Protein 7D53 (pdb70)

Radius of gyration: 31.83 Å; Cα contacts (8 Å, |Δi|>4): 2373; chains: 4; bounding box: 65×87×91 Å

CATH classification: 3.40.50.880

Secondary structure (DSSP, 8-state):
-PPPEEEEEPEEEEETTEEEEEEEHHHHHHHHHTT--EEEEE---GGGS-HHHHHHH-SEEEE---SSB--GGGGTPPPPPTT--B-HHHHHHHHHHHHHHHHHT--EEEETHHHHHHHHHTT--EES-HHHHSSS---SPPTT--HHHHTS--EEEEEPTTSHHHHHT--SEEEE----S-EESSPPTTEEEEEE-TTS-EEEEEETT-SS-EEEESS-TTTTGGG-HHHHHHHHHHHHHHHHHHTT-/--EEEEEPEEEEETTEEEEEEEHHHHHHHHHHH--EEEEEP--GGGS-HHHHHHH-SEEEE---SS---GGGGTPPPPPTT----HHHHHHHHHHHHHHHHHT--EEEETHHHHHHHHHTT--EES-HHHHSSS---SPPSS--HHHHTS--EEEEEPTTSHHHHTT--SEEEE----S-EESSPPTTEEEEEE-TTS-EEEEEETT-SS-EEEESS-TTTTGGG-HHHHHHHHHHHHHHHHHHH-/-PPEEEEEPEEEEETTEEEEE--HHHHHHIIIII--EEEEE---GGGS-HHHHHHH-SEEEE--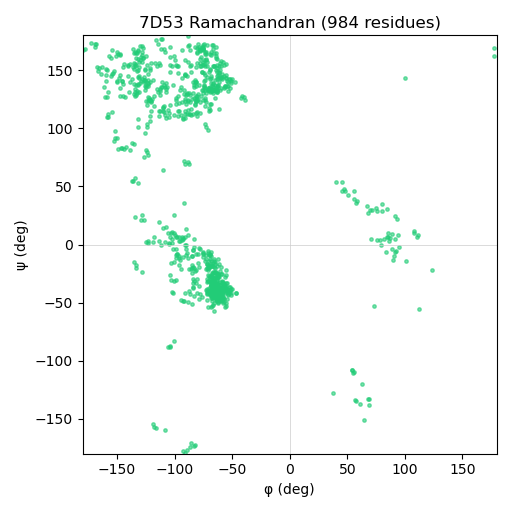-SSB--GGGGTPPPPPTT--B-HHHHHHHHHHHHHHHHHT--EEEETHHHHHHHHHTT--EES-GGGSSSS---SPPTTS-HHHHTS--EEEEEPTTSHHHHHT--SEEEE----S-EESSPPTTEEEEEE-TTS-EEEEEETT-SS-EEEESS-TTTTGGG-HHHHHHHHHHHHHHHHHHHT-/-PPPEEEEEPEEEEETTEEEEE--HHHHHHHHHTT--EEEEE---GGGS-HHHHHTT-SEEEE---SSB--GGGGTPPPPPTT--B-HHHHHHHHHHHHHHHHHT--EEEETHHHHHHHHHTT--EES-GGGSTT----SPPTT--HHHHTS--EEEEEPTTSHHHHHT--SEEEE----S-EESSPPTTEEEEEE-TTS-EEEEEETT-SS-EEEESS-TTTTGGG-HHHHHHHHHHHHHHHHHHTT-

B-factor: mean 31.84, std 11.61, range [8.38, 107.71]

Nearest PDB structures (foldseek):
  7d53-assembly1_B  TM=1.004E+00  e=4.064E-57  Pseudomonas aeruginosa PAO1
  7d50-assembly1_A  TM=9.995E-01  e=4.760E-55  Pseudomonas aeruginosa PAO1
  7d4r-assembly1_A  TM=9.970E-01  e=7.399E-51  Pseudomonas aeruginosa PAO1
  7d4r-assembly1_B  TM=9.981E-01  e=1.502E-45  Pseudomonas aeruginosa PAO1
  6vtv-assembly1_A  TM=9.640E-01  e=1.538E-32  Escherichia coli K-12

Foldseek 3Di:
DDAFEEEEEWFWDDDPPDIDTDDDPLVQVCLCQQLVHHYDYDGLQAPVDDLVVVLVVGLAYEYEDDQAADQQVLQPDDGDDPPGHHGVSSLSRQLVSLVVCLVVARAYEYEARRLVSNQSSQRFGKDQAQCPPPQDHRLAFDDPDDPVRSFDFDFKKAFDPDDDLVVLVDDRMDTFHGHDRMATDGGHPQKDQTIATPSGTRAKIAGHPGNFHGIYGNGHLSVVVNPDVSSSSVSHRSSVRSVVSVVVD/DFEEEEEWFWDDDPPDIDTDDDPLLQVCLVPQLVHHYDYDGLQAPVDPLVVVLVPGLAYEYEDDQAADQQVLQPDDGDDPPGHHGVSSLSHLLVNLVVNLVVARAYEYEARRLVSNQSSLRFGKDQAQCPPPLGHRQAFDPPDDPCRRFDFDFKKAFDPDDDLVVLPDDRMDTGHGHDRMATDGGHPQKDQGIATPSGTRAKIAGHPGPFHGIYGNGHCSVVVVVDVSSSSVSHRSSVRSVVSVVD/DAFEEEEEWFWDCDPNDIDTDDDPLVQVCLCPQLVHHYDYDGLQAPVDDLVVVLVRGLAYEYEDDQAADAQVLQPDDGDDPPHHHGVSNLSRLLVNLVVNLVVQRAYEYEARRLVSNQSSQRFGKDQAQCPPPQDHRLAFDPPDDPLRSFDFDFKKAFDPDDDLVVLPDDRMDTFHGHDRMATDGGHPQWDQGIATPSGTRAKIAGHPGNFHGIYGNGHLSVVVVVDVSSSSVSNRSSVRSVVSVVVD/DDAFEEEEEWFWDDDPPDIDTDDDPLVQVCLCPQLVHHYDYDGLQAPPDPLVVVLVRGLAYEYEDDQAADQQVLQPDDGDDPPGHHGVSRLSHLLVNLVVCQVVARAYEYEARRLVSVQSSQRFGKDQAQCPDDPDHRQAFDPPDDPVRRFPFDFKKAFDPDDDLVVLVAPRMDTFHGHDRMATDGGHPQKDQTIATPVGTRAKIAGHPGNFHGIYGNGHCSVVVVVDVSSSSVSHRSSVRSVVSVVVD

Sequence (992 aa):
SRLPLIGVTACTKQIGLHPYHIAGDKYLRAVVNGAGGLPLIIPALGESIDQAALLDSVDGLLFTGSPSNVEPRHYSGPASEPGTLHDSDRDATTLPLVRAAIDAGIPVLGICRGFQEMNVAFGGSLHQKVHEVGTFMDHREPADQPLEVQYAPRHAMHVQPGGVLAGIGLPSEFQVNSIHGQGVDRLAPGLRVEALAPDGLVEAISVEGAKAFALGVQWNPEWQVLTNPNYLAIFQAFGKACSKRAGQRLPLIGVTACTKQIGLHPYHIAGDKYLRAVVNGAGGLPLIIPALGESIDQAALLDSVDGLLFTGSPSNVEPRHYSGPASEPGTLHDSDRDATTLPLVRAAIDAGIPVLGICRGFQEMNVAFGGSLHQKVHEVGTFMDHREPADQPLEVQYAPRHAMHVQPGGVLAGIGLPSEFQVNSIHGQGVDRLAPGLRVEALAPDGLVEAISVEGAKAFALGVQWNPEWQVLTNPNYLAIFQAFGKACSKRAGQRLPLIGVTACTKQIGLHPYHIAGDKYLRAVVNGAGGLPLIIPALGESIDQAALLDSVDGLLFTGSPSNVEPRHYSGPASEPGTLHDSDRDATTLPLVRAAIDAGIPVLGICRGFQEMNVAFGGSLHQKVHEVGTFMDHREPADQPLEVQYAPRHAMHVQPGGVLAGIGLPSEFQVNSIHGQGVDRLAPGLRVEALAPDGLVEAISVEGAKAFALGVQWNPEWQVLTNPNYLAIFQAFGKACSKRAGQRSRLPLIGVTACTKQIGLHPYHIAGDKYLRAVVNGAGGLPLIIPALGESIDQAALLDSVDGLLFTGSPSNVEPRHYSGPASEPGTLHDSDRDATTLPLVRAAIDAGIPVLGICRGFQEMNVAFGGSLHQKVHEVGTFMDHREPADQPLEVQYAPRHAMHVQPGGVLAGIGLPSEFQVNSIHGQGVDRLAPGLRVEALAPDGLVEAISVEGAKAFALGVQWNPEWQVLTNPNYLAIFQAFGKACSKRAGQR

Solvent-accessible surface area: 39091 Å² total

Organism: Pseudomonas aeruginosa (strain ATCC 15692 / DSM 22644 / CIP 104116 / JCM 14847 / LMG 12228 / 1C / PRS 101 / PAO1) (NCBI:txid208964)

GO terms:
  GO:0046203 spermidine catabolic process (P, IMP)

InterPro domains:
  IPR011697 Peptidase C26 [PF07722] (5-223)
  IPR029062 Class I glutamine amidotransferase-like [G3DSA:3.40.50.880] (2-250)
  IPR029062 Class I glutamine amidotransferase-like [SSF52317] (4-246)
  IPR044668 Peptidase C26, gamma-glutamyl-gamma-aminobutyrate hydrolase PuuD-like [PTHR43235] (4-242)

Structure (mmCIF, N/CA/C/O backbone):
data_7D53
#
_entry.id   7D53
#
_cell.length_a   47.349
_cell.length_b   120.378
_cell.length_c   158.786
_cell.angle_alpha   90.000
_cell.angle_beta   90.000
_cell.angle_gamma   90.000
#
_symmetry.space_group_name_H-M   'P 21 21 21'
#
loop_
_entity.id
_entity.type
_entity.pdbx_description
1 polymer 'Probable glutamine amidotransferase'
2 non-polymer 'MAGNESIUM ION'
3 non-polymer 'GLUTAMIC ACID'
4 water water
#
loop_
_atom_site.group_PDB
_atom_site.id
_atom_site.type_symbol
_atom_site.label_atom_id
_atom_site.label_alt_id
_atom_site.label_comp_id
_atom_site.label_asym_id
_atom_site.label_entity_id
_atom_site.label_seq_id
_atom_site.pdbx_PDB_ins_code
_atom_site.Cartn_x
_atom_site.Cartn_y
_atom_site.Cartn_z
_atom_site.occupancy
_atom_site.B_iso_or_equiv
_atom_site.auth_seq_id
_atom_site.auth_comp_id
_atom_site.auth_asym_id
_atom_site.auth_atom_id
_atom_site.pdbx_PDB_model_num
ATOM 1 N N . SER A 1 2 ? 2.79499 14.92058 -18.45815 1.000 65.46812 2 SER A N 1
ATOM 2 C CA . SER A 1 2 ? 4.17910 15.09832 -18.04175 1.000 72.47601 2 SER A CA 1
ATOM 3 C C . SER A 1 2 ? 4.68997 13.86190 -17.32193 1.000 58.42419 2 SER A C 1
ATOM 4 O O . SER A 1 2 ? 3.97025 13.23266 -16.53731 1.000 50.14414 2 SER A O 1
ATOM 7 N N . ARG A 1 3 ? 5.93410 13.49131 -17.61752 1.000 48.90299 3 ARG A N 1
ATOM 8 C CA . ARG A 1 3 ? 6.56906 12.31178 -17.03961 1.000 51.00357 3 ARG A CA 1
ATOM 9 C C . ARG A 1 3 ? 7.08139 12.63307 -15.64027 1.000 46.65923 3 ARG A C 1
ATOM 10 O O . ARG A 1 3 ? 7.85319 13.58629 -15.47128 1.000 43.28181 3 ARG A O 1
ATOM 18 N N . LEU A 1 4 ? 6.64731 11.85855 -14.63969 1.000 36.19101 4 LEU A N 1
ATOM 19 C CA . LEU A 1 4 ? 7.24715 11.98905 -13.32092 1.000 32.41877 4 LEU A CA 1
ATOM 20 C C . LEU A 1 4 ? 8.72209 11.60587 -13.42985 1.000 26.53922 4 LEU A C 1
ATOM 21 O O . LEU A 1 4 ? 9.05165 10.56210 -14.01249 1.000 28.28511 4 LEU A O 1
ATOM 37 N N . PRO A 1 5 ? 9.63053 12.39421 -12.87806 1.000 20.95673 5 PRO A N 1
ATOM 38 C CA . PRO A 1 5 ? 11.04092 12.00176 -12.91715 1.000 21.85583 5 PRO A CA 1
ATOM 39 C C . PRO A 1 5 ? 11.34314 10.88445 -11.94895 1.000 18.90969 5 PRO A C 1
ATOM 40 O O . PRO A 1 5 ? 10.83794 10.87154 -10.82863 1.000 22.40746 5 PRO A O 1
ATOM 51 N N . LEU A 1 6 ? 12.18695 9.97105 -12.40261 1.000 20.05426 6 LEU A N 1
ATOM 52 C CA . LEU A 1 6 ? 12.68572 8.84648 -11.62020 1.000 20.86965 6 LEU A CA 1
ATOM 53 C C . LEU A 1 6 ? 13.92201 9.36857 -10.89750 1.000 18.73509 6 LEU A C 1
ATOM 54 O O . LEU A 1 6 ? 14.94722 9.65293 -11.52404 1.000 21.39196 6 LEU A O 1
ATOM 70 N N . ILE A 1 7 ? 13.83392 9.47446 -9.57658 1.000 18.07148 7 ILE A N 1
ATOM 71 C CA . ILE A 1 7 ? 14.91562 9.99928 -8.75798 1.000 19.37353 7 ILE A CA 1
ATOM 72 C C . ILE A 1 7 ? 15.51489 8.84907 -7.95978 1.000 17.45929 7 ILE A C 1
ATOM 73 O O . ILE A 1 7 ? 14.83262 8.21009 -7.15143 1.000 19.41658 7 ILE A O 1
ATOM 89 N N . GLY A 1 8 ? 16.80468 8.59341 -8.18291 1.000 18.48366 8 GLY A N 1
ATOM 90 C CA . GLY A 1 8 ? 17.50053 7.56308 -7.42054 1.000 18.54095 8 GLY A CA 1
ATOM 91 C C . GLY A 1 8 ? 17.93836 8.09297 -6.06573 1.000 19.42908 8 GLY A C 1
ATOM 92 O O . GLY A 1 8 ? 18.41570 9.21403 -5.94674 1.000 19.37592 8 GLY A O 1
ATOM 96 N N . VAL A 1 9 ? 17.73953 7.28813 -5.03144 1.000 17.34283 9 VAL A N 1
ATOM 97 C CA . VAL A 1 9 ? 18.00465 7.67357 -3.65198 1.000 15.66515 9 VAL A CA 1
ATOM 98 C C . VAL A 1 9 ? 19.04167 6.69854 -3.11355 1.000 18.17901 9 VAL A C 1
ATOM 99 O O . VAL A 1 9 ? 18.81668 5.48557 -3.13341 1.000 18.76550 9 VAL A O 1
ATOM 112 N N . THR A 1 10 ? 20.16869 7.20968 -2.63217 1.000 16.55986 10 THR A N 1
ATOM 113 C CA . THR A 1 10 ? 21.24249 6.32639 -2.21085 1.000 19.00335 10 THR A CA 1
ATOM 114 C C . THR A 1 10 ? 20.88598 5.49404 -0.99015 1.000 17.74416 10 THR A C 1
ATOM 115 O O . THR A 1 10 ? 20.34417 6.00234 -0.00106 1.000 20.39752 10 THR A O 1
ATOM 126 N N . ALA A 1 11 ? 21.23229 4.20208 -1.05790 1.000 19.76021 11 ALA A N 1
ATOM 127 C CA . ALA A 1 11 ? 21.11019 3.32050 0.09308 1.000 17.27864 11 ALA A CA 1
ATOM 128 C C . ALA A 1 11 ? 22.35994 3.31157 0.97360 1.000 19.33314 11 ALA A C 1
ATOM 129 O O . ALA A 1 11 ? 23.47846 3.62839 0.53315 1.000 22.32924 11 ALA A O 1
ATOM 136 N N . CYS A 1 12 ? 22.14800 2.93186 2.23204 1.000 20.53055 12 CYS A N 1
ATOM 137 C CA . CYS A 1 12 ? 23.19546 2.52196 3.16058 1.000 19.32668 12 CYS A CA 1
ATOM 138 C C . CYS A 1 12 ? 23.15244 1.00199 3.27335 1.000 21.23206 12 CYS A C 1
ATOM 139 O O . CYS A 1 12 ? 22.13599 0.38143 2.97515 1.000 20.60436 12 CYS A O 1
ATOM 147 N N . THR A 1 13 ? 24.23428 0.40088 3.75052 1.000 22.40105 13 THR A N 1
ATOM 148 C CA . THR A 1 13 ? 24.22929 -1.02659 4.04929 1.000 24.25307 13 THR A CA 1
ATOM 149 C C . THR A 1 13 ? 23.97752 -1.23639 5.53823 1.000 25.70912 13 THR A C 1
ATOM 150 O O . THR A 1 13 ? 24.25296 -0.36561 6.37490 1.000 24.40406 13 THR A O 1
ATOM 161 N N . LYS A 1 14 ? 23.41234 -2.39594 5.85980 1.000 19.87747 14 LYS A N 1
ATOM 162 C CA . LYS A 1 14 ? 23.09567 -2.76041 7.23124 1.000 19.89281 14 LYS A CA 1
ATOM 163 C C . LYS A 1 14 ? 22.99718 -4.27645 7.29661 1.000 22.49233 14 LYS A C 1
ATOM 164 O O . LYS A 1 14 ? 22.35803 -4.88719 6.44065 1.000 23.14606 14 LYS A O 1
ATOM 183 N N . GLN A 1 15 ? 23.66776 -4.86776 8.27430 1.000 25.89006 15 GLN A N 1
ATOM 184 C CA . GLN A 1 15 ? 23.53022 -6.28463 8.58635 1.000 25.31210 15 GLN A CA 1
ATOM 185 C C . GLN A 1 15 ? 22.37780 -6.43082 9.57184 1.000 30.30406 15 GLN A C 1
ATOM 186 O O . GLN A 1 15 ? 22.36364 -5.77528 10.62109 1.000 28.75878 15 GLN A O 1
ATOM 200 N N . ILE A 1 16 ? 21.39358 -7.25552 9.22153 1.000 27.91849 16 ILE A N 1
ATOM 201 C CA . ILE A 1 16 ? 20.23205 -7.49904 10.06698 1.000 27.30272 16 ILE A CA 1
ATOM 202 C C . ILE A 1 16 ? 20.18087 -9.00168 10.29400 1.000 33.19675 16 ILE A C 1
ATOM 203 O O . ILE A 1 16 ? 19.79764 -9.76005 9.40018 1.000 31.58267 16 ILE A O 1
ATOM 219 N N . GLY A 1 17 ? 20.57861 -9.44027 11.47194 1.000 36.51294 17 GLY A N 1
ATOM 220 C CA . GLY A 1 17 ? 20.65996 -10.87130 11.69310 1.000 34.34989 17 GLY A CA 1
ATOM 221 C C . GLY A 1 17 ? 21.77765 -11.44458 10.85339 1.000 28.70120 17 GLY A C 1
ATOM 222 O O . GLY A 1 17 ? 22.89989 -10.92594 10.82953 1.000 33.10345 17 GLY A O 1
ATOM 226 N N . LEU A 1 18 ? 21.50060 -12.53926 10.14819 1.000 33.63457 18 LEU A N 1
ATOM 227 C CA . LEU A 1 18 ? 22.54661 -13.13412 9.33533 1.000 33.42831 18 LEU A CA 1
ATOM 228 C C . LEU A 1 18 ? 22.56652 -12.59360 7.92294 1.000 27.56703 18 LEU A C 1
ATOM 229 O O . LEU A 1 18 ? 23.45267 -12.97883 7.15005 1.000 30.34163 18 LEU A O 1
ATOM 245 N N . HIS A 1 19 ? 21.63240 -11.66290 7.58479 1.000 28.74426 19 HIS A N 1
ATOM 246 C CA . HIS A 1 19 ? 21.49619 -11.17881 6.22048 1.000 24.13297 19 HIS A CA 1
ATOM 247 C C . HIS A 1 19 ? 21.98631 -9.74480 6.02646 1.000 22.75442 19 HIS A C 1
ATOM 248 O O . HIS A 1 19 ? 21.64468 -8.85190 6.81355 1.000 22.22264 19 HIS A O 1
ATOM 262 N N . PRO A 1 20 ? 22.72563 -9.49468 4.95722 1.000 20.71288 20 PRO A N 1
ATOM 263 C CA . PRO A 1 20 ? 23.02641 -8.10653 4.58155 1.000 23.10552 20 PRO A CA 1
ATOM 264 C C . PRO A 1 20 ? 21.88128 -7.48476 3.79999 1.000 20.89020 20 PRO A C 1
ATOM 265 O O . PRO A 1 20 ? 21.26040 -8.12581 2.94324 1.000 20.61086 20 PRO A O 1
ATOM 276 N N . TYR A 1 21 ? 21.61608 -6.21823 4.11349 1.000 19.48345 21 TYR A N 1
ATOM 277 C CA . TYR A 1 21 ? 20.53713 -5.46081 3.50649 1.000 19.28630 21 TYR A CA 1
ATOM 278 C C . TYR A 1 21 ? 21.04504 -4.11809 2.98452 1.000 20.24820 21 TYR A C 1
ATOM 279 O O . TYR A 1 21 ? 22.11540 -3.63085 3.35599 1.000 21.01230 21 TYR A O 1
ATOM 297 N N . HIS A 1 22 ? 20.26441 -3.52906 2.08332 1.000 19.04835 22 HIS A N 1
ATOM 298 C CA . HIS A 1 22 ? 20.42892 -2.16222 1.59491 1.000 17.97714 22 HIS A CA 1
ATOM 299 C C . HIS A 1 22 ? 19.20914 -1.39750 2.06677 1.000 19.73861 22 HIS A C 1
ATOM 300 O O . HIS A 1 22 ? 18.08011 -1.88873 1.94799 1.000 18.64413 22 HIS A O 1
ATOM 314 N N . ILE A 1 23 ? 19.43732 -0.23446 2.65812 1.000 17.90942 23 ILE A N 1
ATOM 315 C CA . ILE A 1 23 ? 18.37019 0.47271 3.35509 1.000 17.80309 23 ILE A CA 1
ATOM 316 C C . ILE A 1 23 ? 18.33967 1.95385 2.99699 1.000 18.77896 23 ILE A C 1
ATOM 317 O O . ILE A 1 23 ? 19.34915 2.55882 2.63257 1.000 18.56269 23 ILE A O 1
ATOM 333 N N . ALA A 1 24 ? 17.15539 2.54396 3.11171 1.000 19.42306 24 ALA A N 1
ATOM 334 C CA . ALA A 1 24 ? 17.01779 3.97146 2.88611 1.000 18.95895 24 ALA A CA 1
ATOM 335 C C . ALA A 1 24 ? 15.88423 4.53884 3.72495 1.000 19.25912 24 ALA A C 1
ATOM 336 O O . ALA A 1 24 ? 14.85225 3.88488 3.90432 1.000 18.12297 24 ALA A O 1
ATOM 343 N N . GLY A 1 25 ? 16.10034 5.73320 4.26401 1.000 17.10088 25 GLY A N 1
ATOM 344 C CA . GLY A 1 25 ? 15.14502 6.29645 5.19114 1.000 16.93314 25 GLY A CA 1
ATOM 345 C C . GLY A 1 25 ? 13.86498 6.72953 4.51487 1.000 14.96071 25 GLY A C 1
ATOM 346 O O . GLY A 1 25 ? 13.87066 7.44421 3.51346 1.000 18.67341 25 GLY A O 1
ATOM 350 N N . ASP A 1 26 ? 12.74909 6.37344 5.14903 1.000 16.92175 26 ASP A N 1
ATOM 351 C CA . ASP A 1 26 ? 11.43318 6.78228 4.68129 1.000 17.68895 26 ASP A CA 1
ATOM 352 C C . ASP A 1 26 ? 11.30339 8.29401 4.48606 1.000 17.55458 26 ASP A C 1
ATOM 353 O O . ASP A 1 26 ? 10.66754 8.73198 3.51647 1.000 19.37890 26 ASP A O 1
ATOM 362 N N . LYS A 1 27 ? 11.88223 9.10653 5.37787 1.000 17.81114 27 LYS A N 1
ATOM 363 C CA . LYS A 1 27 ? 11.64693 10.54434 5.24173 1.000 19.36499 27 LYS A CA 1
ATOM 364 C C . LYS A 1 27 ? 12.31792 11.10599 3.99665 1.000 18.96263 27 LYS A C 1
ATOM 365 O O . LYS A 1 27 ? 11.80225 12.05284 3.40786 1.000 18.80925 27 LYS A O 1
ATOM 384 N N . TYR A 1 28 ? 13.40520 10.48442 3.51261 1.000 17.33814 28 TYR A N 1
ATOM 385 C CA . TYR A 1 28 ? 13.99383 10.97355 2.26835 1.000 17.13042 28 TYR A CA 1
ATOM 386 C C . TYR A 1 28 ? 13.10988 10.62193 1.07655 1.000 18.34726 28 TYR A C 1
ATOM 387 O O . TYR A 1 28 ? 12.91772 11.43195 0.15392 1.000 17.56685 28 TYR A O 1
ATOM 405 N N . LEU A 1 29 ? 12.54612 9.42109 1.10311 1.000 18.66889 29 LEU A N 1
ATOM 406 C CA . LEU A 1 29 ? 11.72191 8.94525 0.01055 1.000 18.61172 29 LEU A CA 1
ATOM 407 C C . LEU A 1 29 ? 10.43172 9.73986 -0.08145 1.000 17.74939 29 LEU A C 1
ATOM 408 O O . LEU A 1 29 ? 10.01391 10.12174 -1.17781 1.000 18.36767 29 LEU A O 1
ATOM 424 N N . ARG A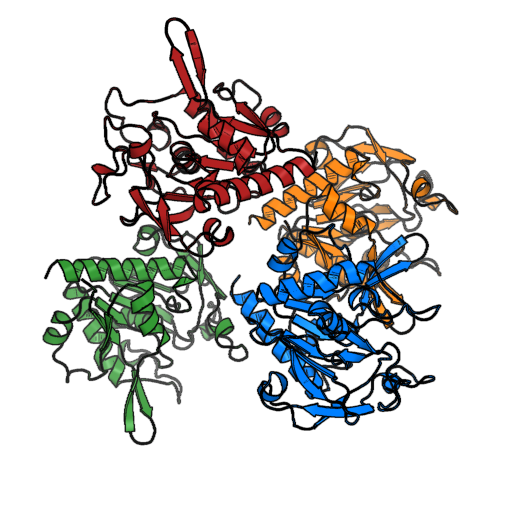 1 30 ? 9.80404 10.03329 1.06554 1.000 17.90602 30 ARG A N 1
ATOM 425 C CA . ARG A 1 30 ? 8.60524 10.84514 1.04475 1.000 18.95714 30 ARG A CA 1
ATOM 426 C C . ARG A 1 30 ? 8.91601 12.27719 0.61621 1.000 18.60685 30 ARG A C 1
ATOM 427 O O . ARG A 1 30 ? 8.08881 12.92384 -0.03817 1.000 19.85432 30 ARG A O 1
ATOM 448 N N . ALA A 1 31 ? 10.09200 12.81732 0.95848 1.000 16.86632 31 ALA A N 1
ATOM 449 C CA . ALA A 1 31 ? 10.38981 14.15830 0.46326 1.000 18.73342 31 ALA A CA 1
ATOM 450 C C . ALA A 1 31 ? 10.52624 14.17316 -1.05891 1.000 17.58704 31 ALA A C 1
ATOM 451 O O . ALA A 1 31 ? 10.18195 15.17056 -1.70662 1.000 19.73348 31 ALA A O 1
ATOM 458 N N . VAL A 1 32 ? 11.08590 13.10502 -1.65798 1.000 17.70705 32 VAL A N 1
ATOM 459 C CA . VAL A 1 32 ? 11.16335 13.03529 -3.12068 1.000 18.84695 32 VAL A CA 1
ATOM 460 C C . VAL A 1 32 ? 9.76866 13.07269 -3.73250 1.000 21.20107 32 VAL A C 1
ATOM 461 O O . VAL A 1 32 ? 9.52312 13.81736 -4.69293 1.000 19.64017 32 VAL A O 1
ATOM 474 N N . VAL A 1 33 ? 8.81795 12.33785 -3.13854 1.000 17.67019 33 VAL A N 1
ATOM 475 C CA . VAL A 1 33 ? 7.44649 12.34944 -3.63767 1.000 19.68308 33 VAL A CA 1
ATOM 476 C C . VAL A 1 33 ? 6.79239 13.70927 -3.41996 1.000 18.24390 33 VAL A C 1
ATOM 477 O O . VAL A 1 33 ? 6.24663 14.31665 -4.36318 1.000 23.89465 33 VAL A O 1
ATOM 490 N N . ASN A 1 34 ? 6.83136 14.18852 -2.18414 1.000 18.75399 34 ASN A N 1
ATOM 491 C CA . ASN A 1 34 ? 6.03225 15.32578 -1.75798 1.000 23.20374 34 ASN A CA 1
ATOM 492 C C . ASN A 1 34 ? 6.66710 16.64500 -2.17101 1.000 21.68599 34 ASN A C 1
ATOM 493 O O . ASN A 1 34 ? 5.96006 17.58044 -2.58639 1.000 24.58107 34 ASN A O 1
ATOM 504 N N . GLY A 1 35 ? 7.98890 16.74551 -2.02773 1.000 19.63157 35 GLY A N 1
ATOM 505 C CA . GLY A 1 35 ? 8.68558 17.98607 -2.31255 1.000 19.36516 35 GLY A CA 1
ATOM 506 C C . GLY A 1 35 ? 9.19292 18.12899 -3.72706 1.000 18.72291 35 GLY A C 1
ATOM 507 O O . GLY A 1 35 ? 9.09900 19.21700 -4.31220 1.000 20.11200 35 GLY A O 1
ATOM 511 N N . ALA A 1 36 ? 9.74987 17.06262 -4.30446 1.000 16.94171 36 ALA A N 1
ATOM 512 C CA . ALA A 1 36 ? 10.31080 17.11185 -5.64702 1.000 18.36708 36 ALA A CA 1
ATOM 513 C C . ALA A 1 36 ? 9.34719 16.63565 -6.74226 1.000 19.40651 36 ALA A C 1
ATOM 514 O O . ALA A 1 36 ? 9.63151 16.83424 -7.92233 1.000 20.38387 36 ALA A O 1
ATOM 521 N N . GLY A 1 37 ? 8.23217 16.01280 -6.37627 1.000 18.33540 37 GLY A N 1
ATOM 522 C CA . GLY A 1 37 ? 7.29711 15.50834 -7.36706 1.000 20.85516 37 GLY A CA 1
ATOM 523 C C . GLY A 1 37 ? 7.83768 14.37300 -8.19218 1.000 23.86242 37 GLY A C 1
ATOM 524 O O . GLY A 1 37 ? 7.48830 14.24472 -9.37865 1.000 25.16750 37 GLY A O 1
ATOM 528 N N . GLY A 1 38 ? 8.68584 13.53077 -7.60420 1.000 21.36942 38 GLY A N 1
ATOM 529 C CA . GLY A 1 38 ? 9.32795 12.46429 -8.33088 1.000 19.36806 38 GLY A CA 1
ATOM 530 C C . GLY A 1 38 ? 8.91098 11.09178 -7.82413 1.000 19.87753 38 GLY A C 1
ATOM 531 O O . GLY A 1 38 ? 8.15531 10.94482 -6.85563 1.000 19.83860 38 GLY A O 1
ATOM 535 N N . LEU A 1 39 ? 9.41469 10.08892 -8.52607 1.000 18.69238 39 LEU A N 1
ATOM 536 C CA . LEU A 1 39 ? 9.24284 8.69447 -8.16765 1.000 19.78841 39 LEU A CA 1
ATOM 537 C C . LEU A 1 39 ? 10.55264 8.21463 -7.58634 1.000 19.05123 39 LEU A C 1
ATOM 538 O O . LEU A 1 39 ? 11.54199 8.12228 -8.32706 1.000 21.47830 39 LEU A O 1
ATOM 554 N N . PRO A 1 40 ? 10.62050 7.88893 -6.29448 1.000 20.72483 40 PRO A N 1
ATOM 555 C CA . PRO A 1 40 ? 11.90819 7.50416 -5.71980 1.000 20.67275 40 PRO A CA 1
ATOM 556 C C . PRO A 1 40 ? 12.15771 6.02031 -5.88127 1.000 21.22439 40 PRO A C 1
ATOM 557 O O . PRO A 1 40 ? 11.29170 5.21414 -5.56866 1.000 22.86839 40 PRO A O 1
ATOM 568 N N . LEU A 1 41 ? 13.32694 5.66364 -6.37432 1.000 18.34567 41 LEU A N 1
ATOM 569 C CA . LEU A 1 41 ? 13.82018 4.30037 -6.35014 1.000 18.83398 41 LEU A CA 1
ATOM 570 C C . LEU A 1 41 ? 15.15844 4.31609 -5.63739 1.000 20.17021 41 LEU A C 1
ATOM 571 O O . LEU A 1 41 ? 15.96779 5.22713 -5.82773 1.000 21.46254 41 LEU A O 1
ATOM 587 N N . ILE A 1 42 ? 15.40503 3.30488 -4.84144 1.000 16.51701 42 ILE A N 1
ATOM 588 C CA . ILE A 1 42 ? 16.59175 3.23702 -4.00565 1.000 16.31053 42 ILE A CA 1
ATOM 589 C C . ILE A 1 42 ? 17.73951 2.57389 -4.76396 1.000 17.70246 42 ILE A C 1
ATOM 590 O O . ILE A 1 42 ? 17.58995 1.48853 -5.33072 1.000 19.36221 42 ILE A O 1
ATOM 606 N N . ILE A 1 43 ? 18.89898 3.22389 -4.74756 1.000 15.83754 43 ILE A N 1
ATOM 607 C CA . ILE A 1 43 ? 20.10242 2.72631 -5.40773 1.000 19.76985 43 ILE A CA 1
ATOM 608 C C . ILE A 1 43 ? 20.89776 1.88616 -4.41180 1.000 20.10349 43 ILE A C 1
ATOM 609 O O . ILE A 1 43 ? 21.43561 2.44562 -3.44346 1.000 20.23664 43 ILE A O 1
ATOM 625 N N . PRO A 1 44 ? 21.05042 0.57884 -4.64209 1.000 20.30717 44 PRO A N 1
ATOM 626 C CA . PRO A 1 44 ? 21.81859 -0.25835 -3.71362 1.000 20.65554 44 PRO A CA 1
ATOM 627 C C . PRO A 1 44 ? 23.26587 0.19020 -3.66014 1.000 22.99776 44 PRO A C 1
ATOM 628 O O . PRO A 1 44 ? 23.79391 0.74369 -4.62700 1.000 24.85488 44 PRO A O 1
ATOM 639 N N . ALA A 1 45 ? 23.90868 -0.10349 -2.52878 1.000 20.94363 45 ALA A N 1
ATOM 640 C CA . ALA A 1 45 ? 25.31678 0.25727 -2.33557 1.000 21.57926 45 ALA A CA 1
ATOM 641 C C . ALA A 1 45 ? 26.17100 -0.92658 -2.79539 1.000 24.07782 45 ALA A C 1
ATOM 642 O O . ALA A 1 45 ? 26.78367 -1.65385 -2.00079 1.000 27.30912 45 ALA A O 1
ATOM 649 N N . LEU A 1 46 ? 26.20160 -1.10751 -4.11246 1.000 24.74994 46 LEU A N 1
ATOM 650 C CA . LEU A 1 46 ? 26.87053 -2.25030 -4.71326 1.000 27.76048 46 LEU A CA 1
ATOM 651 C C . LEU A 1 46 ? 28.20451 -1.89500 -5.35246 1.000 33.30821 46 LEU A C 1
ATOM 652 O O . LEU A 1 46 ? 28.84927 -2.77063 -5.93010 1.000 31.76504 46 LEU A O 1
ATOM 668 N N . GLY A 1 47 ? 28.62632 -0.64693 -5.27552 1.000 32.77048 47 GLY A N 1
ATOM 669 C CA . GLY A 1 47 ? 29.95903 -0.29286 -5.75315 1.000 35.94788 47 GLY A CA 1
ATOM 670 C C . GLY A 1 47 ? 30.13045 -0.66254 -7.20705 1.000 37.39998 47 GLY A C 1
ATOM 671 O O . GLY A 1 47 ? 29.25242 -0.42680 -8.03987 1.000 33.98704 47 GLY A O 1
ATOM 675 N N . GLU A 1 48 ? 31.26848 -1.27668 -7.52556 1.000 41.78867 48 GLU A N 1
ATOM 676 C CA . GLU A 1 48 ? 31.59690 -1.56204 -8.91426 1.000 45.53297 48 GLU A CA 1
ATOM 677 C C . GLU A 1 48 ? 30.80540 -2.72187 -9.49627 1.000 42.16129 48 GLU A C 1
ATOM 678 O O . GLU A 1 48 ? 30.87857 -2.94906 -10.70636 1.000 46.98927 48 GLU A O 1
ATOM 690 N N . SER A 1 49 ? 30.04195 -3.45281 -8.68777 1.000 44.35746 49 SER A N 1
ATOM 691 C CA . SER A 1 49 ? 29.26858 -4.56277 -9.23510 1.000 42.58412 49 SER A CA 1
ATOM 692 C C . SER A 1 49 ? 28.24871 -4.09333 -10.26797 1.000 46.57321 49 SER A C 1
ATOM 693 O O . SER A 1 49 ? 27.76880 -4.90903 -11.06255 1.000 50.68059 49 SER A O 1
ATOM 701 N N . ILE A 1 50 ? 27.93827 -2.79049 -10.29897 1.000 47.96335 50 ILE A N 1
ATOM 702 C CA . ILE A 1 50 ? 26.97002 -2.20096 -11.22208 1.000 49.22858 50 ILE A CA 1
ATOM 703 C C . ILE A 1 50 ? 27.68987 -1.45099 -12.33529 1.000 49.57841 50 ILE A C 1
ATOM 704 O O . ILE A 1 50 ? 28.75737 -0.85757 -12.12750 1.000 51.92159 50 ILE A O 1
ATOM 720 N N . ASP A 1 51 ? 27.07793 -1.43801 -13.52186 1.000 43.84974 51 ASP A N 1
ATOM 721 C CA . ASP A 1 51 ? 27.48883 -0.52284 -14.58362 1.000 45.03608 51 ASP A CA 1
ATOM 722 C C . ASP A 1 51 ? 27.03204 0.87433 -14.17454 1.000 38.44320 51 ASP A C 1
ATOM 723 O O . ASP A 1 51 ? 25.85499 1.22002 -14.28152 1.000 32.51572 51 ASP A O 1
ATOM 732 N N . GLN A 1 52 ? 27.95997 1.67391 -13.66002 1.000 37.51913 52 GLN A N 1
ATOM 733 C CA . GLN A 1 52 ? 27.62575 3.03768 -13.26540 1.000 33.76125 52 GLN A CA 1
ATOM 734 C C . GLN A 1 52 ? 27.00644 3.82021 -14.41212 1.000 31.73775 52 GLN A C 1
ATOM 735 O O . GLN A 1 52 ? 26.09194 4.62807 -14.20110 1.000 28.63449 52 GLN A O 1
ATOM 749 N N . ALA A 1 53 ? 27.49406 3.59988 -15.63241 1.000 34.39990 53 ALA A N 1
ATOM 750 C CA . ALA A 1 53 ? 26.93565 4.28919 -16.78886 1.000 33.40825 53 ALA A CA 1
ATOM 751 C C . ALA A 1 53 ? 25.48357 3.89488 -17.02207 1.000 29.86167 53 ALA A C 1
ATOM 752 O O . ALA A 1 53 ? 24.65644 4.73796 -17.38499 1.000 31.93635 53 ALA A O 1
ATOM 759 N N . ALA A 1 54 ? 25.15233 2.62623 -16.81019 1.000 33.23505 54 ALA A N 1
ATOM 760 C CA . ALA A 1 54 ? 23.76487 2.19498 -16.96924 1.000 32.78137 54 ALA A CA 1
ATOM 761 C C . ALA A 1 54 ? 22.87243 2.79533 -15.88640 1.000 28.53298 54 ALA A C 1
ATOM 762 O O . ALA A 1 54 ? 21.72928 3.18728 -16.15412 1.000 28.97278 54 ALA A O 1
ATOM 769 N N . LEU A 1 55 ? 23.38162 2.87478 -14.65989 1.000 27.04618 55 LEU A N 1
ATOM 770 C CA . LEU A 1 55 ? 22.64673 3.53646 -13.59347 1.000 27.49243 55 LEU A CA 1
ATOM 771 C C . LEU A 1 55 ? 22.34395 4.98865 -13.94418 1.000 24.51744 55 LEU A C 1
ATOM 772 O O . LEU A 1 55 ? 21.20978 5.46358 -13.77042 1.000 24.81521 55 LEU A O 1
ATOM 788 N N . LEU A 1 56 ? 23.35647 5.72844 -14.40190 1.000 22.73680 56 LEU A N 1
ATOM 789 C CA . LEU A 1 56 ? 23.11935 7.13354 -14.70488 1.000 25.70411 56 LEU A CA 1
ATOM 790 C C . LEU A 1 56 ? 22.10641 7.28422 -15.82453 1.000 23.90841 56 LEU A C 1
ATOM 791 O O . LEU A 1 56 ? 21.22347 8.14361 -15.75508 1.000 26.04233 56 LEU A O 1
ATOM 807 N N . ASP A 1 57 ? 22.18286 6.42967 -16.84869 1.000 23.20233 57 ASP A N 1
ATOM 808 C CA . ASP A 1 57 ? 21.21809 6.52893 -17.93364 1.000 28.30942 57 ASP A CA 1
ATOM 809 C C . ASP A 1 57 ? 19.79175 6.25351 -17.47193 1.000 28.96921 57 ASP A C 1
ATOM 810 O O . ASP A 1 57 ? 18.83994 6.73211 -18.10167 1.000 35.09959 57 ASP A O 1
ATOM 819 N N . SER A 1 58 ? 19.61714 5.51357 -16.39223 1.000 24.67892 58 SER A N 1
ATOM 820 C CA . SER A 1 58 ? 18.29519 5.08441 -15.96990 1.000 27.35575 58 SER A CA 1
ATOM 821 C C . SER A 1 58 ? 17.60319 6.05475 -15.01771 1.000 27.35778 58 SER A C 1
ATOM 822 O O . SER A 1 58 ? 16.42602 5.84688 -14.72292 1.000 29.53019 58 SER A O 1
ATOM 830 N N . VAL A 1 59 ? 18.29390 7.08226 -14.50883 1.000 23.13715 59 VAL A N 1
ATOM 831 C CA . VAL A 1 59 ? 17.68435 7.98368 -13.53380 1.000 23.19238 59 VAL A CA 1
ATOM 832 C C . VAL A 1 59 ? 17.61057 9.38061 -14.13291 1.000 22.48733 59 VAL A C 1
ATOM 833 O O . VAL A 1 59 ? 18.38024 9.74365 -15.02523 1.000 23.01215 59 VAL A O 1
ATOM 846 N N . ASP A 1 60 ? 16.66410 10.18424 -13.60763 1.000 20.17302 60 ASP A N 1
ATOM 847 C CA . ASP A 1 60 ? 16.52701 11.58412 -13.97287 1.000 18.45145 60 ASP A CA 1
ATOM 848 C C . ASP A 1 60 ? 17.18522 12.52709 -12.96669 1.000 16.16217 60 ASP A C 1
ATOM 849 O O . ASP A 1 60 ? 17.28395 13.72283 -13.22757 1.000 18.72786 60 ASP A O 1
ATOM 858 N N . GLY A 1 61 ? 17.63493 11.98537 -11.84656 1.000 16.57577 61 GLY A N 1
ATOM 859 C CA . GLY A 1 61 ? 18.30809 12.72860 -10.80009 1.000 17.23022 61 GLY A CA 1
ATOM 860 C C . GLY A 1 61 ? 18.69300 11.79429 -9.66784 1.000 15.85151 61 GLY A C 1
ATOM 861 O O . GLY A 1 61 ? 18.29649 10.63114 -9.62408 1.000 17.16024 61 GLY A O 1
ATOM 865 N N . LEU A 1 62 ? 19.54887 12.30869 -8.77754 1.000 16.20784 62 LEU A N 1
ATOM 866 C CA . LEU A 1 62 ? 20.09701 11.55804 -7.66764 1.000 15.37596 62 LEU A CA 1
ATOM 867 C C . LEU A 1 62 ? 20.04042 12.35855 -6.38890 1.000 14.87799 62 LEU A C 1
ATOM 868 O O . LEU A 1 62 ? 20.48106 13.52975 -6.35526 1.000 16.40336 62 LEU A O 1
ATOM 884 N N . LEU A 1 63 ? 19.52759 11.70512 -5.33672 1.000 15.31341 63 LEU A N 1
ATOM 885 C CA . LEU A 1 63 ? 19.52014 12.24910 -3.99013 1.000 14.72435 63 LEU A CA 1
ATOM 886 C C . LEU A 1 63 ? 20.52143 11.43590 -3.17504 1.000 17.46430 63 LEU A C 1
ATOM 887 O O . LEU A 1 63 ? 20.34372 10.22514 -2.98955 1.000 16.52293 63 LEU A O 1
ATOM 903 N N . PHE A 1 64 ? 21.59726 12.07914 -2.75126 1.000 17.17382 64 PHE A N 1
ATOM 904 C CA . PHE A 1 64 ? 22.58692 11.49271 -1.83811 1.000 16.16716 64 PHE A CA 1
ATOM 905 C C . PHE A 1 64 ? 22.12830 11.84831 -0.42598 1.000 14.89801 64 PHE A C 1
ATOM 906 O O . PHE A 1 64 ? 22.18525 13.01910 -0.02880 1.000 17.91074 64 PHE A O 1
ATOM 923 N N . THR A 1 65 ? 21.64973 10.81875 0.31664 1.000 16.96555 65 THR A N 1
ATOM 924 C CA . THR A 1 65 ? 20.96289 10.99740 1.58465 1.000 18.51819 65 THR A CA 1
ATOM 925 C C . THR A 1 65 ? 21.92904 11.21881 2.73724 1.000 17.81189 65 THR A C 1
ATOM 926 O O . THR A 1 65 ? 23.13103 10.96261 2.65158 1.000 21.34401 65 THR A O 1
ATOM 937 N N . GLY A 1 66 ? 21.37738 11.68926 3.86007 1.000 18.90591 66 GLY A N 1
ATOM 938 C CA . GLY A 1 66 ? 22.10500 11.63481 5.12819 1.000 19.22120 66 GLY A CA 1
ATOM 939 C C . GLY A 1 66 ? 22.17809 10.22808 5.69354 1.000 22.71834 66 GLY A C 1
ATOM 940 O O . GLY A 1 66 ? 21.50663 9.29655 5.25156 1.000 24.53025 66 GLY A O 1
ATOM 944 N N . SER A 1 67 ? 23.06376 10.06030 6.67042 1.000 23.20356 67 SER A N 1
ATOM 945 C CA . SER A 1 67 ? 23.24657 8.77275 7.32687 1.000 23.83368 67 SER A CA 1
ATOM 946 C C . SER A 1 67 ? 23.97911 8.98222 8.63435 1.000 31.65885 67 SER A C 1
ATOM 947 O O . SER A 1 67 ? 24.75084 9.92824 8.75031 1.000 23.09369 67 SER A O 1
ATOM 955 N N . PRO A 1 68 ? 23.78324 8.11160 9.62549 1.000 26.94657 68 PRO A N 1
ATOM 956 C CA . PRO A 1 68 ? 24.64908 8.17521 10.80868 1.000 25.07254 68 PRO A CA 1
ATOM 957 C C . PRO A 1 68 ? 26.09893 7.86055 10.50687 1.000 27.65158 68 PRO A C 1
ATOM 958 O O . PRO A 1 68 ? 26.96733 8.22796 11.31167 1.000 27.35480 68 PRO A O 1
ATOM 969 N N . SER A 1 69 ? 26.40403 7.18789 9.39824 1.000 23.81748 69 SER A N 1
ATOM 970 C CA . SER A 1 69 ? 27.79130 6.83285 9.12223 1.000 24.36483 69 SER A CA 1
ATOM 971 C C . SER A 1 69 ? 28.55255 8.04712 8.59556 1.000 28.90426 69 SER A C 1
ATOM 972 O O . SER A 1 69 ? 27.96852 9.03785 8.20663 1.000 22.39624 69 SER A O 1
ATOM 980 N N . ASN A 1 70 ? 29.86957 7.93171 8.55446 1.000 24.92133 70 ASN A N 1
ATOM 981 C CA . ASN A 1 70 ? 30.78727 8.98707 8.16862 1.000 22.31037 70 ASN A CA 1
ATOM 982 C C . ASN A 1 70 ? 31.67555 8.48852 7.04707 1.000 21.49403 70 ASN A C 1
ATOM 983 O O . ASN A 1 70 ? 32.07704 7.31449 7.04331 1.000 24.60793 70 ASN A O 1
ATOM 994 N N . VAL A 1 71 ? 31.95298 9.37427 6.08239 1.000 21.42097 71 VAL A N 1
ATOM 995 C CA . VAL A 1 71 ? 32.89670 9.03464 5.02479 1.000 20.79454 71 VAL A CA 1
ATOM 996 C C . VAL A 1 71 ? 34.22833 8.64162 5.64957 1.000 24.87298 71 VAL A C 1
ATOM 997 O O . VAL A 1 71 ? 34.73529 9.32101 6.55808 1.000 26.15378 71 VAL A O 1
ATOM 1010 N N . GLU A 1 72 ? 34.83236 7.56515 5.13619 1.000 24.93470 72 GLU A N 1
ATOM 1011 C CA . GLU A 1 72 ? 36.11565 7.11369 5.68811 1.000 25.14730 72 GLU A CA 1
ATOM 1012 C C . GLU A 1 72 ? 37.17911 8.15548 5.37243 1.000 23.82578 72 GLU A C 1
ATOM 1013 O O . GLU A 1 72 ? 37.27831 8.59624 4.22577 1.000 23.52097 72 GLU A O 1
ATOM 1025 N N . PRO A 1 73 ? 37.98763 8.57179 6.34591 1.000 24.77342 73 PRO A N 1
ATOM 1026 C CA . PRO A 1 73 ? 38.88263 9.70883 6.09934 1.000 25.91628 73 PRO A CA 1
ATOM 1027 C C . PRO A 1 73 ? 39.97686 9.45355 5.08170 1.000 21.67740 73 PRO A C 1
ATOM 1028 O O . PRO A 1 73 ? 40.53879 10.42521 4.56075 1.000 22.86877 73 PRO A O 1
ATOM 1039 N N . ARG A 1 74 ? 40.27153 8.20123 4.73073 1.000 26.76681 74 ARG A N 1
ATOM 1040 C CA . ARG A 1 74 ? 41.29335 7.96525 3.72460 1.000 28.97579 74 ARG A CA 1
ATOM 1041 C C . ARG A 1 74 ? 40.93293 8.62388 2.40565 1.000 29.80899 74 ARG A C 1
ATOM 1042 O O . ARG A 1 74 ? 41.81836 8.99360 1.63050 1.000 27.10544 74 ARG A O 1
ATOM 1063 N N . HIS A 1 75 ? 39.64638 8.83068 2.15046 1.000 25.48047 75 HIS A N 1
ATOM 1064 C CA . HIS A 1 75 ? 39.25214 9.42941 0.87672 1.000 24.14548 75 HIS A CA 1
ATOM 1065 C C . HIS A 1 75 ? 39.62391 10.90349 0.76183 1.000 28.98101 75 HIS A C 1
ATOM 1066 O O . HIS A 1 75 ? 39.63697 11.42312 -0.35711 1.000 28.98484 75 HIS A O 1
ATOM 1080 N N . TYR A 1 76 ? 39.99024 11.57515 1.85644 1.000 25.51169 76 TYR A N 1
ATOM 1081 C CA . TYR A 1 76 ? 40.50602 12.94399 1.78167 1.000 24.71434 76 TYR A CA 1
ATOM 1082 C C . TYR A 1 76 ? 41.85888 13.05609 2.49124 1.000 31.41494 76 TYR A C 1
ATOM 1083 O O . TYR A 1 76 ? 42.28442 14.16650 2.86805 1.000 28.81845 76 TYR A O 1
ATOM 1101 N N . SER A 1 77 ? 42.55048 11.91890 2.66045 1.000 28.84939 77 SER A N 1
ATOM 1102 C CA . SER A 1 77 ? 43.86754 11.86120 3.30487 1.000 31.27171 77 SER A CA 1
ATOM 1103 C C . SER A 1 77 ? 43.82894 12.43668 4.71485 1.000 34.51690 77 SER A C 1
ATOM 1104 O O . SER A 1 77 ? 44.78294 13.05763 5.18100 1.000 33.28746 77 SER A O 1
ATOM 1112 N N . GLY A 1 78 ? 42.71898 12.21114 5.41181 1.000 27.96563 78 GLY A N 1
ATOM 1113 C CA . GLY A 1 78 ? 42.58056 12.63631 6.78067 1.000 32.95163 78 GLY A CA 1
ATOM 1114 C C . GLY A 1 78 ? 43.13683 11.60088 7.72928 1.000 34.60827 78 GLY A C 1
ATOM 1115 O O . GLY A 1 78 ? 43.41481 10.45468 7.35175 1.000 33.71683 78 GLY A O 1
ATOM 1119 N N . PRO A 1 79 ? 43.30666 11.99048 8.98569 1.000 38.32335 79 PRO A N 1
ATOM 1120 C CA . PRO A 1 79 ? 43.76510 11.03075 9.99446 1.000 39.45322 79 PRO A CA 1
ATOM 1121 C C . PRO A 1 79 ? 42.72162 9.95117 10.22430 1.000 41.77301 79 PRO A C 1
ATOM 1122 O O . PRO A 1 79 ? 41.52500 10.14979 9.99944 1.000 31.72438 79 PRO A O 1
ATOM 1133 N N . ALA A 1 80 ? 43.18879 8.78442 10.66187 1.000 39.16979 80 ALA A N 1
ATOM 1134 C CA . ALA A 1 80 ? 42.26615 7.70417 10.97001 1.000 39.65405 80 ALA A CA 1
ATOM 1135 C C . ALA A 1 80 ? 41.21574 8.16752 11.98053 1.000 41.46327 80 ALA A C 1
ATOM 1136 O O . ALA A 1 80 ? 41.48974 8.96268 12.88238 1.000 35.10203 80 ALA A O 1
ATOM 1143 N N . SER A 1 81 ? 39.99403 7.67920 11.81161 1.000 36.11309 81 SER A N 1
ATOM 1144 C CA . SER A 1 81 ? 38.91903 8.08806 12.69116 1.000 38.17715 81 SER A CA 1
ATOM 1145 C C . SER A 1 81 ? 39.11200 7.47047 14.07001 1.000 42.19771 81 SER A C 1
ATOM 1146 O O . SER A 1 81 ? 39.78142 6.45099 14.24431 1.000 33.81094 81 SER A O 1
ATOM 1154 N N . GLU A 1 82 ? 38.50914 8.10424 15.05865 1.000 41.74167 82 GLU A N 1
ATOM 1155 C CA . GLU A 1 82 ? 38.62917 7.59877 16.41079 1.000 48.89215 82 GLU A CA 1
ATOM 1156 C C . GLU A 1 82 ? 37.93691 6.25090 16.53764 1.000 43.72373 82 GLU A C 1
ATOM 1157 O O . GLU A 1 82 ? 37.00850 5.95136 15.79188 1.000 35.05046 82 GLU A O 1
ATOM 1169 N N . PRO A 1 83 ? 38.37855 5.41855 17.47267 1.000 53.73277 83 PRO A N 1
ATOM 1170 C CA . PRO A 1 83 ? 37.76999 4.08973 17.60909 1.000 57.25006 83 PRO A CA 1
ATOM 1171 C C . PRO A 1 83 ? 36.26490 4.18301 17.81731 1.000 55.15524 83 PRO A C 1
ATOM 1172 O O . PRO A 1 83 ? 35.77514 5.01871 18.58110 1.000 46.23926 83 PRO A O 1
ATOM 1183 N N . GLY A 1 84 ? 35.53164 3.31239 17.11482 1.000 52.25801 84 GLY A N 1
ATOM 1184 C CA . GLY A 1 84 ? 34.08839 3.25218 17.21375 1.000 54.58673 84 GLY A CA 1
ATOM 1185 C C . GLY A 1 84 ? 33.32650 4.12865 16.23796 1.000 49.31048 84 GLY A C 1
ATOM 1186 O O . GLY A 1 84 ? 32.09349 4.01487 16.15966 1.000 43.69053 84 GLY A O 1
ATOM 1190 N N . THR A 1 85 ? 34.00592 5.01511 15.51560 1.000 40.45276 85 THR A N 1
ATOM 1191 C CA . THR A 1 85 ? 33.32696 5.82651 14.51193 1.000 36.67869 85 THR A CA 1
ATOM 1192 C C . THR A 1 85 ? 32.58428 4.91987 13.53194 1.000 37.26690 85 THR A C 1
ATOM 1193 O O . THR A 1 85 ? 33.10790 3.89257 13.08737 1.000 31.84810 85 THR A O 1
ATOM 1204 N N . LEU A 1 86 ? 31.35423 5.30571 13.19830 1.000 31.66545 86 LEU A N 1
ATOM 1205 C CA . LEU A 1 86 ? 30.54684 4.54791 12.25772 1.000 30.13499 86 LEU A CA 1
ATOM 1206 C C . LEU A 1 86 ? 30.95215 4.87185 10.82935 1.000 29.69015 86 LEU A C 1
ATOM 1207 O O . LEU A 1 86 ? 30.99238 6.04011 10.44606 1.000 27.85046 86 LEU A O 1
ATOM 1223 N N . HIS A 1 87 ? 31.24384 3.82979 10.04250 1.000 27.34277 87 HIS A N 1
ATOM 1224 C CA . HIS A 1 87 ? 31.57417 3.96875 8.63752 1.000 22.39960 87 HIS A CA 1
ATOM 1225 C C . HIS A 1 87 ? 30.70593 3.02667 7.81145 1.000 25.14996 87 HIS A C 1
ATOM 1226 O O . HIS A 1 87 ? 30.07995 2.09611 8.32581 1.000 28.80578 87 HIS A O 1
ATOM 1240 N N . ASP A 1 88 ? 30.68747 3.25954 6.49015 1.000 22.03586 88 ASP A N 1
ATOM 1241 C CA . ASP A 1 88 ? 29.91625 2.41786 5.56665 1.000 23.12967 88 ASP A CA 1
ATOM 1242 C C . ASP A 1 88 ? 30.73168 2.35622 4.27882 1.000 27.07744 88 ASP A C 1
ATOM 1243 O O . ASP A 1 88 ? 30.52597 3.12091 3.33065 1.000 23.32917 88 ASP A O 1
ATOM 1252 N N . SER A 1 89 ? 31.71491 1.45136 4.25447 1.000 26.41582 89 SER A N 1
ATOM 1253 C CA . SER A 1 89 ? 32.64349 1.44694 3.12848 1.000 23.51314 89 SER A CA 1
ATOM 1254 C C . SER A 1 89 ? 31.94575 1.09560 1.81803 1.000 24.89938 89 SER A C 1
ATOM 1255 O O . SER A 1 89 ? 32.32512 1.60769 0.75584 1.000 24.40008 89 SER A O 1
ATOM 1263 N N . ASP A 1 90 ? 30.92094 0.24307 1.86568 1.000 22.10116 90 ASP A N 1
ATOM 1264 C CA . ASP A 1 90 ? 30.19558 -0.10481 0.64866 1.000 25.58455 90 ASP A CA 1
ATOM 1265 C C . ASP A 1 90 ? 29.46565 1.11202 0.08992 1.000 21.80278 90 ASP A C 1
ATOM 1266 O O . ASP A 1 90 ? 29.39724 1.28991 -1.12286 1.000 21.95245 90 ASP A O 1
ATOM 1275 N N . ARG A 1 91 ? 28.87737 1.94004 0.95651 1.000 21.15732 91 ARG A N 1
ATOM 1276 C CA . ARG A 1 91 ? 28.27656 3.17274 0.46332 1.000 19.06335 91 ARG A CA 1
ATOM 1277 C C . ARG A 1 91 ? 29.34266 4.07879 -0.13756 1.000 21.04057 91 ARG A C 1
ATOM 1278 O O . ARG A 1 91 ? 29.15967 4.57799 -1.24825 1.000 21.75161 91 ARG A O 1
ATOM 1299 N N . ASP A 1 92 ? 30.49115 4.26917 0.55888 1.000 22.83912 92 ASP A N 1
ATOM 1300 C CA . ASP A 1 92 ? 31.52519 5.15726 0.01883 1.000 24.27880 92 ASP A CA 1
ATOM 1301 C C . ASP A 1 92 ? 31.95474 4.72963 -1.38901 1.000 21.54662 92 ASP A C 1
ATOM 1302 O O . ASP A 1 92 ? 32.23209 5.57985 -2.26084 1.000 22.38627 92 ASP A O 1
ATOM 1311 N N . ALA A 1 93 ? 32.06432 3.41121 -1.61019 1.000 24.98231 93 ALA A N 1
ATOM 1312 C CA . ALA A 1 93 ? 32.51450 2.87419 -2.88529 1.000 24.51153 93 ALA A CA 1
ATOM 1313 C C . ALA A 1 93 ? 31.48766 3.06972 -3.97665 1.000 22.83929 93 ALA A C 1
ATOM 1314 O O . ALA A 1 93 ? 31.82647 2.97794 -5.16266 1.000 27.58734 93 ALA A O 1
ATOM 1321 N N . THR A 1 94 ? 30.23566 3.31020 -3.59950 1.000 21.79573 94 THR A N 1
ATOM 1322 C CA . THR A 1 94 ? 29.17073 3.63928 -4.53613 1.000 21.61019 94 THR A CA 1
ATOM 1323 C C . THR A 1 94 ? 29.08485 5.13734 -4.78867 1.000 22.49991 94 THR A C 1
ATOM 1324 O O . THR A 1 94 ? 29.04653 5.57547 -5.94808 1.000 23.94952 94 THR A O 1
ATOM 1335 N N . THR A 1 95 ? 29.06932 5.94429 -3.72470 1.000 21.81498 95 THR A N 1
ATOM 1336 C CA . THR A 1 95 ? 28.64046 7.32623 -3.90416 1.000 21.78635 95 THR A CA 1
ATOM 1337 C C . THR A 1 95 ? 29.75081 8.25023 -4.38542 1.000 21.87719 95 THR A C 1
ATOM 1338 O O . THR A 1 95 ? 29.47796 9.16393 -5.16376 1.000 21.40567 95 THR A O 1
ATOM 1349 N N . LEU A 1 96 ? 30.99428 8.06076 -3.93968 1.000 23.68944 96 LEU A N 1
ATOM 1350 C CA . LEU A 1 96 ? 32.02428 9.02267 -4.32582 1.000 22.86499 96 LEU A CA 1
ATOM 1351 C C . LEU A 1 96 ? 32.26136 9.00830 -5.82300 1.000 20.89854 96 LEU A C 1
ATOM 1352 O O . LEU A 1 96 ? 32.26399 10.09545 -6.42894 1.000 21.25282 96 LEU A O 1
ATOM 1368 N N . PRO A 1 97 ? 32.37673 7.85582 -6.49546 1.000 21.99647 97 PRO A N 1
ATOM 1369 C CA . PRO A 1 97 ? 32.53379 7.92598 -7.94966 1.000 21.96797 97 PRO A CA 1
ATOM 1370 C C . PRO A 1 97 ? 31.24725 8.36313 -8.62077 1.000 23.41722 97 PRO A C 1
ATOM 1371 O O . PRO A 1 97 ? 31.27890 9.05586 -9.65329 1.000 24.30180 97 PRO A O 1
ATOM 1382 N N . LEU A 1 98 ? 30.10370 8.00100 -8.03432 1.000 22.02173 98 LEU A N 1
ATOM 1383 C CA . LEU A 1 98 ? 28.83699 8.32439 -8.66929 1.000 22.53513 98 LEU A CA 1
ATOM 1384 C C . LEU A 1 98 ? 28.61115 9.83755 -8.71077 1.000 20.25990 98 LEU A C 1
ATOM 1385 O O . LEU A 1 98 ? 28.06750 10.37132 -9.69851 1.000 22.95286 98 LEU A O 1
ATOM 1401 N N . VAL A 1 99 ? 29.00260 10.55697 -7.65103 1.000 19.66705 99 VAL A N 1
ATOM 1402 C CA . VAL A 1 99 ? 28.82359 12.00836 -7.63674 1.000 21.37127 99 VAL A CA 1
ATOM 1403 C C . VAL A 1 99 ? 29.51245 12.62952 -8.84147 1.000 22.29492 99 VAL A C 1
ATOM 1404 O O . VAL A 1 99 ? 28.93066 13.43626 -9.57818 1.000 21.38814 99 VAL A O 1
ATOM 1417 N N . ARG A 1 100 ? 30.79898 12.32352 -9.00241 1.000 23.18265 100 ARG A N 1
ATOM 1418 C CA . ARG A 1 100 ? 31.57550 12.91509 -10.07553 1.000 24.07682 100 ARG A CA 1
ATOM 1419 C C . ARG A 1 100 ? 30.96199 12.58000 -11.42687 1.000 22.97627 100 ARG A C 1
ATOM 1420 O O . ARG A 1 100 ? 30.85879 13.43908 -12.30980 1.000 23.99941 100 ARG A O 1
ATOM 1441 N N . ALA A 1 101 ? 30.59585 11.31661 -11.61558 1.000 22.86332 101 ALA A N 1
ATOM 1442 C CA . ALA A 1 101 ? 30.11648 10.88218 -12.92336 1.000 22.58801 101 ALA A CA 1
ATOM 1443 C C . ALA A 1 101 ? 28.77171 11.51347 -13.23347 1.000 22.55751 101 ALA A C 1
ATOM 1444 O O . ALA A 1 101 ? 28.52092 11.92643 -14.36978 1.000 22.68861 101 ALA A O 1
ATOM 1451 N N . ALA A 1 102 ? 27.91498 11.63850 -12.21782 1.000 20.77754 102 ALA A N 1
ATOM 1452 C CA . ALA A 1 102 ? 26.61488 12.26159 -12.41142 1.000 20.63296 102 ALA A CA 1
ATOM 1453 C C . ALA A 1 102 ? 26.75135 13.70627 -12.85340 1.000 20.98315 102 ALA A C 1
ATOM 1454 O O . ALA A 1 102 ? 26.08094 14.13664 -13.79252 1.000 19.87674 102 ALA A O 1
ATOM 1461 N N . ILE A 1 103 ? 27.59820 14.48014 -12.17654 1.000 19.03922 103 ILE A N 1
ATOM 1462 C CA . ILE A 1 103 ? 27.73003 15.89676 -12.49476 1.000 18.06274 103 ILE A CA 1
ATOM 1463 C C . ILE A 1 103 ? 28.38169 16.04971 -13.86006 1.000 21.59583 103 ILE A C 1
ATOM 1464 O O . ILE A 1 103 ? 27.95449 16.88616 -14.65665 1.000 25.22578 103 ILE A O 1
ATOM 1480 N N . ASP A 1 104 ? 29.31440 15.15676 -14.20792 1.000 25.63355 104 ASP A N 1
ATOM 1481 C CA . ASP A 1 104 ? 29.92918 15.20990 -15.53357 1.000 25.57179 104 ASP A CA 1
ATOM 1482 C C . ASP A 1 104 ? 28.91000 14.94269 -16.63057 1.000 27.82795 104 ASP A C 1
ATOM 1483 O O . ASP A 1 104 ? 29.00717 15.49972 -17.73195 1.000 30.66827 104 ASP A O 1
ATOM 1492 N N . ALA A 1 105 ? 27.94347 14.06684 -16.36114 1.000 24.80658 105 ALA A N 1
ATOM 1493 C CA . ALA A 1 105 ? 26.96240 13.64159 -17.35110 1.000 25.41552 105 ALA A CA 1
ATOM 1494 C C . ALA A 1 105 ? 25.71899 14.51677 -17.37149 1.000 25.55205 105 ALA A C 1
ATOM 1495 O O . ALA A 1 105 ? 24.81489 14.26581 -18.17648 1.000 28.33518 105 ALA A O 1
ATOM 1502 N N . GLY A 1 106 ? 25.61297 15.48677 -16.47722 1.000 25.84687 106 GLY A N 1
ATOM 1503 C CA . GLY A 1 106 ? 24.45904 16.36681 -16.47903 1.000 24.50283 106 GLY A CA 1
ATOM 1504 C C . GLY A 1 106 ? 23.23305 15.76692 -15.82748 1.000 23.29620 106 GLY A C 1
ATOM 1505 O O . GLY A 1 106 ? 22.09639 16.12900 -16.18913 1.000 24.18660 106 GLY A O 1
ATOM 1509 N N . ILE A 1 107 ? 23.42002 14.87782 -14.86254 1.000 21.02866 107 ILE A N 1
ATOM 1510 C CA . ILE A 1 107 ? 22.31828 14.32219 -14.08729 1.000 20.29746 107 ILE A CA 1
ATOM 1511 C C . ILE A 1 107 ? 22.15839 15.17533 -12.83161 1.000 19.75152 107 ILE A C 1
ATOM 1512 O O . ILE A 1 107 ? 23.13024 15.31349 -12.06699 1.000 19.21556 107 ILE A O 1
ATOM 1528 N N . PRO A 1 108 ? 20.98612 15.75107 -12.59020 1.000 17.03735 108 PRO A N 1
ATOM 1529 C CA . PRO A 1 108 ? 20.78770 16.59279 -11.40424 1.000 14.70105 108 PRO A CA 1
ATOM 1530 C C . PRO A 1 108 ? 21.15659 15.85236 -10.12883 1.000 17.93733 108 PRO A C 1
ATOM 1531 O O . PRO A 1 108 ? 20.79307 14.69594 -9.94506 1.000 17.46713 108 PRO A O 1
ATOM 1542 N N . VAL A 1 109 ? 21.78679 16.56026 -9.19929 1.000 16.80978 109 VAL A N 1
ATOM 1543 C CA . VAL A 1 109 ? 22.24550 15.97262 -7.94328 1.000 15.12915 109 VAL A CA 1
ATOM 1544 C C . VAL A 1 109 ? 21.82447 16.87792 -6.78750 1.000 15.32775 109 VAL A C 1
ATOM 1545 O O . VAL A 1 109 ? 22.07374 18.09204 -6.81491 1.000 17.35785 109 VAL A O 1
ATOM 1558 N N . LEU A 1 110 ? 21.20357 16.28933 -5.75944 1.000 14.45674 110 LEU A N 1
ATOM 1559 C CA . LEU A 1 110 ? 20.98316 16.94612 -4.47995 1.000 14.75691 110 LEU A CA 1
ATOM 1560 C C . LEU A 1 110 ? 21.64303 16.10882 -3.39720 1.000 16.35593 110 LEU A C 1
ATOM 1561 O O . LEU A 1 110 ? 21.35562 14.90864 -3.27432 1.000 15.55208 110 LEU A O 1
ATOM 1577 N N . GLY A 1 111 ? 22.53141 16.71197 -2.61586 1.000 14.70121 111 GLY A N 1
ATOM 1578 C CA . GLY A 1 111 ? 23.15712 16.02380 -1.49124 1.000 15.38131 111 GLY A CA 1
ATOM 1579 C C . GLY A 1 111 ? 22.70969 16.63211 -0.17518 1.000 15.10675 111 GLY A C 1
ATOM 1580 O O . GLY A 1 111 ? 22.65871 17.83907 -0.04759 1.000 15.17563 111 GLY A O 1
ATOM 1584 N N . ILE A 1 112 ? 22.34201 15.77284 0.76390 1.000 14.67735 112 ILE A N 1
ATOM 1585 C CA . ILE A 1 112 ? 21.86737 16.15501 2.08894 1.000 14.59419 112 ILE A CA 1
ATOM 1586 C C . ILE A 1 112 ? 22.80478 15.56797 3.15041 1.000 13.40383 112 ILE A C 1
ATOM 1587 O O . ILE A 1 112 ? 22.97567 14.35346 3.22235 1.000 15.15577 112 ILE A O 1
ATOM 1603 N N . CYS A 1 113 ? 23.33360 16.42787 4.02162 1.000 14.10239 113 CYS A N 1
ATOM 1604 C CA . CYS A 1 113 ? 24.10614 16.08229 5.21885 1.000 14.54700 113 CYS A CA 1
ATOM 1605 C C . CYS A 1 113 ? 25.26881 15.16266 4.84627 1.000 16.85653 113 CYS A C 1
ATOM 1606 O O . CYS A 1 113 ? 26.20902 15.65728 4.22653 1.000 15.28599 113 CYS A O 1
ATOM 1614 N N . ARG A 1 114 ? 25.25064 13.87397 5.17512 1.000 15.43286 114 ARG A N 1
ATOM 1615 C CA . ARG A 1 114 ? 26.33439 12.99677 4.71716 1.000 15.33039 114 ARG A CA 1
ATOM 1616 C C . ARG A 1 114 ? 26.55731 13.10941 3.21632 1.000 16.25838 114 ARG A C 1
ATOM 1617 O O . ARG A 1 114 ? 27.70021 13.08656 2.73412 1.000 17.23697 114 ARG A O 1
ATOM 1638 N N . GLY A 1 115 ? 25.48112 13.28367 2.45287 1.000 15.93250 115 GLY A N 1
ATOM 1639 C CA . GLY A 1 115 ? 25.61690 13.35897 1.00867 1.000 15.84734 115 GLY A CA 1
ATOM 1640 C C . GLY A 1 115 ? 26.27790 14.63347 0.52159 1.000 15.31431 115 GLY A C 1
ATOM 1641 O O . GLY A 1 115 ? 27.00872 14.60987 -0.48039 1.000 16.46028 115 GLY A O 1
ATOM 1645 N N . PHE A 1 116 ? 26.08197 15.73000 1.24690 1.000 14.73787 116 PHE A N 1
ATOM 1646 C CA . PHE A 1 116 ? 26.82655 16.97370 1.01038 1.000 13.49399 116 PHE A CA 1
ATOM 1647 C C . PHE A 1 116 ? 28.30055 16.79592 1.34090 1.000 13.82660 116 PHE A C 1
ATOM 1648 O O . PHE A 1 116 ? 29.17177 17.27395 0.61236 1.000 15.78869 116 PHE A O 1
ATOM 1665 N N . GLN A 1 117 ? 28.58206 16.07346 2.41065 1.000 15.09104 117 GLN A N 1
ATOM 1666 C CA . GLN A 1 117 ? 29.96660 15.78937 2.75906 1.000 17.97380 117 GLN A CA 1
ATOM 1667 C C . GLN A 1 117 ? 30.62093 14.92416 1.68742 1.000 16.44343 117 GLN A C 1
ATOM 1668 O O . GLN A 1 117 ? 31.78919 15.13979 1.34042 1.000 19.01940 117 GLN A O 1
ATOM 1682 N N . GLU A 1 118 ? 29.87040 13.96039 1.14142 1.000 15.95079 118 GLU A N 1
ATOM 1683 C CA . GLU A 1 118 ? 30.35181 13.14359 0.03359 1.000 16.10626 118 GLU A CA 1
ATOM 1684 C C . GLU A 1 118 ? 30.69980 14.01882 -1.15148 1.000 19.58844 118 GLU A C 1
ATOM 1685 O O . GLU A 1 118 ? 31.69156 13.77615 -1.85034 1.000 17.99359 118 GLU A O 1
ATOM 1697 N N . MET A 1 119 ? 29.85547 14.99637 -1.44171 1.000 16.69876 119 MET A N 1
ATOM 1698 C CA . MET A 1 119 ? 30.12983 15.84999 -2.58773 1.000 14.66290 119 MET A CA 1
ATOM 1699 C C . MET A 1 119 ? 31.45525 16.56320 -2.39279 1.000 17.48053 119 MET A C 1
ATOM 1700 O O . MET A 1 119 ? 32.26551 16.63705 -3.31360 1.000 18.62662 119 MET A O 1
ATOM 1714 N N . ASN A 1 120 ? 31.65964 17.16901 -1.22857 1.000 16.28797 120 ASN A N 1
ATOM 1715 C CA . ASN A 1 120 ? 32.91535 17.87887 -1.01233 1.000 13.05918 120 ASN A CA 1
ATOM 1716 C C . ASN A 1 120 ? 34.10584 16.92660 -1.12570 1.000 17.49785 120 ASN A C 1
ATOM 1717 O O . ASN A 1 120 ? 35.13426 17.27302 -1.69802 1.000 17.93892 120 ASN A O 1
ATOM 1728 N N . VAL A 1 121 ? 34.02256 15.74013 -0.52159 1.000 17.60530 121 VAL A N 1
ATOM 1729 C CA . VAL A 1 121 ? 35.15120 14.80543 -0.59374 1.000 16.90310 121 VAL A CA 1
ATOM 1730 C C . VAL A 1 121 ? 35.36608 14.32927 -2.03072 1.000 17.45775 121 VAL A C 1
ATOM 1731 O O . VAL A 1 121 ? 36.51588 14.21955 -2.50269 1.000 19.51619 121 VAL A O 1
ATOM 1744 N N . ALA A 1 122 ? 34.27997 14.01499 -2.75640 1.000 16.50460 122 ALA A N 1
ATOM 1745 C CA . ALA A 1 122 ? 34.41513 13.49304 -4.12101 1.000 14.70390 122 ALA A CA 1
ATOM 1746 C C . ALA A 1 122 ? 35.16558 14.43793 -5.05378 1.000 17.23165 122 ALA A C 1
ATOM 1747 O O . ALA A 1 122 ? 35.83793 13.98502 -5.99019 1.000 21.43874 122 ALA A O 1
ATOM 1754 N N . PHE A 1 123 ? 35.03724 15.73119 -4.84527 1.000 17.31487 123 PHE A N 1
ATOM 1755 C CA . PHE A 1 123 ? 35.71437 16.71486 -5.68347 1.000 20.43295 123 PHE A CA 1
ATOM 1756 C C . PHE A 1 123 ? 37.06939 17.14755 -5.14561 1.000 19.68394 123 PHE A C 1
ATOM 1757 O O . PHE A 1 123 ? 37.69304 18.01490 -5.75680 1.000 19.52960 123 PHE A O 1
ATOM 1774 N N . GLY A 1 124 ? 37.54925 16.54640 -4.06553 1.000 19.83366 124 GLY A N 1
ATOM 1775 C CA . GLY A 1 124 ? 38.89003 16.80127 -3.58470 1.000 18.01102 124 GLY A CA 1
ATOM 1776 C C . GLY A 1 124 ? 38.99835 17.61070 -2.32630 1.000 21.99968 124 GLY A C 1
ATOM 1777 O O . GLY A 1 124 ? 40.10922 18.04038 -1.97604 1.000 22.49786 124 GLY A O 1
ATOM 1781 N N . GLY A 1 125 ? 37.88448 17.83021 -1.63207 1.000 18.73410 125 GLY A N 1
ATOM 1782 C CA . GLY A 1 125 ? 37.86950 18.57792 -0.39497 1.000 16.40721 125 GLY A CA 1
ATOM 1783 C C . GLY A 1 125 ? 38.05147 17.64552 0.79537 1.000 17.89149 125 GLY A C 1
ATOM 1784 O O . GLY A 1 125 ? 38.15749 16.43110 0.64757 1.000 20.17122 125 GLY A O 1
ATOM 1788 N N . SER A 1 126 ? 38.04079 18.23930 1.99003 1.000 17.38442 126 SER A N 1
ATOM 1789 C CA . SER A 1 126 ? 38.26875 17.50633 3.22158 1.000 18.00141 126 SER A CA 1
ATOM 1790 C C . SER A 1 126 ? 37.19984 17.85436 4.24524 1.000 18.91714 126 SER A C 1
ATOM 1791 O O . SER A 1 126 ? 36.44195 18.81632 4.09271 1.000 18.27432 126 SER A O 1
ATOM 1799 N N . LEU A 1 127 ? 37.14052 17.03917 5.30123 1.000 19.28856 127 LEU A N 1
ATOM 1800 C CA . LEU A 1 127 ? 36.18657 17.22030 6.38854 1.000 19.40652 127 LEU A CA 1
ATOM 1801 C C . LEU A 1 127 ? 36.88173 17.38135 7.73016 1.000 17.80616 127 LEU A C 1
ATOM 1802 O O . LEU A 1 127 ? 37.94525 16.80886 7.97481 1.000 18.80805 127 LEU A O 1
ATOM 1818 N N . HIS A 1 128 ? 36.21018 18.10174 8.61606 1.000 17.12100 128 HIS A N 1
ATOM 1819 C CA . HIS A 1 128 ? 36.48438 18.05434 10.03804 1.000 18.75116 128 HIS A CA 1
ATOM 1820 C C . HIS A 1 128 ? 35.73627 16.85236 10.60069 1.000 19.09932 128 HIS A C 1
ATOM 1821 O O . HIS A 1 128 ? 34.53014 16.73955 10.41586 1.000 19.85785 128 HIS A O 1
ATOM 1835 N N . GLN A 1 129 ? 36.41451 15.95829 11.29658 1.000 17.94095 129 GLN A N 1
ATOM 1836 C CA . GLN A 1 129 ? 35.68778 14.80685 11.80931 1.000 20.81662 129 GLN A CA 1
ATOM 1837 C C . GLN A 1 129 ? 34.87916 15.11824 13.06225 1.000 18.90525 129 GLN A C 1
ATOM 1838 O O . GLN A 1 129 ? 33.95231 14.35720 13.37590 1.000 19.62283 129 GLN A O 1
ATOM 1852 N N . LYS A 1 130 ? 35.20438 16.21383 13.76409 1.000 19.82431 130 LYS A N 1
ATOM 1853 C CA . LYS A 1 130 ? 34.47308 16.66175 14.97147 1.000 18.02927 130 LYS A CA 1
ATOM 1854 C C . LYS A 1 130 ? 34.41245 18.19725 14.93391 1.000 18.54541 130 LYS A C 1
ATOM 1855 O O . LYS A 1 130 ? 35.24439 18.93105 15.50400 1.000 19.04924 130 LYS A O 1
ATOM 1861 N N . VAL A 1 131 ? 33.42124 18.71843 14.19761 1.000 19.47689 131 VAL A N 1
ATOM 1862 C CA . VAL A 1 131 ? 33.23372 20.16262 14.08776 1.000 19.14369 131 VAL A CA 1
ATOM 1863 C C . VAL A 1 131 ? 33.20096 20.80923 15.45449 1.000 17.22941 131 VAL A C 1
ATOM 1864 O O . VAL A 1 131 ? 33.77748 21.87085 15.65021 1.000 19.85531 131 VAL A O 1
ATOM 1877 N N . HIS A 1 132 ? 32.49278 20.18370 16.39911 1.000 17.31632 132 HIS A N 1
ATOM 1878 C CA . HIS A 1 132 ? 32.28472 20.70813 17.73547 1.000 17.55402 132 HIS A CA 1
ATOM 1879 C C . HIS A 1 132 ? 33.55757 20.72380 18.56923 1.000 20.49308 132 HIS A C 1
ATOM 1880 O O . HIS A 1 132 ? 33.54118 21.30791 19.65964 1.000 18.70453 132 HIS A O 1
ATOM 1894 N N . GLU A 1 133 ? 34.66226 20.16934 18.07659 1.000 18.91327 133 GLU A N 1
ATOM 1895 C CA . GLU A 1 133 ? 35.93522 20.21826 18.80336 1.000 18.50621 133 GLU A CA 1
ATOM 1896 C C . GLU A 1 133 ? 37.01341 21.04559 18.11556 1.000 23.27840 133 GLU A C 1
ATOM 1897 O O . GLU A 1 133 ? 38.12067 21.18129 18.65674 1.000 22.97266 133 GLU A O 1
ATOM 1909 N N . VAL A 1 134 ? 36.71154 21.67981 16.98780 1.000 19.22376 134 VAL A N 1
ATOM 1910 C CA . VAL A 1 134 ? 37.74363 22.44247 16.29296 1.000 19.63021 134 VAL A CA 1
ATOM 1911 C C . VAL A 1 134 ? 38.14224 23.68002 17.08595 1.000 23.17865 134 VAL A C 1
ATOM 1912 O O . VAL A 1 134 ? 39.33213 24.03239 17.15844 1.000 24.23916 134 VAL A O 1
ATOM 1925 N N . GLY A 1 135 ? 37.16428 24.38848 17.63835 1.000 19.03124 135 GLY A N 1
ATOM 1926 C CA . GLY A 1 135 ? 37.40140 25.54570 18.45973 1.000 21.20384 135 GLY A CA 1
ATOM 1927 C C . GLY A 1 135 ? 36.70603 26.78512 17.97957 1.000 23.39110 135 GLY A C 1
ATOM 1928 O O . GLY A 1 135 ? 36.49741 27.70769 18.77519 1.000 27.83439 135 GLY A O 1
ATOM 1932 N N . THR A 1 136 ? 36.33931 26.84851 16.69996 1.000 20.03699 136 THR A N 1
ATOM 1933 C CA . THR A 1 136 ? 35.72697 28.04597 16.16013 1.000 22.87245 136 THR A CA 1
ATOM 1934 C C . THR A 1 136 ? 34.32147 27.78877 15.65367 1.000 19.01531 136 THR A C 1
ATOM 1935 O O . THR A 1 136 ? 33.71989 28.70350 15.07254 1.000 20.86159 136 THR A O 1
ATOM 1946 N N . PHE A 1 137 ? 33.78445 26.58814 15.86909 1.000 19.04260 137 PHE A N 1
ATOM 1947 C CA . PHE A 1 137 ? 32.42582 26.28714 15.45874 1.000 16.96899 137 PHE A CA 1
ATOM 1948 C C . PHE A 1 137 ? 31.54746 26.00016 16.66495 1.000 18.49289 137 PHE A C 1
ATOM 1949 O O . PHE A 1 137 ? 32.00521 25.48231 17.70240 1.000 18.94061 137 PHE A O 1
ATOM 1966 N N . MET A 1 138 ? 30.25621 26.25264 16.48153 1.000 18.26431 138 MET A N 1
ATOM 1967 C CA . MET A 1 138 ? 29.28561 25.76170 17.43167 1.000 18.36076 138 MET A CA 1
ATOM 1968 C C . MET A 1 138 ? 29.21942 24.23995 17.38544 1.000 17.45136 138 MET A C 1
ATOM 1969 O O . MET A 1 138 ? 29.80778 23.56077 16.53021 1.000 18.63221 138 MET A O 1
ATOM 1983 N N . ASP A 1 139 ? 28.48421 23.68366 18.34036 1.000 18.91441 139 ASP A N 1
ATOM 1984 C CA . ASP A 1 139 ? 28.16086 22.27684 18.28201 1.000 18.81312 139 ASP A CA 1
ATOM 1985 C C . ASP A 1 139 ? 26.99371 22.10683 17.31842 1.000 17.95383 139 ASP A C 1
ATOM 1986 O O . ASP A 1 139 ? 25.88691 22.59281 17.57828 1.000 20.61140 139 ASP A O 1
ATOM 1995 N N . HIS A 1 140 ? 27.26430 21.49011 16.17083 1.000 16.90614 140 HIS A N 1
ATOM 1996 C CA . HIS A 1 140 ? 26.26822 21.29700 15.13510 1.000 17.63236 140 HIS A CA 1
ATOM 1997 C C . HIS A 1 140 ? 25.48998 19.99556 15.25856 1.000 19.07785 140 HIS A C 1
ATOM 1998 O O . HIS A 1 140 ? 24.62109 19.75190 14.42360 1.000 17.28716 140 HIS A O 1
ATOM 2012 N N . ARG A 1 141 ? 25.76907 19.16020 16.27018 1.000 16.43286 141 ARG A N 1
ATOM 2013 C CA . ARG A 1 141 ? 25.03451 17.93556 16.50198 1.000 17.74421 141 ARG A CA 1
ATOM 2014 C C . ARG A 1 141 ? 23.64514 18.20403 17.05445 1.000 19.23046 141 ARG A C 1
ATOM 2015 O O . ARG A 1 141 ? 23.37149 19.22723 17.66819 1.000 22.73747 141 ARG A O 1
ATOM 2036 N N . GLU A 1 142 ? 22.78655 17.21112 16.88282 1.000 21.56128 142 GLU A N 1
ATOM 2037 C CA . GLU A 1 142 ? 21.45352 17.31808 17.45014 1.000 23.41463 142 GLU A CA 1
ATOM 2038 C C . GLU A 1 142 ? 21.53689 17.18347 18.97139 1.000 26.00861 142 GLU A C 1
ATOM 2039 O O . GLU A 1 142 ? 22.46403 16.55509 19.48861 1.000 26.25775 142 GLU A O 1
ATOM 2051 N N . PRO A 1 143 ? 20.57628 17.75680 19.70725 1.000 24.32368 143 PRO A N 1
ATOM 2052 C CA . PRO A 1 143 ? 20.62810 17.67394 21.17853 1.000 29.53613 143 PRO A CA 1
ATOM 2053 C C . PRO A 1 143 ? 20.31605 16.27386 21.67197 1.000 34.91023 143 PRO A C 1
ATOM 2054 O O . PRO A 1 143 ? 19.44005 15.58888 21.13901 1.000 28.26350 143 PRO A O 1
ATOM 2065 N N . ALA A 1 144 ? 21.01053 15.88766 22.74878 1.000 36.70095 144 ALA A N 1
ATOM 2066 C CA . ALA A 1 144 ? 21.14520 14.47639 23.10230 1.000 45.06553 144 ALA A CA 1
ATOM 2067 C C . ALA A 1 144 ? 19.82164 13.82819 23.49725 1.000 54.41139 144 ALA A C 1
ATOM 2068 O O . ALA A 1 144 ? 19.43555 12.78410 22.95187 1.000 52.79786 144 ALA A O 1
ATOM 2075 N N . ASP A 1 145 ? 19.15413 14.37445 24.50367 1.000 52.83241 145 ASP A N 1
ATOM 2076 C CA . ASP A 1 145 ? 18.05942 13.63530 25.13370 1.000 56.16250 145 ASP A CA 1
ATOM 2077 C C . ASP A 1 145 ? 16.75260 14.31201 24.76911 1.000 56.49852 145 ASP A C 1
ATOM 2078 O O . ASP A 1 145 ? 16.02473 14.86081 25.60713 1.000 54.76826 145 ASP A O 1
ATOM 2087 N N . GLN A 1 146 ? 16.47251 14.28244 23.47356 1.000 47.70869 146 GLN A N 1
ATOM 2088 C CA . GLN A 1 146 ? 15.35444 14.98683 22.87157 1.000 40.28473 146 GLN A CA 1
ATOM 2089 C C . GLN A 1 146 ? 14.74070 14.08239 21.80896 1.000 30.51981 146 GLN A C 1
ATOM 2090 O O . GLN A 1 146 ? 15.42692 13.25931 21.19302 1.000 32.52751 146 GLN A O 1
ATOM 2104 N N . PRO A 1 147 ? 13.44180 14.14292 21.66403 1.000 32.64495 147 PRO A N 1
ATOM 2105 C CA . PRO A 1 147 ? 12.76391 13.39714 20.60253 1.000 34.87958 147 PRO A CA 1
ATOM 2106 C C . PRO A 1 147 ? 12.96403 14.04894 19.23918 1.000 34.68852 147 PRO A C 1
ATOM 2107 O O . PRO A 1 147 ? 13.44890 15.16973 19.12108 1.000 38.12764 147 PRO A O 1
ATOM 2118 N N . LEU A 1 148 ? 12.60616 13.29205 18.19397 1.000 28.78764 148 LEU A N 1
ATOM 2119 C CA . LEU A 1 148 ? 12.98948 13.69256 16.83736 1.000 26.42175 148 LEU A CA 1
ATOM 2120 C C . LEU A 1 148 ? 12.46986 15.07935 16.48689 1.000 25.06200 148 LEU A C 1
ATOM 2121 O O . LEU A 1 148 ? 13.13716 15.86005 15.78189 1.000 21.08871 148 LEU A O 1
ATOM 2137 N N . GLU A 1 149 ? 11.26333 15.39709 16.94675 1.000 24.79615 149 GLU A N 1
ATOM 2138 C CA . GLU A 1 149 ? 10.65582 16.65917 16.56583 1.000 21.17841 149 GLU A CA 1
ATOM 2139 C C . GLU A 1 149 ? 11.49278 17.82961 17.07568 1.000 23.08501 149 GLU A C 1
ATOM 2140 O O . GLU A 1 149 ? 11.49083 18.90621 16.47203 1.000 26.80288 149 GLU A O 1
ATOM 2152 N N . VAL A 1 150 ? 12.21592 17.63249 18.17210 1.000 22.40507 150 VAL A N 1
ATOM 2153 C CA . VAL A 1 150 ? 13.13173 18.64985 18.68138 1.000 23.12464 150 VAL A CA 1
ATOM 2154 C C . VAL A 1 150 ? 14.49856 18.54274 18.02008 1.000 19.73128 150 VAL A C 1
ATOM 2155 O O . VAL A 1 150 ? 15.08039 19.57764 17.64143 1.000 23.47977 150 VAL A O 1
ATOM 2168 N N . GLN A 1 151 ? 14.98436 17.30694 17.86512 1.000 21.36311 151 GLN A N 1
ATOM 2169 C CA . GLN A 1 151 ? 16.31406 17.08623 17.29256 1.000 19.13164 151 GLN A CA 1
ATOM 2170 C C . GLN A 1 151 ? 16.40953 17.64397 15.87928 1.000 19.31543 151 GLN A C 1
ATOM 2171 O O . GLN A 1 151 ? 17.50068 18.03717 15.45132 1.000 20.07989 151 GLN A O 1
ATOM 2185 N N . TYR A 1 152 ? 15.32029 17.57413 15.11136 1.000 18.05580 152 TYR A N 1
ATOM 2186 C CA . TYR A 1 152 ? 15.30968 18.01116 13.71115 1.000 18.33543 152 TYR A CA 1
ATOM 2187 C C . TYR A 1 152 ? 14.63447 19.35884 13.50152 1.000 17.91253 152 TYR A C 1
ATOM 2188 O O . TYR A 1 152 ? 14.44063 19.77910 12.35325 1.000 16.59677 152 TYR A O 1
ATOM 2206 N N . ALA A 1 153 ? 14.30983 20.07750 14.57669 1.000 17.86702 153 ALA A N 1
ATOM 2207 C CA . ALA A 1 153 ? 13.79498 21.42451 14.46369 1.000 18.19249 153 ALA A CA 1
ATOM 2208 C C . ALA A 1 153 ? 14.90241 22.40233 14.07736 1.000 17.07652 153 ALA A C 1
ATOM 2209 O O . ALA A 1 153 ? 16.09172 22.09238 14.20454 1.000 17.65152 153 ALA A O 1
ATOM 2216 N N . PRO A 1 154 ? 14.54111 23.60405 13.62555 1.000 21.72380 154 PRO A N 1
ATOM 2217 C CA . PRO A 1 154 ? 15.58418 24.57809 13.29004 1.000 19.25974 154 PRO A CA 1
ATOM 2218 C C . PRO A 1 154 ? 16.35959 24.96973 14.52845 1.000 22.28192 154 PRO A C 1
ATOM 2219 O O . PRO A 1 154 ? 15.78745 25.18428 15.60207 1.000 22.61584 154 PRO A O 1
ATOM 2230 N N . ARG A 1 155 ? 17.68488 25.04167 14.36659 1.000 17.74950 155 ARG A N 1
ATOM 2231 C CA . ARG A 1 155 ? 18.55342 25.31887 15.49846 1.000 19.69189 155 ARG A CA 1
ATOM 2232 C C . ARG A 1 155 ? 19.65390 26.33320 15.24662 1.000 21.15783 155 ARG A C 1
ATOM 2233 O O . ARG A 1 155 ? 20.17430 26.87637 16.23159 1.000 21.63971 155 ARG A O 1
ATOM 2254 N N . HIS A 1 156 ? 19.96654 26.68255 13.99932 1.000 17.91053 156 HIS A N 1
ATOM 2255 C CA . HIS A 1 156 ? 20.86273 27.79666 13.79248 1.000 16.32341 156 HIS A CA 1
ATOM 2256 C C . HIS A 1 156 ? 20.54020 28.48636 12.48148 1.000 16.31509 156 HIS A C 1
ATOM 2257 O O . HIS A 1 156 ? 19.91864 27.89721 11.59439 1.000 16.46701 156 HIS A O 1
ATOM 2271 N N . ALA A 1 157 ? 21.08754 29.68852 12.32407 1.000 17.33461 157 ALA A N 1
ATOM 2272 C CA . ALA A 1 157 ? 20.86840 30.45216 11.11963 1.000 15.73063 157 ALA A CA 1
ATOM 2273 C C . ALA A 1 157 ? 21.73720 29.91921 9.98417 1.000 14.51496 157 ALA A C 1
ATOM 2274 O O . ALA A 1 157 ? 22.66937 29.15691 10.17671 1.000 16.30627 157 ALA A O 1
ATOM 2281 N N . MET A 1 158 ? 21.41827 30.37561 8.76940 1.000 18.07191 158 MET A N 1
ATOM 2282 C CA . MET A 1 158 ? 22.11216 29.98942 7.54485 1.000 15.20700 158 MET A CA 1
ATOM 2283 C C . MET A 1 158 ? 22.16430 31.22747 6.67433 1.000 16.20595 158 MET A C 1
ATOM 2284 O O . MET A 1 158 ? 21.13700 31.85528 6.40170 1.000 17.20498 158 MET A O 1
ATOM 2298 N N . HIS A 1 159 ? 23.34826 31.58599 6.22810 1.000 15.19172 159 HIS A N 1
ATOM 2299 C CA . HIS A 1 159 ? 23.56921 32.85125 5.53363 1.000 16.16672 159 HIS A CA 1
ATOM 2300 C C . HIS A 1 159 ? 23.92724 32.55329 4.07929 1.000 14.81948 159 HIS A C 1
ATOM 2301 O O . HIS A 1 159 ? 25.01334 32.03500 3.79362 1.000 14.80735 159 HIS A O 1
ATOM 2315 N N . VAL A 1 160 ? 23.04921 32.97439 3.15088 1.000 14.75959 160 VAL A N 1
ATOM 2316 C CA . VAL A 1 160 ? 23.27625 32.70386 1.72344 1.000 16.68043 160 VAL A CA 1
ATOM 2317 C C . VAL A 1 160 ? 24.34833 33.63241 1.17749 1.000 15.11590 160 VAL A C 1
ATOM 2318 O O . VAL A 1 160 ? 24.33090 34.85522 1.39229 1.000 16.57556 160 VAL A O 1
ATOM 2331 N N . GLN A 1 161 ? 25.29828 33.06183 0.44957 1.000 15.30979 161 GLN A N 1
ATOM 2332 C CA . GLN A 1 161 ? 26.33160 33.83607 -0.23761 1.000 16.74585 161 GLN A CA 1
ATOM 2333 C C . GLN A 1 161 ? 25.79327 34.19624 -1.61133 1.000 14.98904 161 GLN A C 1
ATOM 2334 O O . GLN A 1 161 ? 25.30977 33.28882 -2.32893 1.000 16.88408 161 GLN A O 1
ATOM 2348 N N . PRO A 1 162 ? 25.73900 35.48039 -1.97290 1.000 14.96595 162 PRO A N 1
ATOM 2349 C CA . PRO A 1 162 ? 25.07227 35.87466 -3.22421 1.000 15.54513 162 PRO A CA 1
ATOM 2350 C C . PRO A 1 162 ? 25.66616 35.25789 -4.48222 1.000 16.18446 162 PRO A C 1
ATOM 2351 O O . PRO A 1 162 ? 26.81065 34.80429 -4.53383 1.000 16.59429 162 PRO A O 1
ATOM 2362 N N . GLY A 1 163 ? 24.83910 35.22147 -5.51921 1.000 16.64551 163 GLY A N 1
ATOM 2363 C CA . GLY A 1 163 ? 25.33724 34.89377 -6.84410 1.000 18.14493 163 GLY A CA 1
ATOM 2364 C C . GLY A 1 163 ? 25.24500 33.45468 -7.28973 1.000 18.35821 163 GLY A C 1
ATOM 2365 O O . GLY A 1 163 ? 25.69230 33.14247 -8.42349 1.000 20.84164 163 GLY A O 1
ATOM 2369 N N . GLY A 1 164 ? 24.74768 32.56269 -6.43399 1.000 16.74333 164 GLY A N 1
ATOM 2370 C CA . GLY A 1 164 ? 24.72467 31.15716 -6.73564 1.000 17.60451 164 GLY A CA 1
ATOM 2371 C C . GLY A 1 164 ? 23.34806 30.56956 -6.85302 1.000 15.66259 164 GLY A C 1
ATOM 2372 O O . GLY A 1 164 ? 22.38274 31.31228 -7.07947 1.000 17.96041 164 GLY A O 1
ATOM 2376 N N . VAL A 1 165 ? 23.28571 29.25092 -6.67736 1.000 15.61030 165 VAL A N 1
ATOM 2377 C CA . VAL A 1 165 ? 22.03380 28.50971 -6.86122 1.000 13.98652 165 VAL A CA 1
ATOM 2378 C C . VAL A 1 165 ? 20.98626 28.97782 -5.85234 1.000 17.68362 165 VAL A C 1
ATOM 2379 O O . VAL A 1 165 ? 19.81806 29.21063 -6.20283 1.000 17.68235 165 VAL A O 1
ATOM 2392 N N . LEU A 1 166 ? 21.36106 29.04797 -4.57395 1.000 15.49435 166 LEU A N 1
ATOM 2393 C CA . LEU A 1 166 ? 20.36712 29.39066 -3.55641 1.000 16.10910 166 LEU A CA 1
ATOM 2394 C C . LEU A 1 166 ? 19.80705 30.79938 -3.75888 1.000 19.17914 166 LEU A C 1
ATOM 2395 O O . LEU A 1 166 ? 18.60547 31.03249 -3.56739 1.000 18.18466 166 LEU A O 1
ATOM 2411 N N . ALA A 1 167 ? 20.65811 31.78709 -4.06586 1.000 14.18833 167 ALA A N 1
ATOM 2412 C CA . ALA A 1 167 ? 20.14222 33.12364 -4.35908 1.000 15.38805 167 ALA A CA 1
ATOM 2413 C C . ALA A 1 167 ? 19.27849 33.09598 -5.59512 1.000 18.87157 167 ALA A C 1
ATOM 2414 O O . ALA A 1 167 ? 18.29177 33.83103 -5.68103 1.000 18.76867 167 ALA A O 1
ATOM 2421 N N . GLY A 1 168 ? 19.64313 32.26935 -6.57514 1.000 19.88721 168 GLY A N 1
ATOM 2422 C CA . GLY A 1 168 ? 18.84520 32.15095 -7.78551 1.000 19.47326 168 GLY A CA 1
ATOM 2423 C C . GLY A 1 168 ? 17.47299 31.55346 -7.56960 1.000 18.19752 168 GLY A C 1
ATOM 2424 O O . GLY A 1 168 ? 16.52904 31.88156 -8.31084 1.000 24.57394 168 GLY A O 1
ATOM 2428 N N . ILE A 1 169 ? 17.33618 30.69256 -6.56127 1.000 19.38377 169 ILE A N 1
ATOM 2429 C CA . ILE A 1 169 ? 16.04554 30.17822 -6.13417 1.000 17.18427 169 ILE A CA 1
ATOM 2430 C C . ILE A 1 169 ? 15.22701 31.23600 -5.42445 1.000 20.46821 169 ILE A C 1
ATOM 2431 O O . ILE A 1 169 ? 14.01268 31.07113 -5.28912 1.000 22.81499 169 ILE A O 1
ATOM 2447 N N . GLY A 1 170 ? 15.85389 32.32370 -4.97518 1.000 18.01400 170 GLY A N 1
ATOM 2448 C CA . GLY A 1 170 ? 15.18273 33.39962 -4.27144 1.000 15.42872 170 GLY A CA 1
ATOM 2449 C C . GLY A 1 170 ? 15.19685 33.29763 -2.77454 1.000 17.36561 170 GLY A C 1
ATOM 2450 O O . GLY A 1 170 ? 14.46055 34.04667 -2.11728 1.000 19.93585 170 GLY A O 1
ATOM 2454 N N . LEU A 1 171 ? 15.95137 32.35195 -2.21339 1.000 16.24972 171 LEU A N 1
ATOM 2455 C CA . LEU A 1 171 ? 15.96270 32.17712 -0.77047 1.000 18.53835 171 LEU A CA 1
ATOM 2456 C C . LEU A 1 171 ? 16.44597 33.45368 -0.10508 1.000 19.81723 171 LEU A C 1
ATOM 2457 O O . LEU A 1 171 ? 17.25015 34.20088 -0.67055 1.000 19.23951 171 LEU A O 1
ATOM 2473 N N . PRO A 1 172 ? 15.98698 33.72244 1.10846 1.000 16.73567 172 PRO A N 1
ATOM 2474 C CA . PRO A 1 172 ? 16.40398 34.95003 1.79772 1.000 17.71393 172 PRO A CA 1
ATOM 2475 C C . PRO A 1 172 ? 17.87604 34.91535 2.17864 1.000 16.80378 172 PRO A C 1
ATOM 2476 O O . PRO A 1 172 ? 18.53284 33.87011 2.15115 1.000 18.78602 172 PRO A O 1
ATOM 2487 N N . SER A 1 173 ? 18.40342 36.10638 2.47874 1.000 16.43728 173 SER A N 1
ATOM 2488 C CA . SER A 1 173 ? 19.82659 36.20827 2.80984 1.000 17.40498 173 SER A CA 1
ATOM 2489 C C . SER A 1 173 ? 20.17537 35.42800 4.06153 1.000 17.88207 173 SER A C 1
ATOM 2490 O O . SER A 1 173 ? 21.30932 34.96153 4.21778 1.000 18.94582 173 SER A O 1
ATOM 2498 N N . GLU A 1 174 ? 19.21967 35.28765 4.97621 1.000 16.86223 174 GLU A N 1
ATOM 2499 C CA . GLU A 1 174 ? 19.34356 34.45767 6.16871 1.000 15.56806 174 GLU A CA 1
ATOM 2500 C C . GLU A 1 174 ? 18.04536 33.69163 6.36517 1.000 18.57802 174 GLU A C 1
ATOM 2501 O O . GLU A 1 174 ? 16.95809 34.25810 6.18924 1.000 18.79878 174 GLU A O 1
ATOM 2513 N N . PHE A 1 175 ? 18.17721 32.43907 6.81997 1.000 17.29627 175 PHE A N 1
ATOM 2514 C CA . PHE A 1 175 ? 17.04720 31.59864 7.21540 1.000 15.75869 175 PHE A CA 1
ATOM 2515 C C . PHE A 1 175 ? 17.51693 30.55088 8.20765 1.000 20.96029 175 PHE A C 1
ATOM 2516 O O . PHE A 1 175 ? 18.70768 30.32168 8.36177 1.000 18.72930 175 PHE A O 1
ATOM 2533 N N . GLN A 1 176 ? 16.57905 29.97684 8.94858 1.000 16.72251 176 GLN A N 1
ATOM 2534 C CA . GLN A 1 176 ? 16.92870 29.00538 9.97634 1.000 16.81827 176 GLN A CA 1
ATOM 2535 C C . GLN A 1 176 ? 16.92782 27.59212 9.39775 1.000 15.53842 176 GLN A C 1
ATOM 2536 O O . GLN A 1 176 ? 16.10797 27.26129 8.52750 1.000 16.22534 176 GLN A O 1
ATOM 2550 N N . VAL A 1 177 ? 17.84080 26.74619 9.91617 1.000 15.98098 177 VAL A N 1
ATOM 2551 C CA . VAL A 1 177 ? 17.95689 25.35567 9.49336 1.000 15.39802 177 VAL A CA 1
ATOM 2552 C C . VAL A 1 177 ? 18.19492 24.45255 10.69655 1.000 15.40083 177 VAL A C 1
ATOM 2553 O O . VAL A 1 177 ? 18.69747 24.88260 11.73457 1.000 15.80864 177 VAL A O 1
ATOM 2566 N N . ASN A 1 178 ? 17.82665 23.18244 10.54700 1.000 15.12161 178 ASN A N 1
ATOM 2567 C CA . ASN A 1 178 ? 18.20681 22.14795 11.50256 1.000 14.32500 178 ASN A CA 1
ATOM 2568 C C . ASN A 1 178 ? 19.68250 21.78409 11.32573 1.000 14.03687 178 ASN A C 1
ATOM 2569 O O . ASN A 1 178 ? 20.38931 22.30662 10.44662 1.000 15.84264 178 ASN A O 1
ATOM 2580 N N . SER A 1 179 ? 20.17610 20.96850 12.25348 1.000 15.79291 179 SER A N 1
ATOM 2581 C CA . SER A 1 179 ? 21.60704 20.67458 12.34488 1.000 16.12686 179 SER A CA 1
ATOM 2582 C C . SER A 1 179 ? 21.76348 19.36483 13.11057 1.000 17.77599 179 SER A C 1
ATOM 2583 O O . SER A 1 179 ? 21.42350 19.29939 14.30825 1.000 17.20770 179 SER A O 1
ATOM 2590 N N . ILE A 1 180 ? 22.16208 18.33554 12.38806 1.000 16.80142 180 ILE A N 1
ATOM 2591 C CA . ILE A 1 180 ? 22.25023 16.99161 12.93878 1.000 15.32736 180 ILE A CA 1
ATOM 2592 C C . ILE A 1 180 ? 23.56026 16.39167 12.47074 1.000 18.31671 180 ILE A C 1
ATOM 2593 O O . ILE A 1 180 ? 23.56911 15.35500 11.78824 1.000 20.71086 180 ILE A O 1
ATOM 2609 N N . HIS A 1 181 ? 24.67137 17.07539 12.72396 1.000 15.63271 181 HIS A N 1
ATOM 2610 C CA . HIS A 1 181 ? 25.92178 16.59321 12.13401 1.000 14.95462 181 HIS A CA 1
ATOM 2611 C C . HIS A 1 181 ? 27.11015 16.87740 13.03541 1.000 14.58141 181 HIS A C 1
ATOM 2612 O O . HIS A 1 181 ? 27.22904 17.94855 13.62339 1.000 16.36097 181 HIS A O 1
ATOM 2626 N N . GLY A 1 182 ? 27.95693 15.85800 13.18134 1.000 16.38892 182 GLY A N 1
ATOM 2627 C CA . GLY A 1 182 ? 29.21379 16.00717 13.90207 1.000 17.92208 182 GLY A CA 1
ATOM 2628 C C . GLY A 1 182 ? 30.40189 16.33030 13.02107 1.000 19.56166 182 GLY A C 1
ATOM 2629 O O . GLY A 1 182 ? 31.40677 16.83456 13.53059 1.000 18.61542 182 GLY A O 1
ATOM 2633 N N . GLN A 1 183 ? 30.31861 16.02795 11.72397 1.000 16.73300 183 GLN A N 1
ATOM 2634 C CA . GLN A 1 183 ? 31.35230 16.37189 10.75974 1.000 17.16184 183 GLN A CA 1
ATOM 2635 C C . GLN A 1 183 ? 30.91544 17.55819 9.90098 1.000 18.20089 183 GLN A C 1
ATOM 2636 O O . GLN A 1 183 ? 29.76463 17.99406 9.92730 1.000 17.14672 183 GLN A O 1
ATOM 2650 N N . GLY A 1 184 ? 31.86192 18.08838 9.13464 1.000 16.18969 184 GLY A N 1
ATOM 2651 C CA . GLY A 1 184 ? 31.59493 19.24962 8.30767 1.000 14.11376 184 GLY A CA 1
ATOM 2652 C C . GLY A 1 184 ? 32.78957 19.52271 7.42369 1.000 17.50053 184 GLY A C 1
ATOM 2653 O O . GLY A 1 184 ? 33.82099 18.85424 7.48971 1.000 19.26914 184 GLY A O 1
ATOM 2657 N N . VAL A 1 185 ? 32.60513 20.47782 6.53609 1.000 15.79450 185 VAL A N 1
ATOM 2658 C CA . VAL A 1 185 ? 33.64704 20.79820 5.57160 1.000 17.35300 185 VAL A CA 1
ATOM 2659 C C . VAL A 1 185 ? 34.81126 21.46407 6.28749 1.000 14.48395 185 VAL A C 1
ATOM 2660 O O . VAL A 1 185 ? 34.62252 22.40815 7.04705 1.000 15.38730 185 VAL A O 1
ATOM 2673 N N . ASP A 1 186 ? 36.03167 21.02380 5.97078 1.000 16.10856 186 ASP A N 1
ATOM 2674 C CA . ASP A 1 186 ? 37.26816 21.68105 6.38338 1.000 18.09878 186 ASP A CA 1
ATOM 2675 C C . ASP A 1 186 ? 37.77149 22.49356 5.19300 1.000 18.06396 186 ASP A C 1
ATOM 2676 O O . ASP A 1 186 ? 37.47307 23.69446 5.07921 1.000 20.98965 186 ASP A O 1
ATOM 2685 N N . ARG A 1 187 ? 38.46876 21.83225 4.26924 1.000 16.94516 187 ARG A N 1
ATOM 2686 C CA . ARG A 1 187 ? 38.87377 22.48796 3.02622 1.000 16.77320 187 ARG A CA 1
ATOM 2687 C C . ARG A 1 187 ? 37.80023 22.27819 1.97195 1.000 14.83998 187 ARG A C 1
ATOM 2688 O O . ARG A 1 187 ? 37.44909 21.13621 1.69311 1.000 17.78216 187 ARG A O 1
ATOM 2709 N N . LEU A 1 188 ? 37.28866 23.37315 1.41240 1.000 14.54050 188 LEU A N 1
ATOM 2710 C CA . LEU A 1 188 ? 36.40352 23.24677 0.26867 1.000 16.82805 188 LEU A CA 1
ATOM 2711 C C . LEU A 1 188 ? 37.11583 22.56957 -0.89551 1.000 18.13057 188 LEU A C 1
ATOM 2712 O O . LEU A 1 188 ? 38.30220 22.80135 -1.14528 1.000 18.24934 188 LEU A O 1
ATOM 2728 N N . ALA A 1 189 ? 36.39008 21.74882 -1.63085 1.000 17.22293 189 ALA A N 1
ATOM 2729 C CA . ALA A 1 189 ? 36.97300 21.14255 -2.81073 1.000 16.35497 189 ALA A CA 1
ATOM 2730 C C . ALA A 1 189 ? 37.17606 22.18793 -3.89761 1.000 14.62339 189 ALA A C 1
ATOM 2731 O O . ALA A 1 189 ? 36.36785 23.12773 -4.04540 1.000 16.87270 189 ALA A O 1
ATOM 2738 N N . PRO A 1 190 ? 38.21749 22.02948 -4.73125 1.000 15.14001 190 PRO A N 1
ATOM 2739 C CA . PRO A 1 190 ? 38.30432 22.86626 -5.93103 1.000 17.51822 190 PRO A CA 1
ATOM 2740 C C . PRO A 1 190 ? 37.09521 22.68048 -6.82593 1.000 17.88014 190 PRO A C 1
ATOM 2741 O O . PRO A 1 190 ? 36.56115 21.57763 -6.96826 1.000 19.68130 190 PRO A O 1
ATOM 2752 N N . GLY A 1 191 ? 36.68804 23.77076 -7.45194 1.000 16.59818 191 GLY A N 1
ATOM 2753 C CA . GLY A 1 191 ? 35.58236 23.72206 -8.38264 1.000 19.56342 191 GLY A CA 1
ATOM 2754 C C . GLY A 1 191 ? 34.22064 23.84721 -7.75875 1.000 23.32997 191 GLY A C 1
ATOM 2755 O O . GLY A 1 191 ? 33.22637 23.69339 -8.47211 1.000 20.39035 191 GLY A O 1
ATOM 2759 N N . LEU A 1 192 ? 34.14604 24.11040 -6.46349 1.000 18.96824 192 LEU A N 1
ATOM 2760 C CA . LEU A 1 192 ? 32.88112 24.23675 -5.76665 1.000 15.37195 192 LEU A CA 1
ATOM 2761 C C . LEU A 1 192 ? 32.65852 25.67781 -5.35655 1.000 18.67811 192 LEU A C 1
ATOM 2762 O O . LEU A 1 192 ? 33.59714 26.39678 -4.98976 1.000 17.99804 192 LEU A O 1
ATOM 2778 N N . ARG A 1 193 ? 31.41131 26.11859 -5.49206 1.000 16.07975 193 ARG A N 1
ATOM 2779 C CA . ARG A 1 193 ? 30.98564 27.44113 -5.07960 1.000 17.33611 193 ARG A CA 1
ATOM 2780 C C . ARG A 1 193 ? 30.32673 27.34154 -3.71181 1.000 16.94802 193 ARG A C 1
ATOM 2781 O O . ARG A 1 193 ? 29.36956 26.58478 -3.53113 1.000 16.46565 193 ARG A O 1
ATOM 2802 N N . VAL A 1 194 ? 30.82024 28.09791 -2.75104 1.000 14.55745 194 VAL A N 1
ATOM 2803 C CA . VAL A 1 194 ? 30.12502 28.19346 -1.47497 1.000 16.77538 194 VAL A CA 1
ATOM 2804 C C . VAL A 1 194 ? 28.77900 28.86582 -1.68271 1.000 15.64398 194 VAL A C 1
ATOM 2805 O O . VAL A 1 194 ? 28.69185 29.98646 -2.20412 1.000 15.36684 194 VAL A O 1
ATOM 2818 N N . GLU A 1 195 ? 27.72296 28.20345 -1.22630 1.000 14.56519 195 GLU A N 1
ATOM 2819 C CA . GLU A 1 195 ? 26.37615 28.73896 -1.33624 1.000 13.70286 195 GLU A CA 1
ATOM 2820 C C . GLU A 1 195 ? 25.82662 29.31182 -0.03175 1.000 14.63184 195 GLU A C 1
ATOM 2821 O O . GLU A 1 195 ? 25.00513 30.22917 -0.07865 1.000 14.48500 195 GLU A O 1
ATOM 2833 N N . ALA A 1 196 ? 26.23008 28.77317 1.12351 1.000 15.02316 196 ALA A N 1
ATOM 2834 C CA . ALA A 1 196 ? 25.73819 29.30248 2.38543 1.000 13.29635 196 ALA A CA 1
ATOM 2835 C C . ALA A 1 196 ? 26.69002 28.92782 3.50664 1.000 12.54569 196 ALA A C 1
ATOM 2836 O O . ALA A 1 196 ? 27.36052 27.88264 3.44589 1.000 14.65540 196 ALA A O 1
ATOM 2843 N N . LEU A 1 197 ? 26.73502 29.79233 4.49646 1.000 13.75231 197 LEU A N 1
ATOM 2844 C CA . LEU A 1 197 ? 27.55175 29.63953 5.69348 1.000 14.04362 197 LEU A CA 1
ATOM 2845 C C . LEU A 1 197 ? 26.71122 29.67815 6.96809 1.000 12.51563 197 LEU A C 1
ATOM 2846 O O . LEU A 1 197 ? 25.82570 30.53120 7.10443 1.000 15.90748 197 LEU A O 1
ATOM 2862 N N . ALA A 1 198 ? 27.00385 28.75613 7.91066 1.000 15.61406 198 ALA A N 1
ATOM 2863 C CA . ALA A 1 198 ? 26.47045 28.90112 9.25719 1.000 16.15426 198 ALA A CA 1
ATOM 2864 C C . ALA A 1 198 ? 27.06395 30.14304 9.90897 1.000 16.41209 198 ALA A C 1
ATOM 2865 O O . ALA A 1 198 ? 28.02154 30.73338 9.39201 1.000 17.45072 198 ALA A O 1
ATOM 2872 N N . PRO A 1 199 ? 26.48198 30.62263 11.01940 1.000 16.53239 199 PRO A N 1
ATOM 2873 C CA . PRO A 1 199 ? 26.94510 31.91464 11.57342 1.000 17.49130 199 PRO A CA 1
ATOM 2874 C C . PRO A 1 199 ? 28.36907 31.85894 12.07568 1.000 17.56189 199 PRO A C 1
ATOM 2875 O O . PRO A 1 199 ? 29.01480 32.91942 12.18611 1.000 18.49598 199 PRO A O 1
ATOM 2886 N N . ASP A 1 200 ? 28.86081 30.66750 12.41388 1.000 16.79337 200 ASP A N 1
ATOM 2887 C CA . ASP A 1 200 ? 30.25059 30.45282 12.83141 1.000 17.35183 200 ASP A CA 1
ATOM 2888 C C . ASP A 1 200 ? 31.20217 30.31289 11.65674 1.000 17.55340 200 ASP A C 1
ATOM 2889 O O . ASP A 1 200 ? 32.38619 29.97854 11.83352 1.000 20.23773 200 ASP A O 1
ATOM 2898 N N . GLY A 1 201 ? 30.70989 30.48650 10.43718 1.000 16.75760 201 GLY A N 1
ATOM 2899 C CA . GLY A 1 201 ? 31.55458 30.37045 9.27303 1.000 18.88631 201 GLY A CA 1
ATOM 2900 C C . GLY A 1 201 ? 31.64938 29.01307 8.62518 1.000 17.58499 201 GLY A C 1
ATOM 2901 O O . GLY A 1 201 ? 32.26668 28.90155 7.55398 1.000 17.75555 201 GLY A O 1
ATOM 2905 N N . LEU A 1 202 ? 31.06745 27.95927 9.22051 1.000 15.98722 202 LEU A N 1
ATOM 2906 C CA . LEU A 1 202 ? 31.10661 26.64479 8.60648 1.000 15.73340 202 LEU A CA 1
ATOM 2907 C C . LEU A 1 202 ? 30.37754 26.65849 7.27126 1.000 15.28247 202 LEU A C 1
ATOM 2908 O O . LEU A 1 202 ? 29.25157 27.10652 7.18180 1.000 14.91220 202 LEU A O 1
ATOM 2924 N N . VAL A 1 203 ? 31.01130 26.12799 6.23377 1.000 13.83560 203 VAL A N 1
ATOM 2925 C CA . VAL A 1 203 ? 30.35809 25.97904 4.93133 1.000 13.33278 203 VAL A CA 1
ATOM 2926 C C . VAL A 1 203 ? 29.27736 24.90951 5.05448 1.000 13.34624 203 VAL A C 1
ATOM 2927 O O . VAL A 1 203 ? 29.56042 23.76696 5.42235 1.000 15.12190 203 VAL A O 1
ATOM 2940 N N . GLU A 1 204 ? 28.02131 25.28023 4.76352 1.000 13.54813 204 GLU A N 1
ATOM 2941 C CA . GLU A 1 204 ? 26.88447 24.36459 4.87323 1.000 13.68658 204 GLU A CA 1
ATOM 2942 C C . GLU A 1 204 ? 26.10980 24.20777 3.56861 1.000 13.50329 204 GLU A C 1
ATOM 2943 O O . GLU A 1 204 ? 25.15408 23.43221 3.53448 1.000 14.21890 204 GLU A O 1
ATOM 2955 N N . ALA A 1 205 ? 26.54992 24.84256 2.47835 1.000 13.78315 205 ALA A N 1
ATOM 2956 C CA . ALA A 1 205 ? 25.94984 24.52868 1.19257 1.000 11.47227 205 ALA A CA 1
ATOM 2957 C C . ALA A 1 205 ? 26.95060 24.86054 0.10704 1.000 13.87434 205 ALA A C 1
ATOM 2958 O O . ALA A 1 205 ? 27.69095 25.83756 0.22831 1.000 14.46480 205 ALA A O 1
ATOM 2965 N N . ILE A 1 206 ? 26.93839 24.04909 -0.94306 1.000 13.46456 206 ILE A N 1
ATOM 2966 C CA . ILE A 1 206 ? 27.84680 24.13429 -2.07505 1.000 14.37294 206 ILE A CA 1
ATOM 2967 C C . ILE A 1 206 ? 27.10069 23.84690 -3.37749 1.000 15.03848 206 ILE A C 1
ATOM 2968 O O . ILE A 1 206 ? 26.10817 23.10964 -3.41200 1.000 15.13863 206 ILE A O 1
ATOM 2984 N N . SER A 1 207 ? 27.62724 24.40157 -4.47791 1.000 14.89404 207 SER A N 1
ATOM 2985 C CA . SER A 1 207 ? 27.21027 23.99394 -5.81637 1.000 15.87111 207 SER A CA 1
ATOM 2986 C C . SER A 1 207 ? 28.46199 23.79049 -6.63990 1.000 16.41766 207 SER A C 1
ATOM 2987 O O . SER A 1 207 ? 29.56805 24.13045 -6.22033 1.000 17.15782 207 SER A O 1
ATOM 2995 N N . VAL A 1 208 ? 28.30609 23.11672 -7.77285 1.000 18.87236 208 VAL A N 1
ATOM 2996 C CA . VAL A 1 208 ? 29.45058 22.77132 -8.59984 1.000 19.84058 208 VAL A CA 1
ATOM 2997 C C . VAL A 1 208 ? 29.58522 23.77199 -9.73692 1.000 26.08835 208 VAL A C 1
ATOM 2998 O O . VAL A 1 208 ? 28.67806 23.91870 -10.56740 1.000 24.85322 208 VAL A O 1
ATOM 3011 N N . GLU A 1 209 ? 30.72936 24.44367 -9.79352 1.000 24.14279 209 GLU A N 1
ATOM 3012 C CA . GLU A 1 209 ? 30.93689 25.47238 -10.80789 1.000 27.91451 209 GLU A CA 1
ATOM 3013 C C . GLU A 1 209 ? 30.98579 24.85782 -12.19546 1.000 22.18777 209 GLU A C 1
ATOM 3014 O O . GLU A 1 209 ? 31.67992 23.87610 -12.42610 1.000 27.82644 209 GLU A O 1
ATOM 3026 N N . GLY A 1 210 ? 30.20941 25.43166 -13.12094 1.000 31.76984 210 GLY A N 1
ATOM 3027 C CA . GLY A 1 210 ? 30.22575 24.95989 -14.48362 1.000 34.81750 210 GLY A CA 1
ATOM 3028 C C . GLY A 1 210 ? 29.43807 23.70444 -14.75258 1.000 32.29840 210 GLY A C 1
ATOM 3029 O O . GLY A 1 210 ? 29.48722 23.18813 -15.88232 1.000 34.56533 210 GLY A O 1
ATOM 3033 N N . ALA A 1 211 ? 28.73610 23.16304 -13.76286 1.000 28.27725 211 ALA A N 1
ATOM 3034 C CA . ALA A 1 211 ? 27.96780 21.95633 -14.00975 1.000 22.74155 211 ALA A CA 1
ATOM 3035 C C . ALA A 1 211 ? 26.90141 22.21270 -15.05306 1.000 21.07734 211 ALA A C 1
ATOM 3036 O O . ALA A 1 211 ? 26.27247 23.27699 -15.06675 1.000 24.64644 211 ALA A O 1
ATOM 3043 N N . LYS A 1 212 ? 26.66887 21.19480 -15.88671 1.000 24.57284 212 LYS A N 1
ATOM 3044 C CA . LYS A 1 212 ? 25.63530 21.28282 -16.91851 1.000 25.73986 212 LYS A CA 1
ATOM 3045 C C . LYS A 1 212 ? 24.23912 21.33414 -16.30562 1.000 25.61970 212 LYS A C 1
ATOM 3046 O O . LYS A 1 212 ? 23.32848 21.95410 -16.86881 1.000 29.50713 212 LYS A O 1
ATOM 3065 N N . ALA A 1 213 ? 24.06082 20.70879 -15.14983 1.000 21.08433 213 ALA A N 1
ATOM 3066 C CA . ALA A 1 213 ? 22.75508 20.56072 -14.54119 1.000 20.22908 213 ALA A CA 1
ATOM 3067 C C . ALA A 1 213 ? 22.86465 20.88830 -13.06343 1.000 22.68218 213 ALA A C 1
ATOM 3068 O O . ALA A 1 213 ? 23.96064 20.97973 -12.50681 1.000 23.48040 213 ALA A O 1
ATOM 3075 N N . PHE A 1 214 ? 21.70096 21.09836 -12.45842 1.000 22.76493 214 PHE A N 1
ATOM 3076 C CA . PHE A 1 214 ? 21.56909 21.29897 -11.01616 1.000 19.69697 214 PHE A CA 1
ATOM 3077 C C . PHE A 1 214 ? 22.49635 20.38897 -10.21974 1.000 17.03801 214 PHE A C 1
ATOM 3078 O O . PHE A 1 214 ? 22.50480 19.16142 -10.38897 1.000 17.60123 214 PHE A O 1
ATOM 3095 N N . ALA A 1 215 ? 23.29053 21.01721 -9.31418 1.000 16.02610 215 ALA A N 1
ATOM 3096 C CA . ALA A 1 215 ? 24.24230 20.26064 -8.51141 1.000 15.89428 215 ALA A CA 1
ATOM 3097 C C . ALA A 1 215 ? 24.41525 21.02066 -7.21228 1.000 21.24998 215 ALA A C 1
ATOM 3098 O O . ALA A 1 215 ? 25.16454 21.99782 -7.16190 1.000 22.78725 215 ALA A O 1
ATOM 3105 N N . LEU A 1 216 ? 23.69850 20.59789 -6.18196 1.000 15.77320 216 LEU A N 1
ATOM 3106 C CA . LEU A 1 216 ? 23.63883 21.30558 -4.92401 1.000 12.87304 216 LEU A CA 1
ATOM 3107 C C . LEU A 1 216 ? 23.78210 20.32533 -3.76607 1.000 14.84979 216 LEU A C 1
ATOM 3108 O O . LEU A 1 216 ? 23.15667 19.26555 -3.76153 1.000 15.70202 216 LEU A O 1
ATOM 3124 N N . GLY A 1 217 ? 24.55468 20.72086 -2.75779 1.000 15.98058 217 GLY A N 1
ATOM 3125 C CA . GLY A 1 217 ? 24.61309 19.98389 -1.50365 1.000 15.05531 217 GLY A CA 1
ATOM 3126 C C . GLY A 1 217 ? 24.31459 20.93574 -0.36414 1.000 14.23654 217 GLY A C 1
ATOM 3127 O O . GLY A 1 217 ? 24.77315 22.07205 -0.36183 1.000 14.45635 217 GLY A O 1
ATOM 3131 N N . VAL A 1 218 ? 23.57996 20.43964 0.64087 1.000 13.61071 218 VAL A N 1
ATOM 3132 C CA . VAL A 1 218 ? 23.35351 21.19186 1.86454 1.000 13.08411 218 VAL A CA 1
ATOM 3133 C C . VAL A 1 218 ? 23.64418 20.30951 3.06691 1.000 12.68850 218 VAL A C 1
ATOM 3134 O O . VAL A 1 218 ? 23.43016 19.09788 3.02721 1.000 14.88629 218 VAL A O 1
ATOM 3147 N N . GLN A 1 219 ? 24.18283 20.92507 4.11570 1.000 13.54413 219 GLN A N 1
ATOM 3148 C CA . GLN A 1 219 ? 24.60179 20.21131 5.31981 1.000 12.32966 219 GLN A CA 1
ATOM 3149 C C . GLN A 1 219 ? 23.44208 19.98027 6.28719 1.000 16.38043 219 GLN A C 1
ATOM 3150 O O . GLN A 1 219 ? 23.54025 19.07710 7.14144 1.000 17.33585 219 GLN A O 1
ATOM 3164 N N . TRP A 1 220 ? 22.36175 20.75470 6.15092 1.000 17.23697 220 TRP A N 1
ATOM 3165 C CA . TRP A 1 220 ? 21.19825 20.55683 6.99489 1.000 15.81516 220 TRP A CA 1
ATOM 3166 C C . TRP A 1 220 ? 20.32227 19.49168 6.36700 1.000 13.03515 220 TRP A C 1
ATOM 3167 O O . TRP A 1 220 ? 20.72344 18.79504 5.43719 1.000 15.43708 220 TRP A O 1
ATOM 3188 N N . ASN A 1 221 ? 19.10966 19.30481 6.89637 1.000 13.73704 221 ASN A N 1
ATOM 3189 C CA . ASN A 1 221 ? 18.29065 18.13797 6.53419 1.000 13.01379 221 ASN A CA 1
ATOM 3190 C C . ASN A 1 221 ? 16.91921 18.58990 6.05706 1.000 16.42231 221 ASN A C 1
ATOM 3191 O O . ASN A 1 221 ? 15.94262 18.54024 6.81866 1.000 16.60100 221 ASN A O 1
ATOM 3202 N N . PRO A 1 222 ? 16.83828 19.11983 4.82737 1.000 14.42098 222 PRO A N 1
ATOM 3203 C CA . PRO A 1 222 ? 15.59955 19.71603 4.33052 1.000 14.46352 222 PRO A CA 1
ATOM 3204 C C . PRO A 1 222 ? 14.51518 18.72465 4.03842 1.000 17.66185 222 PRO A C 1
ATOM 3205 O O . PRO A 1 222 ? 13.41586 19.15891 3.71853 1.000 17.60641 222 PRO A O 1
ATOM 3216 N N . GLU A 1 223 ? 14.77371 17.43015 4.13975 1.000 15.97738 223 GLU A N 1
ATOM 3217 C CA . GLU A 1 223 ? 13.69750 16.46140 3.96667 1.000 14.77823 223 GLU A CA 1
ATOM 3218 C C . GLU A 1 223 ? 12.74878 16.48470 5.15156 1.000 17.71040 223 GLU A C 1
ATOM 3219 O O . GLU A 1 223 ? 11.60014 16.03099 5.02163 1.000 17.71703 223 GLU A O 1
ATOM 3231 N N . TRP A 1 224 ? 13.19497 17.00522 6.29563 1.000 15.39559 224 TRP A N 1
ATOM 3232 C CA . TRP A 1 224 ? 12.38969 16.95412 7.51030 1.000 14.54438 224 TRP A CA 1
ATOM 3233 C C . TRP A 1 224 ? 11.18134 17.86011 7.40105 1.000 19.43630 224 TRP A C 1
ATOM 3234 O O . TRP A 1 224 ? 11.31901 19.09461 7.35586 1.000 19.09693 224 TRP A O 1
ATOM 3255 N N . GLN A 1 225 ? 9.99372 17.24732 7.42437 1.000 18.60030 225 GLN A N 1
ATOM 3256 C CA . GLN A 1 225 ? 8.72754 18.00836 7.32507 1.000 22.41039 225 GLN A CA 1
ATOM 3257 C C . GLN A 1 225 ? 8.77082 19.02079 6.17639 1.000 18.34324 225 GLN A C 1
ATOM 3258 O O . GLN A 1 225 ? 8.32418 20.17514 6.28166 1.000 19.40692 225 GLN A O 1
ATOM 3272 N N . VAL A 1 226 ? 9.25211 18.54032 5.03137 1.000 15.98064 226 VAL A N 1
ATOM 3273 C CA . VAL A 1 226 ? 9.55855 19.43731 3.92815 1.000 18.04584 226 VAL A CA 1
ATOM 3274 C C . VAL A 1 226 ? 8.30999 20.19128 3.49328 1.000 18.50879 226 VAL A C 1
ATOM 3275 O O . VAL A 1 226 ? 8.38584 21.37732 3.12435 1.000 17.81047 226 VAL A O 1
ATOM 3288 N N . LEU A 1 227 ? 7.14645 19.52357 3.51915 1.000 18.98161 227 LEU A N 1
ATOM 3289 C CA . LEU A 1 227 ? 5.95547 20.16905 2.96680 1.000 19.56425 227 LEU A CA 1
ATOM 3290 C C . LEU A 1 227 ? 5.54490 21.42186 3.71024 1.000 22.05222 227 LEU A C 1
ATOM 3291 O O . LEU A 1 227 ? 4.89843 22.30501 3.11022 1.000 18.28385 227 LEU A O 1
ATOM 3307 N N . THR A 1 228 ? 5.89149 21.54364 4.99407 1.000 18.94912 228 THR A N 1
ATOM 3308 C CA . THR A 1 228 ? 5.45885 22.68597 5.78110 1.000 20.20554 228 THR A CA 1
ATOM 3309 C C . THR A 1 228 ? 6.60549 23.60812 6.12724 1.000 19.60526 228 THR A C 1
ATOM 3310 O O . THR A 1 228 ? 6.46574 24.46892 7.01051 1.000 19.75299 228 THR A O 1
ATOM 3321 N N . ASN A 1 229 ? 7.74757 23.44889 5.45623 1.000 18.62685 229 ASN A N 1
ATOM 3322 C CA . ASN A 1 229 ? 8.86634 24.36983 5.61064 1.000 19.02261 229 ASN A CA 1
ATOM 3323 C C . ASN A 1 229 ? 9.28770 24.90893 4.25133 1.000 16.86779 229 ASN A C 1
ATOM 3324 O O . ASN A 1 229 ? 10.08628 24.28179 3.54177 1.000 16.67391 229 ASN A O 1
ATOM 3335 N N . PRO A 1 230 ? 8.79430 26.09067 3.86634 1.000 17.02692 230 PRO A N 1
ATOM 3336 C CA . PRO A 1 230 ? 9.06832 26.58363 2.51529 1.000 16.09597 230 PRO A CA 1
ATOM 3337 C C . PRO A 1 230 ? 10.53629 26.74005 2.18106 1.000 16.45951 230 PRO A C 1
ATOM 3338 O O . PRO A 1 230 ? 10.89397 26.58737 1.00624 1.000 20.14116 230 PRO A O 1
ATOM 3349 N N . ASN A 1 231 ? 11.39820 27.05656 3.14935 1.000 16.23060 231 ASN A N 1
ATOM 3350 C CA . ASN A 1 231 ? 12.80968 27.14971 2.78510 1.000 17.13095 231 ASN A CA 1
ATOM 3351 C C . ASN A 1 231 ? 13.38145 25.79530 2.38459 1.000 18.50643 231 ASN A C 1
ATOM 3352 O O . ASN A 1 231 ? 14.28768 25.74607 1.55119 1.000 18.85751 231 ASN A O 1
ATOM 3363 N N . TYR A 1 232 ? 12.88757 24.70572 2.98099 1.000 15.68428 232 TYR A N 1
ATOM 3364 C CA . TYR A 1 232 ? 13.31033 23.35327 2.60251 1.000 15.44305 232 TYR A CA 1
ATOM 3365 C C . TYR A 1 232 ? 12.61633 22.93422 1.31334 1.000 18.49047 232 TYR A C 1
ATOM 3366 O O . TYR A 1 232 ? 13.22880 22.36936 0.39966 1.000 15.99766 232 TYR A O 1
ATOM 3384 N N . LEU A 1 233 ? 11.32161 23.23195 1.22694 1.000 17.38790 233 LEU A N 1
ATOM 3385 C CA . LEU A 1 233 ? 10.53027 22.84394 0.06377 1.000 16.30914 233 LEU A CA 1
ATOM 3386 C C . LEU A 1 233 ? 11.07223 23.46669 -1.21388 1.000 16.75282 233 LEU A C 1
ATOM 3387 O O . LEU A 1 233 ? 11.09177 22.80559 -2.26358 1.000 16.56753 233 LEU A O 1
ATOM 3403 N N . ALA A 1 234 ? 11.55471 24.71435 -1.13153 1.000 14.73940 234 ALA A N 1
ATOM 3404 C CA . ALA A 1 234 ? 12.09105 25.39231 -2.31254 1.000 14.83837 234 ALA A CA 1
ATOM 3405 C C . ALA A 1 234 ? 13.27192 24.60879 -2.89459 1.000 17.50493 234 ALA A C 1
ATOM 3406 O O . ALA A 1 234 ? 13.47998 24.56877 -4.11017 1.000 19.55633 234 ALA A O 1
ATOM 3413 N N . ILE A 1 235 ? 14.08909 24.01540 -2.03384 1.000 15.33664 235 ILE A N 1
ATOM 3414 C CA . ILE A 1 235 ? 15.22253 23.24286 -2.53374 1.000 15.55767 235 ILE A CA 1
ATOM 3415 C C . ILE A 1 235 ? 14.73129 22.00003 -3.25654 1.000 13.97280 235 ILE A C 1
ATOM 3416 O O . ILE A 1 235 ? 15.19798 21.67716 -4.34528 1.000 16.49247 235 ILE A O 1
ATOM 3432 N N . PHE A 1 236 ? 13.81135 21.24542 -2.63587 1.000 15.58929 236 PHE A N 1
ATOM 3433 C CA . PHE A 1 236 ? 13.27654 20.07937 -3.31463 1.000 16.16275 236 PHE A CA 1
ATOM 3434 C C . PHE A 1 236 ? 12.50854 20.45484 -4.58350 1.000 16.29478 236 PHE A C 1
ATOM 3435 O O . PHE A 1 236 ? 12.52930 19.68300 -5.55070 1.000 16.80933 236 PHE A O 1
ATOM 3452 N N . GLN A 1 237 ? 11.83135 21.61499 -4.60791 1.000 16.17225 237 GLN A N 1
ATOM 3453 C CA . GLN A 1 237 ? 11.11815 21.98926 -5.82532 1.000 15.85507 237 GLN A CA 1
ATOM 3454 C C . GLN A 1 237 ? 12.09103 22.29610 -6.94887 1.000 15.88096 237 GLN A C 1
ATOM 3455 O O . GLN A 1 237 ? 11.88459 21.87068 -8.09836 1.000 17.15354 237 GLN A O 1
ATOM 3469 N N . ALA A 1 238 ? 13.19123 22.96445 -6.61971 1.000 15.28605 238 ALA A N 1
ATOM 3470 C CA . ALA A 1 238 ? 14.20798 23.27517 -7.61496 1.000 18.48800 238 ALA A CA 1
ATOM 3471 C C . ALA A 1 238 ? 14.85428 22.00733 -8.14562 1.000 16.73659 238 ALA A C 1
ATOM 3472 O O . ALA A 1 238 ? 15.07576 21.85039 -9.35973 1.000 18.00834 238 ALA A O 1
ATOM 3479 N N . PHE A 1 239 ? 15.20796 21.09916 -7.23379 1.000 15.87422 239 PHE A N 1
ATOM 3480 C CA . PHE A 1 239 ? 15.71711 19.78438 -7.63039 1.000 13.67290 239 PHE A CA 1
ATOM 3481 C C . PHE A 1 239 ? 14.72808 19.05517 -8.51264 1.000 15.25501 239 PHE A C 1
ATOM 3482 O O . PHE A 1 239 ? 15.09256 18.48677 -9.54137 1.000 15.99129 239 PHE A O 1
ATOM 3499 N N . GLY A 1 240 ? 13.46080 19.04667 -8.11520 1.000 16.79247 240 GLY A N 1
ATOM 3500 C CA . GLY A 1 240 ? 12.48290 18.31675 -8.88651 1.000 18.85991 240 GLY A CA 1
ATOM 3501 C C . GLY A 1 240 ? 12.30845 18.87884 -10.28413 1.000 18.88142 240 GLY A C 1
ATOM 3502 O O . GLY A 1 240 ? 12.12054 18.11574 -11.24275 1.000 18.74027 240 GLY A O 1
ATOM 3506 N N . LYS A 1 241 ? 12.35429 20.20839 -10.41604 1.000 18.09104 241 LYS A N 1
ATOM 3507 C CA . LYS A 1 241 ? 12.26323 20.85214 -11.72611 1.000 16.89157 241 LYS A CA 1
ATOM 3508 C C . LYS A 1 241 ? 13.43153 20.43177 -12.61287 1.000 20.22754 241 LYS A C 1
ATOM 3509 O O . LYS A 1 241 ? 13.25824 20.14208 -13.79663 1.000 19.80635 241 LYS A O 1
ATOM 3528 N N . ALA A 1 242 ? 14.63552 20.36857 -12.04787 1.000 18.26839 242 ALA A N 1
ATOM 3529 C CA . ALA A 1 242 ? 15.80183 19.93313 -12.81588 1.000 17.55374 242 ALA A CA 1
ATOM 3530 C C . ALA A 1 242 ? 15.65802 18.48933 -13.28704 1.000 17.23276 242 ALA A C 1
ATOM 3531 O O . ALA A 1 242 ? 16.01326 18.13603 -14.42652 1.000 18.69963 242 ALA A O 1
ATOM 3538 N N . CYS A 1 243 ? 15.17237 17.62299 -12.40217 1.000 16.30346 243 CYS A N 1
ATOM 3539 C CA . CYS A 1 243 ? 14.94873 16.22622 -12.75840 1.000 15.09485 243 CYS A CA 1
ATOM 3540 C C . CYS A 1 243 ? 13.89250 16.10669 -13.83831 1.000 17.28447 243 CYS A C 1
ATOM 3541 O O . CYS A 1 243 ? 14.02338 15.29385 -14.75227 1.000 18.93866 243 CYS A O 1
ATOM 3549 N N . SER A 1 244 ? 12.85135 16.92030 -13.74782 1.000 18.79782 244 SER A N 1
ATOM 3550 C CA . SER A 1 244 ? 11.81437 16.85693 -14.77094 1.000 20.06674 244 SER A CA 1
ATOM 3551 C C . SER A 1 244 ? 12.35827 17.30570 -16.11563 1.000 19.60598 244 SER A C 1
ATOM 3552 O O . SER A 1 244 ? 11.98138 16.75388 -17.14306 1.000 21.54733 244 SER A O 1
ATOM 3560 N N . LYS A 1 245 ? 13.24720 18.29739 -16.14033 1.000 17.18904 245 LYS A N 1
ATOM 3561 C CA . LYS A 1 245 ? 13.85490 18.69304 -17.41145 1.000 21.15900 245 LYS A CA 1
ATOM 3562 C C . LYS A 1 245 ? 14.58555 17.51648 -18.03202 1.000 24.79178 245 LYS A C 1
ATOM 3563 O O . LYS A 1 245 ? 14.42386 17.22798 -19.22287 1.000 24.69017 245 LYS A O 1
ATOM 3582 N N . ARG A 1 246 ? 15.37648 16.78657 -17.22556 1.000 17.63598 246 ARG A N 1
ATOM 3583 C CA . ARG A 1 246 ? 16.06416 15.61344 -17.76029 1.000 22.48257 246 ARG A CA 1
ATOM 3584 C C . ARG A 1 246 ? 15.07216 14.56833 -18.25013 1.000 25.18659 246 ARG A C 1
ATOM 3585 O O . ARG A 1 246 ? 15.26462 13.97957 -19.32232 1.000 26.71770 246 ARG A O 1
ATOM 3606 N N . ALA A 1 247 ? 14.01000 14.31428 -17.48175 1.000 20.32630 247 ALA A N 1
ATOM 3607 C CA . ALA A 1 247 ? 13.02565 13.32225 -17.90059 1.000 21.87677 247 ALA A CA 1
ATOM 3608 C C . ALA A 1 247 ? 12.41408 13.69772 -19.24324 1.000 31.42484 247 ALA A C 1
ATOM 3609 O O . ALA A 1 247 ? 12.09468 12.81519 -20.05085 1.000 30.44726 247 ALA A O 1
ATOM 3616 N N . GLY A 1 248 ? 12.26921 14.98538 -19.50834 1.000 27.96338 248 GLY A N 1
ATOM 3617 C CA . GLY A 1 248 ? 11.71288 15.45363 -20.77309 1.000 29.48827 248 GLY A CA 1
ATOM 3618 C C . GLY A 1 248 ? 12.59907 15.23181 -21.97479 1.000 35.42804 248 GLY A C 1
ATOM 3619 O O . GLY A 1 248 ? 12.13029 15.38839 -23.10515 1.000 34.62560 248 GLY A O 1
ATOM 3623 N N . GLN A 1 249 ? 13.85856 14.88695 -21.77192 1.000 35.68041 249 GLN A N 1
ATOM 3624 C CA . GLN A 1 249 ? 14.71081 14.45080 -22.86522 1.000 42.68864 249 GLN A CA 1
ATOM 3625 C C . GLN A 1 249 ? 14.66526 12.94180 -23.09004 1.000 41.91955 249 GLN A C 1
ATOM 3626 O O . GLN A 1 249 ? 15.51620 12.41068 -23.80988 1.000 51.76717 249 GLN A O 1
ATOM 3632 N N . ARG A 1 250 ? 13.70080 12.24062 -22.50320 1.000 41.43489 250 ARG A N 1
ATOM 3633 C CA . ARG A 1 250 ? 13.56997 10.80274 -22.73005 1.000 43.71551 250 ARG A CA 1
ATOM 3634 C C . ARG A 1 250 ? 12.57919 10.48436 -23.84577 1.000 49.46493 250 ARG A C 1
ATOM 3635 O O . ARG A 1 250 ? 12.56597 9.35922 -24.36539 1.000 56.96226 250 ARG A O 1
ATOM 3643 N N . LEU B 1 4 ? 21.26371 -2.13945 -19.91735 1.000 37.88596 4 LEU B N 1
ATOM 3644 C CA . LEU B 1 4 ? 20.72043 -2.97818 -18.85711 1.000 34.29883 4 LEU B CA 1
ATOM 3645 C C . LEU B 1 4 ? 19.26444 -2.66726 -18.54708 1.000 30.56402 4 LEU B C 1
ATOM 3646 O O . LEU B 1 4 ? 18.89189 -1.50640 -18.38992 1.000 30.71154 4 LEU B O 1
ATOM 3662 N N . PRO B 1 5 ? 18.42572 -3.69543 -18.42924 1.000 27.84422 5 PRO B N 1
ATOM 3663 C CA . PRO B 1 5 ? 17.04918 -3.44103 -17.98934 1.000 23.16182 5 PRO B CA 1
ATOM 3664 C C . PRO B 1 5 ? 17.00188 -2.98998 -16.53775 1.000 22.80692 5 PRO B C 1
ATOM 3665 O O . PRO B 1 5 ? 17.75659 -3.48069 -15.69103 1.000 25.87157 5 PRO B O 1
ATOM 3676 N N . LEU B 1 6 ? 16.07903 -2.06678 -16.26549 1.000 23.13939 6 LEU B N 1
ATOM 3677 C CA . LEU B 1 6 ? 15.81083 -1.60266 -14.91533 1.000 23.76132 6 LEU B CA 1
ATOM 3678 C C . LEU B 1 6 ? 14.84440 -2.57766 -14.25514 1.000 22.27317 6 LEU B C 1
ATOM 3679 O O . LEU B 1 6 ? 13.68079 -2.66309 -14.64028 1.000 22.05529 6 LEU B O 1
ATOM 3695 N N . ILE B 1 7 ? 15.30319 -3.31174 -13.24742 1.000 18.85708 7 ILE B N 1
ATOM 3696 C CA . ILE B 1 7 ? 14.47069 -4.29633 -12.56978 1.000 20.42465 7 ILE B CA 1
ATOM 3697 C C . ILE B 1 7 ? 14.19866 -3.75966 -11.17952 1.000 21.00773 7 ILE B C 1
ATOM 3698 O O . ILE B 1 7 ? 15.12896 -3.56611 -10.38616 1.000 23.82414 7 ILE B O 1
ATOM 3714 N N . GLY B 1 8 ? 12.92377 -3.51787 -10.88801 1.000 18.19194 8 GLY B N 1
ATOM 3715 C CA . GLY B 1 8 ? 12.54811 -3.06025 -9.57754 1.000 19.68576 8 GLY B CA 1
ATOM 3716 C C . GLY B 1 8 ? 12.41938 -4.23995 -8.63701 1.000 21.82063 8 GLY B C 1
ATOM 3717 O O . GLY B 1 8 ? 11.88537 -5.28529 -8.99062 1.000 23.25138 8 GLY B O 1
ATOM 3721 N N . VAL B 1 9 ? 12.93819 -4.05600 -7.43178 1.000 17.00813 9 VAL B N 1
ATOM 3722 C CA . VAL B 1 9 ? 12.97605 -5.05777 -6.38603 1.000 17.84959 9 VAL B CA 1
ATOM 3723 C C . VAL B 1 9 ? 12.17583 -4.54389 -5.20825 1.000 18.76884 9 VAL B C 1
ATOM 3724 O O . VAL B 1 9 ? 12.46512 -3.46601 -4.68391 1.000 19.59930 9 VAL B O 1
ATOM 3737 N N . THR B 1 10 ? 11.22887 -5.34311 -4.72872 1.000 16.81740 10 THR B N 1
ATOM 3738 C CA . THR B 1 10 ? 10.35926 -4.86620 -3.66505 1.000 18.23965 10 THR B CA 1
ATOM 3739 C C . THR B 1 10 ? 11.09419 -4.68557 -2.34381 1.000 18.54373 10 THR B C 1
ATOM 3740 O O . THR B 1 10 ? 11.79114 -5.59236 -1.89186 1.000 19.82414 10 THR B O 1
ATOM 3751 N N . ALA B 1 11 ? 10.85862 -3.54990 -1.67664 1.000 19.96128 11 ALA B N 1
ATOM 3752 C CA . ALA B 1 11 ? 11.33206 -3.34674 -0.31722 1.000 20.53963 11 ALA B CA 1
ATOM 3753 C C . ALA B 1 11 ? 10.36735 -3.88589 0.73505 1.000 21.80272 11 ALA B C 1
ATOM 3754 O O . ALA B 1 11 ? 9.14991 -3.96310 0.52309 1.000 21.25588 11 ALA B O 1
ATOM 3761 N N . CYS B 1 12 ? 10.93997 -4.23240 1.89295 1.000 21.09217 12 CYS B N 1
ATOM 3762 C CA . CYS B 1 12 ? 10.23543 -4.41700 3.15864 1.000 22.18428 12 CYS B CA 1
ATOM 3763 C C . CYS B 1 12 ? 10.41528 -3.13851 3.98843 1.000 20.14041 12 CYS B C 1
ATOM 3764 O O . CYS B 1 12 ? 11.31378 -2.33176 3.73206 1.000 21.41840 12 CYS B O 1
ATOM 3772 N N . THR B 1 13 ? 9.52770 -2.91841 4.95880 1.000 21.93715 13 THR B N 1
ATOM 3773 C CA . THR B 1 13 ? 9.73986 -1.82023 5.88956 1.000 22.06900 13 THR B CA 1
ATOM 3774 C C . THR B 1 13 ? 10.34708 -2.33757 7.18888 1.000 21.63079 13 THR B C 1
ATOM 3775 O O . THR B 1 13 ? 10.17119 -3.49729 7.57537 1.000 23.39420 13 THR B O 1
ATOM 3786 N N . LYS B 1 14 ? 11.06026 -1.45538 7.87899 1.000 19.89284 14 LYS B N 1
ATOM 3787 C CA . LYS B 1 14 ? 11.63396 -1.82234 9.15842 1.000 19.97925 14 LYS B CA 1
ATOM 3788 C C . LYS B 1 14 ? 11.98788 -0.55750 9.92551 1.000 25.43704 14 LYS B C 1
ATOM 3789 O O . LYS B 1 14 ? 12.54626 0.39370 9.35957 1.000 22.79135 14 LYS B O 1
ATOM 3808 N N . GLN B 1 15 ? 11.64980 -0.55507 11.21241 1.000 24.06763 15 GLN B N 1
ATOM 3809 C CA . GLN B 1 15 ? 12.11274 0.48924 12.13066 1.000 24.99612 15 GLN B CA 1
ATOM 3810 C C . GLN B 1 15 ? 13.51982 0.14277 12.58720 1.000 29.87662 15 GLN B C 1
ATOM 3811 O O . GLN B 1 15 ? 13.74520 -0.93115 13.15758 1.000 30.94291 15 GLN B O 1
ATOM 3825 N N . ILE B 1 16 ? 14.48143 1.02584 12.31444 1.000 26.12706 16 ILE B N 1
ATOM 3826 C CA . ILE B 1 16 ? 15.86092 0.79138 12.69543 1.000 32.76979 16 ILE B CA 1
ATOM 3827 C C . ILE B 1 16 ? 16.26455 1.95336 13.58415 1.000 38.44453 16 ILE B C 1
ATOM 3828 O O . ILE B 1 16 ? 16.43869 3.08855 13.11637 1.000 34.20173 16 ILE B O 1
ATOM 3844 N N . GLY B 1 17 ? 16.37392 1.67625 14.87353 1.000 43.03753 17 GLY B N 1
ATOM 3845 C CA . GLY B 1 17 ? 16.61548 2.74049 15.82487 1.000 39.73047 17 GLY B CA 1
ATOM 3846 C C . GLY B 1 17 ? 15.47373 3.73215 15.84218 1.000 38.56333 17 GLY B C 1
ATOM 3847 O O . GLY B 1 17 ? 14.30861 3.40641 16.11541 1.000 40.98875 17 GLY B O 1
ATOM 3851 N N . LEU B 1 18 ? 15.80584 4.98307 15.53308 1.000 41.44719 18 LEU B N 1
ATOM 3852 C CA . LEU B 1 18 ? 14.86349 6.07565 15.68915 1.000 38.06336 18 LEU B CA 1
ATOM 3853 C C . LEU B 1 18 ? 13.93600 6.22945 14.49081 1.000 29.77202 18 LEU B C 1
ATOM 3854 O O . LEU B 1 18 ? 12.87342 6.85145 14.61223 1.000 29.38570 18 LEU B O 1
ATOM 3870 N N . HIS B 1 19 ? 14.29784 5.64022 13.35615 1.000 29.82812 19 HIS B N 1
ATOM 3871 C CA . HIS B 1 19 ? 13.73639 6.03056 12.07919 1.000 26.53957 19 HIS B CA 1
ATOM 3872 C C . HIS B 1 19 ? 13.13286 4.85873 11.32841 1.000 23.42140 19 HIS B C 1
ATOM 3873 O O . HIS B 1 19 ? 13.57974 3.72282 11.47078 1.000 25.03244 19 HIS B O 1
ATOM 3887 N N . PRO B 1 20 ? 12.11916 5.11615 10.51782 1.000 21.73489 20 PRO B N 1
ATOM 3888 C CA . PRO B 1 20 ? 11.61502 4.08172 9.61231 1.000 20.57902 20 PRO B CA 1
ATOM 3889 C C . PRO B 1 20 ? 12.43837 4.03647 8.33296 1.000 21.52432 20 PRO B C 1
ATOM 3890 O O . PRO B 1 20 ? 12.76789 5.08336 7.75474 1.000 20.94833 20 PRO B O 1
ATOM 3901 N N . TYR B 1 21 ? 12.69019 2.79706 7.86892 1.000 20.68603 21 TYR B N 1
ATOM 3902 C CA . TYR B 1 21 ? 13.44853 2.51424 6.66642 1.000 18.47224 21 TYR B CA 1
ATOM 3903 C C . TYR B 1 21 ? 12.68302 1.59541 5.72078 1.000 21.57459 21 TYR B C 1
ATOM 3904 O O . TYR B 1 21 ? 11.75150 0.87672 6.10907 1.000 20.54321 21 TYR B O 1
ATOM 3922 N N . HIS B 1 22 ? 13.11888 1.62725 4.47281 1.000 16.82106 22 HIS B N 1
ATOM 3923 C CA . HIS B 1 22 ? 12.73519 0.67893 3.43783 1.000 17.46761 22 HIS B CA 1
ATOM 3924 C C . HIS B 1 22 ? 13.97380 -0.12187 3.09999 1.000 19.86393 22 HIS B C 1
ATOM 3925 O O . HIS B 1 22 ? 15.03260 0.47487 2.87286 1.000 20.12291 22 HIS B O 1
ATOM 3939 N N . ILE B 1 23 ? 13.85369 -1.46637 3.11584 1.000 19.15838 23 ILE B N 1
ATOM 3940 C CA . ILE B 1 23 ? 15.02991 -2.33513 3.05262 1.000 17.10507 23 ILE B CA 1
ATOM 3941 C C . ILE B 1 23 ? 14.85524 -3.41949 2.00687 1.000 20.84466 23 ILE B C 1
ATOM 3942 O O . ILE B 1 23 ? 13.73859 -3.83323 1.68956 1.000 18.37150 23 ILE B O 1
ATOM 3958 N N . ALA B 1 24 ? 15.97457 -3.89040 1.46733 1.000 18.42795 24 ALA B N 1
ATOM 3959 C CA . ALA B 1 24 ? 15.95294 -5.05421 0.59239 1.000 20.16431 24 ALA B CA 1
ATOM 3960 C C . ALA B 1 24 ? 17.23159 -5.86364 0.74735 1.000 18.45546 24 ALA B C 1
ATOM 3961 O O . ALA B 1 24 ? 18.32426 -5.31251 0.92428 1.000 19.46074 24 ALA B O 1
ATOM 3968 N N . GLY B 1 25 ? 17.09227 -7.18529 0.61348 1.000 18.67549 25 GLY B N 1
ATOM 3969 C CA . GLY B 1 25 ? 18.21708 -8.08113 0.83260 1.000 21.74865 25 GLY B CA 1
ATOM 3970 C C . GLY B 1 25 ? 19.23896 -8.02509 -0.28589 1.000 18.90232 25 GLY B C 1
ATOM 3971 O O . GLY B 1 25 ? 18.91075 -8.16398 -1.47687 1.000 18.05280 25 GLY B O 1
ATOM 3975 N N . ASP B 1 26 ? 20.50062 -7.86714 0.10638 1.000 17.69821 26 ASP B N 1
ATOM 3976 C CA . ASP B 1 26 ? 21.63002 -7.92753 -0.80849 1.000 18.75053 26 ASP B CA 1
ATOM 3977 C C . ASP B 1 26 ? 21.56665 -9.11512 -1.76053 1.000 18.23252 26 ASP B C 1
ATOM 3978 O O . ASP B 1 26 ? 21.84331 -8.96311 -2.94464 1.000 18.51819 26 ASP B O 1
ATOM 3987 N N . LYS B 1 27 ? 21.17519 -10.30966 -1.28279 1.000 17.48607 27 LYS B N 1
ATOM 3988 C CA . LYS B 1 27 ? 21.29100 -11.45855 -2.18059 1.000 19.04917 27 LYS B CA 1
ATOM 3989 C C . LYS B 1 27 ? 20.31017 -11.37556 -3.33490 1.000 19.17696 27 LYS B C 1
ATOM 3990 O O . LYS B 1 27 ? 20.60177 -11.86000 -4.43210 1.000 20.02082 27 LYS B O 1
ATOM 4009 N N . TYR B 1 28 ? 19.16123 -10.73448 -3.12969 1.000 17.90417 28 TYR B N 1
ATOM 4010 C CA . TYR B 1 28 ? 18.22782 -10.56643 -4.24284 1.000 17.50877 28 TYR B CA 1
ATOM 4011 C C . TYR B 1 28 ? 18.80089 -9.61879 -5.27910 1.000 18.56350 28 TYR B C 1
ATOM 4012 O O . TYR B 1 28 ? 18.67543 -9.85222 -6.48919 1.000 18.90517 28 TYR B O 1
ATOM 4030 N N . LEU B 1 29 ? 19.44215 -8.53807 -4.81320 1.000 17.80876 29 LEU B N 1
ATOM 4031 C CA . LEU B 1 29 ? 20.01250 -7.54660 -5.71816 1.000 16.41044 29 LEU B CA 1
ATOM 4032 C C . LEU B 1 29 ? 21.17474 -8.14000 -6.50559 1.000 20.66378 29 LEU B C 1
ATOM 4033 O O . LEU B 1 29 ? 21.29677 -7.91832 -7.71239 1.000 21.61632 29 LEU B O 1
ATOM 4049 N N . ARG B 1 30 ? 22.01813 -8.93415 -5.84941 1.000 19.75702 30 ARG B N 1
ATOM 4050 C CA . ARG B 1 30 ? 23.13455 -9.54524 -6.54599 1.000 20.54563 30 ARG B CA 1
ATOM 4051 C C . ARG B 1 30 ? 22.65215 -10.58308 -7.53705 1.000 20.95792 30 ARG B C 1
ATOM 4052 O O . ARG B 1 30 ? 23.23514 -10.72916 -8.60179 1.000 22.91202 30 ARG B O 1
ATOM 4073 N N . ALA B 1 31 ? 21.55094 -11.27166 -7.24845 1.000 20.80792 31 ALA B N 1
ATOM 4074 C CA . ALA B 1 31 ? 21.02413 -12.20001 -8.24493 1.000 19.01164 31 ALA B CA 1
ATOM 4075 C C . ALA B 1 31 ? 20.47664 -11.47546 -9.47294 1.000 21.35862 31 ALA B C 1
ATOM 4076 O O . ALA B 1 31 ? 20.55314 -11.99894 -10.58039 1.000 19.90536 31 ALA B O 1
ATOM 4083 N N . VAL B 1 32 ? 19.86396 -10.30657 -9.29410 1.000 18.01210 32 VAL B N 1
ATOM 4084 C CA . VAL B 1 32 ? 19.42542 -9.53106 -10.44577 1.000 20.41846 32 VAL B CA 1
ATOM 4085 C C . VAL B 1 32 ? 20.63288 -9.18565 -11.29123 1.000 22.20906 32 VAL B C 1
ATOM 4086 O O . VAL B 1 32 ? 20.59373 -9.30020 -12.51657 1.000 20.93362 32 VAL B O 1
ATOM 4099 N N . VAL B 1 33 ? 21.73978 -8.79558 -10.64591 1.000 20.25781 33 VAL B N 1
ATOM 4100 C CA . VAL B 1 33 ? 22.93413 -8.43474 -11.41508 1.000 21.90091 33 VAL B CA 1
ATOM 4101 C C . VAL B 1 33 ? 23.53158 -9.66236 -12.08833 1.000 24.69639 33 VAL B C 1
ATOM 4102 O O . VAL B 1 33 ? 23.76637 -9.67314 -13.30358 1.000 27.24039 33 VAL B O 1
ATOM 4115 N N . ASN B 1 34 ? 23.80170 -10.70482 -11.30295 1.000 22.09270 34 ASN B N 1
ATOM 4116 C CA . ASN B 1 34 ? 24.58648 -11.83420 -11.78801 1.000 23.04210 34 ASN B CA 1
ATOM 4117 C C . ASN B 1 34 ? 23.76207 -12.80845 -12.60339 1.000 25.35158 34 ASN B C 1
ATOM 4118 O O . ASN B 1 34 ? 24.31392 -13.48958 -13.47102 1.000 27.19260 34 ASN B O 1
ATOM 4129 N N . GLY B 1 35 ? 22.46743 -12.92548 -12.31196 1.000 21.68151 35 GLY B N 1
ATOM 4130 C CA . GLY B 1 35 ? 21.62945 -13.89217 -12.96356 1.000 24.41249 35 GLY B CA 1
ATOM 4131 C C . GLY B 1 35 ? 20.73463 -13.32720 -14.03626 1.000 22.20884 35 GLY B C 1
ATOM 4132 O O . GLY B 1 35 ? 20.55908 -13.96863 -15.06834 1.000 25.42679 35 GLY B O 1
ATOM 4136 N N . ALA B 1 36 ? 20.13201 -12.16655 -13.82072 1.000 20.96569 36 ALA B N 1
ATOM 4137 C CA . ALA B 1 36 ? 19.23287 -11.59787 -14.80492 1.000 19.28486 36 ALA B CA 1
ATOM 4138 C C . ALA B 1 36 ? 19.89854 -10.55047 -15.68561 1.000 22.03322 36 ALA B C 1
ATOM 4139 O O . ALA B 1 36 ? 19.26776 -10.08391 -16.64102 1.000 27.49210 36 ALA B O 1
ATOM 4146 N N . GLY B 1 37 ? 21.12820 -10.14444 -15.37606 1.000 21.62808 37 GLY B N 1
ATOM 4147 C CA . GLY B 1 37 ? 21.78387 -9.16228 -16.21239 1.000 26.46614 37 GLY B CA 1
ATOM 4148 C C . GLY B 1 37 ? 21.14805 -7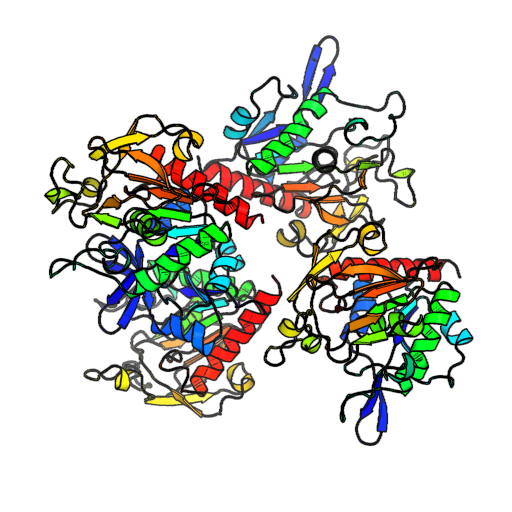.79724 -16.14158 1.000 26.80181 37 GLY B C 1
ATOM 4149 O O . GLY B 1 37 ? 21.22803 -7.02234 -17.10411 1.000 29.07502 37 GLY B O 1
ATOM 4153 N N . GLY B 1 38 ? 20.50986 -7.47651 -15.02140 1.000 23.81564 38 GLY B N 1
ATOM 4154 C CA . GLY B 1 38 ? 19.78348 -6.24095 -14.89200 1.000 26.51895 38 GLY B CA 1
ATOM 4155 C C . GLY B 1 38 ? 20.42033 -5.26239 -13.92318 1.000 22.99256 38 GLY B C 1
ATOM 4156 O O . GLY B 1 38 ? 21.43824 -5.51549 -13.27862 1.000 25.04654 38 GLY B O 1
ATOM 4160 N N . LEU B 1 39 ? 19.78340 -4.10970 -13.85733 1.000 24.04287 39 LEU B N 1
ATOM 4161 C CA . LEU B 1 39 ? 20.12701 -3.07394 -12.89680 1.000 22.80170 39 LEU B CA 1
ATOM 4162 C C . LEU B 1 39 ? 19.06524 -3.08331 -11.81564 1.000 21.16420 39 LEU B C 1
ATOM 4163 O O . LEU B 1 39 ? 17.92181 -2.69082 -12.08607 1.000 20.72618 39 LEU B O 1
ATOM 4179 N N . PRO B 1 40 ? 19.38300 -3.51401 -10.58857 1.000 21.34935 40 PRO B N 1
ATOM 4180 C CA . PRO B 1 40 ? 18.35987 -3.58470 -9.53957 1.000 19.45080 40 PRO B CA 1
ATOM 4181 C C . PRO B 1 40 ? 18.22670 -2.23126 -8.85913 1.000 22.85391 40 PRO B C 1
ATOM 4182 O O . PRO B 1 40 ? 19.21073 -1.64891 -8.39227 1.000 25.32974 40 PRO B O 1
ATOM 4193 N N . LEU B 1 41 ? 17.01482 -1.70926 -8.83591 1.000 19.65861 41 LEU B N 1
ATOM 4194 C CA . LEU B 1 41 ? 16.66040 -0.54637 -8.02983 1.000 18.35319 41 LEU B CA 1
ATOM 4195 C C . LEU B 1 41 ? 15.50519 -0.95435 -7.11879 1.000 19.75630 41 LEU B C 1
ATOM 4196 O O . LEU B 1 41 ? 14.60480 -1.69865 -7.53555 1.000 22.22029 41 LEU B O 1
ATOM 4212 N N . ILE B 1 42 ? 15.54258 -0.51046 -5.86529 1.000 17.78032 42 ILE B N 1
ATOM 4213 C CA . ILE B 1 42 ? 14.60558 -0.97237 -4.84787 1.000 17.79700 42 ILE B CA 1
ATOM 4214 C C . ILE B 1 42 ? 13.37631 -0.08235 -4.85374 1.000 18.38659 42 ILE B C 1
ATOM 4215 O O . ILE B 1 42 ? 13.48615 1.15410 -4.80018 1.000 18.17220 42 ILE B O 1
ATOM 4231 N N . ILE B 1 43 ? 12.20967 -0.72073 -4.90769 1.000 16.98088 43 ILE B N 1
ATOM 4232 C CA . ILE B 1 43 ? 10.92521 -0.03737 -4.90858 1.000 20.02749 43 ILE B CA 1
ATOM 4233 C C . ILE B 1 43 ? 10.48536 0.15261 -3.45732 1.000 21.34147 43 ILE B C 1
ATOM 4234 O O . ILE B 1 43 ? 10.22498 -0.85464 -2.76943 1.000 19.85726 43 ILE B O 1
ATOM 4250 N N . PRO B 1 44 ? 10.36245 1.37363 -2.97735 1.000 21.15576 44 PRO B N 1
ATOM 4251 C CA . PRO B 1 44 ? 9.94028 1.56591 -1.58815 1.000 23.19869 44 PRO B CA 1
ATOM 4252 C C . PRO B 1 44 ? 8.51780 1.07639 -1.38349 1.000 24.44564 44 PRO B C 1
ATOM 4253 O O . PRO B 1 44 ? 7.71963 1.02726 -2.31716 1.000 26.41088 44 PRO B O 1
ATOM 4264 N N . ALA B 1 45 ? 8.22174 0.69771 -0.14192 1.000 21.91770 45 ALA B N 1
ATOM 4265 C CA . ALA B 1 45 ? 6.87529 0.25366 0.22683 1.000 23.13757 45 ALA B CA 1
ATOM 4266 C C . ALA B 1 45 ? 6.01473 1.44344 0.65146 1.000 23.49092 45 ALA B C 1
ATOM 4267 O O . ALA B 1 45 ? 5.66028 1.62361 1.82200 1.000 26.67405 45 ALA B O 1
ATOM 4274 N N . LEU B 1 46 ? 5.66383 2.25596 -0.33600 1.000 24.13603 46 LEU B N 1
ATOM 4275 C CA . LEU B 1 46 ? 4.90968 3.48490 -0.09261 1.000 25.25444 46 LEU B CA 1
ATOM 4276 C C . LEU B 1 46 ? 3.43624 3.35239 -0.44598 1.000 38.38602 46 LEU B C 1
ATOM 4277 O O . LEU B 1 46 ? 2.69115 4.33554 -0.32648 1.000 30.59340 46 LEU B O 1
ATOM 4293 N N . GLY B 1 47 ? 3.00457 2.17907 -0.90088 1.000 31.05382 47 GLY B N 1
ATOM 4294 C CA . GLY B 1 47 ? 1.58312 1.97846 -1.17005 1.000 32.54589 47 GLY B CA 1
ATOM 4295 C C . GLY B 1 47 ? 1.04827 2.99612 -2.15208 1.000 35.57438 47 GLY B C 1
ATOM 4296 O O . GLY B 1 47 ? 1.65742 3.27211 -3.18766 1.000 34.46607 47 GLY B O 1
ATOM 4300 N N . GLU B 1 48 ? -0.10540 3.57518 -1.82153 1.000 39.92957 48 GLU B N 1
ATOM 4301 C CA . GLU B 1 48 ? -0.78586 4.48717 -2.73712 1.000 49.97661 48 GLU B CA 1
ATOM 4302 C C . GLU B 1 48 ? -0.16774 5.87918 -2.76417 1.000 44.15536 48 GLU B C 1
ATOM 4303 O O . GLU B 1 48 ? -0.62653 6.72483 -3.53616 1.000 43.89763 48 GLU B O 1
ATOM 4315 N N . SER B 1 49 ? 0.84025 6.14261 -1.93495 1.000 39.63652 49 SER B N 1
ATOM 4316 C CA . SER B 1 49 ? 1.50118 7.44283 -1.95783 1.000 42.94378 49 SER B CA 1
ATOM 4317 C C . SER B 1 49 ? 2.17554 7.70679 -3.30391 1.000 46.04804 49 SER B C 1
ATOM 4318 O O . SER B 1 49 ? 2.36386 8.86888 -3.69876 1.000 46.01241 49 SER B O 1
ATOM 4326 N N . ILE B 1 50 ? 2.54334 6.64294 -4.01979 1.000 45.73329 50 ILE B N 1
ATOM 4327 C CA . ILE B 1 50 ? 3.20536 6.70390 -5.32121 1.000 44.37819 50 ILE B CA 1
ATOM 4328 C C . ILE B 1 50 ? 2.16137 6.54622 -6.41615 1.000 43.23905 50 ILE B C 1
ATOM 4329 O O . ILE B 1 50 ? 1.15833 5.84256 -6.24704 1.000 42.62477 50 ILE B O 1
ATOM 4345 N N . ASP B 1 51 ? 2.38350 7.19914 -7.55453 1.000 43.20456 51 ASP B N 1
ATOM 4346 C CA . ASP B 1 51 ? 1.57070 6.89478 -8.72998 1.000 40.66799 51 ASP B CA 1
ATOM 4347 C C . ASP B 1 51 ? 2.02959 5.53965 -9.26973 1.000 34.73973 51 ASP B C 1
ATOM 4348 O O . ASP B 1 51 ? 3.08900 5.41324 -9.89603 1.000 33.31645 51 ASP B O 1
ATOM 4357 N N . GLN B 1 52 ? 1.23224 4.51001 -9.01024 1.000 36.06931 52 GLN B N 1
ATOM 4358 C CA . GLN B 1 52 ? 1.58242 3.16250 -9.43846 1.000 36.58717 52 GLN B CA 1
ATOM 4359 C C . GLN B 1 52 ? 1.79998 3.08047 -10.94194 1.000 34.66727 52 GLN B C 1
ATOM 4360 O O . GLN B 1 52 ? 2.71257 2.38909 -11.41008 1.000 31.81549 52 GLN B O 1
ATOM 4374 N N . ALA B 1 53 ? 0.96554 3.76534 -11.72261 1.000 35.91598 53 ALA B N 1
ATOM 4375 C CA . ALA B 1 53 ? 1.09035 3.66507 -13.17253 1.000 36.19408 53 ALA B CA 1
ATOM 4376 C C . ALA B 1 53 ? 2.41801 4.23202 -13.64788 1.000 32.03077 53 ALA B C 1
ATOM 4377 O O . ALA B 1 53 ? 3.04784 3.68567 -14.56616 1.000 36.59923 53 ALA B O 1
ATOM 4384 N N . ALA B 1 54 ? 2.85574 5.32572 -13.03102 1.000 31.16326 54 ALA B N 1
ATOM 4385 C CA . ALA B 1 54 ? 4.14639 5.90977 -13.36753 1.000 33.46557 54 ALA B CA 1
ATOM 4386 C C . ALA B 1 54 ? 5.28355 4.98355 -12.95908 1.000 31.43360 54 ALA B C 1
ATOM 4387 O O . ALA B 1 54 ? 6.28085 4.84702 -13.67692 1.000 31.83915 54 ALA B O 1
ATOM 4394 N N . LEU B 1 55 ? 5.15285 4.34139 -11.80693 1.000 27.88196 55 LEU B N 1
ATOM 4395 C CA . LEU B 1 55 ? 6.16265 3.38322 -11.37242 1.000 32.32271 55 LEU B CA 1
ATOM 4396 C C . LEU B 1 55 ? 6.30527 2.25047 -12.38272 1.000 29.07493 55 LEU B C 1
ATOM 4397 O O . LEU B 1 55 ? 7.41532 1.89293 -12.79155 1.000 29.71839 55 LEU B O 1
ATOM 4413 N N . LEU B 1 56 ? 5.17912 1.71935 -12.85084 1.000 31.04221 56 LEU B N 1
ATOM 4414 C CA . LEU B 1 56 ? 5.23172 0.62640 -13.80796 1.000 29.99134 56 LEU B CA 1
ATOM 4415 C C . LEU B 1 56 ? 5.85984 1.07293 -15.11014 1.000 28.51444 56 LEU B C 1
ATOM 4416 O O . LEU B 1 56 ? 6.63651 0.33239 -15.72304 1.000 28.67472 56 LEU B O 1
ATOM 4432 N N . ASP B 1 57 ? 5.52175 2.28265 -15.56558 1.000 31.45039 57 ASP B N 1
ATOM 4433 C CA . ASP B 1 57 ? 6.09070 2.76181 -16.81433 1.000 32.00466 57 ASP B CA 1
ATOM 4434 C C . ASP B 1 57 ? 7.59939 2.89776 -16.72137 1.000 32.91830 57 ASP B C 1
ATOM 4435 O O . ASP B 1 57 ? 8.28725 2.80096 -17.74228 1.000 37.16230 57 ASP B O 1
ATOM 4444 N N . SER B 1 58 ? 8.12440 3.08774 -15.51985 1.000 27.48212 58 SER B N 1
ATOM 4445 C CA . SER B 1 58 ? 9.53915 3.35190 -15.34351 1.000 33.39211 58 SER B CA 1
ATOM 4446 C C . SER B 1 58 ? 10.39808 2.10429 -15.19711 1.000 30.36950 58 SER B C 1
ATOM 4447 O O . SER B 1 58 ? 11.62864 2.23096 -15.24954 1.000 31.54927 58 SER B O 1
ATOM 4455 N N . VAL B 1 59 ? 9.81243 0.92336 -15.00850 1.000 25.25995 59 VAL B N 1
ATOM 4456 C CA . VAL B 1 59 ? 10.62193 -0.27881 -14.81909 1.000 22.84528 59 VAL B CA 1
ATOM 4457 C C . VAL B 1 59 ? 10.44075 -1.23436 -15.99687 1.000 25.31967 59 VAL B C 1
ATOM 4458 O O . VAL B 1 59 ? 9.41677 -1.24068 -16.69358 1.000 26.10255 59 VAL B O 1
ATOM 4471 N N . ASP B 1 60 ? 11.45735 -2.08077 -16.18978 1.000 21.82026 60 ASP B N 1
ATOM 4472 C CA . ASP B 1 60 ? 11.45510 -3.11217 -17.21475 1.000 21.63182 60 ASP B CA 1
ATOM 4473 C C . ASP B 1 60 ? 11.07869 -4.47350 -16.66405 1.000 22.95775 60 ASP B C 1
ATOM 4474 O O . ASP B 1 60 ? 10.81479 -5.37104 -17.44773 1.000 22.09424 60 ASP B O 1
ATOM 4483 N N . GLY B 1 61 ? 10.98442 -4.61131 -15.34712 1.000 22.28651 61 GLY B N 1
ATOM 4484 C CA . GLY B 1 61 ? 10.52999 -5.83850 -14.71985 1.000 19.67496 61 GLY B CA 1
ATOM 4485 C C . GLY B 1 61 ? 10.48417 -5.63937 -13.22157 1.000 20.30768 61 GLY B C 1
ATOM 4486 O O . GLY B 1 61 ? 10.98283 -4.63585 -12.69231 1.000 20.49664 61 GLY B O 1
ATOM 4490 N N . LEU B 1 62 ? 9.85801 -6.60539 -12.53587 1.000 18.28323 62 LEU B N 1
ATOM 4491 C CA . LEU B 1 62 ? 9.65946 -6.52014 -11.09569 1.000 16.75884 62 LEU B CA 1
ATOM 4492 C C . LEU B 1 62 ? 10.03421 -7.84796 -10.47017 1.000 19.44559 62 LEU B C 1
ATOM 4493 O O . LEU B 1 62 ? 9.51903 -8.89507 -10.88337 1.000 19.70741 62 LEU B O 1
ATOM 4509 N N . LEU B 1 63 ? 10.88348 -7.79181 -9.44643 1.000 17.81763 63 LEU B N 1
ATOM 4510 C CA . LEU B 1 63 ? 11.16928 -8.92773 -8.57405 1.000 17.90284 63 LEU B CA 1
ATOM 4511 C C . LEU B 1 63 ? 10.48160 -8.71674 -7.23834 1.000 20.67215 63 LEU B C 1
ATOM 4512 O O . LEU B 1 63 ? 10.81215 -7.77243 -6.51725 1.000 18.24537 63 LEU B O 1
ATOM 4528 N N . PHE B 1 64 ? 9.52367 -9.58846 -6.91185 1.000 17.53528 64 PHE B N 1
ATOM 4529 C CA . PHE B 1 64 ? 8.85733 -9.59828 -5.61101 1.000 19.34566 64 PHE B CA 1
ATOM 4530 C C . PHE B 1 64 ? 9.62226 -10.56346 -4.71694 1.000 20.04665 64 PHE B C 1
ATOM 4531 O O . PHE B 1 64 ? 9.57560 -11.77864 -4.92953 1.000 19.19582 64 PHE B O 1
ATOM 4548 N N . THR B 1 65 ? 10.35725 -10.02005 -3.75189 1.000 19.84479 65 THR B N 1
ATOM 4549 C CA . THR B 1 65 ? 11.31977 -10.78029 -2.97400 1.000 18.15534 65 THR B CA 1
ATOM 4550 C C . THR B 1 65 ? 10.65204 -11.62180 -1.88827 1.000 18.78847 65 THR B C 1
ATOM 4551 O O . THR B 1 65 ? 9.47879 -11.46788 -1.56284 1.000 21.16896 65 THR B O 1
ATOM 4562 N N . GLY B 1 66 ? 11.45487 -12.50241 -1.28459 1.000 19.10732 66 GLY B N 1
ATOM 4563 C CA . GLY B 1 66 ? 11.05307 -13.12550 -0.04947 1.000 18.67478 66 GLY B CA 1
ATOM 4564 C C . GLY B 1 66 ? 11.20786 -12.15772 1.11755 1.000 21.04365 66 GLY B C 1
ATOM 4565 O O . GLY B 1 66 ? 11.79771 -11.07551 1.00946 1.000 24.69975 66 GLY B O 1
ATOM 4569 N N . SER B 1 67 ? 10.67524 -12.57569 2.24397 1.000 21.09867 67 SER B N 1
ATOM 4570 C CA . SER B 1 67 ? 10.75929 -11.83576 3.48787 1.000 23.91647 67 SER B CA 1
ATOM 4571 C C . SER B 1 67 ? 10.37201 -12.72703 4.65776 1.000 25.39026 67 SER B C 1
ATOM 4572 O O . SER B 1 67 ? 9.58525 -13.67725 4.50157 1.000 22.65146 67 SER B O 1
ATOM 4580 N N . PRO B 1 68 ? 10.89607 -12.46146 5.85197 1.000 21.79034 68 PRO B N 1
ATOM 4581 C CA . PRO B 1 68 ? 10.39373 -13.18448 7.02701 1.000 24.13372 68 PRO B CA 1
ATOM 4582 C C . PRO B 1 68 ? 8.95192 -12.86040 7.34370 1.000 25.60756 68 PRO B C 1
ATOM 4583 O O . PRO B 1 68 ? 8.28204 -13.66853 8.00438 1.000 26.49756 68 PRO B O 1
ATOM 4594 N N . SER B 1 69 ? 8.42131 -11.74948 6.84545 1.000 23.73246 69 SER B N 1
ATOM 4595 C CA . SER B 1 69 ? 7.04656 -11.39949 7.16548 1.000 24.44083 69 SER B CA 1
ATOM 4596 C C . SER B 1 69 ? 6.06831 -12.20662 6.31028 1.000 27.64575 69 SER B C 1
ATOM 4597 O O . SER B 1 69 ? 6.44113 -12.85599 5.32575 1.000 22.12380 69 SER B O 1
ATOM 4605 N N . ASN B 1 70 ? 4.78617 -12.14314 6.70112 1.000 22.32357 70 ASN B N 1
ATOM 4606 C CA . ASN B 1 70 ? 3.71752 -12.95255 6.12329 1.000 23.76131 70 ASN B CA 1
ATOM 4607 C C . ASN B 1 70 ? 2.58109 -12.05748 5.67580 1.000 23.15186 70 ASN B C 1
ATOM 4608 O O . ASN B 1 70 ? 2.22979 -11.10707 6.38198 1.000 23.93966 70 ASN B O 1
ATOM 4619 N N . VAL B 1 71 ? 2.00112 -12.37796 4.51526 1.000 22.77366 71 VAL B N 1
ATOM 4620 C CA . VAL B 1 71 ? 0.86514 -11.61931 4.00652 1.000 25.84925 71 VAL B CA 1
ATOM 4621 C C . VAL B 1 71 ? -0.21861 -11.66525 5.05970 1.000 24.29879 71 VAL B C 1
ATOM 4622 O O . VAL B 1 71 ? -0.47461 -12.72339 5.65329 1.000 24.42148 71 VAL B O 1
ATOM 4635 N N . GLU B 1 72 ? -0.84094 -10.50392 5.33370 1.000 24.14393 72 GLU B N 1
ATOM 4636 C CA . GLU B 1 72 ? -1.89003 -10.48864 6.34641 1.000 28.35647 72 GLU B CA 1
ATOM 4637 C C . GLU B 1 72 ? -3.08562 -11.29640 5.84493 1.000 23.59916 72 GLU B C 1
ATOM 4638 O O . GLU B 1 72 ? -3.48618 -11.14960 4.68711 1.000 26.66287 72 GLU B O 1
ATOM 4650 N N . PRO B 1 73 ? -3.68148 -12.13428 6.69807 1.000 23.91062 73 PRO B N 1
ATOM 4651 C CA . PRO B 1 73 ? -4.68917 -13.09022 6.19612 1.000 26.85643 73 PRO B CA 1
ATOM 4652 C C . PRO B 1 73 ? -5.97731 -12.42664 5.76205 1.000 30.60656 73 PRO B C 1
ATOM 4653 O O . PRO B 1 73 ? -6.72208 -13.03043 4.98084 1.000 27.90171 73 PRO B O 1
ATOM 4664 N N . ARG B 1 74 ? -6.25899 -11.20146 6.22681 1.000 27.74731 74 ARG B N 1
ATOM 4665 C CA . ARG B 1 74 ? -7.46117 -10.50661 5.76421 1.000 29.86771 74 ARG B CA 1
ATOM 4666 C C . ARG B 1 74 ? -7.52046 -10.39117 4.24473 1.000 30.87250 74 ARG B C 1
ATOM 4667 O O . ARG B 1 74 ? -8.61475 -10.34835 3.66996 1.000 31.84366 74 ARG B O 1
ATOM 4688 N N . HIS B 1 75 ? -6.36923 -10.40618 3.55612 1.000 28.80272 75 HIS B N 1
ATOM 4689 C CA . HIS B 1 75 ? -6.39297 -10.24802 2.11453 1.000 29.02117 75 HIS B CA 1
ATOM 4690 C C . HIS B 1 75 ? -6.90624 -11.46796 1.36491 1.000 30.78407 75 HIS B C 1
ATOM 4691 O O . HIS B 1 75 ? -7.14887 -11.34756 0.16190 1.000 33.07863 75 HIS B O 1
ATOM 4705 N N . TYR B 1 76 ? -7.03904 -12.63058 2.02691 1.000 26.18878 76 TYR B N 1
ATOM 4706 C CA . TYR B 1 76 ? -7.62839 -13.81827 1.42149 1.000 30.95163 76 TYR B CA 1
ATOM 4707 C C . TYR B 1 76 ? -8.71287 -14.38836 2.32546 1.000 33.62725 76 TYR B C 1
ATOM 4708 O O . TYR B 1 76 ? -9.05519 -15.57470 2.20923 1.000 37.94334 76 TYR B O 1
ATOM 4726 N N . SER B 1 77 ? -9.25145 -13.56100 3.23156 1.000 34.57469 77 SER B N 1
ATOM 4727 C CA . SER B 1 77 ? -10.34269 -13.96295 4.12254 1.000 34.16774 77 SER B CA 1
ATOM 4728 C C . SER B 1 77 ? -9.95567 -15.16700 4.96599 1.000 36.72820 77 SER B C 1
ATOM 4729 O O . SER B 1 77 ? -10.77350 -16.04836 5.23979 1.000 39.47130 77 SER B O 1
ATOM 4737 N N . GLY B 1 78 ? -8.69700 -15.20112 5.39598 1.000 31.24498 78 GLY B N 1
ATOM 4738 C CA . GLY B 1 78 ? -8.20672 -16.27622 6.20904 1.000 32.17674 78 GLY B CA 1
ATOM 4739 C C . GLY B 1 78 ? -8.43386 -16.03297 7.67869 1.000 36.12899 78 GLY B C 1
ATOM 4740 O O . GLY B 1 78 ? -8.83937 -14.94428 8.09819 1.000 35.98358 78 GLY B O 1
ATOM 4744 N N . PRO B 1 79 ? -8.16219 -17.04875 8.49605 1.000 32.09532 79 PRO B N 1
ATOM 4745 C CA . PRO B 1 79 ? -8.26753 -16.86891 9.94754 1.000 37.12179 79 PRO B CA 1
ATOM 4746 C C . PRO B 1 79 ? -7.17677 -15.94831 10.47426 1.000 40.41617 79 PRO B C 1
ATOM 4747 O O . PRO B 1 79 ? -6.07899 -15.85941 9.91778 1.000 33.23449 79 PRO B O 1
ATOM 4758 N N . ALA B 1 80 ? -7.49915 -15.24162 11.55921 1.000 39.13595 80 ALA B N 1
ATOM 4759 C CA . ALA B 1 80 ? -6.53135 -14.34837 12.18452 1.000 39.50704 80 ALA B CA 1
ATOM 4760 C C . ALA B 1 80 ? -5.22447 -15.08702 12.45226 1.000 40.83240 80 ALA B C 1
ATOM 4761 O O . ALA B 1 80 ? -5.21823 -16.27193 12.80164 1.000 40.91499 80 ALA B O 1
ATOM 4768 N N . SER B 1 81 ? -4.10497 -14.38820 12.27262 1.000 36.23036 81 SER B N 1
ATOM 4769 C CA . SER B 1 81 ? -2.81102 -15.02690 12.47284 1.000 35.64050 81 SER B CA 1
ATOM 4770 C C . SER B 1 81 ? -2.54571 -15.22112 13.96402 1.000 34.87913 81 SER B C 1
ATOM 4771 O O . SER B 1 81 ? -3.07500 -14.50492 14.81240 1.000 36.87836 81 SER B O 1
ATOM 4779 N N . GLU B 1 82 ? -1.73556 -16.22239 14.27960 1.000 35.57259 82 GLU B N 1
ATOM 4780 C CA . GLU B 1 82 ? -1.38074 -16.47658 15.66380 1.000 41.83540 82 GLU B CA 1
ATOM 4781 C C . GLU B 1 82 ? -0.61937 -15.28093 16.23414 1.000 43.74936 82 GLU B C 1
ATOM 4782 O O . GLU B 1 82 ? 0.13071 -14.61255 15.51551 1.000 41.22912 82 GLU B O 1
ATOM 4794 N N . PRO B 1 83 ? -0.80065 -14.97867 17.52093 1.000 48.10997 83 PRO B N 1
ATOM 4795 C CA . PRO B 1 83 ? -0.01427 -13.89346 18.12556 1.000 48.88900 83 PRO B CA 1
ATOM 4796 C C . PRO B 1 83 ? 1.47825 -14.14623 17.95767 1.000 44.96126 83 PRO B C 1
ATOM 4797 O O . PRO B 1 83 ? 1.96889 -15.26407 18.14436 1.000 42.78671 83 PRO B O 1
ATOM 4808 N N . GLY B 1 84 ? 2.19426 -13.09333 17.58392 1.000 44.82530 84 GLY B N 1
ATOM 4809 C CA . GLY B 1 84 ? 3.60576 -13.17092 17.31008 1.000 40.38292 84 GLY B CA 1
ATOM 4810 C C . GLY B 1 84 ? 3.95720 -13.22391 15.83937 1.000 37.99420 84 GLY B C 1
ATOM 4811 O O . GLY B 1 84 ? 5.11812 -12.99580 15.49106 1.000 36.01932 84 GLY B O 1
ATOM 4815 N N . THR B 1 85 ? 2.97934 -13.48729 14.97509 1.000 40.91463 85 THR B N 1
ATOM 4816 C CA . THR B 1 85 ? 3.23758 -13.59123 13.54133 1.000 35.31313 85 THR B CA 1
ATOM 4817 C C . THR B 1 85 ? 3.73736 -12.26460 12.99084 1.000 31.02176 85 THR B C 1
ATOM 4818 O O . THR B 1 85 ? 3.14026 -11.20935 13.23740 1.000 30.17022 85 THR B O 1
ATOM 4829 N N . LEU B 1 86 ? 4.83363 -12.32823 12.23374 1.000 27.90977 86 LEU B N 1
ATOM 4830 C CA . LEU B 1 86 ? 5.41008 -11.15315 11.59669 1.000 28.34451 86 LEU B CA 1
ATOM 4831 C C . LEU B 1 86 ? 4.56777 -10.74584 10.40260 1.000 28.04875 86 LEU B C 1
ATOM 4832 O O . LEU B 1 86 ? 4.27889 -11.57510 9.53323 1.000 23.95054 86 LEU B O 1
ATOM 4848 N N . HIS B 1 87 ? 4.22178 -9.45978 10.33320 1.000 27.16657 87 HIS B N 1
ATOM 4849 C CA . HIS B 1 87 ? 3.52794 -8.91161 9.19016 1.000 25.19709 87 HIS B CA 1
ATOM 4850 C C . HIS B 1 87 ? 4.24735 -7.63510 8.76211 1.000 25.62923 87 HIS B C 1
ATOM 4851 O O . HIS B 1 87 ? 5.07419 -7.08454 9.50706 1.000 25.67798 87 HIS B O 1
ATOM 4865 N N . ASP B 1 88 ? 3.88939 -7.14829 7.56404 1.000 23.19367 88 ASP B N 1
ATOM 4866 C CA . ASP B 1 88 ? 4.43922 -5.93108 6.99357 1.000 22.65033 88 ASP B CA 1
ATOM 4867 C C . ASP B 1 88 ? 3.31260 -5.28597 6.17928 1.000 22.54769 88 ASP B C 1
ATOM 4868 O O . ASP B 1 88 ? 3.17896 -5.46368 4.95920 1.000 23.03341 88 ASP B O 1
ATOM 4877 N N . SER B 1 89 ? 2.44582 -4.54179 6.89023 1.000 25.53749 89 SER B N 1
ATOM 4878 C CA . SER B 1 89 ? 1.25048 -4.01679 6.24634 1.000 26.64402 89 SER B CA 1
ATOM 4879 C C . SER B 1 89 ? 1.61712 -3.07485 5.11367 1.000 25.87421 89 SER B C 1
ATOM 4880 O O . SER B 1 89 ? 0.94782 -3.05657 4.08054 1.000 23.83381 89 SER B O 1
ATOM 4888 N N . ASP B 1 90 ? 2.67444 -2.27206 5.29035 1.000 27.43720 90 ASP B N 1
ATOM 4889 C CA . ASP B 1 90 ? 3.05943 -1.33304 4.23911 1.000 26.28595 90 ASP B CA 1
ATOM 4890 C C . ASP B 1 90 ? 3.50581 -2.06242 2.97908 1.000 21.79842 90 ASP B C 1
ATOM 4891 O O . ASP B 1 90 ? 3.21190 -1.62119 1.85987 1.000 22.38275 90 ASP B O 1
ATOM 4900 N N . ARG B 1 91 ? 4.23225 -3.17966 3.13241 1.000 21.70737 91 ARG B N 1
ATOM 4901 C CA . ARG B 1 91 ? 4.58309 -3.97497 1.96348 1.000 20.87322 91 ARG B CA 1
ATOM 4902 C C . ARG B 1 91 ? 3.32895 -4.53734 1.29556 1.000 23.96588 91 ARG B C 1
ATOM 4903 O O . ARG B 1 91 ? 3.17966 -4.42865 0.07612 1.000 22.87582 91 ARG B O 1
ATOM 4924 N N . ASP B 1 92 ? 2.41773 -5.15468 2.08457 1.000 21.16226 92 ASP B N 1
ATOM 4925 C CA . ASP B 1 92 ? 1.18616 -5.68871 1.49043 1.000 24.23446 92 ASP B CA 1
ATOM 4926 C C . ASP B 1 92 ? 0.46889 -4.61022 0.67952 1.000 26.35622 92 ASP B C 1
ATOM 4927 O O . ASP B 1 92 ? -0.08960 -4.87431 -0.39640 1.000 26.25733 92 ASP B O 1
ATOM 4936 N N . ALA B 1 93 ? 0.41873 -3.39273 1.21702 1.000 25.07500 93 ALA B N 1
ATOM 4937 C CA . ALA B 1 93 ? -0.29963 -2.31369 0.55045 1.000 23.90900 93 ALA B CA 1
ATOM 4938 C C . ALA B 1 93 ? 0.35096 -1.89851 -0.74355 1.000 26.98593 93 ALA B C 1
ATOM 4939 O O . ALA B 1 93 ? -0.32351 -1.33875 -1.60687 1.000 27.69537 93 ALA B O 1
ATOM 4946 N N . THR B 1 94 ? 1.64305 -2.14032 -0.87928 1.000 24.79748 94 THR B N 1
ATOM 4947 C CA . THR B 1 94 ? 2.36344 -1.90018 -2.10633 1.000 21.39074 94 THR B CA 1
ATOM 4948 C C . THR B 1 94 ? 2.26454 -3.06626 -3.08016 1.000 27.90690 94 THR B C 1
ATOM 4949 O O . THR B 1 94 ? 1.91996 -2.86189 -4.24391 1.000 24.41501 94 THR B O 1
ATOM 4960 N N . THR B 1 95 ? 2.56433 -4.28328 -2.62881 1.000 22.90831 95 THR B N 1
ATOM 4961 C CA . THR B 1 95 ? 2.79844 -5.35910 -3.58048 1.000 21.63130 95 THR B CA 1
ATOM 4962 C C . THR B 1 95 ? 1.51939 -5.95877 -4.15435 1.000 21.90473 95 THR B C 1
ATOM 4963 O O . THR B 1 95 ? 1.52129 -6.40196 -5.30575 1.000 22.47961 95 THR B O 1
ATOM 4974 N N . LEU B 1 96 ? 0.44628 -6.06933 -3.37274 1.000 25.23727 96 LEU B N 1
ATOM 4975 C CA . LEU B 1 96 ? -0.70086 -6.81215 -3.89606 1.000 25.29144 96 LEU B CA 1
ATOM 4976 C C . LEU B 1 96 ? -1.32660 -6.06616 -5.06241 1.000 29.05403 96 LEU B C 1
ATOM 4977 O O . LEU B 1 96 ? -1.59309 -6.68515 -6.10860 1.000 25.17914 96 LEU B O 1
ATOM 4993 N N . PRO B 1 97 ? -1.55994 -4.75874 -4.98210 1.000 28.45637 97 PRO B N 1
ATOM 4994 C CA . PRO B 1 97 ? -2.03207 -4.06117 -6.18882 1.000 28.79225 97 PRO B CA 1
ATOM 4995 C C . PRO B 1 97 ? -1.00873 -4.00443 -7.30494 1.000 28.34266 97 PRO B C 1
ATOM 4996 O O . PRO B 1 97 ? -1.38909 -4.01920 -8.48270 1.000 27.38257 97 PRO B O 1
ATOM 5007 N N . LEU B 1 98 ? 0.27692 -3.94976 -6.97325 1.000 25.32582 98 LEU B N 1
ATOM 5008 C CA . LEU B 1 98 ? 1.29669 -3.83938 -8.00026 1.000 23.27989 98 LEU B CA 1
ATOM 5009 C C . LEU B 1 98 ? 1.37383 -5.07984 -8.86996 1.000 22.59890 98 LEU B C 1
ATOM 5010 O O . LEU B 1 98 ? 1.60896 -4.96451 -10.07938 1.000 24.72944 98 LEU B O 1
ATOM 5026 N N . VAL B 1 99 ? 1.23447 -6.26857 -8.26548 1.000 25.57917 99 VAL B N 1
ATOM 5027 C CA . VAL B 1 99 ? 1.26328 -7.52610 -9.00712 1.000 25.42358 99 VAL B CA 1
ATOM 5028 C C . VAL B 1 99 ? 0.22291 -7.51478 -10.10562 1.000 24.98139 99 VAL B C 1
ATOM 5029 O O . VAL B 1 99 ? 0.52203 -7.79959 -11.26135 1.000 22.53852 99 VAL B O 1
ATOM 5042 N N . ARG B 1 100 ? -1.02626 -7.21358 -9.73986 1.000 26.59993 100 ARG B N 1
ATOM 5043 C CA . ARG B 1 100 ? -2.11941 -7.25313 -10.69903 1.000 29.78038 100 ARG B CA 1
ATOM 5044 C C . ARG B 1 100 ? -1.90367 -6.23572 -11.80341 1.000 26.56942 100 ARG B C 1
ATOM 5045 O O . ARG B 1 100 ? -2.13250 -6.52700 -12.98069 1.000 28.86068 100 ARG B O 1
ATOM 5066 N N . ALA B 1 101 ? -1.44760 -5.03685 -11.43700 1.000 27.81634 101 ALA B N 1
ATOM 5067 C CA . ALA B 1 101 ? -1.25412 -3.98736 -12.43175 1.000 30.04654 101 ALA B CA 1
ATOM 5068 C C . ALA B 1 101 ? -0.08075 -4.29609 -13.34882 1.000 27.02424 101 ALA B C 1
ATOM 5069 O O . ALA B 1 101 ? -0.13256 -4.00662 -14.55047 1.000 29.25031 101 ALA B O 1
ATOM 5076 N N . ALA B 1 102 ? 0.99620 -4.87615 -12.80139 1.000 22.78730 102 ALA B N 1
ATOM 5077 C CA . ALA B 1 102 ? 2.13525 -5.21268 -13.63691 1.000 25.73703 102 ALA B CA 1
ATOM 5078 C C . ALA B 1 102 ? 1.74970 -6.25751 -14.66188 1.000 25.66958 102 ALA B C 1
ATOM 5079 O O . ALA B 1 102 ? 2.14201 -6.18070 -15.82893 1.000 27.25866 102 ALA B O 1
ATOM 5086 N N . ILE B 1 103 ? 1.03959 -7.28811 -14.23337 1.000 25.95566 103 ILE B N 1
ATOM 5087 C CA . ILE B 1 103 ? 0.70514 -8.34293 -15.17668 1.000 26.29440 103 ILE B CA 1
ATOM 5088 C C . ILE B 1 103 ? -0.22779 -7.80053 -16.25737 1.000 29.49206 103 ILE B C 1
ATOM 5089 O O . ILE B 1 103 ? -0.07251 -8.12070 -17.43833 1.000 32.50050 103 ILE B O 1
ATOM 5105 N N . ASP B 1 104 ? -1.14710 -6.90871 -15.89205 1.000 31.68503 104 ASP B N 1
ATOM 5106 C CA . ASP B 1 104 ? -2.05109 -6.37284 -16.90859 1.000 37.94913 104 ASP B CA 1
ATOM 5107 C C . ASP B 1 104 ? -1.31082 -5.47829 -17.89689 1.000 36.95675 104 ASP B C 1
ATOM 5108 O O . ASP B 1 104 ? -1.66809 -5.42394 -19.08747 1.000 37.81979 104 ASP B O 1
ATOM 5117 N N . ALA B 1 105 ? -0.31967 -4.73111 -17.41437 1.000 29.21071 105 ALA B N 1
ATOM 5118 C CA . ALA B 1 105 ? 0.44910 -3.84449 -18.27793 1.000 33.91487 105 ALA B CA 1
ATOM 5119 C C . ALA B 1 105 ? 1.57962 -4.54173 -19.02769 1.000 34.56104 105 ALA B C 1
ATOM 5120 O O . ALA B 1 105 ? 2.27745 -3.88633 -19.81273 1.000 33.14011 105 ALA B O 1
ATOM 5127 N N . GLY B 1 106 ? 1.79272 -5.83758 -18.80870 1.000 32.28703 106 GLY B N 1
ATOM 5128 C CA . GLY B 1 106 ? 2.85415 -6.54852 -19.49272 1.000 26.04649 106 GLY B CA 1
ATOM 5129 C C . GLY B 1 106 ? 4.26096 -6.29234 -18.99197 1.000 29.59211 106 GLY B C 1
ATOM 5130 O O . GLY B 1 106 ? 5.22208 -6.38899 -19.77477 1.000 27.62019 106 GLY B O 1
ATOM 5134 N N . ILE B 1 107 ? 4.42266 -5.97207 -17.71288 1.000 27.82315 107 ILE B N 1
ATOM 5135 C CA . ILE B 1 107 ? 5.73823 -5.83774 -17.09961 1.000 23.63649 107 ILE B CA 1
ATOM 5136 C C . ILE B 1 107 ? 6.12758 -7.21779 -16.55449 1.000 20.56811 107 ILE B C 1
ATOM 5137 O O . ILE B 1 107 ? 5.33135 -7.81384 -15.79201 1.000 22.82540 107 ILE B O 1
ATOM 5153 N N . PRO B 1 108 ? 7.24894 -7.80031 -17.00151 1.000 20.65320 108 PRO B N 1
ATOM 5154 C CA . PRO B 1 108 ? 7.68117 -9.10203 -16.46336 1.000 22.15828 108 PRO B CA 1
ATOM 5155 C C . PRO B 1 108 ? 7.72510 -9.10794 -14.94152 1.000 21.94569 108 PRO B C 1
ATOM 5156 O O . PRO B 1 108 ? 8.18918 -8.14957 -14.32030 1.000 21.36811 108 PRO B O 1
ATOM 5167 N N . VAL B 1 109 ? 7.30149 -10.24005 -14.35324 1.000 19.33700 109 VAL B N 1
ATOM 5168 C CA . VAL B 1 109 ? 7.24050 -10.41553 -12.91260 1.000 20.47893 109 VAL B CA 1
ATOM 5169 C C . VAL B 1 109 ? 7.87093 -11.75135 -12.54831 1.000 20.03653 109 VAL B C 1
ATOM 5170 O O . VAL B 1 109 ? 7.57585 -12.76934 -13.18250 1.000 17.76324 109 VAL B O 1
ATOM 5183 N N . LEU B 1 110 ? 8.75277 -11.73640 -11.54933 1.000 17.49369 110 LEU B N 1
ATOM 5184 C CA . LEU B 1 110 ? 9.28818 -12.93141 -10.90126 1.000 17.38004 110 LEU B CA 1
ATOM 5185 C C . LEU B 1 110 ? 8.99840 -12.78690 -9.41774 1.000 18.85275 110 LEU B C 1
ATOM 5186 O O . LEU B 1 110 ? 9.44505 -11.81332 -8.81218 1.000 19.17109 110 LEU B O 1
ATOM 5202 N N . GLY B 1 111 ? 8.24423 -13.71889 -8.83976 1.000 15.18624 111 GLY B N 1
ATOM 5203 C CA . GLY B 1 111 ? 7.97631 -13.74975 -7.41712 1.000 16.25782 111 GLY B CA 1
ATOM 5204 C C . GLY B 1 111 ? 8.74712 -14.89027 -6.76597 1.000 15.83367 111 GLY B C 1
ATOM 5205 O O . GLY B 1 111 ? 8.73719 -16.02544 -7.25713 1.000 16.59372 111 GLY B O 1
ATOM 5209 N N . ILE B 1 112 ? 9.38273 -14.57019 -5.63704 1.000 15.13105 112 ILE B N 1
ATOM 5210 C CA . ILE B 1 112 ? 10.17141 -15.50908 -4.84397 1.000 15.19903 112 ILE B CA 1
ATOM 5211 C C . ILE B 1 112 ? 9.60760 -15.62047 -3.43829 1.000 16.23005 112 ILE B C 1
ATOM 5212 O O . ILE B 1 112 ? 9.49701 -14.60467 -2.72223 1.000 16.08718 112 ILE B O 1
ATOM 5228 N N . CYS B 1 113 ? 9.25822 -16.85882 -3.03781 1.000 16.35693 113 CYS B N 1
ATOM 5229 C CA . CYS B 1 113 ? 8.83481 -17.19757 -1.68368 1.000 17.77763 113 CYS B CA 1
ATOM 5230 C C . CYS B 1 113 ? 7.68022 -16.32064 -1.21865 1.000 16.81237 113 CYS B C 1
ATOM 5231 O O . CYS B 1 113 ? 6.57145 -16.50137 -1.71987 1.000 17.92002 113 CYS B O 1
ATOM 5239 N N . ARG B 1 114 ? 7.88288 -15.38409 -0.29989 1.000 17.46344 114 ARG B N 1
ATOM 5240 C CA . ARG B 1 114 ? 6.78553 -14.45489 0.01084 1.000 20.59644 114 ARG B CA 1
ATOM 5241 C C . ARG B 1 114 ? 6.17968 -13.80856 -1.24322 1.000 18.83746 114 ARG B C 1
ATOM 5242 O O . ARG B 1 114 ? 4.96565 -13.56863 -1.30830 1.000 19.54271 114 ARG B O 1
ATOM 5263 N N . GLY B 1 115 ? 7.00871 -13.47246 -2.23020 1.000 17.37020 115 GLY B N 1
ATOM 5264 C CA . GLY B 1 115 ? 6.50249 -12.84003 -3.44611 1.000 16.70945 115 GLY B CA 1
ATOM 5265 C C . GLY B 1 115 ? 5.63966 -13.77386 -4.28046 1.000 20.90254 115 GLY B C 1
ATOM 5266 O O . GLY B 1 115 ? 4.70998 -13.33524 -4.94877 1.000 20.35417 115 GLY B O 1
ATOM 5270 N N . PHE B 1 116 ? 5.95098 -15.06386 -4.27305 1.000 17.41695 116 PHE B N 1
ATOM 5271 C CA . PHE B 1 116 ? 5.08512 -16.07344 -4.88854 1.000 17.27393 116 PHE B CA 1
ATOM 5272 C C . PHE B 1 116 ? 3.75909 -16.17359 -4.14793 1.000 18.07400 116 PHE B C 1
ATOM 5273 O O . PHE B 1 116 ? 2.69558 -16.28550 -4.77017 1.000 18.72446 116 PHE B O 1
ATOM 5290 N N . GLN B 1 117 ? 3.80557 -16.14661 -2.82562 1.000 18.02424 117 GLN B N 1
ATOM 5291 C CA . GLN B 1 117 ? 2.58925 -16.14450 -2.02247 1.000 18.72497 117 GLN B CA 1
ATOM 5292 C C . GLN B 1 117 ? 1.74974 -14.91038 -2.30907 1.000 20.44101 117 GLN B C 1
ATOM 5293 O O . GLN B 1 117 ? 0.51203 -14.99570 -2.38742 1.000 22.30008 117 GLN B O 1
ATOM 5307 N N . GLU B 1 118 ? 2.41436 -13.75445 -2.46780 1.000 18.13602 118 GLU B N 1
ATOM 5308 C CA . GLU B 1 118 ? 1.73871 -12.50384 -2.85667 1.000 17.56861 118 GLU B CA 1
ATOM 5309 C C . GLU B 1 118 ? 1.00044 -12.64692 -4.18289 1.000 21.00164 118 GLU B C 1
ATOM 5310 O O . GLU B 1 118 ? -0.14142 -12.17461 -4.31578 1.000 22.82450 118 GLU B O 1
ATOM 5322 N N . MET B 1 119 ? 1.65924 -13.25565 -5.19141 1.000 20.29485 119 MET B N 1
ATOM 5323 C CA . MET B 1 119 ? 1.02039 -13.48569 -6.48312 1.000 19.60593 119 MET B CA 1
ATOM 5324 C C . MET B 1 119 ? -0.24070 -14.31965 -6.30929 1.000 23.03246 119 MET B C 1
ATOM 5325 O O . MET B 1 119 ? -1.30359 -13.97513 -6.85460 1.000 23.35382 119 MET B O 1
ATOM 5339 N N . ASN B 1 120 ? -0.16061 -15.41607 -5.54118 1.000 20.53407 120 ASN B N 1
ATOM 5340 C CA . ASN B 1 120 ? -1.37345 -16.22504 -5.36527 1.000 21.80633 120 ASN B CA 1
ATOM 5341 C C . ASN B 1 120 ? -2.48292 -15.41294 -4.68709 1.000 22.64518 120 ASN B C 1
ATOM 5342 O O . ASN B 1 120 ? -3.64825 -15.47380 -5.09833 1.000 24.91594 120 ASN B O 1
ATOM 5353 N N . VAL B 1 121 ? -2.15775 -14.66920 -3.62382 1.000 18.74690 121 VAL B N 1
ATOM 5354 C CA . VAL B 1 121 ? -3.19135 -13.92201 -2.90943 1.000 20.18300 121 VAL B CA 1
ATOM 5355 C C . VAL B 1 121 ? -3.73975 -12.80306 -3.79452 1.000 22.23750 121 VAL B C 1
ATOM 5356 O O . VAL B 1 121 ? -4.95257 -12.53861 -3.80930 1.000 24.64023 121 VAL B O 1
ATOM 5369 N N . ALA B 1 122 ? -2.86644 -12.12047 -4.53427 1.000 22.82191 122 ALA B N 1
ATOM 5370 C CA . ALA B 1 122 ? -3.31030 -10.96770 -5.32301 1.000 25.78007 122 ALA B CA 1
ATOM 5371 C C . ALA B 1 122 ? -4.33015 -11.36389 -6.38302 1.000 26.10108 122 ALA B C 1
ATOM 5372 O O . ALA B 1 122 ? -5.19040 -10.55694 -6.74416 1.000 29.66565 122 ALA B O 1
ATOM 5379 N N . PHE B 1 123 ? -4.29345 -12.60424 -6.85522 1.000 24.88727 123 PHE B N 1
ATOM 5380 C CA . PHE B 1 123 ? -5.21669 -13.04249 -7.88369 1.000 27.29198 123 PHE B CA 1
ATOM 5381 C C . PHE B 1 123 ? -6.38761 -13.82608 -7.31504 1.000 27.24067 123 PHE B C 1
ATOM 5382 O O . PHE B 1 123 ? -7.18548 -14.36349 -8.09136 1.000 31.58567 123 PHE B O 1
ATOM 5399 N N . GLY B 1 124 ? -6.52576 -13.87250 -5.99473 1.000 25.04743 124 GLY B N 1
ATOM 5400 C CA . GLY B 1 124 ? -7.69502 -14.44301 -5.35906 1.000 27.53835 124 GLY B CA 1
ATOM 5401 C C . GLY B 1 124 ? -7.51612 -15.78162 -4.67485 1.000 33.85321 124 GLY B C 1
ATOM 5402 O O . GLY B 1 124 ? -8.51895 -16.40697 -4.30274 1.000 28.25088 124 GLY B O 1
ATOM 5406 N N . GLY B 1 125 ? -6.28543 -16.25113 -4.51366 1.000 24.34770 125 GLY B N 1
ATOM 5407 C CA . GLY B 1 125 ? -6.02245 -17.47813 -3.79783 1.000 24.03881 125 GLY B CA 1
ATOM 5408 C C . GLY B 1 125 ? -5.81329 -17.24485 -2.31769 1.000 23.41309 125 GLY B C 1
ATOM 5409 O O . GLY B 1 125 ? -5.90623 -16.12829 -1.80342 1.000 24.43873 125 GLY B O 1
ATOM 5413 N N . SER B 1 126 ? -5.50616 -18.33286 -1.62373 1.000 20.98336 126 SER B N 1
ATOM 5414 C CA . SER B 1 126 ? -5.37221 -18.32172 -0.18224 1.000 24.54261 126 SER B CA 1
ATOM 5415 C C . SER B 1 126 ? -4.11512 -19.08557 0.21190 1.000 19.63371 126 SER B C 1
ATOM 5416 O O . SER B 1 126 ? -3.50696 -19.78534 -0.61028 1.000 20.70956 126 SER B O 1
ATOM 5424 N N . LEU B 1 127 ? -3.71500 -18.89831 1.47092 1.000 18.92324 127 LEU B N 1
ATOM 5425 C CA . LEU B 1 127 ? -2.53775 -19.56433 2.01049 1.000 22.50673 127 LEU B CA 1
ATOM 5426 C C . LEU B 1 127 ? -2.83778 -20.42845 3.21900 1.000 23.90364 127 LEU B C 1
ATOM 5427 O O . LEU B 1 127 ? -3.74682 -20.12262 4.00074 1.000 23.16632 127 LEU B O 1
ATOM 5443 N N . HIS B 1 128 ? -2.03015 -21.49578 3.37506 1.000 22.25980 128 HIS B N 1
ATOM 5444 C CA . HIS B 1 128 ? -1.88191 -22.17764 4.65383 1.000 20.42342 128 HIS B CA 1
ATOM 5445 C C . HIS B 1 128 ? -0.89151 -21.38642 5.49483 1.000 21.61512 128 HIS B C 1
ATOM 5446 O O . HIS B 1 128 ? 0.23593 -21.14417 5.05122 1.000 21.46645 128 HIS B O 1
ATOM 5460 N N . GLN B 1 129 ? -1.27640 -20.99826 6.70725 1.000 21.14700 129 GLN B N 1
ATOM 5461 C CA . GLN B 1 129 ? -0.35043 -20.17550 7.48504 1.000 21.82167 129 GLN B CA 1
ATOM 5462 C C . GLN B 1 129 ? 0.72937 -20.98010 8.19791 1.000 21.38188 129 GLN B C 1
ATOM 5463 O O . GLN B 1 129 ? 1.79248 -20.39955 8.52374 1.000 23.87570 129 GLN B O 1
ATOM 5477 N N . LYS B 1 130 ? 0.49823 -22.28779 8.42951 1.000 22.07163 130 LYS B N 1
ATOM 5478 C CA . LYS B 1 130 ? 1.52287 -23.17383 8.97937 1.000 18.88378 130 LYS B CA 1
ATOM 5479 C C . LYS B 1 130 ? 1.49679 -24.50529 8.21633 1.000 19.54290 130 LYS B C 1
ATOM 5480 O O . LYS B 1 130 ? 0.82052 -25.44017 8.65946 1.000 21.16972 130 LYS B O 1
ATOM 5499 N N . VAL B 1 131 ? 2.24049 -24.57929 7.10375 1.000 19.67953 131 VAL B N 1
ATOM 5500 C CA . VAL B 1 131 ? 2.20843 -25.78976 6.27599 1.000 21.55255 131 VAL B CA 1
ATOM 5501 C C . VAL B 1 131 ? 2.60315 -26.99063 7.11326 1.000 20.23201 131 VAL B C 1
ATOM 5502 O O . VAL B 1 131 ? 2.05395 -28.09021 6.96407 1.000 20.93341 131 VAL B O 1
ATOM 5515 N N . HIS B 1 132 ? 3.57558 -26.79901 8.00255 1.000 19.45890 132 HIS B N 1
ATOM 5516 C CA . HIS B 1 132 ? 4.09340 -27.89057 8.81532 1.000 19.85209 132 HIS B CA 1
ATOM 5517 C C . HIS B 1 132 ? 3.10235 -28.40750 9.85490 1.000 20.11929 132 HIS B C 1
ATOM 5518 O O . HIS B 1 132 ? 3.39722 -29.44526 10.45030 1.000 22.52272 132 HIS B O 1
ATOM 5532 N N . GLU B 1 133 ? 1.95945 -27.74898 10.06718 1.000 20.32371 133 GLU B N 1
ATOM 5533 C CA . GLU B 1 133 ? 0.95498 -28.23870 10.99387 1.000 20.52655 133 GLU B CA 1
ATOM 5534 C C . GLU B 1 133 ? -0.30508 -28.69047 10.28310 1.000 23.60066 133 GLU B C 1
ATOM 5535 O O . GLU B 1 133 ? -1.24384 -29.14334 10.94727 1.000 21.78476 133 GLU B O 1
ATOM 5547 N N . VAL B 1 134 ? -0.34643 -28.58012 8.95996 1.000 18.76823 134 VAL B N 1
ATOM 5548 C CA . VAL B 1 134 ? -1.53770 -28.98852 8.20854 1.000 19.43354 134 VAL B CA 1
ATOM 5549 C C . VAL B 1 134 ? -1.76345 -30.49391 8.31173 1.000 19.68942 134 VAL B C 1
ATOM 5550 O O . VAL B 1 134 ? -2.90947 -30.95118 8.40820 1.000 21.36215 134 VAL B O 1
ATOM 5563 N N . GLY B 1 135 ? -0.69227 -31.28000 8.27889 1.000 17.31567 135 GLY B N 1
ATOM 5564 C CA . GLY B 1 135 ? -0.75619 -32.73308 8.11849 1.000 18.36782 135 GLY B CA 1
ATOM 5565 C C . GLY B 1 135 ? -0.46525 -33.13478 6.68716 1.000 16.47731 135 GLY B C 1
ATOM 5566 O O . GLY B 1 135 ? -0.81966 -32.41715 5.75089 1.000 18.15428 135 GLY B O 1
ATOM 5570 N N . THR B 1 136 ? 0.22449 -34.26605 6.51017 1.000 18.92888 136 THR B N 1
ATOM 5571 C CA . THR B 1 136 ? 0.60249 -34.83609 5.21823 1.000 18.99755 136 THR B CA 1
ATOM 5572 C C . THR B 1 136 ? 1.72920 -34.05412 4.54956 1.000 20.93639 136 THR B C 1
ATOM 5573 O O . THR B 1 136 ? 2.73079 -34.65593 4.12721 1.000 19.90651 136 THR B O 1
ATOM 5584 N N . PHE B 1 137 ? 1.56091 -32.73702 4.39799 1.000 19.48617 137 PHE B N 1
ATOM 5585 C CA . PHE B 1 137 ? 2.63955 -31.90885 3.87188 1.000 19.33224 137 PHE B CA 1
ATOM 5586 C C . PHE B 1 137 ? 3.88400 -32.01343 4.75082 1.000 18.53041 137 PHE B C 1
ATOM 5587 O O . PHE B 1 137 ? 3.80125 -32.17838 5.97207 1.000 21.60418 137 PHE B O 1
ATOM 5604 N N . MET B 1 138 ? 5.03626 -31.93187 4.10887 1.000 19.74493 138 MET B N 1
ATOM 5605 C CA . MET B 1 138 ? 6.29682 -31.89641 4.83230 1.000 23.13172 138 MET B CA 1
ATOM 5606 C C . MET B 1 138 ? 6.39316 -30.60598 5.63623 1.000 20.01051 138 MET B C 1
ATOM 5607 O O . MET B 1 138 ? 5.59818 -29.67420 5.46928 1.000 18.51435 138 MET B O 1
ATOM 5621 N N . ASP B 1 139 ? 7.38501 -30.57221 6.52941 1.000 20.37075 139 ASP B N 1
ATOM 5622 C CA . ASP B 1 139 ? 7.86699 -29.32912 7.10936 1.000 19.37092 139 ASP B CA 1
ATOM 5623 C C . ASP B 1 139 ? 8.77026 -28.64553 6.08529 1.000 18.11820 139 ASP B C 1
ATOM 5624 O O . ASP B 1 139 ? 9.84320 -29.14849 5.72915 1.000 23.00545 139 ASP B O 1
ATOM 5633 N N . HIS B 1 140 ? 8.32462 -27.49908 5.58564 1.000 16.58996 140 HIS B N 1
ATOM 5634 C CA . HIS B 1 140 ? 9.04384 -26.78435 4.54708 1.000 17.65562 140 HIS B CA 1
ATOM 5635 C C . HIS B 1 140 ? 9.94259 -25.67872 5.06051 1.000 16.86587 140 HIS B C 1
ATOM 5636 O O . HIS B 1 140 ? 10.54203 -24.95378 4.24051 1.000 17.99891 140 HIS B O 1
ATOM 5650 N N . ARG B 1 141 ? 10.02539 -25.52291 6.36679 1.000 18.53084 141 ARG B N 1
ATOM 5651 C CA . ARG B 1 141 ? 10.83286 -24.49155 6.98972 1.000 19.09476 141 ARG B CA 1
ATOM 5652 C C . ARG B 1 141 ? 12.30708 -24.87084 6.91996 1.000 20.15295 141 ARG B C 1
ATOM 5653 O O . ARG B 1 141 ? 12.66443 -26.05372 6.83339 1.000 22.62217 141 ARG B O 1
ATOM 5674 N N . GLU B 1 142 ? 13.15503 -23.84250 6.96079 1.000 22.66453 142 GLU B N 1
ATOM 5675 C CA . GLU B 1 142 ? 14.58751 -24.04075 7.01005 1.000 22.04317 142 GLU B CA 1
ATOM 5676 C C . GLU B 1 142 ? 14.98818 -24.51080 8.40268 1.000 24.31524 142 GLU B C 1
ATOM 5677 O O . GLU B 1 142 ? 14.30692 -24.21923 9.39021 1.000 25.11423 142 GLU B O 1
ATOM 5689 N N . PRO B 1 143 ? 16.11473 -25.20771 8.49740 1.000 26.46266 143 PRO B N 1
ATOM 5690 C CA . PRO B 1 143 ? 16.59761 -25.65767 9.81465 1.000 29.54857 143 PRO B CA 1
ATOM 5691 C C . PRO B 1 143 ? 17.04569 -24.48234 10.67241 1.000 29.55363 143 PRO B C 1
ATOM 5692 O O . PRO B 1 143 ? 17.69023 -23.55059 10.20183 1.000 27.79128 143 PRO B O 1
ATOM 5703 N N . ALA B 1 144 ? 16.70924 -24.54009 11.94781 1.000 34.80511 144 ALA B N 1
ATOM 5704 C CA . ALA B 1 144 ? 17.06934 -23.47645 12.87124 1.000 36.51656 144 ALA B CA 1
ATOM 5705 C C . ALA B 1 144 ? 18.53229 -23.58630 13.28064 1.000 35.16417 144 ALA B C 1
ATOM 5706 O O . ALA B 1 144 ? 19.13534 -24.66607 13.24119 1.000 33.28446 144 ALA B O 1
ATOM 5713 N N . ASP B 1 145 ? 19.10631 -22.43929 13.64919 1.000 40.36703 145 ASP B N 1
ATOM 5714 C CA . ASP B 1 145 ? 20.46593 -22.35438 14.20091 1.000 39.76584 145 ASP B CA 1
ATOM 5715 C C . ASP B 1 145 ? 21.50013 -22.97436 13.26436 1.000 38.19974 145 ASP B C 1
ATOM 5716 O O . ASP B 1 145 ? 22.36994 -23.75201 13.66423 1.000 33.98531 145 ASP B O 1
ATOM 5725 N N . GLN B 1 146 ? 21.39891 -22.62739 11.99724 1.000 28.94949 146 GLN B N 1
ATOM 5726 C CA . GLN B 1 146 ? 22.36083 -23.03565 10.99868 1.000 31.85182 146 GLN B CA 1
ATOM 5727 C C . GLN B 1 146 ? 22.75124 -21.80328 10.20492 1.000 26.24462 146 GLN B C 1
ATOM 5728 O O . GLN B 1 146 ? 21.96718 -20.84423 10.11467 1.000 24.64074 146 GLN B O 1
ATOM 5742 N N . PRO B 1 147 ? 23.97758 -21.77342 9.68521 1.000 24.01175 147 PRO B N 1
ATOM 5743 C CA . PRO B 1 147 ? 24.37956 -20.68263 8.79530 1.000 22.91835 147 PRO B CA 1
ATOM 5744 C C . PRO B 1 147 ? 23.54970 -20.71948 7.52736 1.000 23.63397 147 PRO B C 1
ATOM 5745 O O . PRO B 1 147 ? 22.85669 -21.71509 7.21126 1.000 20.88248 147 PRO B O 1
ATOM 5756 N N . LEU B 1 148 ? 23.63070 -19.59191 6.81895 1.000 23.64428 148 LEU B N 1
ATOM 5757 C CA . LEU B 1 148 ? 22.85503 -19.41141 5.59379 1.000 21.17945 148 LEU B CA 1
ATOM 5758 C C . LEU B 1 148 ? 23.12143 -20.52362 4.58344 1.000 21.06830 148 LEU B C 1
ATOM 5759 O O . LEU B 1 148 ? 22.20093 -20.98296 3.89581 1.000 19.81440 148 LEU B O 1
ATOM 5775 N N . GLU B 1 149 ? 24.38695 -20.93731 4.44027 1.000 22.48349 149 GLU B N 1
ATOM 5776 C CA . GLU B 1 149 ? 24.71921 -21.96717 3.46383 1.000 25.66206 149 GLU B CA 1
ATOM 5777 C C . GLU B 1 149 ? 23.92743 -23.24830 3.69621 1.000 21.78258 149 GLU B C 1
ATOM 5778 O O . GLU B 1 149 ? 23.60644 -23.95319 2.73515 1.000 25.45405 149 GLU B O 1
ATOM 5790 N N . VAL B 1 150 ? 23.66242 -23.60042 4.95300 1.000 19.41610 150 VAL B N 1
ATOM 5791 C CA . VAL B 1 150 ? 22.87039 -24.77153 5.27266 1.000 22.53109 150 VAL B CA 1
ATOM 5792 C C . VAL B 1 150 ? 21.38051 -24.48978 5.09824 1.000 22.27250 150 VAL B C 1
ATOM 5793 O O . VAL B 1 150 ? 20.63339 -25.31034 4.53532 1.000 20.06251 150 VAL B O 1
ATOM 5806 N N . GLN B 1 151 ? 20.92312 -23.36035 5.61935 1.000 21.47286 151 GLN B N 1
ATOM 5807 C CA . GLN B 1 151 ? 19.51562 -22.99362 5.51353 1.000 20.07591 151 GLN B CA 1
ATOM 5808 C C . GLN B 1 151 ? 19.04761 -22.95758 4.07153 1.000 19.07261 151 GLN B C 1
ATOM 5809 O O . GLN B 1 151 ? 17.89259 -23.30450 3.79841 1.000 20.22912 151 GLN B O 1
ATOM 5823 N N . TYR B 1 152 ? 19.90061 -22.50108 3.14835 1.000 18.58558 152 TYR B N 1
ATOM 5824 C CA . TYR B 1 152 ? 19.53271 -22.27923 1.74504 1.000 16.54968 152 TYR B CA 1
ATOM 5825 C C . TYR B 1 152 ? 20.03343 -23.41061 0.81673 1.000 14.73065 152 TYR B C 1
ATOM 5826 O O . TYR B 1 152 ? 19.89425 -23.30577 -0.40005 1.000 17.94753 152 TYR B O 1
ATOM 5844 N N . ALA B 1 153 ? 20.51002 -24.51632 1.38799 1.000 17.37063 153 ALA B N 1
ATOM 5845 C CA . ALA B 1 153 ? 20.93662 -25.65093 0.57227 1.000 16.65129 153 ALA B CA 1
ATOM 5846 C C . ALA B 1 153 ? 19.71944 -26.38378 0.00794 1.000 17.82124 153 ALA B C 1
ATOM 5847 O O . ALA B 1 153 ? 18.60803 -26.26701 0.53660 1.000 17.52273 153 ALA B O 1
ATOM 5854 N N . PRO B 1 154 ? 19.90242 -27.14357 -1.06406 1.000 18.71410 154 PRO B N 1
ATOM 5855 C CA . PRO B 1 154 ? 18.78075 -27.93628 -1.59557 1.000 17.62234 154 PRO B CA 1
ATOM 5856 C C . PRO B 1 154 ? 18.28101 -28.92729 -0.56176 1.000 19.42929 154 PRO B C 1
ATOM 5857 O O . PRO B 1 154 ? 19.06248 -29.65247 0.05971 1.000 21.11637 154 PRO B O 1
ATOM 5868 N N . ARG B 1 155 ? 16.95433 -28.97576 -0.38247 1.000 16.59421 155 ARG B N 1
ATOM 5869 C CA . ARG B 1 155 ? 16.39124 -29.83808 0.65068 1.000 20.74101 155 ARG B CA 1
ATOM 5870 C C . ARG B 1 155 ? 15.20678 -30.70459 0.24183 1.000 19.41067 155 ARG B C 1
ATOM 5871 O O . ARG B 1 155 ? 14.94849 -31.70868 0.94205 1.000 20.46460 155 ARG B O 1
ATOM 5892 N N . HIS B 1 156 ? 14.49101 -30.38140 -0.82639 1.000 18.76600 156 HIS B N 1
ATOM 5893 C CA . HIS B 1 156 ? 13.47027 -31.30961 -1.30280 1.000 18.01539 156 HIS B CA 1
ATOM 5894 C C . HIS B 1 156 ? 13.33378 -31.22311 -2.81508 1.000 16.03323 156 HIS B C 1
ATOM 5895 O O . HIS B 1 156 ? 13.77972 -30.28255 -3.47572 1.000 18.63731 156 HIS B O 1
ATOM 5909 N N . ALA B 1 157 ? 12.70959 -32.24630 -3.36954 1.000 18.30434 157 ALA B N 1
ATOM 5910 C CA . ALA B 1 157 ? 12.55349 -32.32614 -4.78999 1.000 16.72919 157 ALA B CA 1
ATOM 5911 C C . ALA B 1 157 ? 11.47559 -31.37132 -5.29403 1.000 15.50657 157 ALA B C 1
ATOM 5912 O O . ALA B 1 157 ? 10.66945 -30.81848 -4.54154 1.000 18.69781 157 ALA B O 1
ATOM 5919 N N . MET B 1 158 ? 11.44640 -31.20292 -6.60493 1.000 17.08201 158 MET B N 1
ATOM 5920 C CA . MET B 1 158 ? 10.49737 -30.29527 -7.23884 1.000 18.34974 158 MET B CA 1
ATOM 5921 C C . MET B 1 158 ? 10.15599 -30.87743 -8.58770 1.000 22.07491 158 MET B C 1
ATOM 5922 O O . MET B 1 158 ? 11.05878 -31.19697 -9.36315 1.000 21.38195 158 MET B O 1
ATOM 5936 N N . HIS B 1 159 ? 8.87122 -31.01805 -8.85259 1.000 18.99881 159 HIS B N 1
ATOM 5937 C CA . HIS B 1 159 ? 8.39197 -31.75093 -10.02520 1.000 21.71482 159 HIS B CA 1
ATOM 5938 C C . HIS B 1 159 ? 7.70849 -30.81686 -11.00789 1.000 18.56361 159 HIS B C 1
ATOM 5939 O O . HIS B 1 159 ? 6.61438 -30.29821 -10.73282 1.000 20.49398 159 HIS B O 1
ATOM 5953 N N . VAL B 1 160 ? 8.35595 -30.61555 -12.15486 1.000 19.17851 160 VAL B N 1
ATOM 5954 C CA . VAL B 1 160 ? 7.88426 -29.65857 -13.14624 1.000 20.36180 160 VAL B CA 1
ATOM 5955 C C . VAL B 1 160 ? 6.65559 -30.23820 -13.82470 1.000 23.05464 160 VAL B C 1
ATOM 5956 O O . VAL B 1 160 ? 6.64940 -31.42302 -14.20953 1.000 24.41113 160 VAL B O 1
ATOM 5969 N N . GLN B 1 161 ? 5.62071 -29.41015 -13.97921 1.000 22.99135 161 GLN B N 1
ATOM 5970 C CA . GLN B 1 161 ? 4.41106 -29.81167 -14.70812 1.000 24.98137 161 GLN B CA 1
ATOM 5971 C C . GLN B 1 161 ? 4.58134 -29.41839 -16.16924 1.000 24.78341 161 GLN B C 1
ATOM 5972 O O . GLN B 1 161 ? 4.89212 -28.25017 -16.44847 1.000 24.58978 161 GLN B O 1
ATOM 5986 N N . PRO B 1 162 ? 4.43128 -30.35059 -17.12469 1.000 28.42565 162 PRO B N 1
ATOM 5987 C CA . PRO B 1 162 ? 4.72476 -30.02560 -18.52181 1.000 28.61539 162 PRO B CA 1
ATOM 5988 C C . PRO B 1 162 ? 3.85284 -28.90617 -19.07149 1.000 22.80949 162 PRO B C 1
ATOM 5989 O O . PRO B 1 162 ? 2.73810 -28.63790 -18.60833 1.000 26.69985 162 PRO B O 1
ATOM 6000 N N . GLY B 1 163 ? 4.38737 -28.25023 -20.10145 1.000 28.86107 163 GLY B N 1
ATOM 6001 C CA . GLY B 1 163 ? 3.59561 -27.35700 -20.91526 1.000 30.08317 163 GLY B CA 1
ATOM 6002 C C . GLY B 1 163 ? 3.57346 -25.91950 -20.47685 1.000 33.48948 163 GLY B C 1
ATOM 6003 O O . GLY B 1 163 ? 2.85158 -25.11036 -21.08185 1.000 32.01530 163 GLY B O 1
ATOM 6007 N N . GLY B 1 164 ? 4.34167 -25.56128 -19.45464 1.000 30.09713 164 GLY B N 1
ATOM 6008 C CA . GLY B 1 164 ? 4.32922 -24.19282 -18.99024 1.000 26.53525 164 GLY B CA 1
ATOM 6009 C C . GLY B 1 164 ? 5.66771 -23.50579 -19.11558 1.000 26.76017 164 GLY B C 1
ATOM 6010 O O . GLY B 1 164 ? 6.53653 -23.93865 -19.88847 1.000 28.93130 164 GLY B O 1
ATOM 6014 N N . VAL B 1 165 ? 5.84947 -22.45657 -18.29874 1.000 25.68219 165 VAL B N 1
ATOM 6015 C CA . VAL B 1 165 ? 7.05090 -21.63015 -18.38912 1.000 28.32643 165 VAL B CA 1
ATOM 6016 C C . VAL B 1 165 ? 8.29456 -22.44430 -18.04814 1.000 25.76159 165 VAL B C 1
ATOM 6017 O O . VAL B 1 165 ? 9.34003 -22.33938 -18.71213 1.000 24.91155 165 VAL B O 1
ATOM 6030 N N . LEU B 1 166 ? 8.23229 -23.22275 -16.96546 1.000 24.13028 166 LEU B N 1
ATOM 6031 C CA . LEU B 1 166 ? 9.43780 -23.91386 -16.51490 1.000 23.14055 166 LEU B CA 1
ATOM 6032 C C . LEU B 1 166 ? 9.87674 -24.98029 -17.51037 1.000 26.95293 166 LEU B C 1
ATOM 6033 O O . LEU B 1 166 ? 11.07745 -25.16732 -17.75933 1.000 24.69946 166 LEU B O 1
ATOM 6049 N N . ALA B 1 167 ? 8.92084 -25.72006 -18.05268 1.000 27.52866 167 ALA B N 1
ATOM 6050 C CA . ALA B 1 167 ? 9.24206 -26.66526 -19.10918 1.000 30.31519 167 ALA B CA 1
ATOM 6051 C C . ALA B 1 167 ? 9.79014 -25.93492 -20.32643 1.000 28.25568 167 ALA B C 1
ATOM 6052 O O . ALA B 1 167 ? 10.76666 -26.37770 -20.94373 1.000 31.27712 167 ALA B O 1
ATOM 6059 N N . GLY B 1 168 ? 9.21280 -24.78437 -20.64110 1.000 29.93537 168 GLY B N 1
ATOM 6060 C CA . GLY B 1 168 ? 9.65323 -24.03868 -21.80632 1.000 31.09354 168 GLY B CA 1
ATOM 6061 C C . GLY B 1 168 ? 11.07024 -23.50871 -21.70287 1.000 36.78709 168 GLY B C 1
ATOM 6062 O O . GLY B 1 168 ? 11.74721 -23.32885 -22.72035 1.000 35.13541 168 GLY B O 1
ATOM 6066 N N . ILE B 1 169 ? 11.53492 -23.19906 -20.48708 1.000 31.38060 169 ILE B N 1
ATOM 6067 C CA . ILE B 1 169 ? 12.92234 -22.75711 -20.35521 1.000 31.26320 169 ILE B CA 1
ATOM 6068 C C . ILE B 1 169 ? 13.87485 -23.93242 -20.26301 1.000 27.80619 169 ILE B C 1
ATOM 6069 O O . ILE B 1 169 ? 15.09618 -23.73150 -20.25410 1.000 36.73273 169 ILE B O 1
ATOM 6085 N N . GLY B 1 170 ? 13.35535 -25.15733 -20.22169 1.000 31.87817 170 GLY B N 1
ATOM 6086 C CA . GLY B 1 170 ? 14.19429 -26.33342 -20.30891 1.000 33.34751 170 GLY B CA 1
ATOM 6087 C C . GLY B 1 170 ? 14.67835 -26.88381 -18.99073 1.000 31.23696 170 GLY B C 1
ATOM 6088 O O . GLY B 1 170 ? 15.71616 -27.54962 -18.95577 1.000 31.57142 170 GLY B O 1
ATOM 6092 N N . LEU B 1 171 ? 13.97516 -26.62046 -17.89968 1.000 28.13790 171 LEU B N 1
ATOM 6093 C CA . LEU B 1 171 ? 14.35654 -27.21270 -16.63484 1.000 25.14623 171 LEU B CA 1
ATOM 6094 C C . LEU B 1 171 ? 14.10303 -28.72032 -16.65930 1.000 31.53023 171 LEU B C 1
ATOM 6095 O O . LEU B 1 171 ? 13.19554 -29.19364 -17.35337 1.000 29.62044 171 LEU B O 1
ATOM 6111 N N . PRO B 1 172 ? 14.88447 -29.49622 -15.90446 1.000 26.71261 172 PRO B N 1
ATOM 6112 C CA . PRO B 1 172 ? 14.63568 -30.94025 -15.85073 1.000 31.11799 172 PRO B CA 1
ATOM 6113 C C . PRO B 1 172 ? 13.27096 -31.22251 -15.25415 1.000 28.77667 172 PRO B C 1
ATOM 6114 O O . PRO B 1 172 ? 12.69172 -30.39964 -14.53479 1.000 27.75572 172 PRO B O 1
ATOM 6125 N N . SER B 1 173 ? 12.77069 -32.42689 -15.54605 1.000 26.58383 173 SER B N 1
ATOM 6126 C CA . SER B 1 173 ? 11.47718 -32.85207 -15.01938 1.000 28.50704 173 SER B CA 1
ATOM 6127 C C . SER B 1 173 ? 11.44556 -32.83585 -13.49546 1.000 22.93558 173 SER B C 1
ATOM 6128 O O . SER B 1 173 ? 10.40726 -32.52093 -12.89791 1.000 25.95950 173 SER B O 1
ATOM 6136 N N . GLU B 1 174 ? 12.54395 -33.20611 -12.85796 1.000 26.27662 174 GLU B N 1
ATOM 6137 C CA . GLU B 1 174 ? 12.67284 -33.12993 -11.41435 1.000 25.17676 174 GLU B CA 1
ATOM 6138 C C . GLU B 1 174 ? 14.01664 -32.48609 -11.10611 1.000 23.88289 174 GLU B C 1
ATOM 6139 O O . GLU B 1 174 ? 15.01742 -32.79571 -11.74690 1.000 26.32516 174 GLU B O 1
ATOM 6151 N N . PHE B 1 175 ? 14.03554 -31.57182 -10.13704 1.000 20.36914 175 PHE B N 1
ATOM 6152 C CA . PHE B 1 175 ? 15.28602 -31.00245 -9.63789 1.000 18.79047 175 PHE B CA 1
ATOM 6153 C C . PHE B 1 175 ? 15.06121 -30.65951 -8.17251 1.000 19.84091 175 PHE B C 1
ATOM 6154 O O . PHE B 1 175 ? 13.92871 -30.63051 -7.70156 1.000 21.65486 175 PHE B O 1
ATOM 6171 N N . GLN B 1 176 ? 16.15729 -30.44726 -7.44601 1.000 19.52159 176 GLN B N 1
ATOM 6172 C CA . GLN B 1 176 ? 16.09184 -30.18368 -6.01839 1.000 19.68822 176 GLN B CA 1
ATOM 6173 C C . GLN B 1 176 ? 16.05766 -28.68200 -5.76772 1.000 18.05383 176 GLN B C 1
ATOM 6174 O O . GLN B 1 176 ? 16.70662 -27.90868 -6.47657 1.000 18.85524 176 GLN B O 1
ATOM 6188 N N . VAL B 1 177 ? 15.29740 -28.27911 -4.75550 1.000 16.35812 177 VAL B N 1
ATOM 6189 C CA . VAL B 1 177 ? 15.19723 -26.87365 -4.38545 1.000 15.32015 177 VAL B CA 1
ATOM 6190 C C . VAL B 1 177 ? 15.40413 -26.70432 -2.88042 1.000 16.56232 177 VAL B C 1
ATOM 6191 O O . VAL B 1 177 ? 15.18313 -27.62550 -2.08510 1.000 18.07185 177 VAL B O 1
ATOM 6204 N N . ASN B 1 178 ? 15.80912 -25.48573 -2.50012 1.000 16.46878 178 ASN B N 1
ATOM 6205 C CA . ASN B 1 178 ? 15.82643 -25.10869 -1.10123 1.000 15.61580 178 ASN B CA 1
ATOM 6206 C C . ASN B 1 178 ? 14.40177 -24.84017 -0.61426 1.000 16.93383 178 ASN B C 1
ATOM 6207 O O . ASN B 1 178 ? 13.43334 -24.88316 -1.37794 1.000 16.54587 178 ASN B O 1
ATOM 6218 N N . SER B 1 179 ? 14.25234 -24.68124 0.69503 1.000 17.05319 179 SER B N 1
ATOM 6219 C CA . SER B 1 179 ? 12.90496 -24.52131 1.24043 1.000 16.93434 179 SER B CA 1
ATOM 6220 C C . SER B 1 179 ? 13.07551 -23.75453 2.54139 1.000 16.74575 179 SER B C 1
ATOM 6221 O O . SER B 1 179 ? 13.63517 -24.29291 3.51895 1.000 17.12004 179 SER B O 1
ATOM 6228 N N . ILE B 1 180 ? 12.55171 -22.53430 2.56102 1.000 16.18951 180 ILE B N 1
ATOM 6229 C CA . ILE B 1 180 ? 12.67603 -21.60242 3.67768 1.000 15.98713 180 ILE B CA 1
ATOM 6230 C C . ILE B 1 180 ? 11.31769 -20.94959 3.89724 1.000 19.30047 180 ILE B C 1
ATOM 6231 O O . ILE B 1 180 ? 11.19415 -19.72208 3.81814 1.000 20.55887 180 ILE B O 1
ATOM 6247 N N . HIS B 1 181 ? 10.27319 -21.75660 4.08534 1.000 16.84285 181 HIS B N 1
ATOM 6248 C CA . HIS B 1 181 ? 8.95113 -21.17927 4.21366 1.000 16.66496 181 HIS B CA 1
ATOM 6249 C C . HIS B 1 181 ? 8.05610 -21.94696 5.17435 1.000 19.67307 181 HIS B C 1
ATOM 6250 O O . HIS B 1 181 ? 8.04554 -23.17525 5.18839 1.000 17.67274 181 HIS B O 1
ATOM 6264 N N . GLY B 1 182 ? 7.27125 -21.18731 5.94769 1.000 17.53273 182 GLY B N 1
ATOM 6265 C CA . GLY B 1 182 ? 6.31695 -21.76281 6.86545 1.000 17.09247 182 GLY B CA 1
ATOM 6266 C C . GLY B 1 182 ? 4.90205 -21.67509 6.33043 1.000 19.59142 182 GLY B C 1
ATOM 6267 O O . GLY B 1 182 ? 4.01810 -22.40886 6.79928 1.000 20.63708 182 GLY B O 1
ATOM 6271 N N . GLN B 1 183 ? 4.68162 -20.84002 5.33160 1.000 18.61588 183 GLN B N 1
ATOM 6272 C CA . GLN B 1 183 ? 3.37120 -20.72234 4.68103 1.000 18.14600 183 GLN B CA 1
ATOM 6273 C C . GLN B 1 183 ? 3.46784 -21.31597 3.27917 1.000 18.66445 183 GLN B C 1
ATOM 6274 O O . GLN B 1 183 ? 4.55662 -21.62575 2.76717 1.000 17.77597 183 GLN B O 1
ATOM 6288 N N . GLY B 1 184 ? 2.30996 -21.49803 2.65291 1.000 18.16879 184 GLY B N 1
ATOM 6289 C CA . GLY B 1 184 ? 2.24231 -22.07794 1.32162 1.000 16.40727 184 GLY B CA 1
ATOM 6290 C C . GLY B 1 184 ? 0.84046 -21.92237 0.77520 1.000 18.36352 184 GLY B C 1
ATOM 6291 O O . GLY B 1 184 ? -0.09177 -21.51330 1.47921 1.000 21.00926 184 GLY B O 1
ATOM 6295 N N . VAL B 1 185 ? 0.70927 -22.28149 -0.49427 1.000 20.28007 185 VAL B N 1
ATOM 6296 C CA . VAL B 1 185 ? -0.56140 -22.11427 -1.19380 1.000 21.66341 185 VAL B CA 1
ATOM 6297 C C . VAL B 1 185 ? -1.58442 -23.11118 -0.66111 1.000 22.32024 185 VAL B C 1
ATOM 6298 O O . VAL B 1 185 ? -1.29546 -24.30846 -0.49403 1.000 22.07915 185 VAL B O 1
ATOM 6311 N N . ASP B 1 186 ? -2.79176 -22.60685 -0.38125 1.000 21.56234 186 ASP B N 1
ATOM 6312 C CA . ASP B 1 186 ? -3.92229 -23.43851 -0.02700 1.000 21.95537 186 ASP B CA 1
ATOM 6313 C C . ASP B 1 186 ? -4.80913 -23.43888 -1.25245 1.000 23.70093 186 ASP B C 1
ATOM 6314 O O . ASP B 1 186 ? -4.63596 -24.29998 -2.14705 1.000 23.61886 186 ASP B O 1
ATOM 6323 N N . ARG B 1 187 ? -5.73444 -22.48944 -1.39540 1.000 19.10992 187 ARG B N 1
ATOM 6324 C CA . ARG B 1 187 ? -6.50788 -22.39380 -2.62542 1.000 24.21740 187 ARG B CA 1
ATOM 6325 C C . ARG B 1 187 ? -5.70239 -21.66145 -3.69094 1.000 23.51929 187 ARG B C 1
ATOM 6326 O O . ARG B 1 187 ? -5.26958 -20.52371 -3.48636 1.000 24.66359 187 ARG B O 1
ATOM 6334 N N . LEU B 1 188 ? -5.51174 -22.30993 -4.82609 1.000 23.34217 188 LEU B N 1
ATOM 6335 C CA . LEU B 1 188 ? -4.88899 -21.68147 -5.97059 1.000 26.28318 188 LEU B CA 1
ATOM 6336 C C . LEU B 1 188 ? -5.82190 -20.65290 -6.57850 1.000 30.42884 188 LEU B C 1
ATOM 6337 O O . LEU B 1 188 ? -6.99993 -20.93158 -6.83260 1.000 28.36102 188 LEU B O 1
ATOM 6353 N N . ALA B 1 189 ? -5.27429 -19.48761 -6.85621 1.000 24.58783 189 ALA B N 1
ATOM 6354 C C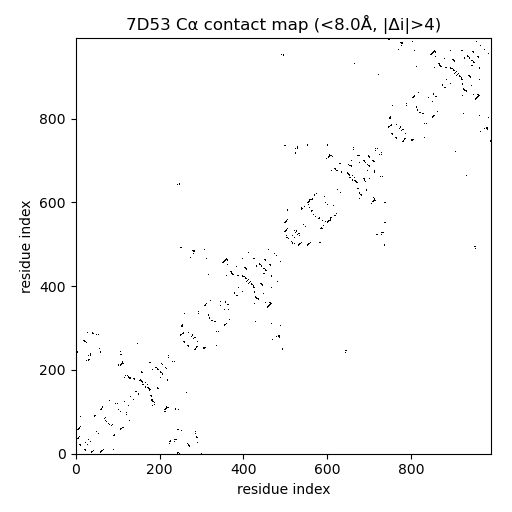A . ALA B 1 189 ? -6.05960 -18.41684 -7.46447 1.000 25.13592 189 ALA B CA 1
ATOM 6355 C C . ALA B 1 189 ? -6.55625 -18.83288 -8.85133 1.000 28.22426 189 ALA B C 1
ATOM 6356 O O . ALA B 1 189 ? -5.82801 -19.48910 -9.61699 1.000 28.05336 189 ALA B O 1
ATOM 6363 N N . PRO B 1 190 ? -7.77640 -18.45159 -9.22678 1.000 28.05567 190 PRO B N 1
ATOM 6364 C CA . PRO B 1 190 ? -8.18970 -18.65264 -10.61973 1.000 34.23387 190 PRO B CA 1
ATOM 6365 C C . PRO B 1 190 ? -7.23811 -17.95759 -11.58058 1.000 30.40504 190 PRO B C 1
ATOM 6366 O O . PRO B 1 190 ? -6.67871 -16.89515 -11.28561 1.000 33.00928 190 PRO B O 1
ATOM 6377 N N . GLY B 1 191 ? -7.03697 -18.58234 -12.73614 1.000 30.93823 191 GLY B N 1
ATOM 6378 C CA . GLY B 1 191 ? -6.20725 -18.01302 -13.77295 1.000 33.86889 191 GLY B CA 1
ATOM 6379 C C . GLY B 1 191 ? -4.73319 -18.28685 -13.62510 1.000 30.12015 191 GLY B C 1
ATOM 6380 O O . GLY B 1 191 ? -3.93881 -17.75679 -14.40176 1.000 30.79028 191 GLY B O 1
ATOM 6384 N N . LEU B 1 192 ? -4.34280 -19.10907 -12.66085 1.000 30.40930 192 LEU B N 1
ATOM 6385 C CA . LEU B 1 192 ? -2.95344 -19.48222 -12.46090 1.000 27.50933 192 LEU B CA 1
ATOM 6386 C C . LEU B 1 192 ? -2.71908 -20.91391 -12.91394 1.000 27.40971 192 LEU B C 1
ATOM 6387 O O . LEU B 1 192 ? -3.51817 -21.80972 -12.62577 1.000 30.53631 192 LEU B O 1
ATOM 6403 N N . ARG B 1 193 ? -1.61942 -21.10966 -13.62759 1.000 23.56718 193 ARG B N 1
ATOM 6404 C CA . ARG B 1 193 ? -1.19084 -22.42088 -14.08178 1.000 23.26906 193 ARG B CA 1
ATOM 6405 C C . ARG B 1 193 ? -0.20625 -22.98988 -13.06509 1.000 25.30515 193 ARG B C 1
ATOM 6406 O O . ARG B 1 193 ? 0.69806 -22.27639 -12.61296 1.000 22.64352 193 ARG B O 1
ATOM 6427 N N . VAL B 1 194 ? -0.36511 -24.26027 -12.72346 1.000 24.56885 194 VAL B N 1
ATOM 6428 C CA . VAL B 1 194 ? 0.58794 -24.90653 -11.82515 1.000 19.64405 194 VAL B CA 1
ATOM 6429 C C . VAL B 1 194 ? 1.82733 -25.25004 -12.62139 1.000 22.88367 194 VAL B C 1
ATOM 6430 O O . VAL B 1 194 ? 1.76800 -25.96675 -13.62743 1.000 24.02475 194 VAL B O 1
ATOM 6443 N N . GLU B 1 195 ? 2.96271 -24.74584 -12.16869 1.000 20.85275 195 GLU B N 1
ATOM 6444 C CA . GLU B 1 195 ? 4.22294 -24.96139 -12.84106 1.000 18.51977 195 GLU B CA 1
ATOM 6445 C C . GLU B 1 195 ? 5.05117 -26.04384 -12.19011 1.000 19.79667 195 GLU B C 1
ATOM 6446 O O . GLU B 1 195 ? 5.81513 -26.71570 -12.87932 1.000 20.35975 195 GLU B O 1
ATOM 6458 N N . ALA B 1 196 ? 4.94357 -26.21188 -10.87543 1.000 19.76477 196 ALA B N 1
ATOM 6459 C CA . ALA B 1 196 ? 5.71021 -27.27273 -10.23229 1.000 19.07670 196 ALA B CA 1
ATOM 6460 C C . ALA B 1 196 ? 5.08553 -27.61438 -8.89292 1.000 17.42469 196 ALA B C 1
ATOM 6461 O O . ALA B 1 196 ? 4.47014 -26.75946 -8.22290 1.000 18.55841 196 ALA B O 1
ATOM 6468 N N . LEU B 1 197 ? 5.27474 -28.87629 -8.50333 1.000 18.96265 197 LEU B N 1
ATOM 6469 C CA . LEU B 1 197 ? 4.76405 -29.43251 -7.26824 1.000 20.30412 197 LEU B CA 1
ATOM 6470 C C . LEU B 1 197 ? 5.88553 -30.06502 -6.45601 1.000 20.01150 197 LEU B C 1
ATOM 6471 O O . LEU B 1 197 ? 6.72975 -30.76708 -7.00352 1.000 19.82027 197 LEU B O 1
ATOM 6487 N N . ALA B 1 198 ? 5.88594 -29.82084 -5.14038 1.000 16.45131 198 ALA B N 1
ATOM 6488 C CA . ALA B 1 198 ? 6.73375 -30.52589 -4.22701 1.000 19.11389 198 ALA B CA 1
ATOM 6489 C C . ALA B 1 198 ? 6.26493 -31.97803 -4.13429 1.000 21.29019 198 ALA B C 1
ATOM 6490 O O . ALA B 1 198 ? 5.16007 -32.31233 -4.55935 1.000 21.65369 198 ALA B O 1
ATOM 6497 N N . PRO B 1 199 ? 7.08468 -32.86891 -3.57677 1.000 19.49212 199 PRO B N 1
ATOM 6498 C CA . PRO B 1 199 ? 6.69757 -34.29801 -3.54685 1.000 23.17599 199 PRO B CA 1
ATOM 6499 C C . PRO B 1 199 ? 5.53761 -34.60187 -2.63976 1.000 21.76532 199 PRO B C 1
ATOM 6500 O O . PRO B 1 199 ? 4.98045 -35.69881 -2.74735 1.000 23.65077 199 PRO B O 1
ATOM 6511 N N . ASP B 1 200 ? 5.14502 -33.68655 -1.75492 1.000 19.09377 200 ASP B N 1
ATOM 6512 C CA . ASP B 1 200 ? 3.97569 -33.85196 -0.90794 1.000 17.99258 200 ASP B CA 1
ATOM 6513 C C . ASP B 1 200 ? 2.73799 -33.24040 -1.54432 1.000 19.78591 200 ASP B C 1
ATOM 6514 O O . ASP B 1 200 ? 1.68784 -33.17396 -0.89238 1.000 19.64677 200 ASP B O 1
ATOM 6523 N N . GLY B 1 201 ? 2.84773 -32.76877 -2.77951 1.000 17.70697 201 GLY B N 1
ATOM 6524 C CA . GLY B 1 201 ? 1.74107 -32.13934 -3.48704 1.000 19.67099 201 GLY B CA 1
ATOM 6525 C C . GLY B 1 201 ? 1.60032 -30.64650 -3.28803 1.000 20.59868 201 GLY B C 1
ATOM 6526 O O . GLY B 1 201 ? 0.71444 -30.02867 -3.90587 1.000 21.94646 201 GLY B O 1
ATOM 6530 N N . LEU B 1 202 ? 2.41767 -30.03480 -2.44263 1.000 19.13192 202 LEU B N 1
ATOM 6531 C CA . LEU B 1 202 ? 2.32368 -28.58940 -2.27584 1.000 19.17371 202 LEU B CA 1
ATOM 6532 C C . LEU B 1 202 ? 2.65644 -27.86465 -3.58156 1.000 18.49434 202 LEU B C 1
ATOM 6533 O O . LEU B 1 202 ? 3.64947 -28.16827 -4.25228 1.000 17.29487 202 LEU B O 1
ATOM 6549 N N . VAL B 1 203 ? 1.82324 -26.90242 -3.95266 1.000 16.93373 203 VAL B N 1
ATOM 6550 C CA . VAL B 1 203 ? 2.10364 -26.09546 -5.13720 1.000 19.43442 203 VAL B CA 1
ATOM 6551 C C . VAL B 1 203 ? 3.25230 -25.14847 -4.81281 1.000 16.73691 203 VAL B C 1
ATOM 6552 O O . VAL B 1 203 ? 3.14396 -24.34159 -3.88689 1.000 20.93067 203 VAL B O 1
ATOM 6565 N N . GLU B 1 204 ? 4.33146 -25.22692 -5.59475 1.000 17.09306 204 GLU B N 1
ATOM 6566 C CA . GLU B 1 204 ? 5.51820 -24.38989 -5.35955 1.000 17.78094 204 GLU B CA 1
ATOM 6567 C C . GLU B 1 204 ? 5.93423 -23.56678 -6.57058 1.000 18.68465 204 GLU B C 1
ATOM 6568 O O . GLU B 1 204 ? 6.89084 -22.79731 -6.47701 1.000 16.77969 204 GLU B O 1
ATOM 6580 N N . ALA B 1 205 ? 5.21413 -23.62877 -7.68531 1.000 15.63479 205 ALA B N 1
ATOM 6581 C CA . ALA B 1 205 ? 5.44245 -22.62548 -8.71616 1.000 17.86043 205 ALA B CA 1
ATOM 6582 C C . ALA B 1 205 ? 4.16632 -22.45123 -9.51061 1.000 19.22985 205 ALA B C 1
ATOM 6583 O O . ALA B 1 205 ? 3.41081 -23.40737 -9.71070 1.000 20.01653 205 ALA B O 1
ATOM 6590 N N . ILE B 1 206 ? 3.98336 -21.23551 -10.00514 1.000 19.90158 206 ILE B N 1
ATOM 6591 C CA . ILE B 1 206 ? 2.78617 -20.84794 -10.74017 1.000 20.69505 206 ILE B CA 1
ATOM 6592 C C . ILE B 1 206 ? 3.17488 -19.87772 -11.84139 1.000 22.43110 206 ILE B C 1
ATOM 6593 O O . ILE B 1 206 ? 4.14774 -19.12406 -11.73060 1.000 20.88516 206 ILE B O 1
ATOM 6609 N N . SER B 1 207 ? 2.33840 -19.82636 -12.88648 1.000 18.79186 207 SER B N 1
ATOM 6610 C CA . SER B 1 207 ? 2.45334 -18.77694 -13.90220 1.000 19.41157 207 SER B CA 1
ATOM 6611 C C . SER B 1 207 ? 1.05519 -18.23841 -14.14815 1.000 23.53906 207 SER B C 1
ATOM 6612 O O . SER B 1 207 ? 0.06047 -18.88751 -13.82866 1.000 25.71320 207 SER B O 1
ATOM 6620 N N . VAL B 1 208 ? 0.98049 -17.04178 -14.71613 1.000 25.30385 208 VAL B N 1
ATOM 6621 C CA . VAL B 1 208 ? -0.28919 -16.35257 -14.89642 1.000 23.08247 208 VAL B CA 1
ATOM 6622 C C . VAL B 1 208 ? -0.75037 -16.63500 -16.32340 1.000 30.67603 208 VAL B C 1
ATOM 6623 O O . VAL B 1 208 ? -0.09749 -16.23789 -17.28995 1.000 30.65680 208 VAL B O 1
ATOM 6636 N N . GLU B 1 209 ? -1.87157 -17.34083 -16.46110 1.000 30.24785 209 GLU B N 1
ATOM 6637 C CA . GLU B 1 209 ? -2.31827 -17.76131 -17.78208 1.000 31.73221 209 GLU B CA 1
ATOM 6638 C C . GLU B 1 209 ? -2.72279 -16.56124 -18.61841 1.000 31.78591 209 GLU B C 1
ATOM 6639 O O . GLU B 1 209 ? -3.38335 -15.64548 -18.12756 1.000 31.46249 209 GLU B O 1
ATOM 6651 N N . GLY B 1 210 ? -2.33645 -16.58847 -19.88832 1.000 36.87272 210 GLY B N 1
ATOM 6652 C CA . GLY B 1 210 ? -2.65700 -15.52697 -20.80928 1.000 39.25389 210 GLY B CA 1
ATOM 6653 C C . GLY B 1 210 ? -1.91840 -14.23485 -20.56901 1.000 39.01067 210 GLY B C 1
ATOM 6654 O O . GLY B 1 210 ? -2.19833 -13.24244 -21.25426 1.000 39.81763 210 GLY B O 1
ATOM 6658 N N . ALA B 1 211 ? -0.98383 -14.20242 -19.61834 1.000 32.74656 211 ALA B N 1
ATOM 6659 C CA . ALA B 1 211 ? -0.21859 -12.98911 -19.38375 1.000 33.04917 211 ALA B CA 1
ATOM 6660 C C . ALA B 1 211 ? 0.52997 -12.58803 -20.64615 1.000 25.80450 211 ALA B C 1
ATOM 6661 O O . ALA B 1 211 ? 1.08693 -13.43191 -21.35626 1.000 27.95308 211 ALA B O 1
ATOM 6668 N N . LYS B 1 212 ? 0.59571 -11.27773 -20.87798 1.000 27.19680 212 LYS B N 1
ATOM 6669 C CA . LYS B 1 212 ? 1.29175 -10.74680 -22.04471 1.000 30.48109 212 LYS B CA 1
ATOM 6670 C C . LYS B 1 212 ? 2.79793 -10.91818 -21.93011 1.000 31.71344 212 LYS B C 1
ATOM 6671 O O . LYS B 1 212 ? 3.50182 -10.95448 -22.94488 1.000 36.14912 212 LYS B O 1
ATOM 6690 N N . ALA B 1 213 ? 3.32298 -10.96162 -20.70811 1.000 30.07307 213 ALA B N 1
ATOM 6691 C CA . ALA B 1 213 ? 4.75772 -11.06504 -20.48625 1.000 28.34533 213 ALA B CA 1
ATOM 6692 C C . ALA B 1 213 ? 5.02239 -12.08672 -19.38672 1.000 22.77231 213 ALA B C 1
ATOM 6693 O O . ALA B 1 213 ? 4.10288 -12.53811 -18.70242 1.000 24.81500 213 ALA B O 1
ATOM 6700 N N . PHE B 1 214 ? 6.29443 -12.45424 -19.26842 1.000 24.23713 214 PHE B N 1
ATOM 6701 C CA . PHE B 1 214 ? 6.78774 -13.37311 -18.24938 1.000 23.28729 214 PHE B CA 1
ATOM 6702 C C . PHE B 1 214 ? 6.12816 -13.07790 -16.91474 1.000 21.72742 214 PHE B C 1
ATOM 6703 O O . PHE B 1 214 ? 6.12129 -11.93750 -16.45787 1.000 21.61798 214 PHE B O 1
ATOM 6720 N N . ALA B 1 215 ? 5.56604 -14.11822 -16.29382 1.000 22.49305 215 ALA B N 1
ATOM 6721 C CA . ALA B 1 215 ? 4.83400 -13.93971 -15.04005 1.000 22.14751 215 ALA B CA 1
ATOM 6722 C C . ALA B 1 215 ? 4.91336 -15.25379 -14.26361 1.000 25.47644 215 ALA B C 1
ATOM 6723 O O . ALA B 1 215 ? 4.01889 -16.10729 -14.35917 1.000 24.38998 215 ALA B O 1
ATOM 6730 N N . LEU B 1 216 ? 5.96831 -15.37074 -13.45413 1.000 20.34020 216 LEU B N 1
ATOM 6731 C CA . LEU B 1 216 ? 6.29963 -16.60907 -12.77364 1.000 17.91329 216 LEU B CA 1
ATOM 6732 C C . LEU B 1 216 ? 6.52254 -16.36929 -11.29133 1.000 16.76030 216 LEU B C 1
ATOM 6733 O O . LEU B 1 216 ? 7.15870 -15.38200 -10.90839 1.000 19.46996 216 LEU B O 1
ATOM 6749 N N . GLY B 1 217 ? 6.02999 -17.27921 -10.46053 1.000 19.34911 217 GLY B N 1
ATOM 6750 C CA . GLY B 1 217 ? 6.34353 -17.25806 -9.04040 1.000 19.51045 217 GLY B CA 1
ATOM 6751 C C . GLY B 1 217 ? 6.81362 -18.62905 -8.62183 1.000 18.68544 217 GLY B C 1
ATOM 6752 O O . GLY B 1 217 ? 6.30820 -19.64895 -9.10791 1.000 16.44792 217 GLY B O 1
ATOM 6756 N N . VAL B 1 218 ? 7.81494 -18.64724 -7.75906 1.000 15.33365 218 VAL B N 1
ATOM 6757 C CA . VAL B 1 218 ? 8.34326 -19.88776 -7.18931 1.000 14.81919 218 VAL B CA 1
ATOM 6758 C C . VAL B 1 218 ? 8.45541 -19.75536 -5.66797 1.000 17.95592 218 VAL B C 1
ATOM 6759 O O . VAL B 1 218 ? 8.81375 -18.68231 -5.14632 1.000 16.90932 218 VAL B O 1
ATOM 6772 N N . GLN B 1 219 ? 8.17417 -20.86824 -4.95536 1.000 14.97815 219 GLN B N 1
ATOM 6773 C CA . GLN B 1 219 ? 8.10798 -20.90886 -3.48874 1.000 15.83169 219 GLN B CA 1
ATOM 6774 C C . GLN B 1 219 ? 9.49520 -21.05622 -2.87253 1.000 15.08246 219 GLN B C 1
ATOM 6775 O O . GLN B 1 219 ? 9.68646 -20.65667 -1.71645 1.000 16.59564 219 GLN B O 1
ATOM 6789 N N . TRP B 1 220 ? 10.45236 -21.57598 -3.64586 1.000 15.22433 220 TRP B N 1
ATOM 6790 C CA . TRP B 1 220 ? 11.83479 -21.70564 -3.19057 1.000 16.40203 220 TRP B CA 1
ATOM 6791 C C . TRP B 1 220 ? 12.54882 -20.36726 -3.39155 1.000 17.33959 220 TRP B C 1
ATOM 6792 O O . TRP B 1 220 ? 11.93655 -19.35921 -3.73290 1.000 16.67398 220 TRP B O 1
ATOM 6813 N N . ASN B 1 221 ? 13.86830 -20.34491 -3.16685 1.000 16.16991 221 ASN B N 1
ATOM 6814 C CA . ASN B 1 221 ? 14.67142 -19.13604 -3.13602 1.000 16.19082 221 ASN B CA 1
ATOM 6815 C C . ASN B 1 221 ? 15.81329 -19.28181 -4.13144 1.000 16.85455 221 ASN B C 1
ATOM 6816 O O . ASN B 1 221 ? 16.95812 -19.56018 -3.74273 1.000 16.52741 221 ASN B O 1
ATOM 6827 N N . PRO B 1 222 ? 15.55225 -19.04660 -5.41329 1.000 15.98849 222 PRO B N 1
ATOM 6828 C CA . PRO B 1 222 ? 16.56855 -19.24676 -6.44412 1.000 17.33917 222 PRO B CA 1
ATOM 6829 C C . PRO B 1 222 ? 17.56856 -18.11791 -6.52489 1.000 18.14498 222 PRO B C 1
ATOM 6830 O O . PRO B 1 222 ? 18.53388 -18.23287 -7.27690 1.000 19.84040 222 PRO B O 1
ATOM 6841 N N . GLU B 1 223 ? 17.41090 -17.06194 -5.72237 1.000 15.93213 223 GLU B N 1
ATOM 6842 C CA . GLU B 1 223 ? 18.43673 -16.03139 -5.71858 1.000 17.86067 223 GLU B CA 1
ATOM 6843 C C . GLU B 1 223 ? 19.68995 -16.51265 -5.00572 1.000 20.62930 223 GLU B C 1
ATOM 6844 O O . GLU B 1 223 ? 20.75902 -15.89741 -5.15547 1.000 19.05201 223 GLU B O 1
ATOM 6856 N N . TRP B 1 224 ? 19.54669 -17.52404 -4.15732 1.000 17.25820 224 TRP B N 1
ATOM 6857 C CA . TRP B 1 224 ? 20.66020 -18.02286 -3.36248 1.000 16.42718 224 TRP B CA 1
ATOM 6858 C C . TRP B 1 224 ? 21.78213 -18.56158 -4.24174 1.000 17.98982 224 TRP B C 1
ATOM 6859 O O . TRP B 1 224 ? 21.63774 -19.59113 -4.91625 1.000 19.97698 224 TRP B O 1
ATOM 6880 N N . GLN B 1 225 ? 22.93285 -17.91150 -4.15346 1.000 19.88630 225 GLN B N 1
ATOM 6881 C CA . GLN B 1 225 ? 24.11078 -18.30745 -4.90445 1.000 19.79584 225 GLN B CA 1
ATOM 6882 C C . GLN B 1 225 ? 23.73457 -18.73184 -6.31345 1.000 20.16454 225 GLN B C 1
ATOM 6883 O O . GLN B 1 225 ? 24.08886 -19.82234 -6.78734 1.000 20.98411 225 GLN B O 1
ATOM 6897 N N . VAL B 1 226 ? 23.01999 -17.83069 -7.00188 1.000 19.60217 226 VAL B N 1
ATOM 6898 C CA . VAL B 1 226 ? 22.36416 -18.21513 -8.23425 1.000 19.46303 226 VAL B CA 1
ATOM 6899 C C . VAL B 1 226 ? 23.35998 -18.77886 -9.24126 1.000 20.23397 226 VAL B C 1
ATOM 6900 O O . VAL B 1 226 ? 23.03778 -19.73013 -9.95823 1.000 21.44064 226 VAL B O 1
ATOM 6913 N N . LEU B 1 227 ? 24.60260 -18.27107 -9.25141 1.000 23.05023 227 LEU B N 1
ATOM 6914 C CA . LEU B 1 227 ? 25.54932 -18.73213 -10.26066 1.000 23.23866 227 LEU B CA 1
ATOM 6915 C C . LEU B 1 227 ? 25.97401 -20.18605 -10.06541 1.000 23.23179 227 LEU B C 1
ATOM 6916 O O . LEU B 1 227 ? 26.46440 -20.79023 -11.03379 1.000 27.18307 227 LEU B O 1
ATOM 6932 N N . THR B 1 228 ? 25.74395 -20.77529 -8.88123 1.000 21.88993 228 THR B N 1
ATOM 6933 C CA . THR B 1 228 ? 26.15965 -22.14136 -8.59127 1.000 21.12957 228 THR B CA 1
ATOM 6934 C C . THR B 1 228 ? 25.03179 -23.15683 -8.76237 1.000 19.62857 228 THR B C 1
ATOM 6935 O O . THR B 1 228 ? 25.22184 -24.35102 -8.47237 1.000 21.78212 228 THR B O 1
ATOM 6946 N N . ASN B 1 229 ? 23.87629 -22.72930 -9.25971 1.000 20.49074 229 ASN B N 1
ATOM 6947 C CA . ASN B 1 229 ? 22.74393 -23.62680 -9.46590 1.000 19.07335 229 ASN B CA 1
ATOM 6948 C C . ASN B 1 229 ? 22.18502 -23.42255 -10.86490 1.000 20.38515 229 ASN B C 1
ATOM 6949 O O . ASN B 1 229 ? 21.54081 -22.38477 -11.13441 1.000 20.00643 229 ASN B O 1
ATOM 6960 N N . PRO B 1 230 ? 22.38586 -24.36020 -11.78609 1.000 20.43402 230 PRO B N 1
ATOM 6961 C CA . PRO B 1 230 ? 21.93696 -24.10778 -13.16320 1.000 23.79770 230 PRO B CA 1
ATOM 6962 C C . PRO B 1 230 ? 20.43736 -23.92175 -13.28574 1.000 21.57694 230 PRO B C 1
ATOM 6963 O O . PRO B 1 230 ? 19.95732 -23.25130 -14.20930 1.000 21.74830 230 PRO B O 1
ATOM 6974 N N . ASN B 1 231 ? 19.67354 -24.50551 -12.37620 1.000 19.59411 231 ASN B N 1
ATOM 6975 C CA . ASN B 1 231 ? 18.22368 -24.41196 -12.43799 1.000 21.61116 231 ASN B CA 1
ATOM 6976 C C . ASN B 1 231 ? 17.76766 -23.03808 -11.96098 1.000 20.47820 231 ASN B C 1
ATOM 6977 O O . ASN B 1 231 ? 16.93434 -22.36523 -12.59683 1.000 20.14465 231 ASN B O 1
ATOM 6988 N N . TYR B 1 232 ? 18.34411 -22.58654 -10.85214 1.000 20.06029 232 TYR B N 1
ATOM 6989 C CA . TYR B 1 232 ? 18.04426 -21.24034 -10.38852 1.000 19.74678 232 TYR B CA 1
ATOM 6990 C C . TYR B 1 232 ? 18.47358 -20.20698 -11.42652 1.000 19.91240 232 TYR B C 1
ATOM 6991 O O . TYR B 1 232 ? 17.76325 -19.23395 -11.70329 1.000 19.47496 232 TYR B O 1
ATOM 7009 N N . LEU B 1 233 ? 19.66721 -20.38439 -11.98073 1.000 17.30012 233 LEU B N 1
ATOM 7010 C CA . LEU B 1 233 ? 20.18866 -19.46886 -12.98120 1.000 19.14153 233 LEU B CA 1
ATOM 7011 C C . LEU B 1 233 ? 19.33017 -19.43763 -14.23308 1.000 18.22730 233 LEU B C 1
ATOM 7012 O O . LEU B 1 233 ? 19.09222 -18.35858 -14.79941 1.000 20.04298 233 LEU B O 1
ATOM 7028 N N . ALA B 1 234 ? 18.89306 -20.60933 -14.70836 1.000 19.63692 234 ALA B N 1
ATOM 7029 C CA . ALA B 1 234 ? 17.99503 -20.61440 -15.86144 1.000 23.93220 234 ALA B CA 1
ATOM 7030 C C . ALA B 1 234 ? 16.74135 -19.77569 -15.61822 1.000 20.89651 234 ALA B C 1
ATOM 7031 O O . ALA B 1 234 ? 16.28910 -19.07496 -16.52735 1.000 21.47219 234 ALA B O 1
ATOM 7038 N N . ILE B 1 235 ? 16.14639 -19.85282 -14.41456 1.000 17.95960 235 ILE B N 1
ATOM 7039 C CA . ILE B 1 235 ? 14.98144 -19.02442 -14.11425 1.000 19.54121 235 ILE B CA 1
ATOM 7040 C C . ILE B 1 235 ? 15.34891 -17.53762 -14.14863 1.000 19.53143 235 ILE B C 1
ATOM 7041 O O . ILE B 1 235 ? 14.64386 -16.73174 -14.76633 1.000 19.74009 235 ILE B O 1
ATOM 7057 N N . PHE B 1 236 ? 16.44736 -17.14161 -13.49153 1.000 19.43329 236 PHE B N 1
ATOM 7058 C CA . PHE B 1 236 ? 16.80118 -15.72184 -13.48262 1.000 19.29706 236 PHE B CA 1
ATOM 7059 C C . PHE B 1 236 ? 17.15131 -15.22539 -14.88258 1.000 19.85910 236 PHE B C 1
ATOM 7060 O O . PHE B 1 236 ? 16.81730 -14.09657 -15.24203 1.000 20.76260 236 PHE B O 1
ATOM 7077 N N . GLN B 1 237 ? 17.82716 -16.05605 -15.68371 1.000 18.47477 237 GLN B N 1
ATOM 7078 C CA . GLN B 1 237 ? 18.17296 -15.63562 -17.04147 1.000 22.59190 237 GLN B CA 1
ATOM 7079 C C . GLN B 1 237 ? 16.92754 -15.45434 -17.90537 1.000 20.34811 237 GLN B C 1
ATOM 7080 O O . GLN B 1 237 ? 16.84028 -14.48282 -18.65671 1.000 21.58886 237 GLN B O 1
ATOM 7094 N N . ALA B 1 238 ? 15.94227 -16.34070 -17.79191 1.000 21.46333 238 ALA B N 1
ATOM 7095 C CA . ALA B 1 238 ? 14.70441 -16.17523 -18.55074 1.000 24.67979 238 ALA B CA 1
ATOM 7096 C C . ALA B 1 238 ? 13.96777 -14.90005 -18.13750 1.000 23.16223 238 ALA B C 1
ATOM 7097 O O . ALA B 1 238 ? 13.44404 -14.15843 -18.98939 1.000 23.41027 238 ALA B O 1
ATOM 7104 N N . PHE B 1 239 ? 13.91880 -14.62420 -16.82948 1.000 21.25280 239 PHE B N 1
ATOM 7105 C CA . PHE B 1 239 ? 13.34704 -13.35918 -16.35202 1.000 20.70461 239 PHE B CA 1
ATOM 7106 C C . PHE B 1 239 ? 14.10654 -12.17685 -16.92978 1.000 20.75416 239 PHE B C 1
ATOM 7107 O O . PHE B 1 239 ? 13.49040 -11.22925 -17.41995 1.000 22.87068 239 PHE B O 1
ATOM 7124 N N . GLY B 1 240 ? 15.44079 -12.24212 -16.92642 1.000 22.03580 240 GLY B N 1
ATOM 7125 C CA . GLY B 1 240 ? 16.23717 -11.15741 -17.47465 1.000 23.29755 240 GLY B CA 1
ATOM 7126 C C . GLY B 1 240 ? 15.98975 -10.91097 -18.94913 1.000 25.11642 240 GLY B C 1
ATOM 7127 O O . GLY B 1 240 ? 15.94994 -9.76173 -19.39745 1.000 25.04218 240 GLY B O 1
ATOM 7131 N N . LYS B 1 241 ? 15.81974 -11.98324 -19.72250 1.000 22.84768 241 LYS B N 1
ATOM 7132 C CA . LYS B 1 241 ? 15.53265 -11.82712 -21.14703 1.000 27.62784 241 LYS B CA 1
ATOM 7133 C C . LYS B 1 241 ? 14.20497 -11.12502 -21.37671 1.000 23.82241 241 LYS B C 1
ATOM 7134 O O . LYS B 1 241 ? 14.09496 -10.27574 -22.27065 1.000 25.25073 241 LYS B O 1
ATOM 7153 N N . ALA B 1 242 ? 13.16756 -11.51282 -20.62258 1.000 22.55576 242 ALA B N 1
ATOM 7154 C CA . ALA B 1 242 ? 11.89165 -10.80659 -20.66859 1.000 22.47663 242 ALA B CA 1
ATOM 7155 C C . ALA B 1 242 ? 12.04723 -9.32768 -20.31810 1.000 24.89263 242 ALA B C 1
ATOM 7156 O O . ALA B 1 242 ? 11.45470 -8.45120 -20.96722 1.000 23.14741 242 ALA B O 1
ATOM 7163 N N . CYS B 1 243 ? 12.80804 -9.02301 -19.26748 1.000 21.66962 243 CYS B N 1
ATOM 7164 C CA . CYS B 1 243 ? 13.03544 -7.62305 -18.92408 1.000 20.94774 243 CYS B CA 1
ATOM 7165 C C . CYS B 1 243 ? 13.78222 -6.89745 -20.04078 1.000 22.68045 243 CYS B C 1
ATOM 7166 O O . CYS B 1 243 ? 13.49277 -5.73444 -20.33754 1.000 25.15142 243 CYS B O 1
ATOM 7174 N N . SER B 1 244 ? 14.76402 -7.56696 -20.66646 1.000 24.90263 244 SER B N 1
ATOM 7175 C CA . SER B 1 244 ? 15.48649 -6.93642 -21.77433 1.000 24.36527 244 SER B CA 1
ATOM 7176 C C . SER B 1 244 ? 14.56513 -6.67988 -22.95329 1.000 28.49563 244 SER B C 1
ATOM 7177 O O . SER B 1 244 ? 14.72370 -5.67821 -23.66696 1.000 28.02623 244 SER B O 1
ATOM 7185 N N . LYS B 1 245 ? 13.64331 -7.60472 -23.21549 1.000 25.92517 245 LYS B N 1
ATOM 7186 C CA . LYS B 1 245 ? 12.65721 -7.36899 -24.25657 1.000 29.54377 245 LYS B CA 1
ATOM 7187 C C . LYS B 1 245 ? 11.90967 -6.06718 -23.98859 1.000 31.88807 245 LYS B C 1
ATOM 7188 O O . LYS B 1 245 ? 11.79903 -5.20662 -24.87106 1.000 29.88515 245 LYS B O 1
ATOM 7207 N N . ARG B 1 246 ? 11.39244 -5.89828 -22.76645 1.000 26.21970 246 ARG B N 1
ATOM 7208 C CA . ARG B 1 246 ? 10.69114 -4.65615 -22.44084 1.000 25.76030 246 ARG B CA 1
ATOM 7209 C C . ARG B 1 246 ? 11.61120 -3.44125 -22.56982 1.000 28.95382 246 ARG B C 1
ATOM 7210 O O . ARG B 1 246 ? 11.22963 -2.42435 -23.16540 1.000 33.95900 246 ARG B O 1
ATOM 7231 N N . ALA B 1 247 ? 12.83269 -3.52624 -22.03672 1.000 26.57619 247 ALA B N 1
ATOM 7232 C CA . ALA B 1 247 ? 13.75005 -2.38901 -22.10698 1.000 28.48500 247 ALA B CA 1
ATOM 7233 C C . ALA B 1 247 ? 14.05030 -2.01004 -23.55072 1.000 36.08159 247 ALA B C 1
ATOM 7234 O O . ALA B 1 247 ? 14.16503 -0.82501 -23.88069 1.000 33.42166 247 ALA B O 1
ATOM 7241 N N . GLY B 1 248 ? 14.20707 -3.00141 -24.42291 1.000 34.88877 248 GLY B N 1
ATOM 7242 C CA . GLY B 1 248 ? 14.37702 -2.70928 -25.83516 1.000 40.77439 248 GLY B CA 1
ATOM 7243 C C . GLY B 1 248 ? 13.16657 -2.04172 -26.42609 1.000 44.03203 248 GLY B C 1
ATOM 7244 O O . GLY B 1 248 ? 13.28316 -1.36945 -27.46574 1.000 46.59557 248 GLY B O 1
ATOM 7248 N N . GLN B 1 249 ? 12.02794 -2.15743 -25.73360 1.000 45.53624 249 GLN B N 1
ATOM 7249 C CA . GLN B 1 249 ? 10.69172 -1.66216 -26.11572 1.000 53.33242 249 GLN B CA 1
ATOM 7250 C C . GLN B 1 249 ? 10.17352 -2.39463 -27.32818 1.000 55.50876 249 GLN B C 1
ATOM 7251 O O . GLN B 1 249 ? 9.74716 -3.54341 -27.22124 1.000 57.00787 249 GLN B O 1
ATOM 7257 N N . ARG C 1 3 ? 24.02353 27.79496 -52.45262 1.000 59.45406 3 ARG C N 1
ATOM 7258 C CA . ARG C 1 3 ? 23.23594 28.92188 -51.95788 1.000 54.82092 3 ARG C CA 1
ATOM 7259 C C . ARG C 1 3 ? 22.54390 28.56745 -50.64583 1.000 52.93861 3 ARG C C 1
ATOM 7260 O O . ARG C 1 3 ? 22.25908 27.39767 -50.37543 1.000 59.87674 3 ARG C O 1
ATOM 7268 N N . LEU C 1 4 ? 22.29346 29.57207 -49.81918 1.000 46.13042 4 LEU C N 1
ATOM 7269 C CA . LEU C 1 4 ? 21.41679 29.41236 -48.66580 1.000 39.85540 4 LEU C CA 1
ATOM 7270 C C . LEU C 1 4 ? 20.02737 29.90301 -49.03132 1.000 35.18800 4 LEU C C 1
ATOM 7271 O O . LEU C 1 4 ? 19.90056 31.04283 -49.50041 1.000 38.37922 4 LEU C O 1
ATOM 7287 N N . PRO C 1 5 ? 18.95945 29.13258 -48.82904 1.000 28.23223 5 PRO C N 1
ATOM 7288 C CA . PRO C 1 5 ? 17.62775 29.66344 -49.15775 1.000 26.37171 5 PRO C CA 1
ATOM 7289 C C . PRO C 1 5 ? 17.24127 30.77612 -48.19066 1.000 29.57627 5 PRO C C 1
ATOM 7290 O O . PRO C 1 5 ? 17.55479 30.72464 -46.99684 1.000 29.98994 5 PRO C O 1
ATOM 7301 N N . LEU C 1 6 ? 16.57710 31.79627 -48.73212 1.000 26.90704 6 LEU C N 1
ATOM 7302 C CA . LEU C 1 6 ? 15.98885 32.88137 -47.95457 1.000 26.75869 6 LEU C CA 1
ATOM 7303 C C . LEU C 1 6 ? 14.60137 32.43718 -47.50829 1.000 27.27738 6 LEU C C 1
ATOM 7304 O O . LEU C 1 6 ? 13.72407 32.19402 -48.35069 1.000 25.99818 6 LEU C O 1
ATOM 7320 N N . ILE C 1 7 ? 14.38736 32.32251 -46.18840 1.000 23.03358 7 ILE C N 1
ATOM 7321 C CA . ILE C 1 7 ? 13.14940 31.75144 -45.67189 1.000 22.77227 7 ILE C CA 1
ATOM 7322 C C . ILE C 1 7 ? 12.44655 32.82626 -44.85969 1.000 22.83484 7 ILE C C 1
ATOM 7323 O O . ILE C 1 7 ? 13.00810 33.32991 -43.88274 1.000 24.28843 7 ILE C O 1
ATOM 7339 N N . GLY C 1 8 ? 11.23833 33.19655 -45.28783 1.000 21.77543 8 GLY C N 1
ATOM 7340 C CA . GLY C 1 8 ? 10.46708 34.17936 -44.56752 1.000 20.41874 8 GLY C CA 1
ATOM 7341 C C . GLY C 1 8 ? 9.75892 33.54944 -43.39358 1.000 18.99080 8 GLY C C 1
ATOM 7342 O O . GLY C 1 8 ? 9.25117 32.43429 -43.48016 1.000 23.33190 8 GLY C O 1
ATOM 7346 N N . VAL C 1 9 ? 9.74220 34.28268 -42.27056 1.000 20.93985 9 VAL C N 1
ATOM 7347 C CA . VAL C 1 9 ? 9.18978 33.80435 -41.00366 1.000 19.90786 9 VAL C CA 1
ATOM 7348 C C . VAL C 1 9 ? 8.15276 34.82037 -40.55182 1.000 18.80076 9 VAL C C 1
ATOM 7349 O O . VAL C 1 9 ? 8.49036 35.98945 -40.34662 1.000 19.95157 9 VAL C O 1
ATOM 7362 N N . THR C 1 10 ? 6.92222 34.36501 -40.33429 1.000 17.51055 10 THR C N 1
ATOM 7363 C CA . THR C 1 10 ? 5.81489 35.26209 -40.02997 1.000 20.41668 10 THR C CA 1
ATOM 7364 C C . THR C 1 10 ? 5.98913 35.92467 -38.66887 1.000 20.82877 10 THR C C 1
ATOM 7365 O O . THR C 1 10 ? 6.27317 35.24732 -37.66772 1.000 22.24226 10 THR C O 1
ATOM 7376 N N . ALA C 1 11 ? 5.79916 37.23860 -38.63162 1.000 20.59864 11 ALA C N 1
ATOM 7377 C CA . ALA C 1 11 ? 5.73591 37.97618 -37.38414 1.000 20.85135 11 ALA C CA 1
ATOM 7378 C C . ALA C 1 11 ? 4.33122 37.97322 -36.79373 1.000 20.37524 11 ALA C C 1
ATOM 7379 O O . ALA C 1 11 ? 3.31928 37.81867 -37.49813 1.000 21.83746 11 ALA C O 1
ATOM 7386 N N . CYS C 1 12 ? 4.28900 38.13647 -35.47855 1.000 21.75004 12 CYS C N 1
ATOM 7387 C CA . CYS C 1 12 ? 3.10373 38.52864 -34.72342 1.000 23.07739 12 CYS C CA 1
ATOM 7388 C C . CYS C 1 12 ? 3.19063 40.00985 -34.39325 1.000 23.07300 12 CYS C C 1
ATOM 7389 O O . CYS C 1 12 ? 4.27064 40.59101 -34.38911 1.000 21.58199 12 CYS C O 1
ATOM 7397 N N . THR C 1 13 ? 2.05979 40.60498 -34.03289 1.000 21.45411 13 THR C N 1
ATOM 7398 C CA . THR C 1 13 ? 2.09693 41.97153 -33.53832 1.000 21.30473 13 THR C CA 1
ATOM 7399 C C . THR C 1 13 ? 1.97305 41.94684 -32.02230 1.000 20.94665 13 THR C C 1
ATOM 7400 O O . THR C 1 13 ? 1.37286 41.04117 -31.43422 1.000 24.86735 13 THR C O 1
ATOM 7411 N N . LYS C 1 14 ? 2.52493 42.98034 -31.38634 1.000 23.00589 14 LYS C N 1
ATOM 7412 C CA . LYS C 1 14 ? 2.47132 43.07747 -29.93656 1.000 27.20828 14 LYS C CA 1
ATOM 7413 C C . LYS C 1 14 ? 2.70558 44.53250 -29.55993 1.000 26.79415 14 LYS C C 1
ATOM 7414 O O . LYS C 1 14 ? 3.53549 45.19580 -30.19373 1.000 25.62565 14 LYS C O 1
ATOM 7420 N N . GLN C 1 15 ? 1.97766 45.02672 -28.54709 1.000 30.81224 15 GLN C N 1
ATOM 7421 C CA . GLN C 1 15 ? 2.30106 46.33160 -27.97165 1.000 36.83348 15 GLN C CA 1
ATOM 7422 C C . GLN C 1 15 ? 3.47241 46.15174 -27.01043 1.000 34.15786 15 GLN C C 1
ATOM 7423 O O . GLN C 1 15 ? 3.42463 45.28867 -26.12501 1.000 33.22581 15 GLN C O 1
ATOM 7437 N N . ILE C 1 16 ? 4.54095 46.91819 -27.21220 1.000 28.87156 16 ILE C N 1
ATOM 7438 C CA . ILE C 1 16 ? 5.69644 46.93743 -26.31681 1.000 28.46162 16 ILE C CA 1
ATOM 7439 C C . ILE C 1 16 ? 5.84353 48.37965 -25.84417 1.000 40.59398 16 ILE C C 1
ATOM 7440 O O . ILE C 1 16 ? 6.16541 49.27911 -26.63623 1.000 33.87513 16 ILE C O 1
ATOM 7456 N N . GLY C 1 17 ? 5.56851 48.61146 -24.56183 1.000 46.39317 17 GLY C N 1
ATOM 7457 C CA . GLY C 1 17 ? 5.40425 49.98255 -24.11096 1.000 44.09684 17 GLY C CA 1
ATOM 7458 C C . GLY C 1 17 ? 4.13439 50.56507 -24.70150 1.000 43.48856 17 GLY C C 1
ATOM 7459 O O . GLY C 1 17 ? 3.08647 49.91274 -24.76244 1.000 46.22477 17 GLY C O 1
ATOM 7463 N N . LEU C 1 18 ? 4.21349 51.80733 -25.15224 1.000 42.81996 18 LEU C N 1
ATOM 7464 C CA . LEU C 1 18 ? 3.08671 52.40777 -25.84501 1.000 40.67175 18 LEU C CA 1
ATOM 7465 C C . LEU C 1 18 ? 3.15783 52.17579 -27.34641 1.000 40.13683 18 LEU C C 1
ATOM 7466 O O . LEU C 1 18 ? 2.31761 52.70315 -28.08666 1.000 35.38934 18 LEU C O 1
ATOM 7482 N N . HIS C 1 19 ? 4.13822 51.37008 -27.80841 1.000 31.01736 19 HIS C N 1
ATOM 7483 C CA . HIS C 1 19 ? 4.43117 51.27372 -29.22773 1.000 29.23700 19 HIS C CA 1
ATOM 7484 C C . HIS C 1 19 ? 4.01950 49.93873 -29.82401 1.000 27.91579 19 HIS C C 1
ATOM 7485 O O . HIS C 1 19 ? 4.28210 48.88524 -29.23235 1.000 28.07729 19 HIS C O 1
ATOM 7499 N N . PRO C 1 20 ? 3.42122 49.95266 -31.01502 1.000 24.40221 20 PRO C N 1
ATOM 7500 C CA . PRO C 1 20 ? 3.18155 48.69176 -31.73987 1.000 24.67013 20 PRO C CA 1
ATOM 7501 C C . PRO C 1 20 ? 4.46570 48.14812 -32.35497 1.000 25.32844 20 PRO C C 1
ATOM 7502 O O . PRO C 1 20 ? 5.19940 48.87983 -33.02908 1.000 22.00749 20 PRO C O 1
ATOM 7513 N N . TYR C 1 21 ? 4.69810 46.84949 -32.15604 1.000 21.96965 21 TYR C N 1
ATOM 7514 C CA . TYR C 1 21 ? 5.86286 46.13668 -32.66075 1.000 21.04131 21 TYR C CA 1
ATOM 7515 C C . TYR C 1 21 ? 5.43666 44.89575 -33.43443 1.000 22.59265 21 TYR C C 1
ATOM 7516 O O . TYR C 1 21 ? 4.31592 44.37911 -33.29772 1.000 22.33065 21 TYR C O 1
ATOM 7534 N N . HIS C 1 22 ? 6.36386 44.41759 -34.25876 1.000 21.53600 22 HIS C N 1
ATOM 7535 C CA . HIS C 1 22 ? 6.26804 43.13536 -34.94555 1.000 19.04195 22 HIS C CA 1
ATOM 7536 C C . HIS C 1 22 ? 7.35721 42.23821 -34.36684 1.000 18.79968 22 HIS C C 1
ATOM 7537 O O . HIS C 1 22 ? 8.50828 42.66459 -34.25481 1.000 21.71453 22 HIS C O 1
ATOM 7551 N N . ILE C 1 23 ? 7.00779 41.00083 -33.99858 1.000 20.11987 23 ILE C N 1
ATOM 7552 C CA . ILE C 1 23 ? 7.91204 40.13906 -33.23336 1.000 21.14073 23 ILE C CA 1
ATOM 7553 C C . ILE C 1 23 ? 7.90577 38.72464 -33.79188 1.000 18.32012 23 ILE C C 1
ATOM 7554 O O . ILE C 1 23 ? 6.91803 38.27112 -34.37104 1.000 21.20476 23 ILE C O 1
ATOM 7570 N N . ALA C 1 24 ? 9.02198 38.01506 -33.59485 1.000 19.91050 24 ALA C N 1
ATOM 7571 C CA . ALA C 1 24 ? 9.09885 36.60908 -33.94391 1.000 18.05817 24 ALA C CA 1
ATOM 7572 C C . ALA C 1 24 ? 9.99214 35.88631 -32.93942 1.000 16.30272 24 ALA C C 1
ATOM 7573 O O . ALA C 1 24 ? 10.99138 36.45114 -32.48885 1.000 20.14746 24 ALA C O 1
ATOM 7580 N N . GLY C 1 25 ? 9.60692 34.66817 -32.55119 1.000 20.17302 25 GLY C N 1
ATOM 7581 C CA . GLY C 1 25 ? 10.37231 33.94017 -31.53523 1.000 17.86705 25 GLY C CA 1
ATOM 7582 C C . GLY C 1 25 ? 11.74611 33.49955 -32.02839 1.000 18.15067 25 GLY C C 1
ATOM 7583 O O . GLY C 1 25 ? 11.87951 32.89464 -33.10023 1.000 19.00358 25 GLY C O 1
ATOM 7587 N N . ASP C 1 26 ? 12.77087 33.76572 -31.21107 1.000 18.87560 26 ASP C N 1
ATOM 7588 C CA . ASP C 1 26 ? 14.11973 33.27597 -31.46479 1.000 19.40335 26 ASP C CA 1
ATOM 7589 C C . ASP C 1 26 ? 14.16401 31.80592 -31.83832 1.000 20.32934 26 ASP C C 1
ATOM 7590 O O . ASP C 1 26 ? 14.93354 31.41941 -32.72874 1.000 19.49518 26 ASP C O 1
ATOM 7599 N N . LYS C 1 27 ? 13.37801 30.95252 -31.16400 1.000 18.83938 27 LYS C N 1
ATOM 7600 C CA . LYS C 1 27 ? 13.53099 29.52367 -31.41029 1.000 20.22197 27 LYS C CA 1
ATOM 7601 C C . LYS C 1 27 ? 13.09663 29.13238 -32.81969 1.000 19.33750 27 LYS C C 1
ATOM 7602 O O . LYS C 1 27 ? 13.67524 28.20157 -33.38726 1.000 21.10017 27 LYS C O 1
ATOM 7621 N N . TYR C 1 28 ? 12.16956 29.89164 -33.44388 1.000 19.22758 28 TYR C N 1
ATOM 7622 C CA . TYR C 1 28 ? 11.80420 29.60397 -34.82873 1.000 19.80446 28 TYR C CA 1
ATOM 7623 C C . TYR C 1 28 ? 12.92146 29.99081 -35.77046 1.000 20.11941 28 TYR C C 1
ATOM 7624 O O . TYR C 1 28 ? 13.22801 29.25125 -36.72456 1.000 20.93207 28 TYR C O 1
ATOM 7642 N N . LEU C 1 29 ? 13.51364 31.16119 -35.51321 1.000 19.84228 29 LEU C N 1
ATOM 7643 C CA . LEU C 1 29 ? 14.60216 31.68695 -36.33306 1.000 19.40124 29 LEU C CA 1
ATOM 7644 C C . LEU C 1 29 ? 15.81775 30.76098 -36.28671 1.000 22.20866 29 LEU C C 1
ATOM 7645 O O . LEU C 1 29 ? 16.40479 30.43636 -37.32486 1.000 21.54146 29 LEU C O 1
ATOM 7661 N N . ARG C 1 30 ? 16.20991 30.31808 -35.08614 1.000 21.64297 30 ARG C N 1
ATOM 7662 C CA . ARG C 1 30 ? 17.34670 29.40952 -34.97930 1.000 21.90297 30 ARG C CA 1
ATOM 7663 C C . ARG C 1 30 ? 17.03805 28.05657 -35.61068 1.000 21.26833 30 ARG C C 1
ATOM 7664 O O . ARG C 1 30 ? 17.93009 27.43301 -36.19136 1.000 23.58377 30 ARG C O 1
ATOM 7685 N N . ALA C 1 31 ? 15.79502 27.59447 -35.55386 1.000 20.76953 31 ALA C N 1
ATOM 7686 C CA . ALA C 1 31 ? 15.46367 26.34512 -36.23225 1.000 22.23992 31 ALA C CA 1
ATOM 7687 C C . ALA C 1 31 ? 15.60020 26.47302 -37.73909 1.000 21.69996 31 ALA C C 1
ATOM 7688 O O . ALA C 1 31 ? 16.00614 25.50770 -38.40563 1.000 22.73397 31 ALA C O 1
ATOM 7695 N N . VAL C 1 32 ? 15.24083 27.63973 -38.29757 1.000 21.45071 32 VAL C N 1
ATOM 7696 C CA . VAL C 1 32 ? 15.43458 27.85340 -39.73122 1.000 22.26878 32 VAL C CA 1
ATOM 7697 C C . VAL C 1 32 ? 16.90963 27.73174 -40.08063 1.000 22.37480 32 VAL C C 1
ATOM 7698 O O . VAL C 1 32 ? 17.27890 27.05923 -41.05258 1.000 24.68911 32 VAL C O 1
ATOM 7711 N N . VAL C 1 33 ? 17.77906 28.35550 -39.28193 1.000 21.65445 33 VAL C N 1
ATOM 7712 C CA . VAL C 1 33 ? 19.21393 28.27333 -39.53557 1.000 21.79285 33 VAL C CA 1
ATOM 7713 C C . VAL C 1 33 ? 19.70900 26.85170 -39.31862 1.000 26.23791 33 VAL C C 1
ATOM 7714 O O . VAL C 1 33 ? 20.37090 26.26370 -40.18527 1.000 26.52913 33 VAL C O 1
ATOM 7727 N N . ASN C 1 34 ? 19.39493 26.27489 -38.16142 1.000 24.32544 34 ASN C N 1
ATOM 7728 C CA . ASN C 1 34 ? 20.05352 25.03877 -37.76015 1.000 29.15694 34 ASN C CA 1
ATOM 7729 C C . ASN C 1 34 ? 19.43658 23.81425 -38.41172 1.000 30.10822 34 ASN C C 1
ATOM 7730 O O . ASN C 1 34 ? 20.14212 22.83217 -38.69565 1.000 30.31075 34 ASN C O 1
ATOM 7741 N N . GLY C 1 35 ? 18.13355 23.84867 -38.64614 1.000 25.91258 35 GLY C N 1
ATOM 7742 C CA . GLY C 1 35 ? 17.39080 22.69796 -39.07182 1.000 25.51655 35 GLY C CA 1
ATOM 7743 C C . GLY C 1 35 ? 17.12210 22.72992 -40.55170 1.000 25.85066 35 GLY C C 1
ATOM 7744 O O . GLY C 1 35 ? 17.25354 21.71391 -41.23503 1.000 28.93405 35 GLY C O 1
ATOM 7748 N N . ALA C 1 36 ? 16.76256 23.89742 -41.07779 1.000 21.71413 36 ALA C N 1
ATOM 7749 C CA . ALA C 1 36 ? 16.48605 23.99456 -42.50628 1.000 24.80797 36 ALA C CA 1
ATOM 7750 C C . ALA C 1 36 ? 17.67155 24.47244 -43.31948 1.000 23.63637 36 ALA C C 1
ATOM 7751 O O . ALA C 1 36 ? 17.63556 24.35532 -44.55322 1.000 30.32647 36 ALA C O 1
ATOM 7758 N N . GLY C 1 37 ? 18.71005 25.00501 -42.67753 1.000 24.60441 37 GLY C N 1
ATOM 7759 C CA . GLY C 1 37 ? 19.87670 25.46384 -43.39414 1.000 25.45809 37 GLY C CA 1
ATOM 7760 C C . GLY C 1 37 ? 19.62842 26.71926 -44.17645 1.000 28.78615 37 GLY C C 1
ATOM 7761 O O . GLY C 1 37 ? 20.25360 26.93427 -45.22271 1.000 31.01456 37 GLY C O 1
ATOM 7765 N N . GLY C 1 38 ? 18.71360 27.56132 -43.69659 1.000 23.32325 38 GLY C N 1
ATOM 7766 C CA . GLY C 1 38 ? 18.29138 28.73736 -44.40923 1.000 26.46112 38 GLY C CA 1
ATOM 7767 C C . GLY C 1 38 ? 18.72740 30.02721 -43.73753 1.000 26.82133 38 GLY C C 1
ATOM 7768 O O . GLY C 1 38 ? 19.31097 30.07950 -42.66766 1.000 26.42238 38 GLY C O 1
ATOM 7772 N N . LEU C 1 39 ? 18.41011 31.11126 -44.41735 1.000 25.11019 39 LEU C N 1
ATOM 7773 C CA . LEU C 1 39 ? 18.62994 32.45319 -43.90501 1.000 27.35930 39 LEU C CA 1
ATOM 7774 C C . LEU C 1 39 ? 17.27880 33.03877 -43.53853 1.000 26.21079 39 LEU C C 1
ATOM 7775 O O . LEU C 1 39 ? 16.49133 33.36229 -44.43613 1.000 28.48037 39 LEU C O 1
ATOM 7791 N N . PRO C 1 40 ? 16.94999 33.20854 -42.24871 1.000 26.10659 40 PRO C N 1
ATOM 7792 C CA . PRO C 1 40 ? 15.60975 33.70021 -41.88670 1.000 26.54999 40 PRO C CA 1
ATOM 7793 C C . PRO C 1 40 ? 15.51969 35.22087 -41.95660 1.000 28.27490 40 PRO C C 1
ATOM 7794 O O . PRO C 1 40 ? 16.40303 35.94409 -41.48044 1.000 25.83197 40 PRO C O 1
ATOM 7805 N N . LEU C 1 41 ? 14.43071 35.70290 -42.54988 1.000 24.73349 41 LEU C N 1
ATOM 7806 C CA . LEU C 1 41 ? 14.01298 37.09697 -42.48253 1.000 22.52332 41 LEU C CA 1
ATOM 7807 C C . LEU C 1 41 ? 12.56979 37.10709 -41.99428 1.000 21.36578 41 LEU C C 1
ATOM 7808 O O . LEU C 1 41 ? 11.76691 36.27203 -42.40342 1.000 24.05812 41 LEU C O 1
ATOM 7824 N N . ILE C 1 42 ? 12.23222 38.05508 -41.16023 1.000 21.77001 42 ILE C N 1
ATOM 7825 C CA . ILE C 1 42 ? 10.91635 38.10991 -40.53718 1.000 19.87205 42 ILE C CA 1
ATOM 7826 C C . ILE C 1 42 ? 9.99208 38.96248 -41.39785 1.000 20.90216 42 ILE C C 1
ATOM 7827 O O . ILE C 1 42 ? 10.34882 40.08159 -41.79676 1.000 21.50853 42 ILE C O 1
ATOM 7843 N N . ILE C 1 43 ? 8.82331 38.40376 -41.69571 1.000 20.50983 43 ILE C N 1
ATOM 7844 C CA . ILE C 1 43 ? 7.80988 39.06654 -42.51529 1.000 22.19439 43 ILE C CA 1
ATOM 7845 C C . ILE C 1 43 ? 6.88517 39.84158 -41.58324 1.000 23.28001 43 ILE C C 1
ATOM 7846 O O . ILE C 1 43 ? 6.11113 39.21485 -40.83143 1.000 22.09367 43 ILE C O 1
ATOM 7862 N N . PRO C 1 44 ? 6.89760 41.17817 -41.61534 1.000 21.27291 44 PRO C N 1
ATOM 7863 C CA . PRO C 1 44 ? 5.95877 41.95147 -40.79847 1.000 22.11727 44 PRO C CA 1
ATOM 7864 C C . PRO C 1 44 ? 4.51599 41.58892 -41.09061 1.000 26.22631 44 PRO C C 1
ATOM 7865 O O . PRO C 1 44 ? 4.17031 41.15253 -42.19080 1.000 26.52364 44 PRO C O 1
ATOM 7876 N N . ALA C 1 45 ? 3.66697 41.80573 -40.08673 1.000 24.62269 45 ALA C N 1
ATOM 7877 C CA . ALA C 1 45 ? 2.22924 41.55079 -40.20671 1.000 25.23659 45 ALA C CA 1
ATOM 7878 C C . ALA C 1 45 ? 1.55704 42.83957 -40.67727 1.000 27.14611 45 ALA C C 1
ATOM 7879 O O . ALA C 1 45 ? 0.82716 43.51333 -39.95634 1.000 26.90498 45 ALA C O 1
ATOM 7886 N N . LEU C 1 46 ? 1.84283 43.18202 -41.92757 1.000 29.40184 46 LEU C N 1
ATOM 7887 C CA . LEU C 1 46 ? 1.36775 44.43582 -42.49194 1.000 29.91536 46 LEU C CA 1
ATOM 7888 C C . LEU C 1 46 ? 0.17914 44.26481 -43.41843 1.000 39.47990 46 LEU C C 1
ATOM 7889 O O . LEU C 1 46 ? -0.25866 45.24479 -44.03298 1.000 35.04274 46 LEU C O 1
ATOM 7905 N N . GLY C 1 47 ? -0.35235 43.05616 -43.53652 1.000 33.09867 47 GLY C N 1
ATOM 7906 C CA . GLY C 1 47 ? -1.57264 42.87043 -44.30308 1.000 40.06703 47 GLY C CA 1
ATOM 7907 C C . GLY C 1 47 ? -1.39690 43.25974 -45.75338 1.000 43.75761 47 GLY C C 1
ATOM 7908 O O . GLY C 1 47 ? -0.37769 42.95478 -46.39057 1.000 44.17847 47 GLY C O 1
ATOM 7912 N N . GLU C 1 48 ? -2.40426 43.96174 -46.28706 1.000 51.80642 48 GLU C N 1
ATOM 7913 C CA . GLU C 1 48 ? -2.36153 44.37036 -47.68691 1.000 58.12642 48 GLU C CA 1
ATOM 7914 C C . GLU C 1 48 ? -1.36141 45.48728 -47.96554 1.000 55.00457 48 GLU C C 1
ATOM 7915 O O . GLU C 1 48 ? -1.08795 45.76682 -49.13904 1.000 53.94442 48 GLU C O 1
ATOM 7927 N N . SER C 1 49 ? -0.78150 46.10335 -46.92825 1.000 47.72686 49 SER C N 1
ATOM 7928 C CA . SER C 1 49 ? 0.23259 47.13279 -47.14137 1.000 53.05790 49 SER C CA 1
ATOM 7929 C C . SER C 1 49 ? 1.38697 46.59602 -47.97086 1.000 60.27178 49 SER C C 1
ATOM 7930 O O . SER C 1 49 ? 1.98415 47.32963 -48.76794 1.000 65.49737 49 SER C O 1
ATOM 7938 N N . ILE C 1 50 ? 1.71253 45.32320 -47.78653 1.000 59.70523 50 ILE C N 1
ATOM 7939 C CA . ILE C 1 50 ? 2.78221 44.65564 -48.51163 1.000 57.92628 50 ILE C CA 1
ATOM 7940 C C . ILE C 1 50 ? 2.26408 44.23306 -49.87976 1.000 57.76457 50 ILE C C 1
ATOM 7941 O O . ILE C 1 50 ? 1.12489 43.76784 -50.00854 1.000 52.36204 50 ILE C O 1
ATOM 7957 N N . ASP C 1 51 ? 3.09250 44.37733 -50.91365 1.000 54.06199 51 ASP C N 1
ATOM 7958 C CA . ASP C 1 51 ? 2.77182 43.74749 -52.18774 1.000 53.26372 51 ASP C CA 1
ATOM 7959 C C . ASP C 1 51 ? 3.18101 42.27373 -52.09970 1.000 47.98982 51 ASP C C 1
ATOM 7960 O O . ASP C 1 51 ? 4.36636 41.93975 -51.99158 1.000 40.32068 51 ASP C O 1
ATOM 7969 N N . GLN C 1 52 ? 2.18953 41.39281 -52.13936 1.000 42.86421 52 GLN C N 1
ATOM 7970 C CA . GLN C 1 52 ? 2.42217 39.96430 -51.98874 1.000 45.71544 52 GLN C CA 1
ATOM 7971 C C . GLN C 1 52 ? 3.29733 39.41389 -53.10077 1.000 38.96127 52 GLN C C 1
ATOM 7972 O O . GLN C 1 52 ? 4.12966 38.53576 -52.86248 1.000 34.84860 52 GLN C O 1
ATOM 7986 N N . ALA C 1 53 ? 3.12930 39.91291 -54.32307 1.000 42.77240 53 ALA C N 1
ATOM 7987 C CA . ALA C 1 53 ? 3.87973 39.35452 -55.44365 1.000 43.20565 53 ALA C CA 1
ATOM 7988 C C . ALA C 1 53 ? 5.37321 39.61097 -55.28357 1.000 39.34392 53 ALA C C 1
ATOM 7989 O O . ALA C 1 53 ? 6.19699 38.73349 -55.57920 1.000 39.49627 53 ALA C O 1
ATOM 7996 N N . ALA C 1 54 ? 5.73116 40.80756 -54.81125 1.000 38.16118 54 ALA C N 1
ATOM 7997 C CA . ALA C 1 54 ? 7.12506 41.11267 -54.52104 1.000 36.84993 54 ALA C CA 1
ATOM 7998 C C . ALA C 1 54 ? 7.62707 40.28791 -53.34278 1.000 33.83335 54 ALA C C 1
ATOM 7999 O O . ALA C 1 54 ? 8.77653 39.83157 -53.34166 1.000 30.57698 54 ALA C O 1
ATOM 8006 N N . LEU C 1 55 ? 6.78804 40.10139 -52.32496 1.000 31.62368 55 LEU C N 1
ATOM 8007 C CA . LEU C 1 55 ? 7.20770 39.26583 -51.20414 1.000 34.61417 55 LEU C CA 1
ATOM 8008 C C . LEU C 1 55 ? 7.46061 37.83642 -51.66403 1.000 29.71332 55 LEU C C 1
ATOM 8009 O O . LEU C 1 55 ? 8.50175 37.24088 -51.37272 1.000 33.68599 55 LEU C O 1
ATOM 8025 N N . LEU C 1 56 ? 6.50168 37.26095 -52.37619 1.000 29.92666 56 LEU C N 1
ATOM 8026 C CA . LEU C 1 56 ? 6.63723 35.87465 -52.79476 1.000 31.93757 56 LEU C CA 1
ATOM 8027 C C . LEU C 1 56 ? 7.85127 35.70104 -53.69504 1.000 33.60721 56 LEU C C 1
ATOM 8028 O O . LEU C 1 56 ? 8.56576 34.70570 -53.59777 1.000 34.46584 56 LEU C O 1
ATOM 8044 N N . ASP C 1 57 ? 8.13967 36.68645 -54.53776 1.000 28.47552 57 ASP C N 1
ATOM 8045 C CA . ASP C 1 57 ? 9.28238 36.56604 -55.43459 1.000 38.13995 57 ASP C CA 1
ATOM 8046 C C . ASP C 1 57 ? 10.60493 36.58881 -54.68026 1.000 35.51793 57 ASP C C 1
ATOM 8047 O O . ASP C 1 57 ? 11.59694 36.02512 -55.15518 1.000 39.64330 57 ASP C O 1
ATOM 8056 N N . SER C 1 58 ? 10.63973 37.20376 -53.50517 1.000 31.15743 58 SER C N 1
ATOM 8057 C CA . SER C 1 58 ? 11.89899 37.37918 -52.80220 1.000 31.39834 58 SER C CA 1
ATOM 8058 C C . SER C 1 58 ? 12.27919 36.18470 -51.93284 1.000 33.43350 58 SER C C 1
ATOM 8059 O O . SER C 1 58 ? 13.46381 36.01743 -51.62314 1.000 32.06202 58 SER C O 1
ATOM 8067 N N . VAL C 1 59 ? 11.33354 35.34895 -51.54753 1.000 29.93148 59 VAL C N 1
ATOM 8068 C CA . VAL C 1 59 ? 11.63034 34.27740 -50.60336 1.000 26.22724 59 VAL C CA 1
ATOM 8069 C C . VAL C 1 59 ? 11.72822 32.94564 -51.32247 1.000 28.23948 59 VAL C C 1
ATOM 8070 O O . VAL C 1 59 ? 11.11250 32.72157 -52.37307 1.000 28.81193 59 VAL C O 1
ATOM 8083 N N . ASP C 1 60 ? 12.49188 32.02497 -50.72117 1.000 25.16393 60 ASP C N 1
ATOM 8084 C CA . ASP C 1 60 ? 12.56619 30.65045 -51.18664 1.000 25.63508 60 ASP C CA 1
ATOM 8085 C C . ASP C 1 60 ? 11.67435 29.70787 -50.38911 1.000 23.30548 60 ASP C C 1
ATOM 8086 O O . ASP C 1 60 ? 11.56468 28.54348 -50.74603 1.000 26.69793 60 ASP C O 1
ATOM 8095 N N . GLY C 1 61 ? 11.01520 30.20474 -49.34518 1.000 24.04763 61 GLY C N 1
ATOM 8096 C CA . GLY C 1 61 ? 10.06190 29.41789 -48.58427 1.000 23.02773 61 GLY C CA 1
ATOM 8097 C C . GLY C 1 61 ? 9.55046 30.25515 -47.44181 1.000 21.17604 61 GLY C C 1
ATOM 8098 O O . GLY C 1 61 ? 10.02858 31.36422 -47.19098 1.000 20.41744 61 GLY C O 1
ATOM 8102 N N . LEU C 1 62 ? 8.50314 29.73822 -46.80730 1.000 19.67567 62 LEU C N 1
ATOM 8103 C CA . LEU C 1 62 ? 7.81326 30.45700 -45.73468 1.000 18.99010 62 LEU C CA 1
ATOM 8104 C C . LEU C 1 62 ? 7.54362 29.53482 -44.55402 1.000 19.32825 62 LEU C C 1
ATOM 8105 O O . LEU C 1 62 ? 7.03602 28.42947 -44.73116 1.000 20.31601 62 LEU C O 1
ATOM 8121 N N . LEU C 1 63 ? 7.84444 30.04114 -43.35430 1.000 20.05436 63 LEU C N 1
ATOM 8122 C CA . LEU C 1 63 ? 7.54150 29.40895 -42.07743 1.000 18.36854 63 LEU C CA 1
ATOM 8123 C C . LEU C 1 63 ? 6.44395 30.23284 -41.38378 1.000 18.88584 63 LEU C C 1
ATOM 8124 O O . LEU C 1 63 ? 6.67328 31.38176 -40.98128 1.000 19.91974 63 LEU C O 1
ATOM 8140 N N . PHE C 1 64 ? 5.26945 29.62268 -41.21622 1.000 17.99314 64 PHE C N 1
ATOM 8141 C CA . PHE C 1 64 ? 4.15604 30.19799 -40.46420 1.000 20.34148 64 PHE C CA 1
ATOM 8142 C C . PHE C 1 64 ? 4.29822 29.67505 -39.04182 1.000 20.05257 64 PHE C C 1
ATOM 8143 O O . PHE C 1 64 ? 4.08854 28.47819 -38.79386 1.000 20.25771 64 PHE C O 1
ATOM 8160 N N . THR C 1 65 ? 4.67577 30.57681 -38.12644 1.000 17.90838 65 THR C N 1
ATOM 8161 C CA . THR C 1 65 ? 5.08214 30.21846 -36.77574 1.000 19.74176 65 THR C CA 1
ATOM 8162 C C . THR C 1 65 ? 3.88298 29.97632 -35.87186 1.000 22.02240 65 THR C C 1
ATOM 8163 O O . THR C 1 65 ? 2.74372 30.29629 -36.19487 1.000 21.62589 65 THR C O 1
ATOM 8174 N N . GLY C 1 66 ? 4.14982 29.43367 -34.68526 1.000 20.49440 66 GLY C N 1
ATOM 8175 C CA . GLY C 1 66 ? 3.13054 29.45192 -33.66025 1.000 21.69859 66 GLY C CA 1
ATOM 8176 C C . GLY C 1 66 ? 3.04915 30.79731 -32.95540 1.000 20.88281 66 GLY C C 1
ATOM 8177 O O . GLY C 1 66 ? 3.86198 31.70749 -33.16119 1.000 21.64159 66 GLY C O 1
ATOM 8181 N N . SER C 1 67 ? 2.02779 30.91864 -32.11400 1.000 22.80378 67 SER C N 1
ATOM 8182 C CA . SER C 1 67 ? 1.82858 32.14076 -31.36145 1.000 25.94609 67 SER C CA 1
ATOM 8183 C C . SER C 1 67 ? 0.80945 31.92454 -30.25711 1.000 27.04787 67 SER C C 1
ATOM 8184 O O . SER C 1 67 ? -0.06597 31.06740 -30.36382 1.000 24.72123 67 SER C O 1
ATOM 8192 N N . PRO C 1 68 ? 0.88350 32.67874 -29.16564 1.000 25.47744 68 PRO C N 1
ATOM 8193 C CA . PRO C 1 68 ? -0.18650 32.59062 -28.16385 1.000 23.95054 68 PRO C CA 1
ATOM 8194 C C . PRO C 1 68 ? -1.53574 33.05803 -28.66877 1.000 27.25890 68 PRO C C 1
ATOM 8195 O O . PRO C 1 68 ? -2.56330 32.64978 -28.11079 1.000 26.09408 68 PRO C O 1
ATOM 8206 N N . SER C 1 69 ? -1.57587 33.90495 -29.69227 1.000 22.84513 69 SER C N 1
ATOM 8207 C CA . SER C 1 69 ? -2.85908 34.39506 -30.14946 1.000 24.44656 69 SER C CA 1
ATOM 8208 C C . SER C 1 69 ? -3.58869 33.32079 -30.94902 1.000 25.55078 69 SER C C 1
ATOM 8209 O O . SER C 1 69 ? -3.00794 32.34527 -31.40872 1.000 24.10418 69 SER C O 1
ATOM 8217 N N . ASN C 1 70 ? -4.86447 33.58444 -31.19451 1.000 26.26165 70 ASN C N 1
ATOM 8218 C CA . ASN C 1 70 ? -5.78759 32.66026 -31.83090 1.000 24.47215 70 ASN C CA 1
ATOM 8219 C C . ASN C 1 70 ? -6.41932 33.30297 -33.04677 1.000 25.10812 70 ASN C C 1
ATOM 8220 O O . ASN C 1 70 ? -6.77441 34.48208 -33.01187 1.000 26.47526 70 ASN C O 1
ATOM 8231 N N . VAL C 1 71 ? -6.51430 32.53700 -34.13961 1.000 23.91181 71 VAL C N 1
ATOM 8232 C CA . VAL C 1 71 ? -7.18894 33.05377 -35.32652 1.000 26.62867 71 VAL C CA 1
ATOM 8233 C C . VAL C 1 71 ? -8.58455 33.53829 -34.93427 1.000 23.66449 71 VAL C C 1
ATOM 8234 O O . VAL C 1 71 ? -9.31814 32.84917 -34.21759 1.000 27.48775 71 VAL C O 1
ATOM 8247 N N . GLU C 1 72 ? -8.98709 34.69429 -35.44006 1.000 26.25381 72 GLU C N 1
ATOM 8248 C CA . GLU C 1 72 ? -10.32903 35.20067 -35.09666 1.000 27.08758 72 GLU C CA 1
ATOM 8249 C C . GLU C 1 72 ? -11.37552 34.27492 -35.71025 1.000 27.63319 72 GLU C C 1
ATOM 8250 O O . GLU C 1 72 ? -11.26295 33.91726 -36.88342 1.000 25.85739 72 GLU C O 1
ATOM 8262 N N . PRO C 1 73 ? -12.39730 33.85706 -34.96366 1.000 27.15488 73 PRO C N 1
ATOM 8263 C CA . PRO C 1 73 ? -13.34283 32.87860 -35.52822 1.000 29.45803 73 PRO C CA 1
ATOM 8264 C C . PRO C 1 73 ? -14.15739 33.41694 -36.69512 1.000 29.36107 73 PRO C C 1
ATOM 8265 O O . PRO C 1 73 ? -14.75200 32.60770 -37.42739 1.000 28.62394 73 PRO C O 1
ATOM 8276 N N . ARG C 1 74 ? -14.15860 34.74018 -36.94049 1.000 27.32766 74 ARG C N 1
ATOM 8277 C CA . ARG C 1 74 ? -14.87211 35.27526 -38.10148 1.000 28.71514 74 ARG C CA 1
ATOM 8278 C C . ARG C 1 74 ? -14.39991 34.62244 -39.39078 1.000 33.57943 74 ARG C C 1
ATOM 8279 O O . ARG C 1 74 ? -15.18229 34.46674 -40.32824 1.000 32.05323 74 ARG C O 1
ATOM 8300 N N . HIS C 1 75 ? -13.14782 34.16717 -39.44167 1.000 28.28566 75 HIS C N 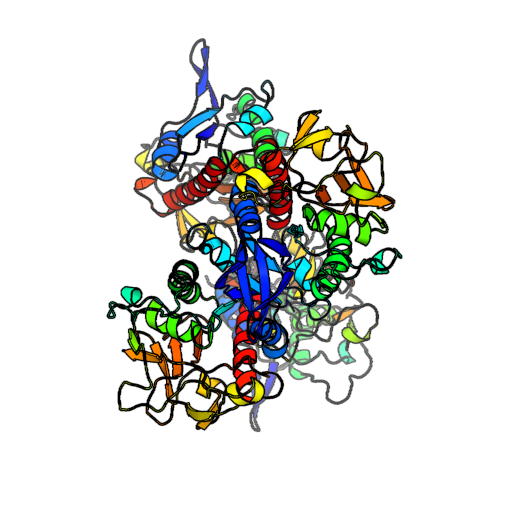1
ATOM 8301 C CA . HIS C 1 75 ? -12.62205 33.57299 -40.66467 1.000 28.50560 75 HIS C CA 1
ATOM 8302 C C . HIS C 1 75 ? -13.12451 32.15957 -40.93717 1.000 29.22649 75 HIS C C 1
ATOM 8303 O O . HIS C 1 75 ? -12.88119 31.63911 -42.03327 1.000 33.93400 75 HIS C O 1
ATOM 8317 N N . TYR C 1 76 ? -13.84944 31.53957 -40.01992 1.000 28.12426 76 TYR C N 1
ATOM 8318 C CA . TYR C 1 76 ? -14.52381 30.27845 -40.31174 1.000 28.08020 76 TYR C CA 1
ATOM 8319 C C . TYR C 1 76 ? -15.96112 30.30880 -39.80190 1.000 33.20419 76 TYR C C 1
ATOM 8320 O O . TYR C 1 76 ? -16.54355 29.24888 -39.54406 1.000 32.54857 76 TYR C O 1
ATOM 8338 N N . SER C 1 77 ? -16.53484 31.51498 -39.65132 1.000 32.54891 77 SER C N 1
ATOM 8339 C CA . SER C 1 77 ? -17.91582 31.67403 -39.18020 1.000 30.63057 77 SER C CA 1
ATOM 8340 C C . SER C 1 77 ? -18.15722 30.88517 -37.89671 1.000 38.95493 77 SER C C 1
ATOM 8341 O O . SER C 1 77 ? -19.19165 30.23729 -37.71710 1.000 37.12761 77 SER C O 1
ATOM 8349 N N . GLY C 1 78 ? -17.19522 30.95111 -36.97988 1.000 31.50691 78 GLY C N 1
ATOM 8350 C CA . GLY C 1 78 ? -17.31721 30.27590 -35.71480 1.000 34.23014 78 GLY C CA 1
ATOM 8351 C C . GLY C 1 78 ? -17.99703 31.16147 -34.69706 1.000 34.71478 78 GLY C C 1
ATOM 8352 O O . GLY C 1 78 ? -18.21522 32.34638 -34.93854 1.000 33.29151 78 GLY C O 1
ATOM 8356 N N . PRO C 1 79 ? -18.34868 30.59362 -33.54483 1.000 39.86229 79 PRO C N 1
ATOM 8357 C CA . PRO C 1 79 ? -18.89187 31.41743 -32.45916 1.000 38.18903 79 PRO C CA 1
ATOM 8358 C C . PRO C 1 79 ? -17.85422 32.41646 -31.97755 1.000 35.86457 79 PRO C C 1
ATOM 8359 O O . PRO C 1 79 ? -16.64565 32.17659 -32.05576 1.000 36.76117 79 PRO C O 1
ATOM 8370 N N . ALA C 1 80 ? -18.33749 33.54443 -31.46696 1.000 38.06585 80 ALA C N 1
ATOM 8371 C CA . ALA C 1 80 ? -17.43493 34.52517 -30.88095 1.000 38.54815 80 ALA C CA 1
ATOM 8372 C C . ALA C 1 80 ? -16.58085 33.88138 -29.79093 1.000 41.25171 80 ALA C C 1
ATOM 8373 O O . ALA C 1 80 ? -17.01808 32.97675 -29.07368 1.000 35.36804 80 ALA C O 1
ATOM 8380 N N . SER C 1 81 ? -15.34030 34.35416 -29.67794 1.000 38.12594 81 SER C N 1
ATOM 8381 C CA . SER C 1 81 ? -14.42377 33.86446 -28.65754 1.000 38.96465 81 SER C CA 1
ATOM 8382 C C . SER C 1 81 ? -14.78718 34.43577 -27.29111 1.000 40.64659 81 SER C C 1
ATOM 8383 O O . SER C 1 81 ? -15.42978 35.47746 -27.18291 1.000 35.82392 81 SER C O 1
ATOM 8391 N N . GLU C 1 82 ? -14.36151 33.74148 -26.23976 1.000 39.08003 82 GLU C N 1
ATOM 8392 C CA . GLU C 1 82 ? -14.62756 34.22353 -24.88842 1.000 48.89877 82 GLU C CA 1
ATOM 8393 C C . GLU C 1 82 ? -13.91852 35.56032 -24.65949 1.000 45.13955 82 GLU C C 1
ATOM 8394 O O . GLU C 1 82 ? -12.85302 35.81226 -25.22752 1.000 36.26694 82 GLU C O 1
ATOM 8406 N N . PRO C 1 83 ? -14.48238 36.43887 -23.83227 1.000 51.10522 83 PRO C N 1
ATOM 8407 C CA . PRO C 1 83 ? -13.80463 37.71103 -23.54913 1.000 47.20754 83 PRO C CA 1
ATOM 8408 C C . PRO C 1 83 ? -12.37436 37.47091 -23.08771 1.000 43.98064 83 PRO C C 1
ATOM 8409 O O . PRO C 1 83 ? -12.08076 36.50810 -22.37738 1.000 45.35328 83 PRO C O 1
ATOM 8420 N N . GLY C 1 84 ? -11.47813 38.34802 -23.50948 1.000 39.50722 84 GLY C N 1
ATOM 8421 C CA . GLY C 1 84 ? -10.09283 38.21999 -23.15133 1.000 40.81382 84 GLY C CA 1
ATOM 8422 C C . GLY C 1 84 ? -9.31303 37.20882 -23.95578 1.000 43.40780 84 GLY C C 1
ATOM 8423 O O . GLY C 1 84 ? -8.11719 37.03436 -23.70141 1.000 40.17150 84 GLY C O 1
ATOM 8427 N N . THR C 1 85 ? -9.94650 36.51749 -24.89810 1.000 36.99700 85 THR C N 1
ATOM 8428 C CA . THR C 1 85 ? -9.19228 35.63575 -25.77741 1.000 36.22874 85 THR C CA 1
ATOM 8429 C C . THR C 1 85 ? -8.20770 36.47233 -26.57403 1.000 32.82638 85 THR C C 1
ATOM 8430 O O . THR C 1 85 ? -8.55457 37.53764 -27.08582 1.000 32.71176 85 THR C O 1
ATOM 8441 N N . LEU C 1 86 ? -6.97332 35.98365 -26.69059 1.000 30.46127 86 LEU C N 1
ATOM 8442 C CA . LEU C 1 86 ? -5.93716 36.74337 -27.38147 1.000 32.28136 86 LEU C CA 1
ATOM 8443 C C . LEU C 1 86 ? -6.07219 36.53776 -28.88522 1.000 28.66030 86 LEU C C 1
ATOM 8444 O O . LEU C 1 86 ? -6.12196 35.39944 -29.35815 1.000 27.21829 86 LEU C O 1
ATOM 8460 N N . HIS C 1 87 ? -6.12709 37.64201 -29.62933 1.000 26.57917 87 HIS C N 1
ATOM 8461 C CA . HIS C 1 87 ? -6.19718 37.62619 -31.08181 1.000 26.31997 87 HIS C CA 1
ATOM 8462 C C . HIS C 1 87 ? -5.10192 38.51222 -31.63694 1.000 28.59448 87 HIS C C 1
ATOM 8463 O O . HIS C 1 87 ? -4.47862 39.29202 -30.90645 1.000 27.72499 87 HIS C O 1
ATOM 8477 N N . ASP C 1 88 ? -4.90459 38.41537 -32.96171 1.000 22.60277 88 ASP C N 1
ATOM 8478 C CA . ASP C 1 88 ? -3.93710 39.24471 -33.66545 1.000 22.83084 88 ASP C CA 1
ATOM 8479 C C . ASP C 1 88 ? -4.47145 39.47189 -35.07775 1.000 23.17216 88 ASP C C 1
ATOM 8480 O O . ASP C 1 88 ? -4.10042 38.78900 -36.03713 1.000 24.69874 88 ASP C O 1
ATOM 8489 N N . SER C 1 89 ? -5.37190 40.45721 -35.20791 1.000 26.06244 89 SER C N 1
ATOM 8490 C CA . SER C 1 89 ? -6.03485 40.67380 -36.49349 1.000 30.18866 89 SER C CA 1
ATOM 8491 C C . SER C 1 89 ? -5.04561 41.06647 -37.58305 1.000 25.14190 89 SER C C 1
ATOM 8492 O O . SER C 1 89 ? -5.20705 40.67112 -38.74716 1.000 27.94174 89 SER C O 1
ATOM 8500 N N . ASP C 1 90 ? -4.02362 41.85021 -37.23609 1.000 23.42322 90 ASP C N 1
ATOM 8501 C CA . ASP C 1 90 ? -2.99800 42.18748 -38.20928 1.000 24.22456 90 ASP C CA 1
ATOM 8502 C C . ASP C 1 90 ? -2.28730 40.94187 -38.74173 1.000 23.87183 90 ASP C C 1
ATOM 8503 O O . ASP C 1 90 ? -1.98443 40.86045 -39.93441 1.000 23.43939 90 ASP C O 1
ATOM 8512 N N . ARG C 1 91 ? -1.96237 39.97900 -37.87494 1.000 21.90994 91 ARG C N 1
ATOM 8513 C CA . ARG C 1 91 ? -1.34756 38.76456 -38.40896 1.000 18.86684 91 ARG C CA 1
ATOM 8514 C C . ARG C 1 91 ? -2.32454 37.98244 -39.28235 1.000 23.43025 91 ARG C C 1
ATOM 8515 O O . ARG C 1 91 ? -1.95384 37.50219 -40.36424 1.000 23.61715 91 ARG C O 1
ATOM 8536 N N . ASP C 1 92 ? -3.57138 37.83939 -38.83553 1.000 23.28983 92 ASP C N 1
ATOM 8537 C CA . ASP C 1 92 ? -4.55800 37.13154 -39.63920 1.000 24.59259 92 ASP C CA 1
ATOM 8538 C C . ASP C 1 92 ? -4.63246 37.73346 -41.04025 1.000 22.26863 92 ASP C C 1
ATOM 8539 O O . ASP C 1 92 ? -4.72687 37.00544 -42.04373 1.000 26.47666 92 ASP C O 1
ATOM 8548 N N . ALA C 1 93 ? -4.63077 39.06489 -41.11230 1.000 26.06810 93 ALA C N 1
ATOM 8549 C CA . ALA C 1 93 ? -4.78127 39.76830 -42.37999 1.000 25.41536 93 ALA C CA 1
ATOM 8550 C C . ALA C 1 93 ? -3.59162 39.54951 -43.28251 1.000 30.52143 93 ALA C C 1
ATOM 8551 O O . ALA C 1 93 ? -3.69828 39.75860 -44.49754 1.000 28.20418 93 ALA C O 1
ATOM 8558 N N . THR C 1 94 ? -2.46347 39.11794 -42.71484 1.000 26.78774 94 THR C N 1
ATOM 8559 C CA . THR C 1 94 ? -1.25490 38.84812 -43.47805 1.000 25.28368 94 THR C CA 1
ATOM 8560 C C . THR C 1 94 ? -1.18514 37.39077 -43.90250 1.000 24.55123 94 THR C C 1
ATOM 8561 O O . THR C 1 94 ? -0.93698 37.08277 -45.07304 1.000 26.75040 94 THR C O 1
ATOM 8572 N N . THR C 1 95 ? -1.41528 36.48848 -42.96020 1.000 22.64693 95 THR C N 1
ATOM 8573 C CA . THR C 1 95 ? -1.05306 35.10097 -43.18979 1.000 23.03133 95 THR C CA 1
ATOM 8574 C C . THR C 1 95 ? -2.11495 34.32958 -43.96022 1.000 23.82109 95 THR C C 1
ATOM 8575 O O . THR C 1 95 ? -1.77040 33.43899 -44.74841 1.000 21.98391 95 THR C O 1
ATOM 8586 N N . LEU C 1 96 ? -3.40896 34.58047 -43.71767 1.000 25.08454 96 LEU C N 1
ATOM 8587 C CA . LEU C 1 96 ? -4.40513 33.75032 -44.39642 1.000 24.28054 96 LEU C CA 1
ATOM 8588 C C . LEU C 1 96 ? -4.32957 33.91616 -45.91742 1.000 24.78011 96 LEU C C 1
ATOM 8589 O O . LEU C 1 96 ? -4.32176 32.89146 -46.62684 1.000 25.98782 96 LEU C O 1
ATOM 8605 N N . PRO C 1 97 ? -4.22422 35.13243 -46.48223 1.000 27.19821 97 PRO C N 1
ATOM 8606 C CA . PRO C 1 97 ? -4.03615 35.22833 -47.94425 1.000 29.73708 97 PRO C CA 1
ATOM 8607 C C . PRO C 1 97 ? -2.65222 34.79037 -48.41165 1.000 31.06501 97 PRO C C 1
ATOM 8608 O O . PRO C 1 97 ? -2.50656 34.27152 -49.53488 1.000 27.71459 97 PRO C O 1
ATOM 8619 N N . LEU C 1 98 ? -1.63073 34.95741 -47.57263 1.000 26.15174 98 LEU C N 1
ATOM 8620 C CA . LEU C 1 98 ? -0.28404 34.56336 -47.96205 1.000 25.15995 98 LEU C CA 1
ATOM 8621 C C . LEU C 1 98 ? -0.18375 33.05394 -48.13910 1.000 24.39782 98 LEU C C 1
ATOM 8622 O O . LEU C 1 98 ? 0.50061 32.56852 -49.04358 1.000 26.44473 98 LEU C O 1
ATOM 8638 N N . VAL C 1 99 ? -0.83411 32.29254 -47.27127 1.000 24.55739 99 VAL C N 1
ATOM 8639 C CA . VAL C 1 99 ? -0.77893 30.83729 -47.38115 1.000 24.86615 99 VAL C CA 1
ATOM 8640 C C . VAL C 1 99 ? -1.28835 30.40117 -48.74197 1.000 28.70427 99 VAL C C 1
ATOM 8641 O O . VAL C 1 99 ? -0.64852 29.60080 -49.44102 1.000 25.75080 99 VAL C O 1
ATOM 8654 N N . ARG C 1 100 ? -2.46088 30.90937 -49.12738 1.000 30.48352 100 ARG C N 1
ATOM 8655 C CA . ARG C 1 100 ? -3.05292 30.52580 -50.40459 1.000 31.78880 100 ARG C CA 1
ATOM 8656 C C . ARG C 1 100 ? -2.14162 30.90992 -51.55850 1.000 25.47453 100 ARG C C 1
ATOM 8657 O O . ARG C 1 100 ? -1.94256 30.12344 -52.49775 1.000 28.84757 100 ARG C O 1
ATOM 8678 N N . ALA C 1 101 ? -1.59548 32.12315 -51.50454 1.000 23.78812 101 ALA C N 1
ATOM 8679 C CA . ALA C 1 101 ? -0.77958 32.64216 -52.59340 1.000 25.12183 101 ALA C CA 1
ATOM 8680 C C . ALA C 1 101 ? 0.52254 31.87284 -52.70622 1.000 28.55837 101 ALA C C 1
ATOM 8681 O O . ALA C 1 101 ? 0.99595 31.58784 -53.81103 1.000 27.68142 101 ALA C O 1
ATOM 8688 N N . ALA C 1 102 ? 1.12829 31.54015 -51.56955 1.000 25.01418 102 ALA C N 1
ATOM 8689 C CA . ALA C 1 102 ? 2.39610 30.82910 -51.60556 1.000 27.99445 102 ALA C CA 1
ATOM 8690 C C . ALA C 1 102 ? 2.21809 29.44819 -52.21108 1.000 26.15557 102 ALA C C 1
ATOM 8691 O O . ALA C 1 102 ? 3.05076 28.99094 -52.99131 1.000 27.26554 102 ALA C O 1
ATOM 8698 N N . ILE C 1 103 ? 1.15365 28.74805 -51.83291 1.000 26.08690 103 ILE C N 1
ATOM 8699 C CA . ILE C 1 103 ? 0.97892 27.40660 -52.36093 1.000 30.34423 103 ILE C CA 1
ATOM 8700 C C . ILE C 1 103 ? 0.66248 27.46338 -53.85305 1.000 32.61118 103 ILE C C 1
ATOM 8701 O O . ILE C 1 103 ? 1.16893 26.64972 -54.63506 1.000 34.05573 103 ILE C O 1
ATOM 8717 N N . ASP C 1 104 ? -0.12861 28.44783 -54.28381 1.000 28.84495 104 ASP C N 1
ATOM 8718 C CA . ASP C 1 104 ? -0.38685 28.58757 -55.71766 1.000 29.91104 104 ASP C CA 1
ATOM 8719 C C . ASP C 1 104 ? 0.89830 28.87812 -56.49093 1.000 33.42776 104 ASP C C 1
ATOM 8720 O O . ASP C 1 104 ? 1.04552 28.44885 -57.64382 1.000 36.59790 104 ASP C O 1
ATOM 8729 N N . ALA C 1 105 ? 1.83319 29.61184 -55.88549 1.000 29.68907 105 ALA C N 1
ATOM 8730 C CA . ALA C 1 105 ? 3.07219 29.99750 -56.54649 1.000 27.09186 105 ALA C CA 1
ATOM 8731 C C . ALA C 1 105 ? 4.15959 28.92718 -56.48797 1.000 29.16501 105 ALA C C 1
ATOM 8732 O O . ALA C 1 105 ? 5.23832 29.13186 -57.06472 1.000 33.57770 105 ALA C O 1
ATOM 8739 N N . GLY C 1 106 ? 3.94170 27.82457 -55.78255 1.000 31.14675 106 GLY C N 1
ATOM 8740 C CA . GLY C 1 106 ? 4.97876 26.81959 -55.63490 1.000 31.01062 106 GLY C CA 1
ATOM 8741 C C . GLY C 1 106 ? 6.08292 27.21162 -54.67474 1.000 31.28872 106 GLY C C 1
ATOM 8742 O O . GLY C 1 106 ? 7.23642 26.80776 -54.85652 1.000 28.28804 106 GLY C O 1
ATOM 8746 N N . ILE C 1 107 ? 5.76307 27.99319 -53.65344 1.000 25.38117 107 ILE C N 1
ATOM 8747 C CA . ILE C 1 107 ? 6.71601 28.40939 -52.64112 1.000 23.74220 107 ILE C CA 1
ATOM 8748 C C . ILE C 1 107 ? 6.56564 27.44219 -51.46864 1.000 26.69544 107 ILE C C 1
ATOM 8749 O O . ILE C 1 107 ? 5.45011 27.32174 -50.93858 1.000 24.11156 107 ILE C O 1
ATOM 8765 N N . PRO C 1 108 ? 7.62462 26.74561 -51.07131 1.000 23.91362 108 PRO C N 1
ATOM 8766 C CA . PRO C 1 108 ? 7.48119 25.80225 -49.95579 1.000 23.79477 108 PRO C CA 1
ATOM 8767 C C . PRO C 1 108 ? 6.91894 26.49821 -48.72087 1.000 21.71013 108 PRO C C 1
ATOM 8768 O O . PRO C 1 108 ? 7.32472 27.62017 -48.37616 1.000 22.73037 108 PRO C O 1
ATOM 8779 N N . VAL C 1 109 ? 6.07825 25.76812 -47.98752 1.000 20.24141 109 VAL C N 1
ATOM 8780 C CA . VAL C 1 109 ? 5.40601 26.29479 -46.79780 1.000 20.56012 109 VAL C CA 1
ATOM 8781 C C . VAL C 1 109 ? 5.48068 25.25313 -45.68675 1.000 21.32112 109 VAL C C 1
ATOM 8782 O O . VAL C 1 109 ? 5.09185 24.09703 -45.88276 1.000 19.91903 109 VAL C O 1
ATOM 8795 N N . LEU C 1 110 ? 5.92458 25.68164 -44.50158 1.000 18.45394 110 LEU C N 1
ATOM 8796 C CA . LEU C 1 110 ? 5.82641 24.89515 -43.27569 1.000 20.37126 110 LEU C CA 1
ATOM 8797 C C . LEU C 1 110 ? 5.03337 25.72234 -42.27856 1.000 15.98114 110 LEU C C 1
ATOM 8798 O O . LEU C 1 110 ? 5.39748 26.86678 -41.98670 1.000 20.69910 110 LEU C O 1
ATOM 8814 N N . GLY C 1 111 ? 3.95473 25.16282 -41.76867 1.000 17.44502 111 GLY C N 1
ATOM 8815 C CA . GLY C 1 111 ? 3.16581 25.79177 -40.72103 1.000 19.78167 111 GLY C CA 1
ATOM 8816 C C . GLY C 1 111 ? 3.28808 25.03179 -39.41235 1.000 19.25363 111 GLY C C 1
ATOM 8817 O O . GLY C 1 111 ? 3.19756 23.80334 -39.39565 1.000 19.52081 111 GLY C O 1
ATOM 8821 N N . ILE C 1 112 ? 3.47488 25.78119 -38.32370 1.000 16.27902 112 ILE C N 1
ATOM 8822 C CA . ILE C 1 112 ? 3.68616 25.22340 -36.98905 1.000 19.98429 112 ILE C CA 1
ATOM 8823 C C . ILE C 1 112 ? 2.62103 25.79779 -36.06519 1.000 18.47095 112 ILE C C 1
ATOM 8824 O O . ILE C 1 112 ? 2.54539 27.01776 -35.89417 1.000 18.83042 112 ILE C O 1
ATOM 8840 N N . CYS C 1 113 ? 1.85082 24.91370 -35.42240 1.000 18.27620 113 CYS C N 1
ATOM 8841 C CA . CYS C 1 113 ? 0.89830 25.23318 -34.36102 1.000 18.37530 113 CYS C CA 1
ATOM 8842 C C . CYS C 1 113 ? -0.08172 26.28027 -34.88335 1.000 18.70655 113 CYS C C 1
ATOM 8843 O O . CYS C 1 113 ? -0.89973 25.93957 -35.73826 1.000 19.25002 113 CYS C O 1
ATOM 8851 N N . ARG C 1 114 ? -0.03826 27.53800 -34.42602 1.000 20.51520 114 ARG C N 1
ATOM 8852 C CA . ARG C 1 114 ? -0.96277 28.52445 -34.99835 1.000 20.10882 114 ARG C CA 1
ATOM 8853 C C . ARG C 1 114 ? -0.87883 28.57335 -36.53445 1.000 23.74349 114 ARG C C 1
ATOM 8854 O O . ARG C 1 114 ? -1.88334 28.80937 -37.22366 1.000 19.52288 114 ARG C O 1
ATOM 8875 N N . GLY C 1 115 ? 0.31612 28.40585 -37.09014 1.000 19.80763 115 GLY C N 1
ATOM 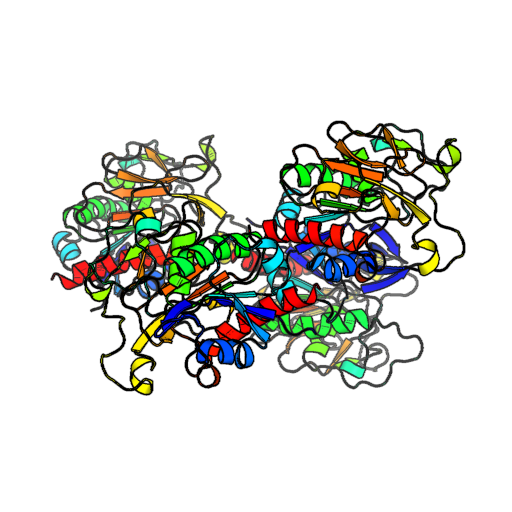8876 C CA . GLY C 1 115 ? 0.45111 28.44694 -38.53706 1.000 21.29125 115 GLY C CA 1
ATOM 8877 C C . GLY C 1 115 ? -0.19554 27.26369 -39.22540 1.000 21.54838 115 GLY C C 1
ATOM 8878 O O . GLY C 1 115 ? -0.64644 27.37215 -40.37495 1.000 20.83941 115 GLY C O 1
ATOM 8882 N N . PHE C 1 116 ? -0.20280 26.10122 -38.56548 1.000 19.92242 116 PHE C N 1
ATOM 8883 C CA . PHE C 1 116 ? -0.96345 24.94844 -39.06202 1.000 19.28187 116 PHE C CA 1
ATOM 8884 C C . PHE C 1 116 ? -2.46009 25.22597 -39.00674 1.000 21.07448 116 PHE C C 1
ATOM 8885 O O . PHE C 1 116 ? -3.20310 24.90823 -39.94779 1.000 20.56380 116 PHE C O 1
ATOM 8902 N N . GLN C 1 117 ? -2.91499 25.84827 -37.92830 1.000 19.51289 117 GLN C N 1
ATOM 8903 C CA . GLN C 1 117 ? -4.31416 26.25892 -37.85652 1.000 21.91791 117 GLN C CA 1
ATOM 8904 C C . GLN C 1 117 ? -4.65501 27.29017 -38.93514 1.000 22.48943 117 GLN C C 1
ATOM 8905 O O . GLN C 1 117 ? -5.75604 27.25671 -39.50534 1.000 24.61204 117 GLN C O 1
ATOM 8919 N N . GLU C 1 118 ? -3.73947 28.22459 -39.20674 1.000 20.66347 118 GLU C N 1
ATOM 8920 C CA . GLU C 1 118 ? -3.94203 29.15510 -40.31016 1.000 21.95982 118 GLU C CA 1
ATOM 8921 C C . GLU C 1 118 ? -4.09925 28.41367 -41.63595 1.000 22.09864 118 GLU C C 1
ATOM 8922 O O . GLU C 1 118 ? -4.88712 28.83003 -42.49730 1.000 22.87465 118 GLU C O 1
ATOM 8934 N N . MET C 1 119 ? -3.29480 27.37155 -41.85405 1.000 21.44837 119 MET C N 1
ATOM 8935 C CA . MET C 1 119 ? -3.40288 26.61732 -43.10173 1.000 20.81860 119 MET C CA 1
ATOM 8936 C C . MET C 1 119 ? -4.79834 26.03912 -43.25027 1.000 23.99205 119 MET C C 1
ATOM 8937 O O . MET C 1 119 ? -5.43972 26.20051 -44.30306 1.000 24.95222 119 MET C O 1
ATOM 8951 N N . ASN C 1 120 ? -5.31266 25.41100 -42.18558 1.000 21.91257 120 ASN C N 1
ATOM 8952 C CA . ASN C 1 120 ? -6.64772 24.82941 -42.25526 1.000 21.18671 120 ASN C CA 1
ATOM 8953 C C . ASN C 1 120 ? -7.69202 25.90352 -42.52624 1.000 24.74886 120 ASN C C 1
ATOM 8954 O O . ASN C 1 120 ? -8.59299 25.71312 -43.34944 1.000 26.00417 120 ASN C O 1
ATOM 8965 N N . VAL C 1 121 ? -7.62026 27.02651 -41.80016 1.000 23.56720 121 VAL C N 1
ATOM 8966 C CA . VAL C 1 121 ? -8.64063 28.05962 -41.97263 1.000 22.49763 121 VAL C CA 1
ATOM 8967 C C . VAL C 1 121 ? -8.52516 28.68195 -43.35600 1.000 24.45465 121 VAL C C 1
ATOM 8968 O O . VAL C 1 121 ? -9.53680 28.95468 -44.02088 1.000 26.47903 121 VAL C O 1
ATOM 8981 N N . ALA C 1 122 ? -7.29988 28.90308 -43.82649 1.000 22.94480 122 ALA C N 1
ATOM 8982 C CA . ALA C 1 122 ? -7.11156 29.60881 -45.08934 1.000 20.09178 122 ALA C CA 1
ATOM 8983 C C . ALA C 1 122 ? -7.74288 28.85571 -46.25397 1.000 28.23650 122 ALA C C 1
ATOM 8984 O O . ALA C 1 122 ? -8.09436 29.46882 -47.26977 1.000 26.13469 122 ALA C O 1
ATOM 8991 N N . PHE C 1 123 ? -7.83755 27.53780 -46.15274 1.000 26.70191 123 PHE C N 1
ATOM 8992 C CA . PHE C 1 123 ? -8.36890 26.70345 -47.22837 1.000 26.57769 123 PHE C CA 1
ATOM 8993 C C . PHE C 1 123 ? -9.81817 26.32232 -47.00071 1.000 27.54810 123 PHE C C 1
ATOM 8994 O O . PHE C 1 123 ? -10.37081 25.52068 -47.76341 1.000 27.71334 123 PHE C O 1
ATOM 9011 N N . GLY C 1 124 ? -10.44567 26.87875 -45.97752 1.000 27.86046 124 GLY C N 1
ATOM 9012 C CA . GLY C 1 124 ? -11.86623 26.72299 -45.76318 1.000 29.96092 124 GLY C CA 1
ATOM 9013 C C . GLY C 1 124 ? -12.29013 25.89859 -44.57566 1.000 27.50077 124 GLY C C 1
ATOM 9014 O O . GLY C 1 124 ? -13.48498 25.62635 -44.43083 1.000 31.82640 124 GLY C O 1
ATOM 9018 N N . GLY C 1 125 ? -11.37352 25.49498 -43.70898 1.000 25.01764 125 GLY C N 1
ATOM 9019 C CA . GLY C 1 125 ? -11.73064 24.67334 -42.57039 1.000 23.51551 125 GLY C CA 1
ATOM 9020 C C . GLY C 1 125 ? -12.02416 25.53151 -41.34968 1.000 25.93321 125 GLY C C 1
ATOM 9021 O O . GLY C 1 125 ? -11.95479 26.75754 -41.39492 1.000 26.21110 125 GLY C O 1
ATOM 9025 N N . SER C 1 126 ? -12.30845 24.86124 -40.23123 1.000 25.16458 126 SER C N 1
ATOM 9026 C CA . SER C 1 126 ? -12.65984 25.55109 -38.99643 1.000 23.40553 126 SER C CA 1
ATOM 9027 C C . SER C 1 126 ? -11.83453 25.02577 -37.82603 1.000 26.33792 126 SER C C 1
ATOM 9028 O O . SER C 1 126 ? -11.13330 24.01941 -37.92222 1.000 25.45755 126 SER C O 1
ATOM 9036 N N . LEU C 1 127 ? -11.94147 25.72066 -36.68994 1.000 29.61038 127 LEU C N 1
ATOM 9037 C CA . LEU C 1 127 ? -11.21362 25.33853 -35.49270 1.000 28.54481 127 LEU C CA 1
ATOM 9038 C C . LEU C 1 127 ? -12.13906 25.16213 -34.29807 1.000 28.03563 127 LEU C C 1
ATOM 9039 O O . LEU C 1 127 ? -13.18862 25.79714 -34.21063 1.000 28.23686 127 LEU C O 1
ATOM 9055 N N . HIS C 1 128 ? -11.72473 24.27691 -33.38200 1.000 28.65617 128 HIS C N 1
ATOM 9056 C CA . HIS C 1 128 ? -12.26953 24.21892 -32.02822 1.000 28.62590 128 HIS C CA 1
ATOM 9057 C C . HIS C 1 128 ? -11.51312 25.25561 -31.19916 1.000 30.30142 128 HIS C C 1
ATOM 9058 O O . HIS C 1 128 ? -10.27923 25.25042 -31.18893 1.000 28.36125 128 HIS C O 1
ATOM 9072 N N . GLN C 1 129 ? -12.22404 26.11295 -30.47387 1.000 31.39921 129 GLN C N 1
ATOM 9073 C CA . GLN C 1 129 ? -11.54261 27.15128 -29.70228 1.000 28.43974 129 GLN C CA 1
ATOM 9074 C C . GLN C 1 129 ? -11.06815 26.69328 -28.33203 1.000 33.12597 129 GLN C C 1
ATOM 9075 O O . GLN C 1 129 ? -10.11916 27.27981 -27.79896 1.000 33.14646 129 GLN C O 1
ATOM 9089 N N . LYS C 1 130 ? -11.67633 25.67123 -27.74243 1.000 28.72557 130 LYS C N 1
ATOM 9090 C CA . LYS C 1 130 ? -11.12567 25.05888 -26.52895 1.000 32.29746 130 LYS C CA 1
ATOM 9091 C C . LYS C 1 130 ? -11.21136 23.54261 -26.70565 1.000 31.38808 130 LYS C C 1
ATOM 9092 O O . LYS C 1 130 ? -12.18632 22.91617 -26.29189 1.000 32.31463 130 LYS C O 1
ATOM 9098 N N . VAL C 1 131 ? -10.17862 22.96553 -27.33577 1.000 28.27883 131 VAL C N 1
ATOM 9099 C CA . VAL C 1 131 ? -10.13964 21.53040 -27.60991 1.000 27.08034 131 VAL C CA 1
ATOM 9100 C C . VAL C 1 131 ? -10.35277 20.72331 -26.33926 1.000 30.69735 131 VAL C C 1
ATOM 9101 O O . VAL C 1 131 ? -11.05080 19.70420 -26.34660 1.000 32.18585 131 VAL C O 1
ATOM 9114 N N . HIS C 1 132 ? -9.70887 21.13739 -25.24390 1.000 29.19188 132 HIS C N 1
ATOM 9115 C CA . HIS C 1 132 ? -9.76026 20.43305 -23.97496 1.000 35.66036 132 HIS C CA 1
ATOM 9116 C C . HIS C 1 132 ? -11.16330 20.37090 -23.38935 1.000 34.69180 132 HIS C C 1
ATOM 9117 O O . HIS C 1 132 ? -11.38171 19.57737 -22.46718 1.000 37.41159 132 HIS C O 1
ATOM 9131 N N . GLU C 1 133 ? -12.11318 21.14512 -23.90914 1.000 36.60599 133 GLU C N 1
ATOM 9132 C CA . GLU C 1 133 ? -13.48353 21.13270 -23.41899 1.000 35.38531 133 GLU C CA 1
ATOM 9133 C C . GLU C 1 133 ? -14.46081 20.47145 -24.38296 1.000 38.52745 133 GLU C C 1
ATOM 9134 O O . GLU C 1 133 ? -15.66277 20.43743 -24.09777 1.000 42.27538 133 GLU C O 1
ATOM 9146 N N . VAL C 1 134 ? -13.99396 19.94687 -25.51884 1.000 36.11162 134 VAL C N 1
ATOM 9147 C CA . VAL C 1 134 ? -14.92991 19.44701 -26.52792 1.000 40.63581 134 VAL C CA 1
ATOM 9148 C C . VAL C 1 134 ? -15.43779 18.05032 -26.21960 1.000 43.96878 134 VAL C C 1
ATOM 9149 O O . VAL C 1 134 ? -16.37066 17.58742 -26.88023 1.000 52.54746 134 VAL C O 1
ATOM 9162 N N . GLY C 1 135 ? -14.88926 17.38278 -25.21444 1.000 52.39811 135 GLY C N 1
ATOM 9163 C CA . GLY C 1 135 ? -15.51033 16.17124 -24.71183 1.000 52.52698 135 GLY C CA 1
ATOM 9164 C C . GLY C 1 135 ? -14.71599 14.91630 -24.97524 1.000 48.27219 135 GLY C C 1
ATOM 9165 O O . GLY C 1 135 ? -14.37973 14.17611 -24.04687 1.000 56.01826 135 GLY C O 1
ATOM 9169 N N . THR C 1 136 ? -14.39399 14.67439 -26.24059 1.000 44.95339 136 THR C N 1
ATOM 9170 C CA . THR C 1 136 ? -13.59203 13.51437 -26.59132 1.000 52.90905 136 THR C CA 1
ATOM 9171 C C . THR C 1 136 ? -12.09234 13.76114 -26.42958 1.000 48.48039 136 THR C C 1
ATOM 9172 O O . THR C 1 136 ? -11.34328 12.83306 -26.09311 1.000 42.10751 136 THR C O 1
ATOM 9183 N N . PHE C 1 137 ? -11.63624 14.98818 -26.64164 1.000 37.67832 137 PHE C N 1
ATOM 9184 C CA . PHE C 1 137 ? -10.21696 15.22799 -26.82586 1.000 30.07625 137 PHE C CA 1
ATOM 9185 C C . PHE C 1 137 ? -9.46736 15.30111 -25.50223 1.000 34.35572 137 PHE C C 1
ATOM 9186 O O . PHE C 1 137 ? -10.02762 15.64303 -24.45807 1.000 31.73278 137 PHE C O 1
ATOM 9203 N N . MET C 1 138 ? -8.18286 14.95819 -25.56603 1.000 28.97584 138 MET C N 1
ATOM 9204 C CA . MET C 1 138 ? -7.26798 15.21951 -24.47450 1.000 32.24366 138 MET C CA 1
ATOM 9205 C C . MET C 1 138 ? -7.12198 16.72616 -24.26221 1.000 28.57915 138 MET C C 1
ATOM 9206 O O . MET C 1 138 ? -7.55869 17.54283 -25.06713 1.000 30.59781 138 MET C O 1
ATOM 9220 N N . ASP C 1 139 ? -6.47397 17.08899 -23.15941 1.000 30.76222 139 ASP C N 1
ATOM 9221 C CA . ASP C 1 139 ? -6.02749 18.46335 -22.93998 1.000 27.20684 139 ASP C CA 1
ATOM 9222 C C . ASP C 1 139 ? -4.67000 18.62069 -23.61148 1.000 25.98107 139 ASP C C 1
ATOM 9223 O O . ASP C 1 139 ? -3.67997 18.02236 -23.18184 1.000 28.76218 139 ASP C O 1
ATOM 9232 N N . HIS C 1 140 ? -4.62600 19.41011 -24.68023 1.000 24.54456 140 HIS C N 1
ATOM 9233 C CA . HIS C 1 140 ? -3.44222 19.55258 -25.50704 1.000 23.10204 140 HIS C CA 1
ATOM 9234 C C . HIS C 1 140 ? -2.58211 20.73566 -25.09178 1.000 24.54051 140 HIS C C 1
ATOM 9235 O O . HIS C 1 140 ? -1.56740 21.01967 -25.73629 1.000 23.21035 140 HIS C O 1
ATOM 9249 N N . ARG C 1 141 ? -2.95594 21.41356 -24.01761 1.000 25.16911 141 ARG C N 1
ATOM 9250 C CA . ARG C 1 141 ? -2.21357 22.57434 -23.56027 1.000 25.78322 141 ARG C CA 1
ATOM 9251 C C . ARG C 1 141 ? -0.98937 22.14348 -22.77630 1.000 25.67650 141 ARG C C 1
ATOM 9252 O O . ARG C 1 141 ? -0.93938 21.05638 -22.20809 1.000 26.28732 141 ARG C O 1
ATOM 9273 N N . GLU C 1 142 ? -0.00219 23.02828 -22.72920 1.000 24.03545 142 GLU C N 1
ATOM 9274 C CA . GLU C 1 142 ? 1.19161 22.76114 -21.96274 1.000 25.07624 142 GLU C CA 1
ATOM 9275 C C . GLU C 1 142 ? 0.91163 22.99790 -20.48395 1.000 27.24823 142 GLU C C 1
ATOM 9276 O O . GLU C 1 142 ? 0.02534 23.78232 -20.12652 1.000 27.18074 142 GLU C O 1
ATOM 9288 N N . PRO C 1 143 ? 1.68859 22.36334 -19.60599 1.000 26.12356 143 PRO C N 1
ATOM 9289 C CA . PRO C 1 143 ? 1.49957 22.54915 -18.15632 1.000 30.59024 143 PRO C CA 1
ATOM 9290 C C . PRO C 1 143 ? 2.17312 23.83237 -17.69006 1.000 26.69352 143 PRO C C 1
ATOM 9291 O O . PRO C 1 143 ? 3.37939 23.99648 -17.86262 1.000 27.41769 143 PRO C O 1
ATOM 9302 N N . ALA C 1 144 ? 1.39934 24.73035 -17.06883 1.000 26.82482 144 ALA C N 1
ATOM 9303 C CA . ALA C 1 144 ? 1.95944 26.00946 -16.65579 1.000 28.21540 144 ALA C CA 1
ATOM 9304 C C . ALA C 1 144 ? 2.95562 25.86718 -15.52080 1.000 24.90305 144 ALA C C 1
ATOM 9305 O O . ALA C 1 144 ? 3.83108 26.72725 -15.36958 1.000 23.52824 144 ALA C O 1
ATOM 9312 N N . ASP C 1 145 ? 2.80947 24.84194 -14.68622 1.000 22.91041 145 ASP C N 1
ATOM 9313 C CA . ASP C 1 145 ? 3.63540 24.70252 -13.48809 1.000 24.35457 145 ASP C CA 1
ATOM 9314 C C . ASP C 1 145 ? 4.89364 23.88208 -13.72563 1.000 28.51712 145 ASP C C 1
ATOM 9315 O O . ASP C 1 145 ? 5.35539 23.14274 -12.84056 1.000 30.62932 145 ASP C O 1
ATOM 9324 N N . GLN C 1 146 ? 5.47602 24.01005 -14.91565 1.000 25.46621 146 GLN C N 1
ATOM 9325 C CA . GLN C 1 146 ? 6.70565 23.34591 -15.31446 1.000 24.72218 146 GLN C CA 1
ATOM 9326 C C . GLN C 1 146 ? 7.59931 24.35349 -16.02330 1.000 24.27057 146 GLN C C 1
ATOM 9327 O O . GLN C 1 146 ? 7.10347 25.30546 -16.64988 1.000 22.98989 146 GLN C O 1
ATOM 9341 N N . PRO C 1 147 ? 8.91796 24.17098 -15.94211 1.000 24.23515 147 PRO C N 1
ATOM 9342 C CA . PRO C 1 147 ? 9.83511 25.03094 -16.70892 1.000 24.29266 147 PRO C CA 1
ATOM 9343 C C . PRO C 1 147 ? 9.65038 24.84712 -18.20851 1.000 19.99123 147 PRO C C 1
ATOM 9344 O O . PRO C 1 147 ? 9.07771 23.85497 -18.67652 1.000 22.08028 147 PRO C O 1
ATOM 9355 N N . LEU C 1 148 ? 10.15607 25.83839 -18.95535 1.000 23.36321 148 LEU C N 1
ATOM 9356 C CA . LEU C 1 148 ? 9.95402 25.86992 -20.40155 1.000 25.36691 148 LEU C CA 1
ATOM 9357 C C . LEU C 1 148 ? 10.36218 24.55688 -21.06092 1.000 22.92771 148 LEU C C 1
ATOM 9358 O O . LEU C 1 148 ? 9.68516 24.07367 -21.98366 1.000 23.33417 148 LEU C O 1
ATOM 9374 N N . GLU C 1 149 ? 11.45984 23.95557 -20.59472 1.000 25.30218 149 GLU C N 1
ATOM 9375 C CA . GLU C 1 149 ? 12.01024 22.76670 -21.22713 1.000 22.83188 149 GLU C CA 1
ATOM 9376 C C . GLU C 1 149 ? 11.13647 21.53321 -20.99153 1.000 25.43177 149 GLU C C 1
ATOM 9377 O O . GLU C 1 149 ? 11.26055 20.54016 -21.72042 1.000 29.57176 149 GLU C O 1
ATOM 9389 N N . VAL C 1 150 ? 10.28556 21.55426 -19.97624 1.000 22.32351 150 VAL C N 1
ATOM 9390 C CA . VAL C 1 150 ? 9.31332 20.50790 -19.76900 1.000 22.15608 150 VAL C CA 1
ATOM 9391 C C . VAL C 1 150 ? 8.03935 20.80830 -20.54674 1.000 22.56431 150 VAL C C 1
ATOM 9392 O O . VAL C 1 150 ? 7.42535 19.90666 -21.13843 1.000 22.66899 150 VAL C O 1
ATOM 9405 N N . GLN C 1 151 ? 7.65188 22.08405 -20.55583 1.000 22.45463 151 GLN C N 1
ATOM 9406 C CA . GLN C 1 151 ? 6.47129 22.49978 -21.29778 1.000 23.03221 151 GLN C CA 1
ATOM 9407 C C . GLN C 1 151 ? 6.55168 22.09505 -22.75161 1.000 20.71841 151 GLN C C 1
ATOM 9408 O O . GLN C 1 151 ? 5.52237 21.78344 -23.35008 1.000 23.10799 151 GLN C O 1
ATOM 9422 N N . TYR C 1 152 ? 7.74947 22.08187 -23.32309 1.000 18.93348 152 TYR C N 1
ATOM 9423 C CA . TYR C 1 152 ? 7.93741 21.79558 -24.74540 1.000 20.59810 152 TYR C CA 1
ATOM 9424 C C . TYR C 1 152 ? 8.50839 20.40209 -24.98956 1.000 23.82350 152 TYR C C 1
ATOM 9425 O O . TYR C 1 152 ? 8.87943 20.08686 -26.13151 1.000 21.17194 152 TYR C O 1
ATOM 9443 N N . ALA C 1 153 ? 8.57837 19.56113 -23.95291 1.000 22.06651 153 ALA C N 1
ATOM 9444 C CA . ALA C 1 153 ? 8.96249 18.17391 -24.10920 1.000 23.33051 153 ALA C CA 1
ATOM 9445 C C . ALA C 1 153 ? 7.81291 17.34589 -24.67242 1.000 21.89504 153 ALA C C 1
ATOM 9446 O O . ALA C 1 153 ? 6.63300 17.72298 -24.58342 1.000 22.48850 153 ALA C O 1
ATOM 9453 N N . PRO C 1 154 ? 8.12307 16.17292 -25.22355 1.000 23.80493 154 PRO C N 1
ATOM 9454 C CA . PRO C 1 154 ? 7.05574 15.35833 -25.81777 1.000 23.68353 154 PRO C CA 1
ATOM 9455 C C . PRO C 1 154 ? 6.04921 14.92119 -24.77098 1.000 29.96051 154 PRO C C 1
ATOM 9456 O O . PRO C 1 154 ? 6.41635 14.53466 -23.66137 1.000 30.45718 154 PRO C O 1
ATOM 9467 N N . ARG C 1 155 ? 4.76645 15.01824 -25.11793 1.000 26.59897 155 ARG C N 1
ATOM 9468 C CA . ARG C 1 155 ? 3.69959 14.74284 -24.16173 1.000 29.12505 155 ARG C CA 1
ATOM 9469 C C . ARG C 1 155 ? 2.57204 13.84819 -24.67274 1.000 32.02778 155 ARG C C 1
ATOM 9470 O O . ARG C 1 155 ? 1.81634 13.30773 -23.84357 1.000 30.40648 155 ARG C O 1
ATOM 9491 N N . HIS C 1 156 ? 2.41334 13.66963 -25.98385 1.000 26.49794 156 HIS C N 1
ATOM 9492 C CA . HIS C 1 156 ? 1.44359 12.68052 -26.43066 1.000 25.93060 156 HIS C CA 1
ATOM 9493 C C . HIS C 1 156 ? 1.92029 12.04211 -27.71913 1.000 25.32081 156 HIS C C 1
ATOM 9494 O O . HIS C 1 156 ? 2.83439 12.52611 -28.37684 1.000 25.64129 156 HIS C O 1
ATOM 9508 N N . ALA C 1 157 ? 1.30036 10.91213 -28.04435 1.000 28.80000 157 ALA C N 1
ATOM 9509 C CA . ALA C 1 157 ? 1.64518 10.15177 -29.22335 1.000 28.72221 157 ALA C CA 1
ATOM 9510 C C . ALA C 1 157 ? 1.15180 10.86321 -30.47960 1.000 25.34304 157 ALA C C 1
ATOM 9511 O O . ALA C 1 157 ? 0.27994 11.73520 -30.43973 1.000 26.43990 157 ALA C O 1
ATOM 9518 N N . MET C 1 158 ? 1.69307 10.44082 -31.61291 1.000 25.17867 158 MET C N 1
ATOM 9519 C CA . MET C 1 158 ? 1.28827 10.98556 -32.90790 1.000 27.98984 158 MET C CA 1
ATOM 9520 C C . MET C 1 158 ? 1.35296 9.85347 -33.91768 1.000 27.95929 158 MET C C 1
ATOM 9521 O O . MET C 1 158 ? 2.39387 9.20531 -34.04663 1.000 27.69193 158 MET C O 1
ATOM 9535 N N . HIS C 1 159 ? 0.26379 9.65233 -34.63561 1.000 27.04774 159 HIS C N 1
ATOM 9536 C CA . HIS C 1 159 ? 0.10512 8.53013 -35.55609 1.000 25.95642 159 HIS C CA 1
ATOM 9537 C C . HIS C 1 159 ? 0.16226 9.05399 -36.98259 1.000 23.70226 159 HIS C C 1
ATOM 9538 O O . HIS C 1 159 ? -0.76416 9.74972 -37.42703 1.000 26.06227 159 HIS C O 1
ATOM 9552 N N . VAL C 1 160 ? 1.23157 8.69405 -37.69249 1.000 27.62164 160 VAL C N 1
ATOM 9553 C CA . VAL C 1 160 ? 1.39400 9.08466 -39.08910 1.000 27.27294 160 VAL C CA 1
ATOM 9554 C C . VAL C 1 160 ? 0.38763 8.33406 -39.94693 1.000 30.22851 160 VAL C C 1
ATOM 9555 O O . VAL C 1 160 ? 0.22570 7.11489 -39.81507 1.000 31.30785 160 VAL C O 1
ATOM 9568 N N . GLN C 1 161 ? -0.30242 9.06070 -40.82682 1.000 25.97948 161 GLN C N 1
ATOM 9569 C CA . GLN C 1 161 ? -1.18760 8.44282 -41.81279 1.000 27.01756 161 GLN C CA 1
ATOM 9570 C C . GLN C 1 161 ? -0.38896 8.07772 -43.05235 1.000 26.65251 161 GLN C C 1
ATOM 9571 O O . GLN C 1 161 ? 0.24390 8.95960 -43.65535 1.000 25.94302 161 GLN C O 1
ATOM 9585 N N . PRO C 1 162 ? -0.38223 6.80776 -43.46569 1.000 26.69314 162 PRO C N 1
ATOM 9586 C CA . PRO C 1 162 ? 0.50306 6.40241 -44.55478 1.000 30.50935 162 PRO C CA 1
ATOM 9587 C C . PRO C 1 162 ? 0.21599 7.15936 -45.84343 1.000 27.20229 162 PRO C C 1
ATOM 9588 O O . PRO C 1 162 ? -0.88387 7.66372 -46.07630 1.000 28.42615 162 PRO C O 1
ATOM 9599 N N . GLY C 1 163 ? 1.24224 7.26679 -46.65827 1.000 28.22294 163 GLY C N 1
ATOM 9600 C CA . GLY C 1 163 ? 1.10482 7.70359 -48.02798 1.000 31.11160 163 GLY C CA 1
ATOM 9601 C C . GLY C 1 163 ? 1.19710 9.17943 -48.27423 1.000 34.91572 163 GLY C C 1
ATOM 9602 O O . GLY C 1 163 ? 0.93292 9.61088 -49.40724 1.000 31.20036 163 GLY C O 1
ATOM 9606 N N . GLY C 1 164 ? 1.57704 9.96984 -47.26968 1.000 31.10315 164 GLY C N 1
ATOM 9607 C CA . GLY C 1 164 ? 1.73532 11.38137 -47.48921 1.000 28.07904 164 GLY C CA 1
ATOM 9608 C C . GLY C 1 164 ? 3.13316 11.90322 -47.25639 1.000 31.69550 164 GLY C C 1
ATOM 9609 O O . GLY C 1 164 ? 4.11085 11.15535 -47.35528 1.000 32.47312 164 GLY C O 1
ATOM 9613 N N . VAL C 1 165 ? 3.22050 13.19309 -46.92760 1.000 29.01219 165 VAL C N 1
ATOM 9614 C CA . VAL C 1 165 ? 4.50948 13.86557 -46.82752 1.000 28.45767 165 VAL C CA 1
ATOM 9615 C C . VAL C 1 165 ? 5.31964 13.28569 -45.67223 1.000 28.31307 165 VAL C C 1
ATOM 9616 O O . VAL C 1 165 ? 6.52250 13.03264 -45.80610 1.000 28.57135 165 VAL C O 1
ATOM 9629 N N . LEU C 1 166 ? 4.68133 13.08432 -44.51908 1.000 25.82383 166 LEU C N 1
ATOM 9630 C CA . LEU C 1 166 ? 5.42062 12.63310 -43.33764 1.000 25.42436 166 LEU C CA 1
ATOM 9631 C C . LEU C 1 166 ? 5.98423 11.22690 -43.52808 1.000 31.10495 166 LEU C C 1
ATOM 9632 O O . LEU C 1 166 ? 7.14920 10.95921 -43.20188 1.000 30.65883 166 LEU C O 1
ATOM 9648 N N . ALA C 1 167 ? 5.17718 10.31112 -44.06082 1.000 29.92079 167 ALA C N 1
ATOM 9649 C CA . ALA C 1 167 ? 5.69801 8.98830 -44.39974 1.000 33.47031 167 ALA C CA 1
ATOM 9650 C C . ALA C 1 167 ? 6.83868 9.08786 -45.40885 1.000 35.40833 167 ALA C C 1
ATOM 9651 O O . ALA C 1 167 ? 7.86946 8.41212 -45.27047 1.000 33.66248 167 ALA C O 1
ATOM 9658 N N . GLY C 1 168 ? 6.67798 9.94120 -46.42203 1.000 29.60272 168 GLY C N 1
ATOM 9659 C CA . GLY C 1 168 ? 7.69797 10.09164 -47.44269 1.000 35.14702 168 GLY C CA 1
ATOM 9660 C C . GLY C 1 168 ? 9.01451 10.61365 -46.91091 1.000 35.78253 168 GLY C C 1
ATOM 9661 O O . GLY C 1 168 ? 10.07330 10.30527 -47.45884 1.000 37.62575 168 GLY C O 1
ATOM 9665 N N . ILE C 1 169 ? 8.96650 11.44312 -45.86590 1.000 32.64947 169 ILE C N 1
ATOM 9666 C CA . ILE C 1 169 ? 10.17617 11.89835 -45.19814 1.000 35.37987 169 ILE C CA 1
ATOM 9667 C C . ILE C 1 169 ? 10.79675 10.80835 -44.34688 1.000 36.37586 169 ILE C C 1
ATOM 9668 O O . ILE C 1 169 ? 11.95389 10.92882 -43.93257 1.000 42.15053 169 ILE C O 1
ATOM 9684 N N . GLY C 1 170 ? 10.05523 9.74672 -44.08570 1.000 32.76941 170 GLY C N 1
ATOM 9685 C CA . GLY C 1 170 ? 10.57908 8.63709 -43.32172 1.000 42.24980 170 GLY C CA 1
ATOM 9686 C C . GLY C 1 170 ? 10.32011 8.68777 -41.83923 1.000 42.85905 170 GLY C C 1
ATOM 9687 O O . GLY C 1 170 ? 11.05278 8.04725 -41.07603 1.000 43.68695 170 GLY C O 1
ATOM 9691 N N . LEU C 1 171 ? 9.31558 9.42486 -41.39532 1.000 36.96307 171 LEU C N 1
ATOM 9692 C CA . LEU C 1 171 ? 8.98758 9.38238 -39.98387 1.000 32.85174 171 LEU C CA 1
ATOM 9693 C C . LEU C 1 171 ? 8.42084 8.01277 -39.62423 1.000 35.02299 171 LEU C C 1
ATOM 9694 O O . LEU C 1 171 ? 7.71078 7.39859 -40.43032 1.000 31.62846 171 LEU C O 1
ATOM 9710 N N . PRO C 1 172 ? 8.71049 7.51148 -38.42795 1.000 34.82627 172 PRO C N 1
ATOM 9711 C CA . PRO C 1 172 ? 8.08507 6.26211 -37.98487 1.000 37.73253 172 PRO C CA 1
ATOM 9712 C C . PRO C 1 172 ? 6.57767 6.41180 -37.84624 1.000 36.87791 172 PRO C C 1
ATOM 9713 O O . PRO C 1 172 ? 6.02909 7.51717 -37.73996 1.000 36.98480 172 PRO C O 1
ATOM 9724 N N . SER C 1 173 ? 5.90289 5.26087 -37.84407 1.000 31.23078 173 SER C N 1
ATOM 9725 C CA . SER C 1 173 ? 4.44441 5.26527 -37.86886 1.000 30.71810 173 SER C CA 1
ATOM 9726 C C . SER C 1 173 ? 3.84737 5.89475 -36.61527 1.000 33.13355 173 SER C C 1
ATOM 9727 O O . SER C 1 173 ? 2.73649 6.44258 -36.64895 1.000 30.27223 173 SER C O 1
ATOM 9735 N N . GLU C 1 174 ? 4.55360 5.82675 -35.49418 1.000 33.34394 174 GLU C N 1
ATOM 9736 C CA . GLU C 1 174 ? 4.11489 6.48112 -34.26526 1.000 31.30804 174 GLU C CA 1
ATOM 9737 C C . GLU C 1 174 ? 5.33775 7.11279 -33.62245 1.000 35.25644 174 GLU C C 1
ATOM 9738 O O . GLU C 1 174 ? 6.42217 6.52934 -33.65307 1.000 30.61177 174 GLU C O 1
ATOM 9750 N N . PHE C 1 175 ? 5.17125 8.32383 -33.08091 1.000 30.87516 175 PHE C N 1
ATOM 9751 C CA . PHE C 1 175 ? 6.24400 8.98191 -32.34338 1.000 29.16703 175 PHE C CA 1
ATOM 9752 C C . PHE C 1 175 ? 5.60809 9.99340 -31.40549 1.000 28.03964 175 PHE C C 1
ATOM 9753 O O . PHE C 1 175 ? 4.43619 10.34354 -31.54742 1.000 31.20593 175 PHE C O 1
ATOM 9770 N N . GLN C 1 176 ? 6.38322 10.42363 -30.41429 1.000 26.81403 176 GLN C N 1
ATOM 9771 C CA . GLN C 1 176 ? 5.89970 11.37086 -29.42614 1.000 25.56847 176 GLN C CA 1
ATOM 9772 C C . GLN C 1 176 ? 6.14488 12.80972 -29.88056 1.000 22.38441 176 GLN C C 1
ATOM 9773 O O . GLN C 1 176 ? 7.17427 13.11787 -30.50167 1.000 25.30639 176 GLN C O 1
ATOM 9787 N N . VAL C 1 177 ? 5.21432 13.68844 -29.53276 1.000 22.97785 177 VAL C N 1
ATOM 9788 C CA . VAL C 1 177 ? 5.32002 15.09546 -29.90231 1.000 22.90167 177 VAL C CA 1
ATOM 9789 C C . VAL C 1 177 ? 4.99907 15.95324 -28.68692 1.000 22.11650 177 VAL C C 1
ATOM 9790 O O . VAL C 1 177 ? 4.24030 15.55552 -27.80010 1.000 23.41857 177 VAL C O 1
ATOM 9803 N N . ASN C 1 178 ? 5.52539 17.17331 -28.68817 1.000 20.82816 178 ASN C N 1
ATOM 9804 C CA . ASN C 1 178 ? 5.07373 18.16215 -27.72034 1.000 18.74971 178 ASN C CA 1
ATOM 9805 C C . ASN C 1 178 ? 3.66769 18.62701 -28.08787 1.000 20.53480 178 ASN C C 1
ATOM 9806 O O . ASN C 1 178 ? 3.11634 18.31615 -29.15338 1.000 20.76828 178 ASN C O 1
ATOM 9817 N N . SER C 1 179 ? 3.08372 19.40409 -27.19291 1.000 20.06071 179 SER C N 1
ATOM 9818 C CA . SER C 1 179 ? 1.72448 19.87883 -27.37131 1.000 18.44708 179 SER C CA 1
ATOM 9819 C C . SER C 1 179 ? 1.55589 21.12738 -26.52359 1.000 25.67518 179 SER C C 1
ATOM 9820 O O . SER C 1 179 ? 1.65088 21.05332 -25.28913 1.000 23.67906 179 SER C O 1
ATOM 9827 N N . ILE C 1 180 ? 1.39196 22.27206 -27.20059 1.000 18.31929 180 ILE C N 1
ATOM 9828 C CA . ILE C 1 180 ? 1.27205 23.59024 -26.58755 1.000 20.31872 180 ILE C CA 1
ATOM 9829 C C . ILE C 1 180 ? 0.11067 24.31718 -27.24722 1.000 25.19510 180 ILE C C 1
ATOM 9830 O O . ILE C 1 180 ? 0.29627 25.40004 -27.81078 1.000 24.65005 180 ILE C O 1
ATOM 9846 N N . HIS C 1 181 ? -1.09597 23.74318 -27.21381 1.000 20.15840 181 HIS C N 1
ATOM 9847 C CA . HIS C 1 181 ? -2.17421 24.39612 -27.94300 1.000 20.56095 181 HIS C CA 1
ATOM 9848 C C . HIS C 1 181 ? -3.52813 24.15679 -27.29839 1.000 21.98263 181 HIS C C 1
ATOM 9849 O O . HIS C 1 181 ? -3.82825 23.04720 -26.84642 1.000 23.19164 181 HIS C O 1
ATOM 9863 N N . GLY C 1 182 ? -4.33853 25.22144 -27.28152 1.000 23.63046 182 GLY C N 1
ATOM 9864 C CA . GLY C 1 182 ? -5.67583 25.15980 -26.73310 1.000 24.33450 182 GLY C CA 1
ATOM 9865 C C . GLY C 1 182 ? -6.73176 25.03734 -27.80608 1.000 26.25698 182 GLY C C 1
ATOM 9866 O O . GLY C 1 182 ? -7.87860 24.68956 -27.50847 1.000 26.75688 182 GLY C O 1
ATOM 9870 N N . GLN C 1 183 ? -6.35668 25.31721 -29.05854 1.000 23.13666 183 GLN C N 1
ATOM 9871 C CA . GLN C 1 183 ? -7.24489 25.17656 -30.21075 1.000 23.55626 183 GLN C CA 1
ATOM 9872 C C . GLN C 1 183 ? -6.78413 24.02926 -31.11761 1.000 23.04449 183 GLN C C 1
ATOM 9873 O O . GLN C 1 183 ? -5.67995 23.48878 -30.99006 1.000 23.47813 183 GLN C O 1
ATOM 9887 N N . GLY C 1 184 ? -7.65688 23.65855 -32.06172 1.000 26.51671 184 GLY C N 1
ATOM 9888 C CA . GLY C 1 184 ? -7.32783 22.56061 -32.96265 1.000 24.79347 184 GLY C CA 1
ATOM 9889 C C . GLY C 1 184 ? -8.31406 22.49897 -34.10704 1.000 23.50583 184 GLY C C 1
ATOM 9890 O O . GLY C 1 184 ? -9.31222 23.22234 -34.13843 1.000 26.22213 184 GLY C O 1
ATOM 9894 N N . VAL C 1 185 ? -8.00345 21.62789 -35.06816 1.000 24.23972 185 VAL C N 1
ATOM 9895 C CA . VAL C 1 185 ? -8.85335 21.47871 -36.25116 1.000 23.35014 185 VAL C CA 1
ATOM 9896 C C . VAL C 1 185 ? -10.21186 20.91663 -35.83719 1.000 28.42670 185 VAL C C 1
ATOM 9897 O O . VAL C 1 185 ? -10.30007 19.94903 -35.07076 1.000 28.33556 185 VAL C O 1
ATOM 9910 N N . ASP C 1 186 ? -11.28461 21.52708 -36.34857 1.000 27.31359 186 ASP C N 1
ATOM 9911 C CA . ASP C 1 186 ? -12.65167 21.02493 -36.24611 1.000 30.91346 186 ASP C CA 1
ATOM 9912 C C . ASP C 1 186 ? -13.01236 20.43647 -37.60598 1.000 28.51565 186 ASP C C 1
ATOM 9913 O O . ASP C 1 186 ? -12.78893 19.24565 -37.83574 1.000 28.49567 186 ASP C O 1
ATOM 9922 N N . ARG C 1 187 ? -13.51568 21.27110 -38.52557 1.000 27.70883 187 ARG C N 1
ATOM 9923 C CA . ARG C 1 187 ? -13.73637 20.85039 -39.91069 1.000 29.16689 187 ARG C CA 1
ATOM 9924 C C . ARG C 1 187 ? -12.43741 20.93619 -40.70338 1.000 30.37039 187 ARG C C 1
ATOM 9925 O O . ARG C 1 187 ? -11.83133 22.01300 -40.81378 1.000 26.63856 187 ARG C O 1
ATOM 9933 N N . LEU C 1 188 ? -12.00952 19.80068 -41.25260 1.000 26.18019 188 LEU C N 1
ATOM 9934 C CA . LEU C 1 188 ? -10.88517 19.78955 -42.17345 1.000 27.91228 188 LEU C CA 1
ATOM 9935 C C . LEU C 1 188 ? -11.23400 20.53205 -43.45456 1.000 27.68826 188 LEU C C 1
ATOM 9936 O O . LEU C 1 188 ? -12.29739 20.31297 -44.04803 1.000 28.89392 188 LEU C O 1
ATOM 9952 N N . ALA C 1 189 ? -10.32974 21.39995 -43.89473 1.000 27.71496 189 ALA C N 1
ATOM 9953 C CA . ALA C 1 189 ? -10.56319 22.14217 -45.11954 1.000 25.98037 189 ALA C CA 1
ATOM 9954 C C . ALA C 1 189 ? -10.62892 21.17875 -46.29634 1.000 25.76465 189 ALA C C 1
ATOM 9955 O O . ALA C 1 189 ? -9.92697 20.16968 -46.31793 1.000 27.95760 189 ALA C O 1
ATOM 9962 N N . PRO C 1 190 ? -11.39651 21.50968 -47.32849 1.000 28.70412 190 PRO C N 1
ATOM 9963 C CA . PRO C 1 190 ? -11.29504 20.73542 -48.57157 1.000 32.73992 190 PRO C CA 1
ATOM 9964 C C . PRO C 1 190 ? -9.90525 20.85757 -49.18674 1.000 30.86667 190 PRO C C 1
ATOM 9965 O O . PRO C 1 190 ? -9.25986 21.90969 -49.12728 1.000 32.06921 190 PRO C O 1
ATOM 9976 N N . GLY C 1 191 ? -9.44744 19.77171 -49.79839 1.000 32.15777 191 GLY C N 1
ATOM 9977 C CA . GLY C 1 191 ? -8.19213 19.79232 -50.51113 1.000 34.33972 191 GLY C CA 1
ATOM 9978 C C . GLY C 1 191 ? -6.97310 19.55241 -49.65822 1.000 33.50698 191 GLY C C 1
ATOM 9979 O O . GLY C 1 191 ? -5.84603 19.72894 -50.14753 1.000 31.21287 191 GLY C O 1
ATOM 9983 N N . LEU C 1 192 ? -7.16240 19.14696 -48.40873 1.000 28.30159 192 LEU C N 1
ATOM 9984 C CA . LEU C 1 192 ? -6.07448 18.84770 -47.49306 1.000 27.25066 192 LEU C CA 1
ATOM 9985 C C . LEU C 1 192 ? -6.05541 17.35613 -47.19498 1.000 27.51005 192 LEU C C 1
ATOM 9986 O O . LEU C 1 192 ? -7.10618 16.75561 -46.93781 1.000 31.07101 192 LEU C O 1
ATOM 10002 N N . ARG C 1 193 ? -4.86145 16.77382 -47.21514 1.000 24.65003 193 ARG C N 1
ATOM 10003 C CA . ARG C 1 193 ? -4.64035 15.39594 -46.81322 1.000 22.88841 193 ARG C CA 1
ATOM 10004 C C . ARG C 1 193 ? -4.29253 15.36453 -45.33005 1.000 25.79667 193 ARG C C 1
ATOM 10005 O O . ARG C 1 193 ? -3.43975 16.13138 -44.87936 1.000 24.66908 193 ARG C O 1
ATOM 10026 N N . VAL C 1 194 ? -4.92397 14.46920 -44.57643 1.000 25.81572 194 VAL C N 1
ATOM 10027 C CA . VAL C 1 194 ? -4.52382 14.28506 -43.17928 1.000 25.47565 194 VAL C CA 1
ATOM 10028 C C . VAL C 1 194 ? -3.19160 13.54143 -43.14903 1.000 24.26708 194 VAL C C 1
ATOM 10029 O O . VAL C 1 194 ? -3.05666 12.45129 -43.71627 1.000 25.16974 194 VAL C O 1
ATOM 10042 N N . GLU C 1 195 ? -2.19237 14.13444 -42.48881 1.000 21.68235 195 GLU C N 1
ATOM 10043 C CA . GLU C 1 195 ? -0.85918 13.57449 -42.39092 1.000 20.57465 195 GLU C CA 1
ATOM 10044 C C . GLU C 1 195 ? -0.63179 12.83823 -41.07488 1.000 23.61095 195 GLU C C 1
ATOM 10045 O O . GLU C 1 195 ? 0.17470 11.89793 -41.02835 1.000 24.87558 195 GLU C O 1
ATOM 10057 N N . ALA C 1 196 ? -1.29472 13.27701 -39.99890 1.000 24.06189 196 ALA C N 1
ATOM 10058 C CA . ALA C 1 196 ? -1.09836 12.66429 -38.68780 1.000 25.39237 196 ALA C CA 1
ATOM 10059 C C . ALA C 1 196 ? -2.28135 12.97613 -37.78133 1.000 22.86060 196 ALA C C 1
ATOM 10060 O O . ALA C 1 196 ? -2.90119 14.04036 -37.86992 1.000 24.87976 196 ALA C O 1
ATOM 10067 N N . LEU C 1 197 ? -2.60182 12.00377 -36.92389 1.000 24.22552 197 LEU C N 1
ATOM 10068 C CA . LEU C 1 197 ? -3.69087 12.09696 -35.96989 1.000 21.87284 197 LEU C CA 1
ATOM 10069 C C . LEU C 1 197 ? -3.19439 11.84335 -34.54959 1.000 25.08698 197 LEU C C 1
ATOM 10070 O O . LEU C 1 197 ? -2.43595 10.90156 -34.31570 1.000 25.84631 197 LEU C O 1
ATOM 10086 N N . ALA C 1 198 ? -3.63015 12.67201 -33.60004 1.000 23.88779 198 ALA C N 1
ATOM 10087 C CA . ALA C 1 198 ? -3.33822 12.39067 -32.20110 1.000 25.28654 198 ALA C CA 1
ATOM 10088 C C . ALA C 1 198 ? -4.20952 11.21490 -31.74685 1.000 27.82696 198 ALA C C 1
ATOM 10089 O O . ALA C 1 198 ? -5.22263 10.89433 -32.37896 1.000 28.38458 198 ALA C O 1
ATOM 10096 N N . PRO C 1 199 ? -3.88511 10.61057 -30.59577 1.000 29.99070 199 PRO C N 1
ATOM 10097 C CA . PRO C 1 199 ? -4.61018 9.39368 -30.17241 1.000 29.62845 199 PRO C CA 1
ATOM 10098 C C . PRO C 1 199 ? -6.07430 9.61012 -29.85717 1.000 28.52326 199 PRO C C 1
ATOM 10099 O O . PRO C 1 199 ? -6.80845 8.61195 -29.75663 1.000 29.65323 199 PRO C O 1
ATOM 10110 N N . ASP C 1 200 ? -6.52903 10.85060 -29.68891 1.000 27.21234 200 ASP C N 1
ATOM 10111 C CA . ASP C 1 200 ? -7.93114 11.17062 -29.50224 1.000 26.12261 200 ASP C CA 1
ATOM 10112 C C . ASP C 1 200 ? -8.65186 11.51588 -30.79732 1.000 28.89550 200 ASP C C 1
ATOM 10113 O O . ASP C 1 200 ? -9.82013 11.91992 -30.75313 1.000 34.75384 200 ASP C O 1
ATOM 10122 N N . GLY C 1 201 ? -7.98547 11.36363 -31.94252 1.000 29.80853 201 GLY C N 1
ATOM 10123 C CA . GLY C 1 201 ? -8.56570 11.67195 -33.21960 1.000 27.76144 201 GLY C CA 1
ATOM 10124 C C . GLY C 1 201 ? -8.31392 13.07516 -33.72248 1.000 28.12314 201 GLY C C 1
ATOM 10125 O O . GLY C 1 201 ? -8.73211 13.39401 -34.84576 1.000 30.34817 201 GLY C O 1
ATOM 10129 N N . LEU C 1 202 ? -7.68805 13.94498 -32.92422 1.000 27.92260 202 LEU C N 1
ATOM 10130 C CA . LEU C 1 202 ? -7.44787 15.30806 -33.38696 1.000 24.83233 202 LEU C CA 1
ATOM 10131 C C . LEU C 1 202 ? -6.49393 15.29894 -34.56904 1.000 22.38473 202 LEU C C 1
ATOM 10132 O O . LEU C 1 202 ? -5.44302 14.65606 -34.52881 1.000 24.29296 202 LEU C O 1
ATOM 10148 N N . VAL C 1 203 ? -6.84855 16.03454 -35.61713 1.000 25.65863 203 VAL C N 1
ATOM 10149 C CA . VAL C 1 203 ? -5.95171 16.17913 -36.75800 1.000 25.36848 203 VAL C CA 1
ATOM 10150 C C . VAL C 1 203 ? -4.81049 17.09603 -36.34849 1.000 22.02091 203 VAL C C 1
ATOM 10151 O O . VAL C 1 203 ? -5.06717 18.23467 -35.96077 1.000 25.79562 203 VAL C O 1
ATOM 10164 N N . GLU C 1 204 ? -3.56772 16.59336 -36.38644 1.000 22.62422 204 GLU C N 1
ATOM 10165 C CA . GLU C 1 204 ? -2.39657 17.39749 -36.03587 1.000 19.60491 204 GLU C CA 1
ATOM 10166 C C . GLU C 1 204 ? -1.38790 17.57043 -37.15453 1.000 21.99494 204 GLU C C 1
ATOM 10167 O O . GLU C 1 204 ? -0.34474 18.19067 -36.92854 1.000 20.70423 204 GLU C O 1
ATOM 10179 N N . ALA C 1 205 ? -1.63245 17.04677 -38.36221 1.000 21.68456 205 ALA C N 1
ATOM 10180 C CA . ALA C 1 205 ? -0.78246 17.47230 -39.46409 1.000 20.39662 205 ALA C CA 1
ATOM 10181 C C . ALA C 1 205 ? -1.57087 17.30065 -40.75432 1.000 21.08039 205 ALA C C 1
ATOM 10182 O O . ALA C 1 205 ? -2.40170 16.39557 -40.85883 1.000 20.95118 205 ALA C O 1
ATOM 10189 N N . ILE C 1 206 ? -1.30241 18.20015 -41.70980 1.000 22.08698 206 ILE C N 1
ATOM 10190 C CA . ILE C 1 206 ? -1.98195 18.24291 -43.00719 1.000 23.32183 206 ILE C CA 1
ATOM 10191 C C . ILE C 1 206 ? -0.97481 18.57652 -44.09886 1.000 21.22937 206 ILE C C 1
ATOM 10192 O O . ILE C 1 206 ? 0.06525 19.18856 -43.85133 1.000 22.09016 206 ILE C O 1
ATOM 10208 N N . SER C 1 207 ? -1.28005 18.14410 -45.33313 1.000 22.04022 207 SER C N 1
ATOM 10209 C CA . SER C 1 207 ? -0.57409 18.61129 -46.51179 1.000 22.49975 207 SER C CA 1
ATOM 10210 C C . SER C 1 207 ? -1.61979 19.00962 -47.54843 1.000 23.70111 207 SER C C 1
ATOM 10211 O O . SER C 1 207 ? -2.79324 18.63527 -47.45083 1.000 26.38603 207 SER C O 1
ATOM 10219 N N . VAL C 1 208 ? -1.18902 19.83745 -48.49943 1.000 24.04368 208 VAL C N 1
ATOM 10220 C CA . VAL C 1 208 ? -2.08647 20.45335 -49.47176 1.000 26.77285 208 VAL C CA 1
ATOM 10221 C C . VAL C 1 208 ? -2.05152 19.60425 -50.73950 1.000 27.72033 208 VAL C C 1
ATOM 10222 O O . VAL C 1 208 ? -1.01367 19.48293 -51.39507 1.000 28.66640 208 VAL C O 1
ATOM 10235 N N . GLU C 1 209 ? -3.17909 18.98473 -51.06489 1.000 28.06369 209 GLU C N 1
ATOM 10236 C CA . GLU C 1 209 ? -3.23791 18.10941 -52.23370 1.000 30.55360 209 GLU C CA 1
ATOM 10237 C C . GLU C 1 209 ? -2.97354 18.89614 -53.51049 1.000 33.95097 209 GLU C C 1
ATOM 10238 O O . GLU C 1 209 ? -3.49471 19.99689 -53.69976 1.000 35.52047 209 GLU C O 1
ATOM 10250 N N . GLY C 1 210 ? -2.14352 18.32145 -54.38273 1.000 36.18179 210 GLY C N 1
ATOM 10251 C CA . GLY C 1 210 ? -1.82573 18.93206 -55.65324 1.000 35.80215 210 GLY C CA 1
ATOM 10252 C C . GLY C 1 210 ? -0.87011 20.09284 -55.59020 1.000 38.64124 210 GLY C C 1
ATOM 10253 O O . GLY C 1 210 ? -0.60626 20.71244 -56.62422 1.000 35.91661 210 GLY C O 1
ATOM 10257 N N . ALA C 1 211 ? -0.33624 20.41472 -54.42179 1.000 29.22259 211 ALA C N 1
ATOM 10258 C CA . ALA C 1 211 ? 0.61214 21.50798 -54.34035 1.000 31.06299 211 ALA C CA 1
ATOM 10259 C C . ALA C 1 211 ? 1.84965 21.20206 -55.17445 1.000 30.05611 211 ALA C C 1
ATOM 10260 O O . ALA C 1 211 ? 2.36384 20.07850 -55.18618 1.000 32.15685 211 ALA C O 1
ATOM 10267 N N . LYS C 1 212 ? 2.30769 22.21609 -55.90036 1.000 30.92031 212 LYS C N 1
ATOM 10268 C CA . LYS C 1 212 ? 3.51124 22.07744 -56.70010 1.000 33.14925 212 LYS C CA 1
ATOM 10269 C C . LYS C 1 212 ? 4.74410 21.86943 -55.83848 1.000 35.55906 212 LYS C C 1
ATOM 10270 O O . LYS C 1 212 ? 5.72425 21.26632 -56.29042 1.000 31.79705 212 LYS C O 1
ATOM 10289 N N . ALA C 1 213 ? 4.73517 22.40181 -54.61918 1.000 28.64994 213 ALA C N 1
ATOM 10290 C CA . ALA C 1 213 ? 5.90054 22.40726 -53.75663 1.000 29.23228 213 ALA C CA 1
ATOM 10291 C C . ALA C 1 213 ? 5.47133 21.93131 -52.37778 1.000 27.55053 213 ALA C C 1
ATOM 10292 O O . ALA C 1 213 ? 4.28210 21.86997 -52.06389 1.000 25.46982 213 ALA C O 1
ATOM 10299 N N . PHE C 1 214 ? 6.46092 21.57653 -51.56861 1.000 24.68527 214 PHE C N 1
ATOM 10300 C CA . PHE C 1 214 ? 6.28077 21.26058 -50.15045 1.000 23.45700 214 PHE C CA 1
ATOM 10301 C C . PHE C 1 214 ? 5.26257 22.18135 -49.48393 1.000 22.14819 214 PHE C C 1
ATOM 10302 O O . PHE C 1 214 ? 5.41748 23.40615 -49.49427 1.000 24.16317 214 PHE C O 1
ATOM 10319 N N . ALA C 1 215 ? 4.23634 21.57277 -48.87350 1.000 22.59686 215 ALA C N 1
ATOM 10320 C CA . ALA C 1 215 ? 3.14582 22.32236 -48.21488 1.000 22.28285 215 ALA C CA 1
ATOM 10321 C C . ALA C 1 215 ? 2.62726 21.46993 -47.05520 1.000 26.57308 215 ALA C C 1
ATOM 10322 O O . ALA C 1 215 ? 1.71457 20.64903 -47.22324 1.000 26.66839 215 ALA C O 1
ATOM 10329 N N . LEU C 1 216 ? 3.21150 21.69712 -45.86494 1.000 22.70352 216 LEU C N 1
ATOM 10330 C CA . LEU C 1 216 ? 2.97764 20.85790 -44.69604 1.000 19.95929 216 LEU C CA 1
ATOM 10331 C C . LEU C 1 216 ? 2.67251 21.74288 -43.49600 1.000 19.08006 216 LEU C C 1
ATOM 10332 O O . LEU C 1 216 ? 3.36198 22.73207 -43.27776 1.000 19.79008 216 LEU C O 1
ATOM 10348 N N . GLY C 1 217 ? 1.68162 21.35120 -42.70218 1.000 20.13658 217 GLY C N 1
ATOM 10349 C CA . GLY C 1 217 ? 1.46984 21.94982 -41.38657 1.000 19.11769 217 GLY C CA 1
ATOM 10350 C C . GLY C 1 217 ? 1.40953 20.88508 -40.31638 1.000 20.41598 217 GLY C C 1
ATOM 10351 O O . GLY C 1 217 ? 0.86914 19.79161 -40.53301 1.000 19.42855 217 GLY C O 1
ATOM 10355 N N . VAL C 1 218 ? 1.95112 21.21995 -39.13382 1.000 17.37067 218 VAL C N 1
ATOM 10356 C CA . VAL C 1 218 ? 1.87552 20.32991 -37.97967 1.000 17.95194 218 VAL C CA 1
ATOM 10357 C C . VAL C 1 218 ? 1.42172 21.15006 -36.77884 1.000 20.09374 218 VAL C C 1
ATOM 10358 O O . VAL C 1 218 ? 1.76098 22.32977 -36.63157 1.000 19.97034 218 VAL C O 1
ATOM 10371 N N . GLN C 1 219 ? 0.70435 20.47408 -35.87162 1.000 19.79322 219 GLN C N 1
ATOM 10372 C CA . GLN C 1 219 ? 0.11617 21.13259 -34.71932 1.000 20.31069 219 GLN C CA 1
ATOM 10373 C C . GLN C 1 219 ? 1.07111 21.20337 -33.54830 1.000 19.09361 219 GLN C C 1
ATOM 10374 O O . GLN C 1 219 ? 0.88919 22.05956 -32.67244 1.000 20.64427 219 GLN C O 1
ATOM 10388 N N . TRP C 1 220 ? 2.07042 20.34730 -33.53593 1.000 22.40246 220 TRP C N 1
ATOM 10389 C CA . TRP C 1 220 ? 3.09906 20.38723 -32.52489 1.000 20.32119 220 TRP C CA 1
ATOM 10390 C C . TRP C 1 220 ? 4.13878 21.42524 -32.91482 1.000 20.33271 220 TRP C C 1
ATOM 10391 O O . TRP C 1 220 ? 3.96557 22.19530 -33.87493 1.000 19.27200 220 TRP C O 1
ATOM 10412 N N . ASN C 1 221 ? 5.23112 21.46916 -32.14147 1.000 19.12712 221 ASN C N 1
ATOM 10413 C CA . ASN C 1 221 ? 6.23835 22.51521 -32.24728 1.000 17.17595 221 ASN C CA 1
ATOM 10414 C C . ASN C 1 221 ? 7.60668 21.90690 -32.50182 1.000 19.27987 221 ASN C C 1
ATOM 10415 O O . ASN C 1 221 ? 8.47059 21.85221 -31.59279 1.000 19.30859 221 ASN C O 1
ATOM 10426 N N . PRO C 1 222 ? 7.87853 21.53701 -33.75942 1.000 20.76305 222 PRO C N 1
ATOM 10427 C CA . PRO C 1 222 ? 9.14622 20.86258 -34.07328 1.000 19.64785 222 PRO C CA 1
ATOM 10428 C C . PRO C 1 222 ? 10.33573 21.76620 -34.09341 1.000 18.81782 222 PRO C C 1
ATOM 10429 O O . PRO C 1 222 ? 11.45120 21.25942 -34.30060 1.000 21.22565 222 PRO C O 1
ATOM 10440 N N . GLU C 1 223 ? 10.16076 23.08942 -33.95766 1.000 19.35285 223 GLU C N 1
ATOM 10441 C CA . GLU C 1 223 ? 11.31297 23.97900 -33.83271 1.000 18.44497 223 GLU C CA 1
ATOM 10442 C C . GLU C 1 223 ? 12.03197 23.79792 -32.50006 1.000 19.48736 223 GLU C C 1
ATOM 10443 O O . GLU C 1 223 ? 13.19589 24.21535 -32.38363 1.000 22.53588 223 GLU C O 1
ATOM 10455 N N . TRP C 1 224 ? 11.36197 23.18827 -31.51562 1.000 21.20941 224 TRP C N 1
ATOM 10456 C CA . TRP C 1 224 ? 11.90030 23.07715 -30.16521 1.000 18.92100 224 TRP C CA 1
ATOM 10457 C C . TRP C 1 224 ? 13.07730 22.09948 -30.15173 1.000 20.91919 224 TRP C C 1
ATOM 10458 O O . TRP C 1 224 ? 12.89828 20.89021 -30.36147 1.000 22.35542 224 TRP C O 1
ATOM 10479 N N . GLN C 1 225 ? 14.26722 22.62796 -29.85403 1.000 22.23167 225 GLN C N 1
ATOM 10480 C CA . GLN C 1 225 ? 15.49805 21.83300 -29.79137 1.000 26.35510 225 GLN C CA 1
ATOM 10481 C C . GLN C 1 225 ? 15.62577 20.92103 -31.00467 1.000 27.24023 225 GLN C C 1
ATOM 10482 O O . GLN C 1 225 ? 15.88092 19.72228 -30.89168 1.000 29.17689 225 GLN C O 1
ATOM 10496 N N . VAL C 1 226 ? 15.39902 21.51055 -32.18128 1.000 23.09895 226 VAL C N 1
ATOM 10497 C CA . VAL C 1 226 ? 15.21807 20.71615 -33.38850 1.000 21.51138 226 VAL C CA 1
ATOM 10498 C C . VAL C 1 226 ? 16.40758 19.78860 -33.62419 1.000 24.80023 226 VAL C C 1
ATOM 10499 O O . VAL C 1 226 ? 16.23692 18.67147 -34.13577 1.000 26.17048 226 VAL C O 1
ATOM 10512 N N . LEU C 1 227 ? 17.62610 20.24708 -33.31005 1.000 22.95933 227 LEU C N 1
ATOM 10513 C CA . LEU C 1 227 ? 18.80408 19.43740 -33.61938 1.000 25.61032 227 LEU C CA 1
ATOM 10514 C C . LEU C 1 227 ? 18.88055 18.15884 -32.79164 1.000 31.20684 227 LEU C C 1
ATOM 10515 O O . LEU C 1 227 ? 19.61644 17.24209 -33.17793 1.000 30.23230 227 LEU C O 1
ATOM 10531 N N . THR C 1 228 ? 18.15847 18.07867 -31.67198 1.000 26.42984 228 THR C N 1
ATOM 10532 C CA . THR C 1 228 ? 18.24869 16.95142 -30.76285 1.000 27.86295 228 THR C CA 1
ATOM 10533 C C . THR C 1 228 ? 17.17383 15.90283 -31.00258 1.000 31.70111 228 THR C C 1
ATOM 10534 O O . THR C 1 228 ? 17.25227 14.82386 -30.41551 1.000 31.09327 228 THR C O 1
ATOM 10545 N N . ASN C 1 229 ? 16.17821 16.18543 -31.83436 1.000 25.64750 229 ASN C N 1
ATOM 10546 C CA . ASN C 1 229 ? 15.03900 15.29514 -32.03412 1.000 25.95242 229 ASN C CA 1
ATOM 10547 C C . ASN C 1 229 ? 14.98640 14.90346 -33.49846 1.000 25.12318 229 ASN C C 1
ATOM 10548 O O . ASN C 1 229 ? 14.76831 15.78071 -34.35476 1.000 26.31445 229 ASN C O 1
ATOM 10559 N N . PRO C 1 230 ? 15.18997 13.63119 -33.85134 1.000 25.60090 230 PRO C N 1
ATOM 10560 C CA . PRO C 1 230 ? 15.26051 13.27714 -35.27589 1.000 25.89422 230 PRO C CA 1
ATOM 10561 C C . PRO C 1 230 ? 13.94760 13.44706 -35.99580 1.000 25.14100 230 PRO C C 1
ATOM 10562 O O . PRO C 1 230 ? 13.96349 13.70602 -37.20148 1.000 28.00209 230 PRO C O 1
ATOM 10573 N N . ASN C 1 231 ? 12.81903 13.31236 -35.30048 1.000 25.04034 231 ASN C N 1
ATOM 10574 C CA . ASN C 1 231 ? 11.52360 13.48018 -35.95779 1.000 28.16246 231 ASN C CA 1
ATOM 10575 C C . ASN C 1 231 ? 11.26735 14.94938 -36.30035 1.000 27.05019 231 ASN C C 1
ATOM 10576 O O . ASN C 1 231 ? 10.81778 15.27681 -37.41305 1.000 29.19329 231 ASN C O 1
ATOM 10587 N N . TYR C 1 232 ? 11.61093 15.85533 -35.38804 1.000 22.35578 232 TYR C N 1
ATOM 10588 C CA . TYR C 1 232 ? 11.52773 17.28525 -35.70700 1.000 22.11330 232 TYR C CA 1
ATOM 10589 C C . TYR C 1 232 ? 12.54981 17.67760 -36.76401 1.000 27.12699 232 TYR C C 1
ATOM 10590 O O . TYR C 1 232 ? 12.23925 18.45737 -37.67419 1.000 23.98348 232 TYR C O 1
ATOM 10608 N N . LEU C 1 233 ? 13.78959 17.19467 -36.62957 1.000 23.38715 233 LEU C N 1
ATOM 10609 C CA . LEU C 1 233 ? 14.83725 17.53820 -37.57757 1.000 24.41176 233 LEU C CA 1
ATOM 10610 C C . LEU C 1 233 ? 14.48125 17.09895 -38.99350 1.000 24.99895 233 LEU C C 1
ATOM 10611 O O . LEU C 1 233 ? 14.75359 17.83161 -39.96393 1.000 23.80263 233 LEU C O 1
ATOM 10627 N N . ALA C 1 234 ? 13.85804 15.92463 -39.11942 1.000 25.83981 234 ALA C N 1
ATOM 10628 C CA . ALA C 1 234 ? 13.46381 15.41836 -40.42808 1.000 27.87465 234 ALA C CA 1
ATOM 10629 C C . ALA C 1 234 ? 12.51657 16.39162 -41.10634 1.000 27.74978 234 ALA C C 1
ATOM 10630 O O . ALA C 1 234 ? 12.60802 16.61545 -42.32115 1.000 27.56890 234 ALA C O 1
ATOM 10637 N N . ILE C 1 235 ? 11.60189 16.98615 -40.33613 1.000 22.47906 235 ILE C N 1
ATOM 10638 C CA . ILE C 1 235 ? 10.66680 17.94159 -40.92868 1.000 24.11635 235 ILE C CA 1
ATOM 10639 C C . ILE C 1 235 ? 11.40401 19.19086 -41.39422 1.000 26.22073 235 ILE C C 1
ATOM 10640 O O . ILE C 1 235 ? 11.19125 19.68153 -42.50266 1.000 22.66139 235 ILE C O 1
ATOM 10656 N N . PHE C 1 236 ? 12.29317 19.71900 -40.57323 1.000 23.49148 236 PHE C N 1
ATOM 10657 C CA . PHE C 1 236 ? 12.95299 20.95786 -40.93920 1.000 21.49867 236 PHE C CA 1
ATOM 10658 C C . PHE C 1 236 ? 13.95070 20.74337 -42.06109 1.000 24.69189 236 PHE C C 1
ATOM 10659 O O . PHE C 1 236 ? 14.11846 21.63057 -42.89674 1.000 23.85250 236 PHE C O 1
ATOM 10676 N N . GLN C 1 237 ? 14.58968 19.56563 -42.11503 1.000 23.26913 237 GLN C N 1
ATOM 10677 C CA . GLN C 1 237 ? 15.48463 19.25302 -43.22571 1.000 25.72867 237 GLN C CA 1
ATOM 10678 C C . GLN C 1 237 ? 14.72059 19.12116 -44.53054 1.000 24.68747 237 GLN C C 1
ATOM 10679 O O . GLN C 1 237 ? 15.19641 19.57809 -45.58622 1.000 26.78120 237 GLN C O 1
ATOM 10693 N N . ALA C 1 238 ? 13.54615 18.49991 -44.48156 1.000 23.48546 238 ALA C N 1
ATOM 10694 C CA . ALA C 1 238 ? 12.73562 18.36094 -45.69554 1.000 26.45811 238 ALA C CA 1
ATOM 10695 C C . ALA C 1 238 ? 12.22871 19.71457 -46.19368 1.000 26.58408 238 ALA C C 1
ATOM 10696 O O . ALA C 1 238 ? 12.24081 19.99343 -47.40767 1.000 27.00474 238 ALA C O 1
ATOM 10703 N N . PHE C 1 239 ? 11.74424 20.54898 -45.27705 1.000 23.56308 239 PHE C N 1
ATOM 10704 C CA . PHE C 1 239 ? 11.41740 21.93289 -45.61134 1.000 21.30080 239 PHE C CA 1
ATOM 10705 C C . PHE C 1 239 ? 12.60423 22.63445 -46.24011 1.000 20.96946 239 PHE C C 1
ATOM 10706 O O . PHE C 1 239 ? 12.47248 23.31273 -47.26567 1.000 25.26411 239 PHE C O 1
ATOM 10723 N N . GLY C 1 240 ? 13.78177 22.49082 -45.63732 1.000 23.14913 240 GLY C N 1
ATOM 10724 C CA . GLY C 1 240 ? 14.93484 23.21920 -46.11612 1.000 23.39461 240 GLY C CA 1
ATOM 10725 C C . GLY C 1 240 ? 15.38171 22.75545 -47.48880 1.000 27.85757 240 GLY C C 1
ATOM 10726 O O . GLY C 1 240 ? 15.77630 23.56712 -48.32285 1.000 28.46521 240 GLY C O 1
ATOM 10730 N N . LYS C 1 241 ? 15.33400 21.44949 -47.73664 1.000 27.72391 241 LYS C N 1
ATOM 10731 C CA . LYS C 1 241 ? 15.68433 20.96493 -49.07375 1.000 30.01388 241 LYS C CA 1
ATOM 10732 C C . LYS C 1 241 ? 14.70717 21.50688 -50.11542 1.000 31.90617 241 LYS C C 1
ATOM 10733 O O . LYS C 1 241 ? 15.11105 21.85514 -51.23300 1.000 32.11888 241 LYS C O 1
ATOM 10752 N N . ALA C 1 242 ? 13.41138 21.54063 -49.79013 1.000 30.44490 242 ALA C N 1
ATOM 10753 C CA . ALA C 1 242 ? 12.44861 22.13021 -50.71596 1.000 28.53671 242 ALA C CA 1
ATOM 10754 C C . ALA C 1 242 ? 12.76561 23.60106 -50.97440 1.000 28.04146 242 ALA C C 1
ATOM 10755 O O . ALA C 1 242 ? 12.67706 24.08327 -52.11512 1.000 27.85017 242 ALA C O 1
ATOM 10762 N N . CYS C 1 243 ? 13.12767 24.33599 -49.92105 1.000 24.06504 243 CYS C N 1
ATOM 10763 C CA . CYS C 1 243 ? 13.50552 25.72483 -50.09205 1.000 22.62559 243 CYS C CA 1
ATOM 10764 C C . CYS C 1 243 ? 14.75745 25.83630 -50.95200 1.000 26.66592 243 CYS C C 1
ATOM 10765 O O . CYS C 1 243 ? 14.87661 26.75683 -51.76582 1.000 27.44473 243 CYS C O 1
ATOM 10773 N N . SER C 1 244 ? 15.72148 24.93203 -50.75889 1.000 28.22162 244 SER C N 1
ATOM 10774 C CA . SER C 1 244 ? 16.92507 24.97729 -51.58314 1.000 33.54718 244 SER C CA 1
ATOM 10775 C C . SER C 1 244 ? 16.60700 24.64698 -53.03457 1.000 32.26512 244 SER C C 1
ATOM 10776 O O . SER C 1 244 ? 17.23988 25.18364 -53.94445 1.000 37.44319 244 SER C O 1
ATOM 10784 N N . LYS C 1 245 ? 15.63585 23.77063 -53.26762 1.000 30.33956 245 LYS C N 1
ATOM 10785 C CA . LYS C 1 245 ? 15.20855 23.46890 -54.63400 1.000 33.51778 245 LYS C CA 1
ATOM 10786 C C . LYS C 1 245 ? 14.64935 24.70623 -55.32414 1.000 42.53612 245 LYS C C 1
ATOM 10787 O O . LYS C 1 245 ? 15.00560 25.01087 -56.47031 1.000 39.12840 245 LYS C O 1
ATOM 10793 N N . ARG C 1 246 ? 13.76118 25.43843 -54.64177 1.000 32.68726 246 ARG C N 1
ATOM 10794 C CA . ARG C 1 246 ? 13.24013 26.66308 -55.24261 1.000 36.52928 246 ARG C CA 1
ATOM 10795 C C . ARG C 1 246 ? 14.35481 27.67034 -55.47232 1.000 37.01729 246 ARG C C 1
ATOM 10796 O O . ARG C 1 246 ? 14.41900 28.30853 -56.53240 1.000 39.11370 246 ARG C O 1
ATOM 10804 N N . ALA C 1 247 ? 15.25709 27.81573 -54.49496 1.000 32.44971 247 ALA C N 1
ATOM 10805 C CA . ALA C 1 247 ? 16.37246 28.73583 -54.65121 1.000 39.85162 247 ALA C CA 1
ATOM 10806 C C . ALA C 1 247 ? 17.19195 28.38636 -55.88484 1.000 49.93197 247 ALA C C 1
ATOM 10807 O O . ALA C 1 247 ? 17.70692 29.28095 -56.56709 1.000 48.26894 247 ALA C O 1
ATOM 10814 N N . GLY C 1 248 ? 17.29756 27.09239 -56.19742 1.000 50.25803 248 GLY C N 1
ATOM 10815 C CA . GLY C 1 248 ? 18.11244 26.64552 -57.31241 1.000 48.62593 248 GLY C CA 1
ATOM 10816 C C . GLY C 1 248 ? 17.47423 26.78875 -58.67520 1.000 49.77128 248 GLY C C 1
ATOM 10817 O O . GLY C 1 248 ? 18.18426 26.72010 -59.68125 1.000 59.35157 248 GLY C O 1
ATOM 10821 N N . GLN C 1 249 ? 16.16100 26.98424 -58.74112 1.000 51.51797 249 GLN C N 1
ATOM 10822 C CA . GLN C 1 249 ? 15.46549 27.08131 -60.01474 1.000 52.61283 249 GLN C CA 1
ATOM 10823 C C . GLN C 1 249 ? 15.26008 28.52135 -60.45536 1.000 55.37398 249 GLN C C 1
ATOM 10824 O O . GLN C 1 249 ? 14.60029 28.76147 -61.47234 1.000 58.30613 249 GLN C O 1
ATOM 10830 N N . ARG C 1 250 ? 15.82527 29.47940 -59.72785 1.000 52.25745 250 ARG C N 1
ATOM 10831 C CA . ARG C 1 250 ? 15.76025 30.88317 -60.11895 1.000 58.52437 250 ARG C CA 1
ATOM 10832 C C . ARG C 1 250 ? 16.59716 31.13971 -61.37447 1.000 64.35720 250 ARG C C 1
ATOM 10833 O O . ARG C 1 250 ? 17.76199 30.74648 -61.45200 1.000 60.28384 250 ARG C O 1
ATOM 10841 N N . SER D 1 2 ? 37.55431 -11.44833 -16.73488 1.000 59.84480 2 SER D N 1
ATOM 10842 C CA . SER D 1 2 ? 36.37379 -11.50662 -17.59678 1.000 62.48011 2 SER D CA 1
ATOM 10843 C C . SER D 1 2 ? 36.65654 -12.27821 -18.88476 1.000 52.76757 2 SER D C 1
ATOM 10844 O O . SER D 1 2 ? 37.73844 -12.16637 -19.45774 1.000 60.46244 2 SER D O 1
ATOM 10847 N N . ARG D 1 3 ? 35.66906 -13.05193 -19.33264 1.000 52.54178 3 ARG D N 1
ATOM 10848 C CA . ARG D 1 3 ? 35.87275 -13.95141 -20.45837 1.000 48.89099 3 ARG D CA 1
ATOM 10849 C C . ARG D 1 3 ? 35.94734 -13.17920 -21.77281 1.000 56.31750 3 ARG D C 1
ATOM 10850 O O . ARG D 1 3 ? 35.20667 -12.21170 -21.98548 1.000 53.18311 3 ARG D O 1
ATOM 10858 N N . LEU D 1 4 ? 36.84290 -13.61664 -22.66273 1.000 46.67901 4 LEU D N 1
ATOM 10859 C CA . LEU D 1 4 ? 36.90001 -13.02916 -23.99613 1.000 45.25169 4 LEU D CA 1
ATOM 10860 C C . LEU D 1 4 ? 35.64580 -13.42277 -24.77279 1.000 38.59835 4 LEU D C 1
ATOM 10861 O O . LEU D 1 4 ? 35.24686 -14.59356 -24.74353 1.000 37.77648 4 LEU D O 1
ATOM 10877 N N . PRO D 1 5 ? 35.01314 -12.48962 -25.48741 1.000 33.50629 5 PRO D N 1
ATOM 10878 C CA . PRO D 1 5 ? 33.81049 -12.85287 -26.24705 1.000 33.80886 5 PRO D CA 1
ATOM 10879 C C . PRO D 1 5 ? 34.18427 -13.65382 -27.48796 1.000 32.05086 5 PRO D C 1
ATOM 10880 O O . PRO D 1 5 ? 35.13397 -13.32297 -28.19611 1.000 28.75338 5 PRO D O 1
ATOM 10891 N N . LEU D 1 6 ? 33.43466 -14.71263 -27.74077 1.000 27.93308 6 LEU D N 1
ATOM 10892 C CA . LEU D 1 6 ? 33.56689 -15.47745 -28.97645 1.000 30.44034 6 LEU D CA 1
ATOM 10893 C C . LEU D 1 6 ? 32.66921 -14.77995 -29.98887 1.000 25.74906 6 LEU D C 1
ATOM 10894 O O . LEU D 1 6 ? 31.44035 -14.82475 -29.85975 1.000 29.40309 6 LEU D O 1
ATOM 10910 N N . ILE D 1 7 ? 33.26749 -14.15865 -31.00895 1.000 24.96975 7 ILE D N 1
ATOM 10911 C CA . ILE D 1 7 ? 32.52537 -13.38222 -31.98709 1.000 24.75796 7 ILE D CA 1
ATOM 10912 C C . ILE D 1 7 ? 32.54402 -14.13226 -33.31986 1.000 21.34393 7 ILE D C 1
ATOM 10913 O O . ILE D 1 7 ? 33.61424 -14.36496 -33.89793 1.000 26.48796 7 ILE D O 1
ATOM 10929 N N . GLY D 1 8 ? 31.35839 -14.50900 -33.78092 1.000 23.92479 8 GLY D N 1
ATOM 10930 C CA . GLY D 1 8 ? 31.23279 -15.17423 -35.07310 1.000 23.71973 8 GLY D CA 1
ATOM 10931 C C . GLY D 1 8 ? 31.29832 -14.16593 -36.20448 1.000 23.51977 8 GLY D C 1
ATOM 10932 O O . GLY D 1 8 ? 30.69743 -13.08971 -36.15313 1.000 25.29563 8 GLY D O 1
ATOM 10936 N N . VAL D 1 9 ? 32.03582 -14.53458 -37.24670 1.000 23.09402 9 VAL D N 1
ATOM 10937 C CA . VAL D 1 9 ? 32.24691 -13.67798 -38.39882 1.000 20.03376 9 VAL D CA 1
ATOM 10938 C C . VAL D 1 9 ? 31.72749 -14.42532 -39.61942 1.000 22.79898 9 VAL D C 1
ATOM 10939 O O . VAL D 1 9 ? 32.14195 -15.56232 -39.85676 1.000 24.13918 9 VAL D O 1
ATOM 10952 N N . THR D 1 10 ? 30.81051 -13.80508 -40.36848 1.000 23.26990 10 THR D N 1
ATOM 10953 C CA . THR D 1 10 ? 30.15441 -14.49013 -41.48155 1.000 23.10022 10 THR D CA 1
ATOM 10954 C C . THR D 1 10 ? 31.11530 -14.77978 -42.62643 1.000 21.93086 10 THR D C 1
ATOM 10955 O O . THR D 1 10 ? 31.83375 -13.87849 -43.08503 1.000 24.03858 10 THR D O 1
ATOM 10966 N N . ALA D 1 11 ? 31.05182 -16.01824 -43.14018 1.000 25.73666 11 ALA D N 1
ATOM 10967 C CA . ALA D 1 11 ? 31.78670 -16.40995 -44.33813 1.000 24.17912 11 ALA D CA 1
ATOM 10968 C C . ALA D 1 11 ? 31.00616 -16.06522 -45.60747 1.000 24.44917 11 ALA D C 1
ATOM 10969 O O . ALA D 1 11 ? 29.76701 -16.07811 -45.62111 1.000 24.04708 11 ALA D O 1
ATOM 10976 N N . CYS D 1 12 ? 31.75922 -15.76388 -46.67587 1.000 23.67688 12 CYS D N 1
ATOM 10977 C CA . CYS D 1 12 ? 31.28967 -15.83842 -48.05372 1.000 22.21546 12 CYS D CA 1
ATOM 10978 C C . CYS D 1 12 ? 31.61178 -17.24378 -48.57834 1.000 22.19503 12 CYS D C 1
ATOM 10979 O O . CYS D 1 12 ? 32.50089 -17.92166 -48.06193 1.000 22.53927 12 CYS D O 1
ATOM 10987 N N . THR D 1 13 ? 30.89919 -17.67125 -49.62397 1.000 21.90987 13 THR D N 1
ATOM 10988 C CA . THR D 1 13 ? 31.34194 -18.83565 -50.38120 1.000 22.24302 13 THR D CA 1
ATOM 10989 C C . THR D 1 13 ? 32.11052 -18.37966 -51.61845 1.000 22.98207 13 THR D C 1
ATOM 10990 O O . THR D 1 13 ? 31.88145 -17.29845 -52.17612 1.000 24.13816 13 THR D O 1
ATOM 11001 N N . LYS D 1 14 ? 33.00462 -19.25055 -52.07222 1.000 21.28567 14 LYS D N 1
ATOM 11002 C CA . LYS D 1 14 ? 33.81465 -18.93374 -53.23976 1.000 24.36048 14 LYS D CA 1
ATOM 11003 C C . LYS D 1 14 ? 34.34172 -20.22642 -53.84865 1.000 22.38680 14 LYS D C 1
ATOM 11004 O O . LYS D 1 14 ? 34.92872 -21.05883 -53.15477 1.000 19.67201 14 LYS D O 1
ATOM 11023 N N . GLN D 1 15 ? 34.10267 -20.41044 -55.14003 1.000 21.98441 15 GLN D N 1
ATOM 11024 C CA . GLN D 1 15 ? 34.73910 -21.50121 -55.86376 1.000 22.81674 15 GLN D CA 1
ATOM 11025 C C . GLN D 1 15 ? 36.16737 -21.10470 -56.21600 1.000 18.06823 15 GLN D C 1
ATOM 11026 O O . GLN D 1 15 ? 36.40296 -20.02039 -56.75092 1.000 20.31880 15 GLN D O 1
ATOM 11040 N N . ILE D 1 16 ? 37.13396 -21.97235 -55.89271 1.000 18.97793 16 ILE D N 1
ATOM 11041 C CA . ILE D 1 16 ? 38.51986 -21.69844 -56.24991 1.000 20.19698 16 ILE D CA 1
ATOM 11042 C C . ILE D 1 16 ? 39.07852 -22.95594 -56.90435 1.000 23.77064 16 ILE D C 1
ATOM 11043 O O . ILE D 1 16 ? 39.40865 -23.94689 -56.22295 1.000 20.00285 16 ILE D O 1
ATOM 11059 N N . GLY D 1 17 ? 39.15338 -22.93802 -58.23801 1.000 21.13911 17 GLY D N 1
ATOM 11060 C CA . GLY D 1 17 ? 39.55959 -24.13967 -58.93792 1.000 19.75471 17 GLY D CA 1
ATOM 11061 C C . GLY D 1 17 ? 38.49475 -25.20910 -58.81691 1.000 18.92145 17 GLY D C 1
ATOM 11062 O O . GLY D 1 17 ? 37.29876 -24.94106 -59.00862 1.000 19.97707 17 GLY D O 1
ATOM 11066 N N . LEU D 1 18 ? 38.90864 -26.42532 -58.49353 1.000 21.26007 18 LEU D N 1
ATOM 11067 C CA . LEU D 1 18 ? 37.96956 -27.54125 -58.41701 1.000 20.06340 18 LEU D CA 1
ATOM 11068 C C . LEU D 1 18 ? 37.16824 -27.57824 -57.11440 1.000 20.16749 18 LEU D C 1
ATOM 11069 O O . LEU D 1 18 ? 36.22676 -28.38642 -57.00161 1.000 22.53193 18 LEU D O 1
ATOM 11085 N N . HIS D 1 19 ? 37.50849 -26.73764 -56.13924 1.000 21.02186 19 HIS D N 1
ATOM 11086 C CA . HIS D 1 19 ? 36.88841 -26.88983 -54.82763 1.000 22.25263 19 HIS D CA 1
ATOM 11087 C C . HIS D 1 19 ? 36.09444 -25.66143 -54.40310 1.000 19.84338 19 HIS D C 1
ATOM 11088 O O . HIS D 1 19 ? 36.56918 -24.52277 -54.54436 1.000 20.31250 19 HIS D O 1
ATOM 11102 N N . PRO D 1 20 ? 34.94539 -25.88126 -53.75639 1.000 19.05470 20 PRO D N 1
ATOM 11103 C CA . PRO D 1 20 ? 34.24408 -24.78901 -53.06096 1.000 18.96626 20 PRO D CA 1
ATOM 11104 C C . PRO D 1 20 ? 34.80915 -24.52152 -51.66805 1.000 19.26027 20 PRO D C 1
ATOM 11105 O O . PRO D 1 20 ? 35.15605 -25.44077 -50.91532 1.000 19.19360 20 PRO D O 1
ATOM 11116 N N . TYR D 1 21 ? 34.87014 -23.24355 -51.33239 1.000 18.71362 21 TYR D N 1
ATOM 11117 C CA . TYR D 1 21 ? 35.40964 -22.75863 -50.06214 1.000 19.04067 21 TYR D CA 1
ATOM 11118 C C . TYR D 1 21 ? 34.43182 -21.82773 -49.37233 1.000 19.92748 21 TYR D C 1
ATOM 11119 O O . TYR D 1 21 ? 33.57363 -21.20206 -49.99652 1.000 20.60722 21 TYR D O 1
ATOM 11137 N N . HIS D 1 22 ? 34.60007 -21.73380 -48.04960 1.000 18.89884 22 HIS D N 1
ATOM 11138 C CA . HIS D 1 22 ? 34.03342 -20.67406 -47.22312 1.000 17.25975 22 HIS D CA 1
ATOM 11139 C C . HIS D 1 22 ? 35.15499 -19.74417 -46.80735 1.000 20.67489 22 HIS D C 1
ATOM 11140 O O . HIS D 1 22 ? 36.20853 -20.20397 -46.36583 1.000 18.87234 22 HIS D O 1
ATOM 11154 N N . ILE D 1 23 ? 34.94494 -18.44975 -46.97908 1.000 20.10455 23 ILE D N 1
ATOM 11155 C CA . ILE D 1 23 ? 36.04449 -17.50620 -46.83349 1.000 18.17458 23 ILE D CA 1
ATOM 11156 C C . ILE D 1 23 ? 35.65187 -16.31317 -45.97426 1.000 18.85495 23 ILE D C 1
ATOM 11157 O O . ILE D 1 23 ? 34.48809 -15.90191 -45.92050 1.000 20.18965 23 ILE D O 1
AT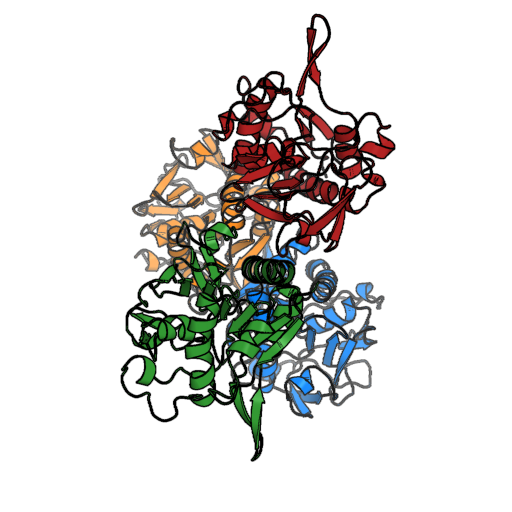OM 11173 N N . ALA D 1 24 ? 36.67002 -15.71017 -45.35517 1.000 21.65298 24 ALA D N 1
ATOM 11174 C CA . ALA D 1 24 ? 36.45777 -14.47251 -44.62311 1.000 19.31853 24 ALA D CA 1
ATOM 11175 C C . ALA D 1 24 ? 37.69380 -13.60101 -44.68353 1.000 21.66411 24 ALA D C 1
ATOM 11176 O O . ALA D 1 24 ? 38.81175 -14.10736 -44.60100 1.000 20.71507 24 ALA D O 1
ATOM 11183 N N . GLY D 1 25 ? 37.48422 -12.28684 -44.77980 1.000 22.60279 25 GLY D N 1
ATOM 11184 C CA . GLY D 1 25 ? 38.60443 -11.38728 -44.97262 1.000 19.83483 25 GLY D CA 1
ATOM 11185 C C . GLY D 1 25 ? 39.40857 -11.21738 -43.69900 1.000 21.01858 25 GLY D C 1
ATOM 11186 O O . GLY D 1 25 ? 38.85035 -10.99698 -42.62286 1.000 22.83042 25 GLY D O 1
ATOM 11190 N N . ASP D 1 26 ? 40.72690 -11.27663 -43.83240 1.000 20.76707 26 ASP D N 1
ATOM 11191 C CA . ASP D 1 26 ? 41.64344 -11.06423 -42.71478 1.000 22.86084 26 ASP D CA 1
ATOM 11192 C C . ASP D 1 26 ? 41.37732 -9.75529 -41.98234 1.000 20.50833 26 ASP D C 1
ATOM 11193 O O . ASP D 1 26 ? 41.44317 -9.71499 -40.74708 1.000 22.62289 26 ASP D O 1
ATOM 11202 N N . LYS D 1 27 ? 41.07978 -8.67490 -42.71616 1.000 22.89319 27 LYS D N 1
ATOM 11203 C CA . LYS D 1 27 ? 40.95305 -7.38533 -42.04579 1.000 20.87732 27 LYS D CA 1
ATOM 11204 C C . LYS D 1 27 ? 39.76241 -7.37756 -41.09527 1.000 24.19638 27 LYS D C 1
ATOM 11205 O O . LYS D 1 27 ? 39.82499 -6.72957 -40.04145 1.000 23.64729 27 LYS D O 1
ATOM 11224 N N . TYR D 1 28 ? 38.68859 -8.11829 -41.41268 1.000 21.14172 28 TYR D N 1
ATOM 11225 C CA . TYR D 1 28 ? 37.56323 -8.18368 -40.48231 1.000 20.76649 28 TYR D CA 1
ATOM 11226 C C . TYR D 1 28 ? 37.97801 -8.92556 -39.23183 1.000 23.97307 28 TYR D C 1
ATOM 11227 O O . TYR D 1 28 ? 37.63119 -8.52626 -38.11485 1.000 23.33471 28 TYR D O 1
ATOM 11245 N N . LEU D 1 29 ? 38.72428 -10.01299 -39.41357 1.000 22.10764 29 LEU D N 1
ATOM 11246 C CA . LEU D 1 29 ? 39.09876 -10.86478 -38.28564 1.000 22.58500 29 LEU D CA 1
ATOM 11247 C C . LEU D 1 29 ? 40.05818 -10.12480 -37.36119 1.000 27.13134 29 LEU D C 1
ATOM 11248 O O . LEU D 1 29 ? 39.91309 -10.17017 -36.13341 1.000 27.29293 29 LEU D O 1
ATOM 11264 N N . ARG D 1 30 ? 41.02853 -9.40928 -37.93879 1.000 21.16077 30 ARG D N 1
ATOM 11265 C CA . ARG D 1 30 ? 41.93997 -8.61099 -37.11953 1.000 25.61856 30 ARG D CA 1
ATOM 11266 C C . ARG D 1 30 ? 41.21427 -7.46659 -36.42800 1.000 27.90123 30 ARG D C 1
ATOM 11267 O O . ARG D 1 30 ? 41.56979 -7.11919 -35.30529 1.000 29.04057 30 ARG D O 1
ATOM 11288 N N . ALA D 1 31 ? 40.18399 -6.88470 -37.04625 1.000 24.03344 31 ALA D N 1
ATOM 11289 C CA . ALA D 1 31 ? 39.42174 -5.84152 -36.35891 1.000 22.32009 31 ALA D CA 1
ATOM 11290 C C . ALA D 1 31 ? 38.66326 -6.38765 -35.16630 1.000 28.12516 31 ALA D C 1
ATOM 11291 O O . ALA D 1 31 ? 38.50710 -5.68601 -34.16093 1.000 25.31217 31 ALA D O 1
ATOM 11298 N N . VAL D 1 32 ? 38.19417 -7.63274 -35.25308 1.000 24.37849 32 VAL D N 1
ATOM 11299 C CA . VAL D 1 32 ? 37.52351 -8.24840 -34.11688 1.000 22.00389 32 VAL D CA 1
ATOM 11300 C C . VAL D 1 32 ? 38.50094 -8.41846 -32.96735 1.000 27.10768 32 VAL D C 1
ATOM 11301 O O . VAL D 1 32 ? 38.16402 -8.16702 -31.80447 1.000 28.63460 32 VAL D O 1
ATOM 11314 N N . VAL D 1 33 ? 39.73301 -8.81828 -33.27740 1.000 24.64806 33 VAL D N 1
ATOM 11315 C CA . VAL D 1 33 ? 40.73632 -9.01703 -32.23880 1.000 26.72259 33 VAL D CA 1
ATOM 11316 C C . VAL D 1 33 ? 41.18271 -7.67961 -31.66534 1.000 30.44940 33 VAL D C 1
ATOM 11317 O O . VAL D 1 33 ? 41.14173 -7.46875 -30.44530 1.000 31.31699 33 VAL D O 1
ATOM 11330 N N . ASN D 1 34 ? 41.60868 -6.75795 -32.54205 1.000 27.13550 34 ASN D N 1
ATOM 11331 C CA . ASN D 1 34 ? 42.23690 -5.51556 -32.08186 1.000 28.44670 34 ASN D CA 1
ATOM 11332 C C . ASN D 1 34 ? 41.24061 -4.42608 -31.72143 1.000 33.71434 34 ASN D C 1
ATOM 11333 O O . ASN D 1 34 ? 41.54893 -3.56289 -30.88407 1.000 33.52204 34 ASN D O 1
ATOM 11344 N N . GLY D 1 35 ? 40.08347 -4.40943 -32.35867 1.000 29.03439 35 GLY D N 1
ATOM 11345 C CA . GLY D 1 35 ? 39.07910 -3.40513 -32.09616 1.000 30.97469 35 GLY D CA 1
ATOM 11346 C C . GLY D 1 35 ? 38.03711 -3.83083 -31.08458 1.000 33.35924 35 GLY D C 1
ATOM 11347 O O . GLY D 1 35 ? 37.72976 -3.06256 -30.16084 1.000 32.07808 35 GLY D O 1
ATOM 11351 N N . ALA D 1 36 ? 37.47994 -5.03763 -31.24072 1.000 28.28047 36 ALA D N 1
ATOM 11352 C CA . ALA D 1 36 ? 36.41515 -5.49874 -30.35744 1.000 27.27942 36 ALA D CA 1
ATOM 11353 C C . ALA D 1 36 ? 36.90887 -6.29788 -29.16055 1.000 29.29061 36 ALA D C 1
ATOM 11354 O O . ALA D 1 36 ? 36.09702 -6.60698 -28.27561 1.000 33.81087 36 ALA D O 1
ATOM 11361 N N . GLY D 1 37 ? 38.17959 -6.68940 -29.13589 1.000 26.50769 37 GLY D N 1
ATOM 11362 C CA . GLY D 1 37 ? 38.67908 -7.46381 -28.02268 1.000 30.67792 37 GLY D CA 1
ATOM 11363 C C . GLY D 1 37 ? 38.13667 -8.86869 -27.94824 1.000 33.33903 37 GLY D C 1
ATOM 11364 O O . GLY D 1 37 ? 38.05617 -9.44704 -26.85612 1.000 29.04975 37 GLY D O 1
ATOM 11368 N N . GLY D 1 38 ? 37.79491 -9.45756 -29.09203 1.000 29.47095 38 GLY D N 1
ATOM 11369 C CA . GLY D 1 38 ? 37.18459 -10.76466 -29.13139 1.000 27.83638 38 GLY D CA 1
ATOM 11370 C C . GLY D 1 38 ? 38.05227 -11.82839 -29.79457 1.000 28.22424 38 GLY D C 1
ATOM 11371 O O . GLY D 1 38 ? 39.11085 -11.57141 -30.35613 1.000 27.01912 38 GLY D O 1
ATOM 11375 N N . LEU D 1 39 ? 37.57195 -13.06322 -29.69452 1.000 25.86888 39 LEU D N 1
ATOM 11376 C CA . LEU D 1 39 ? 38.14109 -14.21018 -30.39444 1.000 27.68869 39 LEU D CA 1
ATOM 11377 C C . LEU D 1 39 ? 37.26968 -14.48253 -31.60768 1.000 24.09998 39 LEU D C 1
ATOM 11378 O O . LEU D 1 39 ? 36.10690 -14.91477 -31.44004 1.000 24.90221 39 LEU D O 1
ATOM 11394 N N . PRO D 1 40 ? 37.76718 -14.25501 -32.84628 1.000 24.65943 40 PRO D N 1
ATOM 11395 C CA . PRO D 1 40 ? 36.90433 -14.44919 -34.01533 1.000 25.67548 40 PRO D CA 1
ATOM 11396 C C . PRO D 1 40 ? 36.90770 -15.87903 -34.52404 1.000 24.21251 40 PRO D C 1
ATOM 11397 O O . PRO D 1 40 ? 37.97513 -16.46713 -34.67498 1.000 24.76562 40 PRO D O 1
ATOM 11408 N N . LEU D 1 41 ? 35.72434 -16.44527 -34.70938 1.000 24.54698 41 LEU D N 1
ATOM 11409 C CA . LEU D 1 41 ? 35.54839 -17.70955 -35.40673 1.000 21.58649 41 LEU D CA 1
ATOM 11410 C C . LEU D 1 41 ? 34.62647 -17.47081 -36.58357 1.000 22.19550 41 LEU D C 1
ATOM 11411 O O . LEU D 1 41 ? 33.63586 -16.73395 -36.47615 1.000 24.25348 41 LEU D O 1
ATOM 11427 N N . ILE D 1 42 ? 34.94518 -18.10710 -37.70060 1.000 23.63146 42 ILE D N 1
ATOM 11428 C CA . ILE D 1 42 ? 34.23874 -17.85861 -38.95207 1.000 21.02283 42 ILE D CA 1
ATOM 11429 C C . ILE D 1 42 ? 33.05578 -18.81079 -39.04777 1.000 20.24732 42 ILE D C 1
ATOM 11430 O O . ILE D 1 42 ? 33.20560 -20.03032 -38.87838 1.000 21.49730 42 ILE D O 1
ATOM 11446 N N . ILE D 1 43 ? 31.87626 -18.24937 -39.30979 1.000 22.93377 43 ILE D N 1
ATOM 11447 C CA . ILE D 1 43 ? 30.63957 -19.01327 -39.41081 1.000 22.53734 43 ILE D CA 1
ATOM 11448 C C . ILE D 1 43 ? 30.48737 -19.44454 -40.86489 1.000 19.14089 43 ILE D C 1
ATOM 11449 O O . ILE D 1 43 ? 30.29648 -18.57696 -41.73202 1.000 22.06182 43 ILE D O 1
ATOM 11465 N N . PRO D 1 44 ? 30.57626 -20.73474 -41.17761 1.000 21.91461 44 PRO D N 1
ATOM 11466 C CA . PRO D 1 44 ? 30.41790 -21.15615 -42.57364 1.000 26.44034 44 PRO D CA 1
ATOM 11467 C C . PRO D 1 44 ? 29.03855 -20.80379 -43.10211 1.000 28.92642 44 PRO D C 1
ATOM 11468 O O . PRO D 1 44 ? 28.05998 -20.71972 -42.35279 1.000 28.84642 44 PRO D O 1
ATOM 11479 N N . ALA D 1 45 ? 28.96615 -20.63439 -44.42370 1.000 23.77723 45 ALA D N 1
ATOM 11480 C CA . ALA D 1 45 ? 27.71215 -20.27727 -45.08177 1.000 22.49417 45 ALA D CA 1
ATOM 11481 C C . ALA D 1 45 ? 26.94713 -21.55912 -45.40683 1.000 25.64509 45 ALA D C 1
ATOM 11482 O O . ALA D 1 45 ? 26.78590 -21.96579 -46.56442 1.000 27.73478 45 ALA D O 1
ATOM 11489 N N . LEU D 1 46 ? 26.47273 -22.19956 -44.34334 1.000 25.80887 46 LEU D N 1
ATOM 11490 C CA . LEU D 1 46 ? 25.80205 -23.48750 -44.46083 1.000 28.96735 46 LEU D CA 1
ATOM 11491 C C . LEU D 1 46 ? 24.29247 -23.37114 -44.39737 1.000 35.53876 46 LEU D C 1
ATOM 11492 O O . LEU D 1 46 ? 23.60694 -24.39439 -44.29602 1.000 35.57367 46 LEU D O 1
ATOM 11508 N N . GLY D 1 47 ? 23.76434 -22.15620 -44.44886 1.000 33.86212 47 GLY D N 1
ATOM 11509 C CA . GLY D 1 47 ? 22.33244 -21.99135 -44.41165 1.000 36.16051 47 GLY D CA 1
ATOM 11510 C C . GLY D 1 47 ? 21.77647 -22.46085 -43.08209 1.000 40.88500 47 GLY D C 1
ATOM 11511 O O . GLY D 1 47 ? 22.42683 -22.41918 -42.03489 1.000 41.07454 47 GLY D O 1
ATOM 11515 N N . GLU D 1 48 ? 20.53524 -22.91905 -43.12102 1.000 41.41635 48 GLU D N 1
ATOM 11516 C CA . GLU D 1 48 ? 19.90321 -23.46935 -41.93576 1.000 45.87896 48 GLU D CA 1
ATOM 11517 C C . GLU D 1 48 ? 19.92005 -24.98530 -41.95904 1.000 45.19721 48 GLU D C 1
ATOM 11518 O O . GLU D 1 48 ? 19.06435 -25.62580 -41.33714 1.000 43.05346 48 GLU D O 1
ATOM 11530 N N . SER D 1 49 ? 20.89716 -25.55952 -42.67591 1.000 43.09386 49 SER D N 1
ATOM 11531 C CA . SER D 1 49 ? 21.25398 -26.96563 -42.55100 1.000 41.01941 49 SER D CA 1
ATOM 11532 C C . SER D 1 49 ? 21.94406 -27.27493 -41.22856 1.000 41.68695 49 SER D C 1
ATOM 11533 O O . SER D 1 49 ? 22.20499 -28.44995 -40.94138 1.000 44.53283 49 SER D O 1
ATOM 11541 N N . ILE D 1 50 ? 22.26374 -26.25468 -40.43500 1.000 44.90014 50 ILE D N 1
ATOM 11542 C CA . ILE D 1 50 ? 22.77791 -26.43713 -39.08650 1.000 48.88483 50 ILE D CA 1
ATOM 11543 C C . ILE D 1 50 ? 21.82375 -25.74072 -38.12699 1.000 43.96398 50 ILE D C 1
ATOM 11544 O O . ILE D 1 50 ? 21.06505 -24.84392 -38.50405 1.000 41.62151 50 ILE D O 1
ATOM 11560 N N . ASP D 1 51 ? 21.84575 -26.18889 -36.88033 1.000 42.97242 51 ASP D N 1
ATOM 11561 C CA . ASP D 1 51 ? 20.95865 -25.64576 -35.86155 1.000 44.99202 51 ASP D CA 1
ATOM 11562 C C . ASP D 1 51 ? 21.43139 -24.24356 -35.52142 1.000 41.17363 51 ASP D C 1
ATOM 11563 O O . ASP D 1 51 ? 22.38141 -24.07678 -34.75793 1.000 38.81170 51 ASP D O 1
ATOM 11572 N N . GLN D 1 52 ? 20.78978 -23.22185 -36.10406 1.000 44.20916 52 GLN D N 1
ATOM 11573 C CA . GLN D 1 52 ? 21.28035 -21.86230 -35.90223 1.000 50.47445 52 GLN D CA 1
ATOM 11574 C C . GLN D 1 52 ? 21.11881 -21.42569 -34.45193 1.000 50.01084 52 GLN D C 1
ATOM 11575 O O . GLN D 1 52 ? 21.89117 -20.58576 -33.99065 1.000 48.12045 52 GLN D O 1
ATOM 11589 N N . ALA D 1 53 ? 20.18588 -22.02403 -33.70709 1.000 49.54448 53 ALA D N 1
ATOM 11590 C CA . ALA D 1 53 ? 20.03262 -21.68143 -32.29606 1.000 54.74693 53 ALA D CA 1
ATOM 11591 C C . ALA D 1 53 ? 21.19283 -22.22553 -31.47228 1.000 52.69581 53 ALA D C 1
ATOM 11592 O O . ALA D 1 53 ? 21.77425 -21.50541 -30.65058 1.000 49.54535 53 ALA D O 1
ATOM 11599 N N . ALA D 1 54 ? 21.53236 -23.50429 -31.67125 1.000 44.11060 54 ALA D N 1
ATOM 11600 C CA . ALA D 1 54 ? 22.67766 -24.09208 -30.98711 1.000 43.49184 54 ALA D CA 1
ATOM 11601 C C . ALA D 1 54 ? 23.96796 -23.37726 -31.35039 1.000 39.35163 54 ALA D C 1
ATOM 11602 O O . ALA D 1 54 ? 24.90139 -23.32626 -30.53989 1.000 41.18015 54 ALA D O 1
ATOM 11609 N N . LEU D 1 55 ? 24.05308 -22.87382 -32.58120 1.000 37.89033 55 LEU D N 1
ATOM 11610 C CA . LEU D 1 55 ? 25.14149 -21.97708 -32.95366 1.000 42.49541 55 LEU D CA 1
ATOM 11611 C C . LEU D 1 55 ? 25.07617 -20.68700 -32.14620 1.000 39.71245 55 LEU D C 1
ATOM 11612 O O . LEU D 1 55 ? 26.08387 -20.23392 -31.59327 1.000 41.65494 55 LEU D O 1
ATOM 11628 N N . LEU D 1 56 ? 23.88759 -20.08526 -32.06378 1.000 40.75865 56 LEU D N 1
ATOM 11629 C CA . LEU D 1 56 ? 23.74334 -18.83235 -31.32652 1.000 39.94620 56 LEU D CA 1
ATOM 11630 C C . LEU D 1 56 ? 24.11028 -19.01358 -29.85735 1.000 41.59887 56 LEU D C 1
ATOM 11631 O O . LEU D 1 56 ? 24.75987 -18.14325 -29.26248 1.000 37.34406 56 LEU D O 1
ATOM 11647 N N . ASP D 1 57 ? 23.73108 -20.14805 -29.25960 1.000 40.08701 57 ASP D N 1
ATOM 11648 C CA . ASP D 1 57 ? 24.06346 -20.38786 -27.85754 1.000 43.58184 57 ASP D CA 1
ATOM 11649 C C . ASP D 1 57 ? 25.56747 -20.37311 -27.62343 1.000 42.47896 57 ASP D C 1
ATOM 11650 O O . ASP D 1 57 ? 26.00833 -20.19249 -26.48331 1.000 44.10658 57 ASP D O 1
ATOM 11659 N N . SER D 1 58 ? 26.36901 -20.55001 -28.66952 1.000 36.91721 58 SER D N 1
ATOM 11660 C CA . SER D 1 58 ? 27.80788 -20.66623 -28.49257 1.000 40.12188 58 SER D CA 1
ATOM 11661 C C . SER D 1 58 ? 28.56883 -19.37725 -28.76034 1.000 38.24922 58 SER D C 1
ATOM 11662 O O . SER D 1 58 ? 29.75441 -19.31019 -28.43622 1.000 35.51936 58 SER D O 1
ATOM 11670 N N . VAL D 1 59 ? 27.93916 -18.36001 -29.33594 1.000 32.79351 59 VAL D N 1
ATOM 11671 C CA . VAL D 1 59 ? 28.65072 -17.14872 -29.71027 1.000 35.60132 59 VAL D CA 1
ATOM 11672 C C . VAL D 1 59 ? 28.16593 -16.00325 -28.83205 1.000 30.54247 59 VAL D C 1
ATOM 11673 O O . VAL D 1 59 ? 27.03743 -16.00975 -28.33607 1.000 30.46644 59 VAL D O 1
ATOM 11686 N N . ASP D 1 60 ? 29.02811 -15.00433 -28.66526 1.000 29.04168 60 ASP D N 1
ATOM 11687 C CA . ASP D 1 60 ? 28.73248 -13.80007 -27.89020 1.000 29.39745 60 ASP D CA 1
ATOM 11688 C C . ASP D 1 60 ? 28.38461 -12.59750 -28.76210 1.000 28.44013 60 ASP D C 1
ATOM 11689 O O . ASP D 1 60 ? 28.00783 -11.54142 -28.24186 1.000 25.88812 60 ASP D O 1
ATOM 11698 N N . GLY D 1 61 ? 28.46640 -12.73678 -30.07041 1.000 24.82060 61 GLY D N 1
ATOM 11699 C CA . GLY D 1 61 ? 28.21952 -11.62558 -30.96655 1.000 24.36302 61 GLY D CA 1
ATOM 11700 C C . GLY D 1 61 ? 28.44760 -12.10234 -32.38312 1.000 24.84693 61 GLY D C 1
ATOM 11701 O O . GLY D 1 61 ? 29.05308 -13.15422 -32.60973 1.000 24.21574 61 GLY D O 1
ATOM 11705 N N . LEU D 1 62 ? 27.91868 -11.32778 -33.32858 1.000 25.21927 62 LEU D N 1
ATOM 11706 C CA . LEU D 1 62 ? 28.03378 -11.67261 -34.74251 1.000 23.01510 62 LEU D CA 1
ATOM 11707 C C . LEU D 1 62 ? 28.43592 -10.45118 -35.55299 1.000 28.54572 62 LEU D C 1
ATOM 11708 O O . LEU D 1 62 ? 27.79360 -9.39622 -35.44264 1.000 24.65844 62 LEU D O 1
ATOM 11724 N N . LEU D 1 63 ? 29.50122 -10.59691 -36.35836 1.000 22.21596 63 LEU D N 1
ATOM 11725 C CA . LEU D 1 63 ? 29.90196 -9.59873 -37.33319 1.000 21.63013 63 LEU D CA 1
ATOM 11726 C C . LEU D 1 63 ? 29.48638 -10.07109 -38.72560 1.000 24.21750 63 LEU D C 1
ATOM 11727 O O . LEU D 1 63 ? 29.89074 -11.15714 -39.17131 1.000 22.51471 63 LEU D O 1
ATOM 11743 N N . PHE D 1 64 ? 28.64600 -9.27471 -39.39011 1.000 23.78959 64 PHE D N 1
ATOM 11744 C CA . PHE D 1 64 ? 28.22778 -9.52971 -40.76469 1.000 23.84145 64 PHE D CA 1
ATOM 11745 C C . PHE D 1 64 ? 29.12578 -8.67716 -41.64822 1.000 24.31538 64 PHE D C 1
ATOM 11746 O O . PHE D 1 64 ? 29.05016 -7.44700 -41.61155 1.000 25.52650 64 PHE D O 1
ATOM 11763 N N . THR D 1 65 ? 30.01018 -9.34170 -42.40597 1.000 25.94029 65 THR D N 1
ATOM 11764 C CA . THR D 1 65 ? 31.09697 -8.66721 -43.09995 1.000 23.96114 65 THR D CA 1
ATOM 11765 C C . THR D 1 65 ? 30.62360 -8.07055 -44.42148 1.000 25.64464 65 THR D C 1
ATOM 11766 O O . THR D 1 65 ? 29.52032 -8.34213 -44.90856 1.000 27.38459 65 THR D O 1
ATOM 11777 N N . GLY D 1 66 ? 31.50389 -7.24817 -45.01761 1.000 24.76059 66 GLY D N 1
ATOM 11778 C CA . GLY D 1 66 ? 31.32449 -6.86176 -46.39715 1.000 26.85915 66 GLY D CA 1
ATOM 11779 C C . GLY D 1 66 ? 31.69625 -7.97719 -47.36834 1.000 31.92458 66 GLY D C 1
ATOM 11780 O O . GLY D 1 66 ? 32.26980 -9.02619 -47.03681 1.000 29.57680 66 GLY D O 1
ATOM 11784 N N . SER D 1 67 ? 31.34402 -7.74781 -48.61658 1.000 27.60628 67 SER D N 1
ATOM 11785 C CA . SER D 1 67 ? 31.65577 -8.69378 -49.67656 1.000 30.65301 67 SER D CA 1
ATOM 11786 C C . SER D 1 67 ? 31.44161 -8.04364 -51.03013 1.000 31.53638 67 SER D C 1
ATOM 11787 O O . SER D 1 67 ? 30.58209 -7.16645 -51.16803 1.000 30.02195 67 SER D O 1
ATOM 11795 N N . PRO D 1 68 ? 32.20359 -8.43328 -52.05205 1.000 28.85536 68 PRO D N 1
ATOM 11796 C CA . PRO D 1 68 ? 31.89946 -7.93121 -53.40569 1.000 32.55838 68 PRO D CA 1
ATOM 11797 C C . PRO D 1 68 ? 30.55471 -8.41605 -53.92754 1.000 34.41738 68 PRO D C 1
ATOM 11798 O O . PRO D 1 68 ? 30.01680 -7.81910 -54.86961 1.000 32.88780 68 PRO D O 1
ATOM 11809 N N . SER D 1 69 ? 29.97880 -9.45362 -53.33499 1.000 27.79138 69 SER D N 1
ATOM 11810 C CA . SER D 1 69 ? 28.70756 -9.95091 -53.82953 1.000 29.48795 69 SER D CA 1
ATOM 11811 C C . SER D 1 69 ? 27.55385 -9.10613 -53.30392 1.000 30.70852 69 SER D C 1
ATOM 11812 O O . SER D 1 69 ? 27.69360 -8.35301 -52.34366 1.000 29.22207 69 SER D O 1
ATOM 11820 N N . ASN D 1 70 ? 26.39581 -9.27511 -53.93152 1.000 29.65945 70 ASN D N 1
ATOM 11821 C CA . ASN D 1 70 ? 25.21246 -8.46638 -53.66679 1.000 29.37901 70 ASN D CA 1
ATOM 11822 C C . ASN D 1 70 ? 24.04228 -9.35166 -53.26901 1.000 28.63361 70 ASN D C 1
ATOM 11823 O O . ASN D 1 70 ? 23.86613 -10.44278 -53.82614 1.000 27.68569 70 ASN D O 1
ATOM 11834 N N . VAL D 1 71 ? 23.28032 -8.90678 -52.25931 1.000 28.04359 71 VAL D N 1
ATOM 11835 C CA . VAL D 1 71 ? 22.05604 -9.60916 -51.88197 1.000 27.50058 71 VAL D CA 1
ATOM 11836 C C . VAL D 1 71 ? 21.19156 -9.80492 -53.12598 1.000 33.47645 71 VAL D C 1
ATOM 11837 O O . VAL D 1 71 ? 21.02656 -8.88804 -53.93875 1.000 32.44553 71 VAL D O 1
ATOM 11850 N N . GLU D 1 72 ? 20.64814 -11.00911 -53.29778 1.000 34.79468 72 GLU D N 1
ATOM 11851 C CA . GLU D 1 72 ? 19.82447 -11.26489 -54.48666 1.000 36.29287 72 GLU D CA 1
ATOM 11852 C C . GLU D 1 72 ? 18.54261 -10.44586 -54.38540 1.000 35.56905 72 GLU D C 1
ATOM 11853 O O . GLU D 1 72 ? 17.90140 -10.44906 -53.32899 1.000 34.26508 72 GLU D O 1
ATOM 11865 N N . PRO D 1 73 ? 18.13549 -9.74425 -55.44900 1.000 38.24285 73 PRO D N 1
ATOM 11866 C CA . PRO D 1 73 ? 17.01146 -8.79555 -55.31608 1.000 37.72438 73 PRO D CA 1
ATOM 11867 C C . PRO D 1 73 ? 15.68680 -9.45794 -54.98508 1.000 44.24790 73 PRO D C 1
ATOM 11868 O O . PRO D 1 73 ? 14.74537 -8.77104 -54.55315 1.000 37.98562 73 PRO D O 1
ATOM 11879 N N . ARG D 1 74 ? 15.57875 -10.77679 -55.14746 1.000 45.93265 74 ARG D N 1
ATOM 11880 C CA . ARG D 1 74 ? 14.32196 -11.43962 -54.83778 1.000 41.90858 74 ARG D CA 1
ATOM 11881 C C . ARG D 1 74 ? 13.95430 -11.33563 -53.36646 1.000 47.54956 74 ARG D C 1
ATOM 11882 O O . ARG D 1 74 ? 12.76608 -11.42148 -53.03281 1.000 39.71179 74 ARG D O 1
ATOM 11892 N N . HIS D 1 75 ? 14.92901 -11.12711 -52.47605 1.000 41.70610 75 HIS D N 1
ATOM 11893 C CA . HIS D 1 75 ? 14.60216 -11.03497 -51.05786 1.000 46.04651 75 HIS D CA 1
ATOM 11894 C C . HIS D 1 75 ? 13.95606 -9.71416 -50.66340 1.000 42.42558 75 HIS D C 1
ATOM 11895 O O . HIS D 1 75 ? 13.51404 -9.58647 -49.51563 1.000 47.10587 75 HIS D O 1
ATOM 11909 N N . TYR D 1 76 ? 13.94009 -8.71749 -51.54982 1.000 40.81920 76 TYR D N 1
ATOM 11910 C CA . TYR D 1 76 ? 13.16951 -7.49481 -51.32937 1.000 44.31342 76 TYR D CA 1
ATOM 11911 C C . TYR D 1 76 ? 12.28516 -7.20116 -52.53907 1.000 47.70515 76 TYR D C 1
ATOM 11912 O O . TYR D 1 76 ? 11.93236 -6.04725 -52.80416 1.000 44.42445 76 TYR D O 1
ATOM 11930 N N . SER D 1 77 ? 11.92959 -8.24609 -53.29265 1.000 45.99704 77 SER D N 1
ATOM 11931 C CA . SER D 1 77 ? 10.99542 -8.12020 -54.41040 1.000 43.63695 77 SER D CA 1
ATOM 11932 C C . SER D 1 77 ? 11.46667 -7.06713 -55.41300 1.000 45.92535 77 SER D C 1
ATOM 11933 O O . SER D 1 77 ? 10.67228 -6.30691 -55.96867 1.000 45.41277 77 SER D O 1
ATOM 11941 N N . GLY D 1 78 ? 12.77151 -7.02813 -55.65797 1.000 42.20676 78 GLY D N 1
ATOM 11942 C CA . GLY D 1 78 ? 13.34107 -6.05315 -56.55373 1.000 37.24463 78 GLY D CA 1
ATOM 11943 C C . GLY D 1 78 ? 13.47462 -6.58518 -57.96324 1.000 40.92955 78 GLY D C 1
ATOM 11944 O O . GLY D 1 78 ? 13.35021 -7.78476 -58.21369 1.000 38.50937 78 GLY D O 1
ATOM 11948 N N . PRO D 1 79 ? 13.74472 -5.69557 -58.91636 1.000 43.50177 79 PRO D N 1
ATOM 11949 C CA . PRO D 1 79 ? 13.94875 -6.14564 -60.29666 1.000 43.96471 79 PRO D CA 1
ATOM 11950 C C . PRO D 1 79 ? 15.13364 -7.08895 -60.38971 1.000 46.12276 79 PRO D C 1
ATOM 11951 O O . PRO D 1 79 ? 16.11122 -6.96814 -59.64661 1.000 39.91889 79 PRO D O 1
ATOM 11962 N N . ALA D 1 80 ? 15.03418 -8.04163 -61.31318 1.000 49.20493 80 ALA D N 1
ATOM 11963 C CA . ALA D 1 80 ? 16.14681 -8.94339 -61.56801 1.000 48.32561 80 ALA D CA 1
ATOM 11964 C C . ALA D 1 80 ? 17.42347 -8.13703 -61.77741 1.000 47.91131 80 ALA D C 1
ATOM 11965 O O . ALA D 1 80 ? 17.40204 -7.04932 -62.36470 1.000 42.26627 80 ALA D O 1
ATOM 11972 N N . SER D 1 81 ? 18.53472 -8.65911 -61.26669 1.000 40.95448 81 SER D N 1
ATOM 11973 C CA . SER D 1 81 ? 19.80907 -7.97249 -61.40312 1.000 45.95948 81 SER D CA 1
ATOM 11974 C C . SER D 1 81 ? 20.35411 -8.17325 -62.81251 1.000 51.01452 81 SER D C 1
ATOM 11975 O O . SER D 1 81 ? 20.04299 -9.15517 -63.48591 1.000 44.00822 81 SER D O 1
ATOM 11983 N N . GLU D 1 82 ? 21.16480 -7.22481 -63.25448 1.000 52.00586 82 GLU D N 1
ATOM 11984 C CA . GLU D 1 82 ? 21.81332 -7.33983 -64.55065 1.000 55.49928 82 GLU D CA 1
ATOM 11985 C C . GLU D 1 82 ? 22.55298 -8.68045 -64.62620 1.000 56.93058 82 GLU D C 1
ATOM 11986 O O . GLU D 1 82 ? 23.26346 -9.03962 -63.67944 1.000 52.98157 82 GLU D O 1
ATOM 11998 N N . PRO D 1 83 ? 22.39107 -9.45019 -65.70290 1.000 52.43752 83 PRO D N 1
ATOM 11999 C CA . PRO D 1 83 ? 23.06505 -10.75502 -65.76929 1.000 54.16105 83 PRO D CA 1
ATOM 12000 C C . PRO D 1 83 ? 24.54558 -10.61234 -65.45303 1.000 57.14026 83 PRO D C 1
ATOM 12001 O O . PRO D 1 83 ? 25.20035 -9.64786 -65.86135 1.000 48.88074 83 PRO D O 1
ATOM 12012 N N . GLY D 1 84 ? 25.05981 -11.57388 -64.69221 1.000 52.85816 84 GLY D N 1
ATOM 12013 C CA . GLY D 1 84 ? 26.43919 -11.55945 -64.27621 1.000 54.71376 84 GLY D CA 1
ATOM 12014 C C . GLY D 1 84 ? 26.72322 -10.84021 -62.97360 1.000 53.53307 84 GLY D C 1
ATOM 12015 O O . GLY D 1 84 ? 27.83626 -10.98276 -62.44707 1.000 48.22238 84 GLY D O 1
ATOM 12019 N N . THR D 1 85 ? 25.77244 -10.05438 -62.45277 1.000 54.00545 85 THR D N 1
ATOM 12020 C CA . THR D 1 85 ? 25.93091 -9.43763 -61.13761 1.000 47.83855 85 THR D CA 1
ATOM 12021 C C . THR D 1 85 ? 26.40585 -10.47936 -60.13170 1.000 41.80061 85 THR D C 1
ATOM 12022 O O . THR D 1 85 ? 25.96200 -11.63067 -60.15243 1.000 40.47887 85 THR D O 1
ATOM 12033 N N . LEU D 1 86 ? 27.32151 -10.07896 -59.25378 1.000 36.52268 86 LEU D N 1
ATOM 12034 C CA . LEU D 1 86 ? 27.84828 -11.01178 -58.26737 1.000 35.63850 86 LEU D CA 1
ATOM 12035 C C . LEU D 1 86 ? 26.82150 -11.23264 -57.16948 1.000 34.07496 86 LEU D C 1
ATOM 12036 O O . LEU D 1 86 ? 26.36385 -10.27197 -56.54353 1.000 31.08365 86 LEU D O 1
ATOM 12052 N N . HIS D 1 87 ? 26.46884 -12.49638 -56.95689 1.000 33.55028 87 HIS D N 1
ATOM 12053 C CA . HIS D 1 87 ? 25.59464 -12.94589 -55.89611 1.000 33.20622 87 HIS D CA 1
ATOM 12054 C C . HIS D 1 87 ? 26.29508 -14.06805 -55.14401 1.000 31.27288 87 HIS D C 1
ATOM 12055 O O . HIS D 1 87 ? 27.25504 -14.67243 -55.62943 1.000 33.80915 87 HIS D O 1
ATOM 12069 N N . ASP D 1 88 ? 25.79045 -14.35091 -53.94889 1.000 27.64898 88 ASP D N 1
ATOM 12070 C CA . ASP D 1 88 ? 26.27609 -15.45109 -53.11550 1.000 28.47218 88 ASP D CA 1
ATOM 12071 C C . ASP D 1 88 ? 25.03681 -16.00880 -52.41384 1.000 30.57003 88 ASP D C 1
ATOM 12072 O O . ASP D 1 88 ? 24.74198 -15.65332 -51.28140 1.000 27.22441 88 ASP D O 1
ATOM 12081 N N . SER D 1 89 ? 24.30372 -16.87004 -53.13088 1.000 30.34546 89 SER D N 1
ATOM 12082 C CA . SER D 1 89 ? 23.05252 -17.42480 -52.62154 1.000 29.93213 89 SER D CA 1
ATOM 12083 C C . SER D 1 89 ? 23.25247 -18.15143 -51.29897 1.000 31.70697 89 SER D C 1
ATOM 12084 O O . SER D 1 89 ? 22.39532 -18.07633 -50.40715 1.000 30.91940 89 SER D O 1
ATOM 12092 N N . ASP D 1 90 ? 24.37438 -18.85471 -51.14432 1.000 29.90908 90 ASP D N 1
ATOM 12093 C CA . ASP D 1 90 ? 24.60294 -19.60705 -49.91508 1.000 28.87534 90 ASP D CA 1
ATOM 12094 C C . ASP D 1 90 ? 24.78665 -18.66669 -48.73080 1.000 31.82699 90 ASP D C 1
ATOM 12095 O O . ASP D 1 90 ? 24.33576 -18.96843 -47.62046 1.000 31.08963 90 ASP D O 1
ATOM 12104 N N . ARG D 1 91 ? 25.48511 -17.54124 -48.93777 1.000 28.42256 91 ARG D N 1
ATOM 12105 C CA . ARG D 1 91 ? 25.57761 -16.54723 -47.87065 1.000 29.87228 91 ARG D CA 1
ATOM 12106 C C . ARG D 1 91 ? 24.19873 -15.97464 -47.53972 1.000 29.53593 91 ARG D C 1
ATOM 12107 O O . ARG D 1 91 ? 23.82042 -15.87568 -46.36716 1.000 32.26875 91 ARG D O 1
ATOM 12128 N N . ASP D 1 92 ? 23.43475 -15.57324 -48.56047 1.000 27.06595 92 ASP D N 1
ATOM 12129 C CA . ASP D 1 92 ? 22.12137 -14.98711 -48.29243 1.000 33.69656 92 ASP D CA 1
ATOM 12130 C C . ASP D 1 92 ? 21.28648 -15.92938 -47.43344 1.000 34.34174 92 ASP D C 1
ATOM 12131 O O . ASP D 1 92 ? 20.53589 -15.49692 -46.54499 1.000 31.57617 92 ASP D O 1
ATOM 12140 N N . ALA D 1 93 ? 21.37190 -17.23232 -47.73158 1.000 28.86367 93 ALA D N 1
ATOM 12141 C CA . ALA D 1 93 ? 20.57510 -18.24152 -47.03811 1.000 30.92176 93 ALA D CA 1
ATOM 12142 C C . ALA D 1 93 ? 21.03334 -18.45459 -45.61056 1.000 32.70608 93 ALA D C 1
ATOM 12143 O O . ALA D 1 93 ? 20.28148 -19.01788 -44.80546 1.000 31.63861 93 ALA D O 1
ATOM 12150 N N . THR D 1 94 ? 22.24970 -18.02302 -45.28414 1.000 26.80215 94 THR D N 1
ATOM 12151 C CA . THR D 1 94 ? 22.77317 -18.06346 -43.92715 1.000 30.29625 94 THR D CA 1
ATOM 12152 C C . THR D 1 94 ? 22.49095 -16.76052 -43.19201 1.000 32.21080 94 THR D C 1
ATOM 12153 O O . THR D 1 94 ? 21.96051 -16.77159 -42.07913 1.000 30.27443 94 THR D O 1
ATOM 12164 N N . THR D 1 95 ? 22.78961 -15.62858 -43.81804 1.000 30.89181 95 THR D N 1
ATOM 12165 C CA . THR D 1 95 ? 22.86126 -14.39535 -43.03780 1.000 28.61450 95 THR D CA 1
ATOM 12166 C C . THR D 1 95 ? 21.50207 -13.74515 -42.82560 1.000 30.04910 95 THR D C 1
ATOM 12167 O O . THR D 1 95 ? 21.28106 -13.13137 -41.77742 1.000 30.50680 95 THR D O 1
ATOM 12178 N N . LEU D 1 96 ? 20.57754 -13.85133 -43.78296 1.000 30.52906 96 LEU D N 1
ATOM 12179 C CA . LEU D 1 96 ? 19.28990 -13.18624 -43.58606 1.000 30.06698 96 LEU D CA 1
ATOM 12180 C C . LEU D 1 96 ? 18.53388 -13.82474 -42.42892 1.000 33.39303 96 LEU D C 1
ATOM 12181 O O . LEU D 1 96 ? 18.09872 -13.09345 -41.52756 1.000 31.10354 96 LEU D O 1
ATOM 12197 N N . PRO D 1 97 ? 18.36091 -15.14977 -42.36551 1.000 30.78506 97 PRO D N 1
ATOM 12198 C CA . PRO D 1 97 ? 17.73684 -15.74006 -41.16182 1.000 33.33978 97 PRO D CA 1
ATOM 12199 C C . PRO D 1 97 ? 18.56631 -15.53351 -39.90820 1.000 36.48600 97 PRO D C 1
ATOM 12200 O O . PRO D 1 97 ? 18.01055 -15.32471 -38.82339 1.000 35.83842 97 PRO D O 1
ATOM 12211 N N . LEU D 1 98 ? 19.89500 -15.58608 -40.02558 1.000 31.51886 98 LEU D N 1
ATOM 12212 C CA . LEU D 1 98 ? 20.73467 -15.46790 -38.84181 1.000 32.84688 98 LEU D CA 1
ATOM 12213 C C . LEU D 1 98 ? 20.60572 -14.09863 -38.18898 1.000 37.05122 98 LEU D C 1
ATOM 12214 O O . LEU D 1 98 ? 20.56018 -13.99521 -36.95683 1.000 35.52949 98 LEU D O 1
ATOM 12230 N N . VAL D 1 99 ? 20.59433 -13.02449 -38.97611 1.000 30.67739 99 VAL D N 1
ATOM 12231 C CA . VAL D 1 99 ? 20.51384 -11.71752 -38.33995 1.000 33.14717 99 VAL D CA 1
ATOM 12232 C C . VAL D 1 99 ? 19.17100 -11.56632 -37.62773 1.000 33.71969 99 VAL D C 1
ATOM 12233 O O . VAL D 1 99 ? 19.09766 -11.00854 -36.52963 1.000 33.21696 99 VAL D O 1
ATOM 12246 N N . ARG D 1 100 ? 18.09054 -12.07937 -38.22311 1.000 37.08760 100 ARG D N 1
ATOM 12247 C CA . ARG D 1 100 ? 16.79464 -12.00951 -37.55349 1.000 34.93345 100 ARG D CA 1
ATOM 12248 C C . ARG D 1 100 ? 16.81451 -12.82033 -36.26359 1.000 37.82252 100 ARG D C 1
ATOM 12249 O O . ARG D 1 100 ? 16.34899 -12.35687 -35.21771 1.000 34.87502 100 ARG D O 1
ATOM 12270 N N . ALA D 1 101 ? 17.36027 -14.04183 -36.31744 1.000 39.88985 101 ALA D N 1
ATOM 12271 C CA . ALA D 1 101 ? 17.40487 -14.87375 -35.11920 1.000 37.60027 101 ALA D CA 1
ATOM 12272 C C . ALA D 1 101 ? 18.30542 -14.25576 -34.05772 1.000 36.01461 101 ALA D C 1
ATOM 12273 O O . ALA D 1 101 ? 17.96441 -14.26286 -32.86811 1.000 36.40566 101 ALA D O 1
ATOM 12280 N N . ALA D 1 102 ? 19.45025 -13.70132 -34.46569 1.000 32.33314 102 ALA D N 1
ATOM 12281 C CA . ALA D 1 102 ? 20.37034 -13.13340 -33.48346 1.000 33.34648 102 ALA D CA 1
ATOM 12282 C C . ALA D 1 102 ? 19.72797 -11.95547 -32.76207 1.000 33.62579 102 ALA D C 1
ATOM 12283 O O . ALA D 1 102 ? 19.80820 -11.83926 -31.53377 1.000 33.81883 102 ALA D O 1
ATOM 12290 N N . ILE D 1 103 ? 19.07049 -11.07159 -33.50327 1.000 32.20799 103 ILE D N 1
ATOM 12291 C CA . ILE D 1 103 ? 18.48818 -9.90739 -32.84181 1.000 37.92213 103 ILE D CA 1
ATOM 12292 C C . ILE D 1 103 ? 17.33633 -10.33754 -31.94369 1.000 37.10205 103 ILE D C 1
ATOM 12293 O O . ILE D 1 103 ? 17.14137 -9.78157 -30.85557 1.000 37.58090 103 ILE D O 1
ATOM 12309 N N . ASP D 1 104 ? 16.57797 -11.35670 -32.36198 1.000 37.93497 104 ASP D N 1
ATOM 12310 C CA . ASP D 1 104 ? 15.47752 -11.82343 -31.52261 1.000 42.38641 104 ASP D CA 1
ATOM 12311 C C . ASP D 1 104 ? 15.98711 -12.45960 -30.23566 1.000 41.32578 104 ASP D C 1
ATOM 12312 O O . ASP D 1 104 ? 15.31308 -12.38969 -29.19651 1.000 41.57932 104 ASP D O 1
ATOM 12321 N N . ALA D 1 105 ? 17.15828 -13.09380 -30.28733 1.000 35.77956 105 ALA D N 1
ATOM 12322 C CA . ALA D 1 105 ? 17.75067 -13.74122 -29.13143 1.000 34.75402 105 ALA D CA 1
ATOM 12323 C C . ALA D 1 105 ? 18.55275 -12.78434 -28.26664 1.000 33.13163 105 ALA D C 1
ATOM 12324 O O . ALA D 1 105 ? 18.94939 -13.15561 -27.15876 1.000 36.86965 105 ALA D O 1
ATOM 12331 N N . GLY D 1 106 ? 18.79866 -11.57055 -28.73730 1.000 32.86465 106 GLY D N 1
ATOM 12332 C CA . GLY D 1 106 ? 19.57515 -10.63018 -27.96256 1.000 34.86791 106 GLY D CA 1
ATOM 12333 C C . GLY D 1 106 ? 21.06414 -10.85894 -28.05792 1.000 35.93389 106 GLY D C 1
ATOM 12334 O O . GLY D 1 106 ? 21.79449 -10.64413 -27.07930 1.000 31.66569 106 GLY D O 1
ATOM 12338 N N . ILE D 1 107 ? 21.54592 -11.27985 -29.21562 1.000 29.18047 107 ILE D N 1
ATOM 12339 C CA . ILE D 1 107 ? 22.97683 -11.41899 -29.46956 1.000 31.03844 107 ILE D CA 1
ATOM 12340 C C . ILE D 1 107 ? 23.44236 -10.18214 -30.22542 1.000 26.19268 107 ILE D C 1
ATOM 12341 O O . ILE D 1 107 ? 22.84295 -9.84203 -31.26348 1.000 27.24537 107 ILE D O 1
ATOM 12357 N N . PRO D 1 108 ? 24.46856 -9.48361 -29.74192 1.000 23.80990 108 PRO D N 1
ATOM 12358 C CA . PRO D 1 108 ? 24.94988 -8.28912 -30.44350 1.000 25.52518 108 PRO D CA 1
ATOM 12359 C C . PRO D 1 108 ? 25.26404 -8.57064 -31.90236 1.000 25.42132 108 PRO D C 1
ATOM 12360 O O . PRO D 1 108 ? 25.87892 -9.59153 -32.23779 1.000 25.05522 108 PRO D O 1
ATOM 12371 N N . VAL D 1 109 ? 24.89214 -7.61494 -32.75868 1.000 26.56253 109 VAL D N 1
ATOM 12372 C CA . VAL D 1 109 ? 25.12895 -7.71010 -34.19460 1.000 25.00534 109 VAL D CA 1
ATOM 12373 C C . VAL D 1 109 ? 25.76793 -6.42196 -34.69250 1.000 28.13117 109 VAL D C 1
ATOM 12374 O O . VAL D 1 109 ? 25.29861 -5.32514 -34.36729 1.000 24.87023 109 VAL D O 1
ATOM 12387 N N . LEU D 1 110 ? 26.85243 -6.55300 -35.45989 1.000 24.96030 110 LEU D N 1
ATOM 12388 C CA . LEU D 1 110 ? 27.43358 -5.45670 -36.21505 1.000 25.34778 110 LEU D CA 1
ATOM 12389 C C . LEU D 1 110 ? 27.47641 -5.86160 -37.68358 1.000 23.58277 110 LEU D C 1
ATOM 12390 O O . LEU D 1 110 ? 27.99260 -6.93751 -38.01563 1.000 24.50544 110 LEU D O 1
ATOM 12406 N N . GLY D 1 111 ? 26.92008 -5.00550 -38.54468 1.000 23.61711 111 GLY D N 1
ATOM 12407 C CA . GLY D 1 111 ? 26.94185 -5.25096 -39.97002 1.000 25.26994 111 GLY D CA 1
ATOM 12408 C C . GLY D 1 111 ? 27.76421 -4.19664 -40.67042 1.000 25.36280 111 GLY D C 1
ATOM 12409 O O . GLY D 1 111 ? 27.61299 -3.01607 -40.35689 1.000 23.24988 111 GLY D O 1
ATOM 12413 N N . ILE D 1 112 ? 28.63979 -4.60174 -41.58152 1.000 22.75991 112 ILE D N 1
ATOM 12414 C CA . ILE D 1 112 ? 29.51821 -3.71362 -42.33360 1.000 23.25882 112 ILE D CA 1
ATOM 12415 C C . ILE D 1 112 ? 29.25975 -3.91857 -43.81885 1.000 23.62027 112 ILE D C 1
ATOM 12416 O O . ILE D 1 112 ? 29.33564 -5.04823 -44.31518 1.000 21.84075 112 ILE D O 1
ATOM 12432 N N . CYS D 1 113 ? 28.96762 -2.82131 -44.51474 1.000 23.70794 113 CYS D N 1
ATOM 12433 C CA . CYS D 1 113 ? 28.80350 -2.75928 -45.96844 1.000 22.51103 113 CYS D CA 1
ATOM 12434 C C . CYS D 1 113 ? 27.75085 -3.76506 -46.41831 1.000 21.68582 113 CYS D C 1
ATOM 12435 O O . CYS D 1 113 ? 26.55207 -3.54536 -46.17895 1.000 23.91223 113 CYS D O 1
ATOM 12443 N N . ARG D 1 114 ? 28.14388 -4.83483 -47.11110 1.000 24.40244 114 ARG D N 1
ATOM 12444 C CA . ARG D 1 114 ? 27.14272 -5.83625 -47.47518 1.000 25.27590 114 ARG D CA 1
ATOM 12445 C C . ARG D 1 114 ? 26.31165 -6.26787 -46.27236 1.000 26.61541 114 ARG D C 1
ATOM 12446 O O . ARG D 1 114 ? 25.10432 -6.50064 -46.39634 1.000 25.94834 114 ARG D O 1
ATOM 12467 N N . GLY D 1 115 ? 26.95038 -6.40151 -45.10277 1.000 24.42138 115 GLY D N 1
ATOM 12468 C CA . GLY D 1 115 ? 26.24615 -6.84098 -43.91150 1.000 25.83670 115 GLY D CA 1
ATOM 12469 C C . GLY D 1 115 ? 25.22102 -5.83343 -43.43665 1.000 27.43269 115 GLY D C 1
ATOM 12470 O O . GLY D 1 115 ? 24.20131 -6.21027 -42.85775 1.000 25.50489 115 GLY D O 1
ATOM 12474 N N . PHE D 1 116 ? 25.50896 -4.54195 -43.61651 1.000 25.40472 116 PHE D N 1
ATOM 12475 C CA . PHE D 1 116 ? 24.52543 -3.48865 -43.35780 1.000 22.46561 116 PHE D CA 1
ATOM 12476 C C . PHE D 1 116 ? 23.35278 -3.60815 -44.31276 1.000 26.39945 116 PHE D C 1
ATOM 12477 O O . PHE D 1 116 ? 22.19550 -3.50982 -43.89355 1.000 29.21460 116 PHE D O 1
ATOM 12494 N N . GLN D 1 117 ? 23.62730 -3.87506 -45.59107 1.000 25.12102 117 GLN D N 1
ATOM 12495 C CA . GLN D 1 117 ? 22.55087 -4.09062 -46.55679 1.000 26.61764 117 GLN D CA 1
ATOM 12496 C C . GLN D 1 117 ? 21.72456 -5.32779 -46.19891 1.000 30.18157 117 GLN D C 1
ATOM 12497 O O . GLN D 1 117 ? 20.49788 -5.33914 -46.37696 1.000 31.19981 117 GLN D O 1
ATOM 12511 N N . GLU D 1 118 ? 22.38175 -6.37177 -45.67985 1.000 27.35154 118 GLU D N 1
ATOM 12512 C CA . GLU D 1 118 ? 21.67771 -7.56658 -45.22667 1.000 28.12805 118 GLU D CA 1
ATOM 12513 C C . GLU D 1 118 ? 20.71746 -7.24052 -44.09249 1.000 30.78753 118 GLU D C 1
ATOM 12514 O O . GLU D 1 118 ? 19.60001 -7.76019 -44.03976 1.000 29.81701 118 GLU D O 1
ATOM 12526 N N . MET D 1 119 ? 21.14472 -6.39495 -43.16461 1.000 28.23694 119 MET D N 1
ATOM 12527 C CA . MET D 1 119 ? 20.27567 -6.00190 -42.05983 1.000 30.39000 119 MET D CA 1
ATOM 12528 C C . MET D 1 119 ? 19.01101 -5.32388 -42.57285 1.000 34.47680 119 MET D C 1
ATOM 12529 O O . MET D 1 119 ? 17.90420 -5.63004 -42.11638 1.000 33.08094 119 MET D O 1
ATOM 12543 N N . ASN D 1 120 ? 19.15369 -4.40082 -43.52713 1.000 31.85950 120 ASN D N 1
ATOM 12544 C CA . ASN D 1 120 ? 17.97618 -3.71497 -44.05527 1.000 31.92249 120 ASN D CA 1
ATOM 12545 C C . ASN D 1 120 ? 17.05440 -4.68421 -44.79054 1.000 35.57949 120 ASN D C 1
ATOM 12546 O O . ASN D 1 120 ? 15.82498 -4.59339 -44.68269 1.000 32.63614 120 ASN D O 1
ATOM 12557 N N . VAL D 1 121 ? 17.62240 -5.61812 -45.55445 1.000 29.96100 121 VAL D N 1
ATOM 12558 C CA . VAL D 1 121 ? 16.77637 -6.54033 -46.31059 1.000 34.66776 121 VAL D CA 1
ATOM 12559 C C . VAL D 1 121 ? 16.10025 -7.52711 -45.37336 1.000 34.69862 121 VAL D C 1
ATOM 12560 O O . VAL D 1 121 ? 14.92906 -7.88195 -45.55856 1.000 33.93390 121 VAL D O 1
ATOM 12573 N N . ALA D 1 122 ? 16.81945 -7.97193 -44.34320 1.000 33.25481 122 ALA D N 1
ATOM 12574 C CA . ALA D 1 122 ? 16.29634 -9.01055 -43.46605 1.000 32.81648 122 ALA D CA 1
ATOM 12575 C C . ALA D 1 122 ? 15.05340 -8.54517 -42.71670 1.000 39.02857 122 ALA D C 1
ATOM 12576 O O . ALA D 1 122 ? 14.22602 -9.37301 -42.30716 1.000 36.62856 122 ALA D O 1
ATOM 12583 N N . PHE D 1 123 ? 14.90261 -7.23802 -42.50631 1.000 35.01176 123 PHE D N 1
ATOM 12584 C CA . PHE D 1 123 ? 13.75996 -6.72458 -41.75898 1.000 34.49340 123 PHE D CA 1
ATOM 12585 C C . PHE D 1 123 ? 12.75080 -6.02084 -42.65427 1.000 34.34646 123 PHE D C 1
ATOM 12586 O O . PHE D 1 123 ? 11.86580 -5.31306 -42.15839 1.000 37.01540 123 PHE D O 1
ATOM 12603 N N . GLY D 1 124 ? 12.85096 -6.21962 -43.96413 1.000 33.01210 124 GLY D N 1
ATOM 12604 C CA . GLY D 1 124 ? 11.80598 -5.81092 -44.87746 1.000 38.27050 124 GLY D CA 1
ATOM 12605 C C . GLY D 1 124 ? 12.11842 -4.65304 -45.79283 1.000 43.29486 124 GLY D C 1
ATOM 12606 O O . GLY D 1 124 ? 11.21613 -4.20126 -46.50903 1.000 43.67323 124 GLY D O 1
ATOM 12610 N N . GLY D 1 125 ? 13.36103 -4.16612 -45.80634 1.000 40.83625 125 GLY D N 1
ATOM 12611 C CA . GLY D 1 125 ? 13.74387 -3.06929 -46.66522 1.000 37.02488 125 GLY D CA 1
ATOM 12612 C C . GLY D 1 125 ? 14.20663 -3.51702 -48.04195 1.000 40.47830 125 GLY D C 1
ATOM 12613 O O . GLY D 1 125 ? 14.26595 -4.70673 -48.36566 1.000 35.72857 125 GLY D O 1
ATOM 12617 N N . SER D 1 126 ? 14.56151 -2.51186 -48.84955 1.000 34.13620 126 SER D N 1
ATOM 12618 C CA . SER D 1 126 ? 14.92518 -2.65443 -50.25087 1.000 35.20786 126 SER D CA 1
ATOM 12619 C C . SER D 1 126 ? 16.29704 -2.03336 -50.46320 1.000 36.53360 126 SER D C 1
ATOM 12620 O O . SER D 1 126 ? 16.74412 -1.20319 -49.66848 1.000 34.95666 126 SER D O 1
ATOM 12628 N N . LEU D 1 127 ? 16.93089 -2.39105 -51.57572 1.000 32.37322 127 LEU D N 1
ATOM 12629 C CA . LEU D 1 127 ? 18.18552 -1.77457 -51.98245 1.000 34.15633 127 LEU D CA 1
ATOM 12630 C C . LEU D 1 127 ? 18.06980 -1.16726 -53.37119 1.000 37.86903 127 LEU D C 1
ATOM 12631 O O . LEU D 1 127 ? 17.33888 -1.68322 -54.22276 1.000 36.68909 127 LEU D O 1
ATOM 12647 N N . HIS D 1 128 ? 18.79879 -0.06073 -53.58215 1.000 35.72374 128 HIS D N 1
ATOM 12648 C CA . HIS D 1 128 ? 19.18307 0.36696 -54.92086 1.000 38.57236 128 HIS D CA 1
ATOM 12649 C C . HIS D 1 128 ? 20.33975 -0.50089 -55.40195 1.000 39.22200 128 HIS D C 1
ATOM 12650 O O . HIS D 1 128 ? 21.35947 -0.62468 -54.71108 1.000 34.33396 128 HIS D O 1
ATOM 12664 N N . GLN D 1 129 ? 20.20148 -1.09153 -56.58828 1.000 36.69188 129 GLN D N 1
ATOM 12665 C CA . GLN D 1 129 ? 21.25282 -1.97772 -57.06467 1.000 33.00969 129 GLN D CA 1
ATOM 12666 C C . GLN D 1 129 ? 22.38422 -1.24064 -57.75894 1.000 33.45076 129 GLN D C 1
ATOM 12667 O O . GLN D 1 129 ? 23.48278 -1.79762 -57.87312 1.000 32.92821 129 GLN D O 1
ATOM 12681 N N . LYS D 1 130 ? 22.14950 -0.01392 -58.23103 1.000 33.14632 130 LYS D N 1
ATOM 12682 C CA . LYS D 1 130 ? 23.23353 0.81866 -58.76878 1.000 36.15355 130 LYS D CA 1
ATOM 12683 C C . LYS D 1 130 ? 23.01444 2.25231 -58.26337 1.000 39.03675 130 LYS D C 1
ATOM 12684 O O . LYS D 1 130 ? 22.47649 3.11465 -58.96306 1.000 34.88059 130 LYS D O 1
ATOM 12690 N N . VAL D 1 131 ? 23.43995 2.50425 -57.01919 1.000 31.16803 131 VAL D N 1
ATOM 12691 C CA . VAL D 1 131 ? 23.19921 3.78684 -56.35876 1.000 31.97573 131 VAL D CA 1
ATOM 12692 C C . VAL D 1 131 ? 23.63744 4.93179 -57.25073 1.000 33.47421 131 VAL D C 1
ATOM 12693 O O . VAL D 1 131 ? 22.96764 5.96722 -57.32732 1.000 34.93568 131 VAL D O 1
ATOM 12706 N N . HIS D 1 132 ? 24.78645 4.77258 -57.91050 1.000 33.60400 132 HIS D N 1
ATOM 12707 C CA . HIS D 1 132 ? 25.39554 5.84175 -58.68666 1.000 35.52980 132 HIS D CA 1
ATOM 12708 C C . HIS D 1 132 ? 24.60081 6.19631 -59.93691 1.000 38.28527 132 HIS D C 1
ATOM 12709 O O . HIS D 1 132 ? 24.92061 7.20482 -60.57986 1.000 35.16317 132 HIS D O 1
ATOM 12723 N N . GLU D 1 133 ? 23.59480 5.39420 -60.29567 1.000 36.49525 133 GLU D N 1
ATOM 12724 C CA . GLU D 1 133 ? 22.71517 5.67544 -61.42080 1.000 37.30529 133 GLU D CA 1
ATOM 12725 C C . GLU D 1 133 ? 21.34334 6.16554 -60.98219 1.000 43.64943 133 GLU D C 1
ATOM 12726 O O . GLU D 1 133 ? 20.49007 6.43264 -61.83499 1.000 49.66207 133 GLU D O 1
ATOM 12738 N N . VAL D 1 134 ? 21.11157 6.28930 -59.68289 1.000 37.91856 134 VAL D N 1
ATOM 12739 C CA . VAL D 1 134 ? 19.80081 6.60336 -59.13458 1.000 38.54649 134 VAL D CA 1
ATOM 12740 C C . VAL D 1 134 ? 19.77022 8.07584 -58.77298 1.000 45.47507 134 VAL D C 1
ATOM 12741 O O . VAL D 1 134 ? 20.72290 8.59483 -58.17963 1.000 46.48648 134 VAL D O 1
ATOM 12754 N N . GLY D 1 135 ? 18.66651 8.74113 -59.10249 1.000 40.08890 135 GLY D N 1
ATOM 12755 C CA . GLY D 1 135 ? 18.43793 10.10625 -58.66724 1.000 47.13812 135 GLY D CA 1
ATOM 12756 C C . GLY D 1 135 ? 19.68540 10.96091 -58.66500 1.000 44.33957 135 GLY D C 1
ATOM 12757 O O . GLY D 1 135 ? 20.41339 11.00592 -59.66229 1.000 45.31520 135 GLY D O 1
ATOM 12761 N N . THR D 1 136 ? 19.96104 11.61603 -57.53822 1.000 38.65925 136 THR D N 1
ATOM 12762 C CA . THR D 1 136 ? 21.09389 12.52530 -57.43424 1.000 48.22662 136 THR D CA 1
ATOM 12763 C C . THR D 1 136 ? 22.16819 12.02805 -56.46682 1.000 44.77251 136 THR D C 1
ATOM 12764 O O . THR D 1 136 ? 23.00799 12.81732 -56.01876 1.000 41.90245 136 THR D O 1
ATOM 12775 N N . PHE D 1 137 ? 22.17634 10.73603 -56.15098 1.000 43.87203 137 PHE D N 1
ATOM 12776 C CA . PHE D 1 137 ? 23.22060 10.19968 -55.28929 1.000 37.35237 137 PHE D CA 1
ATOM 12777 C C . PHE D 1 137 ? 24.58632 10.37714 -55.94318 1.000 34.71205 137 PHE D C 1
ATOM 12778 O O . PHE D 1 137 ? 24.72544 10.32898 -57.17296 1.000 35.10871 137 PHE D O 1
ATOM 12795 N N . MET D 1 138 ? 25.60425 10.55759 -55.10367 1.000 35.30326 138 MET D N 1
ATOM 12796 C CA . MET D 1 138 ? 26.98333 10.49800 -55.57109 1.000 35.81294 138 MET D CA 1
ATOM 12797 C C . MET D 1 138 ? 27.33512 9.07515 -56.01198 1.000 34.18367 138 MET D C 1
ATOM 12798 O O . MET D 1 138 ? 26.57615 8.12614 -55.80236 1.000 30.50117 138 MET D O 1
ATOM 12812 N N . ASP D 1 139 ? 28.51380 8.93167 -56.62523 1.000 31.38031 139 ASP D N 1
ATOM 12813 C CA . ASP D 1 139 ? 29.09943 7.62306 -56.89912 1.000 33.13109 139 ASP D CA 1
ATOM 12814 C C . ASP D 1 139 ? 29.78532 7.15458 -55.62324 1.000 33.58010 139 ASP D C 1
ATOM 12815 O O . ASP D 1 139 ? 30.76544 7.76544 -55.17488 1.000 33.47490 139 ASP D O 1
ATOM 12824 N N . HIS D 1 140 ? 29.26273 6.08923 -55.01774 1.000 31.83970 140 HIS D N 1
ATOM 12825 C CA . HIS D 1 140 ? 29.80120 5.60976 -53.75269 1.000 31.42709 140 HIS D CA 1
ATOM 12826 C C . HIS D 1 140 ? 30.80454 4.49423 -53.92792 1.000 30.45533 140 HIS D C 1
ATOM 12827 O O . HIS D 1 140 ? 31.28775 3.95531 -52.92669 1.000 26.68504 140 HIS D O 1
ATOM 12841 N N . ARG D 1 141 ? 31.12266 4.12605 -55.16412 1.000 29.04665 141 ARG D N 1
ATOM 12842 C CA . ARG D 1 141 ? 32.05551 3.04118 -55.39487 1.000 28.07336 141 ARG D CA 1
ATOM 12843 C C . ARG D 1 141 ? 33.49589 3.50373 -55.19267 1.000 31.49906 141 ARG D C 1
ATOM 12844 O O . ARG D 1 141 ? 33.80890 4.69946 -55.23943 1.000 32.40790 141 ARG D O 1
ATOM 12865 N N . GLU D 1 142 ? 34.37326 2.52798 -54.96766 1.000 32.72559 142 GLU D N 1
ATOM 12866 C CA . GLU D 1 142 ? 35.79419 2.80877 -54.88490 1.000 38.63934 142 GLU D CA 1
ATOM 12867 C C . GLU D 1 142 ? 36.36023 3.07875 -56.27756 1.000 35.89833 142 GLU D C 1
ATOM 12868 O O . GLU D 1 142 ? 35.89813 2.48940 -57.25983 1.000 37.38526 142 GLU D O 1
ATOM 12880 N N . PRO D 1 143 ? 37.36490 3.95242 -56.38381 1.000 39.37651 143 PRO D N 1
ATOM 12881 C CA . PRO D 1 143 ? 38.00605 4.18893 -57.68901 1.000 42.16040 143 PRO D CA 1
ATOM 12882 C C . PRO D 1 143 ? 38.60593 2.90701 -58.24353 1.000 47.87532 143 PRO D C 1
ATOM 12883 O O . PRO D 1 143 ? 39.27523 2.15040 -57.53782 1.000 42.95512 143 PRO D O 1
ATOM 12894 N N . ALA D 1 144 ? 38.36643 2.67219 -59.52690 1.000 55.02912 144 ALA D N 1
ATOM 12895 C CA . ALA D 1 144 ? 38.75852 1.41279 -60.13658 1.000 65.84060 144 ALA D CA 1
ATOM 12896 C C . ALA D 1 144 ? 40.26886 1.34421 -60.33510 1.000 62.77672 144 ALA D C 1
ATOM 12897 O O . ALA D 1 144 ? 40.93343 2.35157 -60.59817 1.000 53.92182 144 ALA D O 1
ATOM 12904 N N . ASP D 1 145 ? 40.80087 0.12797 -60.19766 1.000 64.08928 145 ASP D N 1
ATOM 12905 C CA . ASP D 1 145 ? 42.20822 -0.18163 -60.46253 1.000 65.70719 145 ASP D CA 1
ATOM 12906 C C . ASP D 1 145 ? 43.14112 0.86391 -59.84604 1.000 65.87550 145 ASP D C 1
ATOM 12907 O O . ASP D 1 145 ? 43.99618 1.45915 -60.50945 1.000 62.70442 145 ASP D O 1
ATOM 12916 N N . GLN D 1 146 ? 42.96339 1.07970 -58.54550 1.000 57.72901 146 GLN D N 1
ATOM 12917 C CA . GLN D 1 146 ? 43.89266 1.81018 -57.70952 1.000 47.08308 146 GLN D CA 1
ATOM 12918 C C . GLN D 1 146 ? 44.30081 0.90589 -56.55357 1.000 42.68724 146 GLN D C 1
ATOM 12919 O O . GLN D 1 146 ? 43.55951 -0.01826 -56.19572 1.000 43.16973 146 GLN D O 1
ATOM 12933 N N . PRO D 1 147 ? 45.47317 1.12003 -55.96613 1.000 37.80111 147 PRO D N 1
ATOM 12934 C CA . PRO D 1 147 ? 45.87687 0.28544 -54.83180 1.000 40.67859 147 PRO D CA 1
ATOM 12935 C C . PRO D 1 147 ? 44.85974 0.37927 -53.70724 1.000 35.93078 147 PRO D C 1
ATOM 12936 O O . PRO D 1 147 ? 44.09870 1.34546 -53.59376 1.000 34.94960 147 PRO D O 1
ATOM 12947 N N . LEU D 1 148 ? 44.85135 -0.65539 -52.87045 1.000 34.66617 148 LEU D N 1
ATOM 12948 C CA . LEU D 1 148 ? 43.91545 -0.68420 -51.76229 1.000 33.79872 148 LEU D CA 1
ATOM 12949 C C . LEU D 1 148 ? 44.03253 0.56736 -50.90556 1.000 32.95246 148 LEU D C 1
ATOM 12950 O O . LEU D 1 148 ? 43.03760 1.00617 -50.32477 1.000 30.93243 148 LEU D O 1
ATOM 12966 N N . GLU D 1 149 ? 45.24130 1.13498 -50.78638 1.000 34.13439 149 GLU D N 1
ATOM 12967 C CA . GLU D 1 149 ? 45.42667 2.29150 -49.91133 1.000 32.23969 149 GLU D CA 1
ATOM 12968 C C . GLU D 1 149 ? 44.60999 3.48527 -50.38471 1.000 29.91678 149 GLU D C 1
ATOM 12969 O O . GLU D 1 149 ? 44.18116 4.31996 -49.57317 1.000 28.73240 149 GLU D O 1
ATOM 12981 N N . VAL D 1 150 ? 44.39239 3.59095 -51.69039 1.000 27.59492 150 VAL D N 1
ATOM 12982 C CA . VAL D 1 150 ? 43.52460 4.62158 -52.24070 1.000 28.80393 150 VAL D CA 1
ATOM 12983 C C . VAL D 1 150 ? 42.06307 4.19938 -52.16827 1.000 27.79566 150 VAL D C 1
ATOM 12984 O O . VAL D 1 150 ? 41.19847 4.99108 -51.77654 1.000 27.08139 150 VAL D O 1
ATOM 12997 N N . GLN D 1 151 ? 41.76886 2.94736 -52.52412 1.000 29.47920 151 GLN D N 1
ATOM 12998 C CA . GLN D 1 151 ? 40.38342 2.50728 -52.63168 1.000 27.71024 151 GLN D CA 1
ATOM 12999 C C . GLN D 1 151 ? 39.65459 2.58390 -51.29852 1.000 26.66337 151 GLN D C 1
ATOM 13000 O O . GLN D 1 151 ? 38.45552 2.90317 -51.26278 1.000 26.61002 151 GLN D O 1
ATOM 13014 N N . TYR D 1 152 ? 40.35962 2.31580 -50.18984 1.000 27.80867 152 TYR D N 1
ATOM 13015 C CA . TYR D 1 152 ? 39.73286 2.25306 -48.86896 1.000 24.27343 152 TYR D CA 1
ATOM 13016 C C . TYR D 1 152 ? 40.01542 3.48344 -48.00801 1.000 24.23934 152 TYR D C 1
ATOM 13017 O O . TYR D 1 152 ? 39.63853 3.51198 -46.82456 1.000 24.67685 152 TYR D O 1
ATOM 13035 N N . ALA D 1 153 ? 40.66162 4.49980 -48.56488 1.000 24.46356 153 ALA D N 1
ATOM 13036 C CA . ALA D 1 153 ? 40.80418 5.75148 -47.82675 1.000 23.70326 153 ALA D CA 1
ATOM 13037 C C . ALA D 1 153 ? 39.47699 6.51126 -47.75178 1.000 26.04925 153 ALA D C 1
ATOM 13038 O O . ALA D 1 153 ? 38.55448 6.28178 -48.52927 1.000 25.83355 153 ALA D O 1
ATOM 13045 N N . PRO D 1 154 ? 39.34288 7.42918 -46.80230 1.000 25.20170 154 PRO D N 1
ATOM 13046 C CA . PRO D 1 154 ? 38.06881 8.15016 -46.67922 1.000 26.73693 154 PRO D CA 1
ATOM 13047 C C . PRO D 1 154 ? 37.76279 8.94218 -47.94539 1.000 26.80107 154 PRO D C 1
ATOM 13048 O O . PRO D 1 154 ? 38.65605 9.53329 -48.56055 1.000 32.11806 154 PRO D O 1
ATOM 13059 N N . ARG D 1 155 ? 36.48651 8.93706 -48.34378 1.000 28.31392 155 ARG D N 1
ATOM 13060 C CA . ARG D 1 155 ? 36.08156 9.56811 -49.59806 1.000 31.84915 155 ARG D CA 1
ATOM 13061 C C . ARG D 1 155 ? 34.92315 10.54720 -49.48451 1.000 35.52906 155 ARG D C 1
ATOM 13062 O O . ARG D 1 155 ? 34.78040 11.39542 -50.37328 1.000 31.30676 155 ARG D O 1
ATOM 13083 N N . HIS D 1 156 ? 34.07169 10.44804 -48.46858 1.000 26.63736 156 HIS D N 1
ATOM 13084 C CA . HIS D 1 156 ? 32.97902 11.39165 -48.31436 1.000 27.21976 156 HIS D CA 1
ATOM 13085 C C . HIS D 1 156 ? 32.63684 11.52729 -46.83762 1.000 28.26421 156 HIS D C 1
ATOM 13086 O O . HIS D 1 156 ? 33.02780 10.70863 -45.99935 1.000 27.61458 156 HIS D O 1
ATOM 13100 N N . ALA D 1 157 ? 31.92866 12.60225 -46.52372 1.000 30.21080 157 ALA D N 1
ATOM 13101 C CA . ALA D 1 157 ? 31.57228 12.88210 -45.15209 1.000 29.09970 157 ALA D CA 1
ATOM 13102 C C . ALA D 1 157 ? 30.39921 12.00290 -44.71217 1.000 28.60160 157 ALA D C 1
ATOM 13103 O O . ALA D 1 157 ? 29.71657 11.36304 -45.51141 1.000 28.05453 157 ALA D O 1
ATOM 13110 N N . MET D 1 158 ? 30.16460 11.97803 -43.40940 1.000 31.31084 158 MET D N 1
ATOM 13111 C CA . MET D 1 158 ? 29.08277 11.19898 -42.81959 1.000 29.90466 158 MET D CA 1
ATOM 13112 C C . MET D 1 158 ? 28.45131 12.03326 -41.71467 1.000 32.71656 158 MET D C 1
ATOM 13113 O O . MET D 1 158 ? 29.17023 12.58357 -40.88322 1.000 35.32428 158 MET D O 1
ATOM 13127 N N . HIS D 1 159 ? 27.12235 12.13414 -41.70896 1.000 32.55407 159 HIS D N 1
ATOM 13128 C CA . HIS D 1 159 ? 26.40645 13.00460 -40.77872 1.000 34.48138 159 HIS D CA 1
ATOM 13129 C C . HIS D 1 159 ? 25.58559 12.15030 -39.82870 1.000 33.12663 159 HIS D C 1
ATOM 13130 O O . HIS D 1 159 ? 24.63439 11.47901 -40.24879 1.000 32.85310 159 HIS D O 1
ATOM 13144 N N . VAL D 1 160 ? 25.94878 12.20338 -38.54971 1.000 31.53441 160 VAL D N 1
ATOM 13145 C CA . VAL D 1 160 ? 25.27110 11.42250 -37.53041 1.000 31.43229 160 VAL D CA 1
ATOM 13146 C C . VAL D 1 160 ? 23.91514 12.03727 -37.23937 1.000 35.49934 160 VAL D C 1
ATOM 13147 O O . VAL D 1 160 ? 23.77254 13.26949 -37.13385 1.000 32.31498 160 VAL D O 1
ATOM 13160 N N . GLN D 1 161 ? 22.92322 11.19727 -37.11863 1.000 31.26316 161 GLN D N 1
ATOM 13161 C CA . GLN D 1 161 ? 21.59593 11.63532 -36.72771 1.000 31.74469 161 GLN D CA 1
ATOM 13162 C C . GLN D 1 161 ? 21.45341 11.57009 -35.21069 1.000 41.23974 161 GLN D C 1
ATOM 13163 O O . GLN D 1 161 ? 22.03306 10.69827 -34.55803 1.000 37.32787 161 GLN D O 1
ATOM 13177 N N . PRO D 1 162 ? 20.70279 12.48303 -34.61312 1.000 41.81334 162 PRO D N 1
ATOM 13178 C CA . PRO D 1 162 ? 20.70977 12.58233 -33.15227 1.000 37.80196 162 PRO D CA 1
ATOM 13179 C C . PRO D 1 162 ? 19.89542 11.48509 -32.49732 1.000 37.54208 162 PRO D C 1
ATOM 13180 O O . PRO D 1 162 ? 18.89412 11.00635 -33.03568 1.000 34.62182 162 PRO D O 1
ATOM 13191 N N . GLY D 1 163 ? 20.34322 11.10301 -31.30716 1.000 36.69392 163 GLY D N 1
ATOM 13192 C CA . GLY D 1 163 ? 19.53329 10.30185 -30.41553 1.000 41.31289 163 GLY D CA 1
ATOM 13193 C C . GLY D 1 163 ? 19.62045 8.80872 -30.60571 1.000 42.71942 163 GLY D C 1
ATOM 13194 O O . GLY D 1 163 ? 18.86745 8.06825 -29.95517 1.000 42.22244 163 GLY D O 1
ATOM 13198 N N . GLY D 1 164 ? 20.50457 8.33806 -31.47862 1.000 39.78815 164 GLY D N 1
ATOM 13199 C CA . GLY D 1 164 ? 20.62664 6.93838 -31.77176 1.000 39.04217 164 GLY D CA 1
ATOM 13200 C C . GLY D 1 164 ? 21.89294 6.33297 -31.20165 1.000 37.87192 164 GLY D C 1
ATOM 13201 O O . GLY D 1 164 ? 22.53034 6.88316 -30.29440 1.000 34.83043 164 GLY D O 1
ATOM 13205 N N . VAL D 1 165 ? 22.27974 5.18861 -31.76751 1.000 37.58016 165 VAL D N 1
ATOM 13206 C CA . VAL D 1 165 ? 23.42612 4.45296 -31.24804 1.000 31.26838 165 VAL D CA 1
ATOM 13207 C C . VAL D 1 165 ? 24.72820 5.19352 -31.52084 1.000 33.03565 165 VAL D C 1
ATOM 13208 O O . VAL D 1 165 ? 25.64866 5.17312 -30.69257 1.000 32.70760 165 VAL D O 1
ATOM 13221 N N . LEU D 1 166 ? 24.86327 5.80049 -32.71306 1.000 33.29959 166 LEU D N 1
ATOM 13222 C CA . LEU D 1 166 ? 26.13480 6.42980 -33.04986 1.000 32.34970 166 LEU D CA 1
ATOM 13223 C C . LEU D 1 166 ? 26.34383 7.69427 -32.22150 1.000 37.33163 166 LEU D C 1
ATOM 13224 O O . LEU D 1 166 ? 27.45090 7.95159 -31.73491 1.000 32.48460 166 LEU D O 1
ATOM 13240 N N . ALA D 1 167 ? 25.28877 8.49323 -32.04189 1.000 33.03795 167 ALA D N 1
ATOM 13241 C CA . ALA D 1 167 ? 25.37883 9.59836 -31.09391 1.000 36.29001 167 ALA D CA 1
ATOM 13242 C C . ALA D 1 167 ? 25.77902 9.08322 -29.71990 1.000 37.36826 167 ALA D C 1
ATOM 13243 O O . ALA D 1 167 ? 26.58206 9.70738 -29.01925 1.000 40.77566 167 ALA D O 1
ATOM 13250 N N . GLY D 1 168 ? 25.24646 7.92690 -29.32624 1.000 36.39999 168 GLY D N 1
ATOM 13251 C CA . GLY D 1 168 ? 25.53730 7.39803 -28.00372 1.000 37.67070 168 GLY D CA 1
ATOM 13252 C C . GLY D 1 168 ? 26.95301 6.88953 -27.83226 1.000 38.59945 168 GLY D C 1
ATOM 13253 O O . GLY D 1 168 ? 27.46606 6.84317 -26.70935 1.000 41.02522 168 GLY D O 1
ATOM 13257 N N . ILE D 1 169 ? 27.59421 6.46783 -28.92241 1.000 38.49016 169 ILE D N 1
ATOM 13258 C CA . ILE D 1 169 ? 28.98626 6.05836 -28.83423 1.000 39.02554 169 ILE D CA 1
ATOM 13259 C C . ILE D 1 169 ? 29.90152 7.25558 -28.62317 1.000 44.88592 169 ILE D C 1
ATOM 13260 O O . ILE D 1 169 ? 31.06655 7.08781 -28.24145 1.000 50.69611 169 ILE D O 1
ATOM 13276 N N . GLY D 1 170 ? 29.40791 8.46206 -28.88479 1.000 47.28191 170 GLY D N 1
ATOM 13277 C CA . GLY D 1 170 ? 30.24797 9.63922 -28.83001 1.000 51.51502 170 GLY D CA 1
ATOM 13278 C C . GLY D 1 170 ? 31.02629 9.90940 -30.09587 1.000 51.40553 170 GLY D C 1
ATOM 13279 O O . GLY D 1 170 ? 32.13568 10.44855 -30.03106 1.000 54.94855 170 GLY D O 1
ATOM 13283 N N . LEU D 1 171 ? 30.48813 9.54048 -31.24709 1.000 43.85164 171 LEU D N 1
ATOM 13284 C CA . LEU D 1 171 ? 31.13936 9.90549 -32.49104 1.000 44.54674 171 LEU D CA 1
ATOM 13285 C C . LEU D 1 171 ? 30.88427 11.37979 -32.80974 1.000 41.95978 171 LEU D C 1
ATOM 13286 O O . LEU D 1 171 ? 29.82540 11.92175 -32.47668 1.000 38.67457 171 LEU D O 1
ATOM 13302 N N . PRO D 1 172 ? 31.83357 12.05013 -33.46075 1.000 42.85366 172 PRO D N 1
ATOM 13303 C CA . PRO D 1 172 ? 31.59165 13.44555 -33.84907 1.000 38.72095 172 PRO D CA 1
ATOM 13304 C C . PRO D 1 172 ? 30.31507 13.53867 -34.66878 1.000 44.20833 172 PRO D C 1
ATOM 13305 O O . PRO D 1 172 ? 29.86786 12.57464 -35.29304 1.000 45.40689 172 PRO D O 1
ATOM 13316 N N . SER D 1 173 ? 29.70895 14.72196 -34.65721 1.000 38.28838 173 SER D N 1
ATOM 13317 C CA . SER D 1 173 ? 28.51720 14.95023 -35.46459 1.000 42.27465 173 SER D CA 1
ATOM 13318 C C . SER D 1 173 ? 28.77569 14.64053 -36.93320 1.000 40.50519 173 SER D C 1
ATOM 13319 O O . SER D 1 173 ? 27.82312 14.39296 -37.68659 1.000 37.31722 173 SER D O 1
ATOM 13327 N N . GLU D 1 174 ? 30.04310 14.66344 -37.34055 1.000 44.63995 174 GLU D N 1
ATOM 13328 C CA . GLU D 1 174 ? 30.42463 14.67101 -38.74385 1.000 39.38551 174 GLU D CA 1
ATOM 13329 C C . GLU D 1 174 ? 31.86907 14.21766 -38.81907 1.000 42.85722 174 GLU D C 1
ATOM 13330 O O . GLU D 1 174 ? 32.71518 14.75091 -38.10221 1.000 40.22136 174 GLU D O 1
ATOM 13342 N N . PHE D 1 175 ? 32.13508 13.20667 -39.64911 1.000 36.36412 175 PHE D N 1
ATOM 13343 C CA . PHE D 1 175 ? 33.48091 12.68003 -39.81088 1.000 33.26101 175 PHE D CA 1
ATOM 13344 C C . PHE D 1 175 ? 33.55818 12.05168 -41.19480 1.000 26.73896 175 PHE D C 1
ATOM 13345 O O . PHE D 1 175 ? 32.54139 11.87174 -41.86092 1.000 30.28944 175 PHE D O 1
ATOM 13362 N N . GLN D 1 176 ? 34.76892 11.74958 -41.63246 1.000 26.68259 176 GLN D N 1
ATOM 13363 C CA . GLN D 1 176 ? 34.96217 11.22136 -42.97586 1.000 31.09271 176 GLN D CA 1
ATOM 13364 C C . GLN D 1 176 ? 34.91266 9.69549 -42.93955 1.000 29.14192 176 GLN D C 1
ATOM 13365 O O . GLN D 1 176 ? 35.32792 9.06681 -41.96085 1.000 27.51575 176 GLN D O 1
ATOM 13379 N N . VAL D 1 177 ? 34.39396 9.09856 -44.01594 1.000 26.48823 177 VAL D N 1
ATOM 13380 C CA . VAL D 1 177 ? 34.36131 7.64405 -44.13694 1.000 25.42735 177 VAL D CA 1
ATOM 13381 C C . VAL D 1 177 ? 34.80263 7.21753 -45.53043 1.000 29.38672 177 VAL D C 1
ATOM 13382 O O . VAL D 1 177 ? 34.67518 7.95877 -46.50946 1.000 25.31132 177 VAL D O 1
ATOM 13395 N N . ASN D 1 178 ? 35.28704 5.97696 -45.60976 1.000 23.82456 178 ASN D N 1
ATOM 13396 C CA . ASN D 1 178 ? 35.53802 5.34924 -46.90185 1.000 20.53678 178 ASN D CA 1
ATOM 13397 C C . ASN D 1 178 ? 34.20997 4.93597 -47.51703 1.000 21.65172 178 ASN D C 1
ATOM 13398 O O . ASN D 1 178 ? 33.15632 5.04504 -46.90559 1.000 23.49544 178 ASN D O 1
ATOM 13409 N N . SER D 1 179 ? 34.25851 4.50162 -48.77160 1.000 24.22060 179 SER D N 1
ATOM 13410 C CA . SER D 1 179 ? 33.02304 4.16892 -49.48242 1.000 22.33993 179 SER D CA 1
ATOM 13411 C C . SER D 1 179 ? 33.39453 3.21963 -50.61776 1.000 23.37589 179 SER D C 1
ATOM 13412 O O . SER D 1 179 ? 34.06402 3.62737 -51.57258 1.000 25.50607 179 SER D O 1
ATOM 13419 N N . ILE D 1 180 ? 32.99535 1.95833 -50.48787 1.000 23.98665 180 ILE D N 1
ATOM 13420 C CA . ILE D 1 180 ? 33.35674 0.89595 -51.41762 1.000 24.72250 180 ILE D CA 1
ATOM 13421 C C . ILE D 1 180 ? 32.09315 0.13595 -51.79177 1.000 26.50157 180 ILE D C 1
ATOM 13422 O O . ILE D 1 180 ? 32.03282 -1.09375 -51.64367 1.000 28.14189 180 ILE D O 1
ATOM 13438 N N . HIS D 1 181 ? 31.06224 0.84474 -52.25113 1.000 26.94915 181 HIS D N 1
ATOM 13439 C CA . HIS D 1 181 ? 29.80750 0.14204 -52.48391 1.000 24.62206 181 HIS D CA 1
ATOM 13440 C C . HIS D 1 181 ? 29.05064 0.68150 -53.68196 1.000 26.00335 181 HIS D C 1
ATOM 13441 O O . HIS D 1 181 ? 28.94630 1.89500 -53.85148 1.000 26.21626 181 HIS D O 1
ATOM 13455 N N . GLY D 1 182 ? 28.49885 -0.24017 -54.48102 1.000 25.41545 182 GLY D N 1
ATOM 13456 C CA . GLY D 1 182 ? 27.65770 0.12182 -55.60789 1.000 30.52534 182 GLY D CA 1
ATOM 13457 C C . GLY D 1 182 ? 26.17118 0.08382 -55.29850 1.000 30.28759 182 GLY D C 1
ATOM 13458 O O . GLY D 1 182 ? 25.36768 0.68215 -56.02548 1.000 32.04815 182 GLY D O 1
ATOM 13462 N N . GLN D 1 183 ? 25.79851 -0.60026 -54.22025 1.000 27.80430 183 GLN D N 1
ATOM 13463 C CA . GLN D 1 183 ? 24.41907 -0.71481 -53.76121 1.000 28.83034 183 GLN D CA 1
ATOM 13464 C C . GLN D 1 183 ? 24.23161 0.09826 -52.48461 1.000 32.39980 183 GLN D C 1
ATOM 13465 O O . GLN D 1 183 ? 25.19161 0.54642 -51.85202 1.000 27.10097 183 GLN D O 1
ATOM 13479 N N . GLY D 1 184 ? 22.96695 0.31787 -52.13375 1.000 30.02675 184 GLY D N 1
ATOM 13480 C CA . GLY D 1 184 ? 22.63094 1.10846 -50.96508 1.000 30.33677 184 GLY D CA 1
ATOM 13481 C C . GLY D 1 184 ? 21.16031 0.99545 -50.63091 1.000 32.11837 184 GLY D C 1
ATOM 13482 O O . GLY D 1 184 ? 20.35352 0.45937 -51.40199 1.000 34.52336 184 GLY D O 1
ATOM 13486 N N . VAL D 1 185 ? 20.82200 1.52749 -49.45926 1.000 31.28325 185 VAL D N 1
ATOM 13487 C CA . VAL D 1 185 ? 19.44217 1.47645 -48.98354 1.000 32.65510 185 VAL D CA 1
ATOM 13488 C C . VAL D 1 185 ? 18.51603 2.26653 -49.90565 1.000 42.27137 185 VAL D C 1
ATOM 13489 O O . VAL D 1 185 ? 18.80448 3.41230 -50.27103 1.000 33.24120 185 VAL D O 1
ATOM 13502 N N . ASP D 1 186 ? 17.38662 1.65247 -50.27932 1.000 38.95682 186 ASP D N 1
ATOM 13503 C CA . ASP D 1 186 ? 16.29357 2.33879 -50.96850 1.000 36.85034 186 ASP D CA 1
ATOM 13504 C C . ASP D 1 186 ? 15.18091 2.57182 -49.95174 1.000 41.77621 186 ASP D C 1
ATOM 13505 O O . ASP D 1 186 ? 15.14602 3.60657 -49.27679 1.000 41.79882 186 ASP D O 1
ATOM 13514 N N . ARG D 1 187 ? 14.28456 1.59571 -49.81341 1.000 35.24190 187 ARG D N 1
ATOM 13515 C CA . ARG D 1 187 ? 13.26614 1.63477 -48.77072 1.000 37.42900 187 ARG D CA 1
ATOM 13516 C C . ARG D 1 187 ? 13.88173 1.15840 -47.46476 1.000 36.77297 187 ARG D C 1
ATOM 13517 O O . ARG D 1 187 ? 14.43558 0.05576 -47.39165 1.000 36.85283 187 ARG D O 1
ATOM 13538 N N . LEU D 1 188 ? 13.81087 1.99587 -46.44400 1.000 37.02309 188 LEU D N 1
ATOM 13539 C CA . LEU D 1 188 ? 14.29336 1.61343 -45.12987 1.000 33.84330 188 LEU D CA 1
ATOM 13540 C C . LEU D 1 188 ? 13.32194 0.63457 -44.49461 1.000 41.59304 188 LEU D C 1
ATOM 13541 O O . LEU D 1 188 ? 12.10985 0.86137 -44.49560 1.000 44.13405 188 LEU D O 1
ATOM 13557 N N . ALA D 1 189 ? 13.85598 -0.45025 -43.94966 1.000 39.16672 189 ALA D N 1
ATOM 13558 C CA . ALA D 1 189 ? 13.00953 -1.46313 -43.34922 1.000 37.94291 189 ALA D CA 1
ATOM 13559 C C . ALA D 1 189 ? 12.19412 -0.84003 -42.22093 1.000 41.93593 189 ALA D C 1
ATOM 13560 O O . ALA D 1 189 ? 12.69433 0.02792 -41.49967 1.000 35.29269 189 ALA D O 1
ATOM 13567 N N . PRO D 1 190 ? 10.94549 -1.25371 -42.03927 1.000 43.59810 190 PRO D N 1
ATOM 13568 C CA . PRO D 1 190 ? 10.20690 -0.81755 -40.85294 1.000 41.71209 190 PRO D CA 1
ATOM 13569 C C . PRO D 1 190 ? 10.93128 -1.29054 -39.60581 1.000 39.74188 190 PRO D C 1
ATOM 13570 O O . PRO D 1 190 ? 11.53684 -2.36639 -39.58298 1.000 42.36087 190 PRO D O 1
ATOM 13581 N N . GLY D 1 191 ? 10.88968 -0.46644 -38.57026 1.000 42.33656 191 GLY D N 1
ATOM 13582 C CA . GLY D 1 191 ? 11.55099 -0.82737 -37.33619 1.000 41.18326 191 GLY D CA 1
ATOM 13583 C C . GLY D 1 191 ? 13.03529 -0.55982 -37.29025 1.000 42.90642 191 GLY D C 1
ATOM 13584 O O . GLY D 1 191 ? 13.68607 -0.93428 -36.30792 1.000 41.91821 191 GLY D O 1
ATOM 13588 N N . LEU D 1 192 ? 13.60158 0.06693 -38.31447 1.000 41.81365 192 LEU D N 1
ATOM 13589 C CA . LEU D 1 192 ? 15.00115 0.46642 -38.30009 1.000 36.30862 192 LEU D CA 1
ATOM 13590 C C . LEU D 1 192 ? 15.10146 1.97923 -38.15025 1.000 40.72535 192 LEU D C 1
ATOM 13591 O O . LEU D 1 192 ? 14.32117 2.72991 -38.74957 1.000 43.84159 192 LEU D O 1
ATOM 13607 N N . ARG D 1 193 ? 16.05576 2.40492 -37.32806 1.000 36.69282 193 ARG D N 1
ATOM 13608 C CA . ARG D 1 193 ? 16.35593 3.80404 -37.060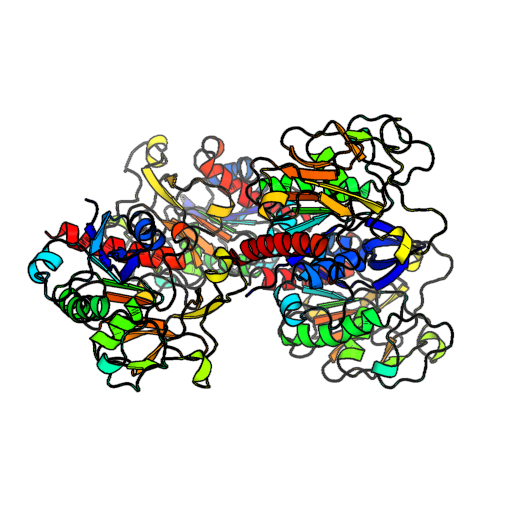73 1.000 38.56667 193 ARG D CA 1
ATOM 13609 C C . ARG D 1 193 ? 17.48041 4.24613 -37.98039 1.000 39.13466 193 ARG D C 1
ATOM 13610 O O . ARG D 1 193 ? 18.49461 3.54413 -38.09224 1.000 33.09479 193 ARG D O 1
ATOM 13631 N N . VAL D 1 194 ? 17.31309 5.40441 -38.62730 1.000 34.70250 194 VAL D N 1
ATOM 13632 C CA . VAL D 1 194 ? 18.42737 5.97650 -39.37330 1.000 34.01948 194 VAL D CA 1
ATOM 13633 C C . VAL D 1 194 ? 19.44589 6.53835 -38.39048 1.000 34.25656 194 VAL D C 1
ATOM 13634 O O . VAL D 1 194 ? 19.11430 7.35773 -37.52501 1.000 35.67305 194 VAL D O 1
ATOM 13647 N N . GLU D 1 195 ? 20.69714 6.10174 -38.52931 1.000 27.98946 195 GLU D N 1
ATOM 13648 C CA . GLU D 1 195 ? 21.78801 6.54357 -37.66870 1.000 29.79463 195 GLU D CA 1
ATOM 13649 C C . GLU D 1 195 ? 22.72618 7.55595 -38.31372 1.000 30.44074 195 GLU D C 1
ATOM 13650 O O . GLU D 1 195 ? 23.37161 8.31759 -37.58683 1.000 28.86209 195 GLU D O 1
ATOM 13662 N N . ALA D 1 196 ? 22.85419 7.56839 -39.64117 1.000 27.68196 196 ALA D N 1
ATOM 13663 C CA . ALA D 1 196 ? 23.80007 8.46247 -40.29683 1.000 28.99984 196 ALA D CA 1
ATOM 13664 C C . ALA D 1 196 ? 23.45977 8.55537 -41.77378 1.000 32.96540 196 ALA D C 1
ATOM 13665 O O . ALA D 1 196 ? 23.00839 7.58432 -42.38784 1.000 30.42984 196 ALA D O 1
ATOM 13672 N N . LEU D 1 197 ? 23.71052 9.74181 -42.33290 1.000 30.98612 197 LEU D N 1
ATOM 13673 C CA . LEU D 1 197 ? 23.36216 10.08618 -43.70100 1.000 32.78075 197 LEU D CA 1
ATOM 13674 C C . LEU D 1 197 ? 24.61111 10.57065 -44.42197 1.000 30.56251 197 LEU D C 1
ATOM 13675 O O . LEU D 1 197 ? 25.36388 11.38428 -43.88204 1.000 28.59015 197 LEU D O 1
ATOM 13691 N N . ALA D 1 198 ? 24.84023 10.06559 -45.63109 1.000 28.32333 198 ALA D N 1
ATOM 13692 C CA . ALA D 1 198 ? 25.84529 10.65127 -46.50116 1.000 32.31904 198 ALA D CA 1
ATOM 13693 C C . ALA D 1 198 ? 25.36558 12.02736 -46.96542 1.000 32.40861 198 ALA D C 1
ATOM 13694 O O . ALA D 1 198 ? 24.17849 12.34822 -46.85833 1.000 33.38349 198 ALA D O 1
ATOM 13701 N N . PRO D 1 199 ? 26.27079 12.85766 -47.48786 1.000 34.55277 199 PRO D N 1
ATOM 13702 C CA . PRO D 1 199 ? 25.86073 14.22197 -47.89471 1.000 32.50258 199 PRO D CA 1
ATOM 13703 C C . PRO D 1 199 ? 24.79608 14.25471 -48.97751 1.000 36.15115 199 PRO D C 1
ATOM 13704 O O . PRO D 1 199 ? 24.10899 15.27488 -49.12125 1.000 39.14039 199 PRO D O 1
ATOM 13715 N N . ASP D 1 200 ? 24.65237 13.19934 -49.76485 1.000 31.78722 200 ASP D N 1
ATOM 13716 C CA . ASP D 1 200 ? 23.62237 13.11681 -50.78626 1.000 31.32760 200 ASP D CA 1
ATOM 13717 C C . ASP D 1 200 ? 22.31717 12.54186 -50.25781 1.000 36.96367 200 ASP D C 1
ATOM 13718 O O . ASP D 1 200 ? 21.41405 12.25605 -51.05522 1.000 36.80068 200 ASP D O 1
ATOM 13727 N N . GLY D 1 201 ? 22.20675 12.34316 -48.94536 1.000 32.42489 201 GLY D N 1
ATOM 13728 C CA . GLY D 1 201 ? 21.01304 11.79941 -48.33360 1.000 37.41388 201 GLY D CA 1
ATOM 13729 C C . GLY D 1 201 ? 20.92738 10.28542 -48.28776 1.000 41.92248 201 GLY D C 1
ATOM 13730 O O . GLY D 1 201 ? 19.89765 9.74889 -47.83796 1.000 34.31133 201 GLY D O 1
ATOM 13734 N N . LEU D 1 202 ? 21.95420 9.57266 -48.74913 1.000 36.64672 202 LEU D N 1
ATOM 13735 C CA . LEU D 1 202 ? 21.91368 8.11581 -48.69787 1.000 35.48288 202 LEU D CA 1
ATOM 13736 C C . LEU D 1 202 ? 21.99654 7.64548 -47.24705 1.000 33.15611 202 LEU D C 1
ATOM 13737 O O . LEU D 1 202 ? 22.85951 8.08548 -46.48588 1.000 28.11878 202 LEU D O 1
ATOM 13753 N N . VAL D 1 203 ? 21.09795 6.74447 -46.86452 1.000 31.49145 203 VAL D N 1
ATOM 13754 C CA . VAL D 1 203 ? 21.18378 6.12096 -45.54588 1.000 31.57269 203 VAL D CA 1
ATOM 13755 C C . VAL D 1 203 ? 22.41587 5.22529 -45.51180 1.000 26.64246 203 VAL D C 1
ATOM 13756 O O . VAL D 1 203 ? 22.52652 4.29416 -46.31510 1.000 27.75183 203 VAL D O 1
ATOM 13769 N N . GLU D 1 204 ? 23.34058 5.50783 -44.59001 1.000 27.47852 204 GLU D N 1
ATOM 13770 C CA . GLU D 1 204 ? 24.59938 4.77127 -44.46631 1.000 24.41626 204 GLU D CA 1
ATOM 13771 C C . GLU D 1 204 ? 24.80050 4.17496 -43.06823 1.000 25.80583 204 GLU D C 1
ATOM 13772 O O . GLU D 1 204 ? 25.83440 3.53771 -42.80759 1.000 25.92225 204 GLU D O 1
ATOM 13784 N N . ALA D 1 205 ? 23.85818 4.35232 -42.15035 1.000 26.85545 205 ALA D N 1
ATOM 13785 C CA . ALA D 1 205 ? 23.90932 3.59901 -40.90492 1.000 26.92780 205 ALA D CA 1
ATOM 13786 C C . ALA D 1 205 ? 22.50456 3.46625 -40.35521 1.000 32.34858 205 ALA D C 1
ATOM 13787 O O . ALA D 1 205 ? 21.66434 4.35336 -40.52441 1.000 29.46933 205 ALA D O 1
ATOM 13794 N N . ILE D 1 206 ? 22.26325 2.34538 -39.68933 1.000 28.10490 206 ILE D N 1
ATOM 13795 C CA . ILE D 1 206 ? 20.95992 1.99443 -39.13908 1.000 27.46821 206 ILE D CA 1
ATOM 13796 C C . ILE D 1 206 ? 21.15696 1.25000 -37.82559 1.000 33.69635 206 ILE D C 1
ATOM 13797 O O . ILE D 1 206 ? 22.17868 0.59110 -37.59517 1.000 29.30354 206 ILE D O 1
ATOM 13813 N N . SER D 1 207 ? 20.15969 1.35163 -36.95502 1.000 30.93014 207 SER D N 1
ATOM 13814 C CA . SER D 1 207 ? 20.08061 0.50498 -35.76975 1.000 35.57840 207 SER D CA 1
ATOM 13815 C C . SER D 1 207 ? 18.68293 -0.08460 -35.73032 1.000 34.83576 207 SER D C 1
ATOM 13816 O O . SER D 1 207 ? 17.76379 0.41538 -36.37673 1.000 32.66233 207 SER D O 1
ATOM 13824 N N . VAL D 1 208 ? 18.53279 -1.19152 -35.01320 1.000 33.51127 208 VAL D N 1
ATOM 13825 C CA . VAL D 1 208 ? 17.27990 -1.93361 -34.99606 1.000 40.12844 208 VAL D CA 1
ATOM 13826 C C . VAL D 1 208 ? 16.48760 -1.44644 -33.78956 1.000 42.59520 208 VAL D C 1
ATOM 13827 O O . VAL D 1 208 ? 16.88265 -1.68081 -32.64487 1.000 38.08213 208 VAL D O 1
ATOM 13840 N N . GLU D 1 209 ? 15.38253 -0.74806 -34.04589 1.000 41.50215 209 GLU D N 1
ATOM 13841 C CA . GLU D 1 209 ? 14.51987 -0.31473 -32.95843 1.000 48.26038 209 GLU D CA 1
ATOM 13842 C C . GLU D 1 209 ? 13.92281 -1.54312 -32.27985 1.000 44.59645 209 GLU D C 1
ATOM 13843 O O . GLU D 1 209 ? 13.57549 -2.53494 -32.93138 1.000 42.82267 209 GLU D O 1
ATOM 13855 N N . GLY D 1 210 ? 13.81189 -1.48196 -30.96264 1.000 50.46000 210 GLY D N 1
ATOM 13856 C CA . GLY D 1 210 ? 13.25179 -2.57322 -30.20536 1.000 48.17993 210 GLY D CA 1
ATOM 13857 C C . GLY D 1 210 ? 14.21386 -3.68794 -29.87345 1.000 47.43106 210 GLY D C 1
ATOM 13858 O O . GLY D 1 210 ? 13.84504 -4.58577 -29.10857 1.000 45.61899 210 GLY D O 1
ATOM 13862 N N . ALA D 1 211 ? 15.43735 -3.65052 -30.39377 1.000 42.01057 211 ALA D N 1
ATOM 13863 C CA . ALA D 1 211 ? 16.37053 -4.74789 -30.17241 1.000 41.91124 211 ALA D CA 1
ATOM 13864 C C . ALA D 1 211 ? 16.77004 -4.84093 -28.70540 1.000 36.54876 211 ALA D C 1
ATOM 13865 O O . ALA D 1 211 ? 17.02095 -3.82685 -28.04274 1.000 38.99568 211 ALA D O 1
ATOM 13872 N N . LYS D 1 212 ? 16.83851 -6.08140 -28.20849 1.000 35.63027 212 LYS D N 1
ATOM 13873 C CA . LYS D 1 212 ? 17.31334 -6.31520 -26.84726 1.000 37.49889 212 LYS D CA 1
ATOM 13874 C C . LYS D 1 212 ? 18.76331 -5.88721 -26.67606 1.000 34.41332 212 LYS D C 1
ATOM 13875 O O . LYS D 1 212 ? 19.15813 -5.39967 -25.60707 1.000 31.69406 212 LYS D O 1
ATOM 13894 N N . ALA D 1 213 ? 19.58573 -6.11423 -27.69954 1.000 29.22153 213 ALA D N 1
ATOM 13895 C CA . ALA D 1 213 ? 21.02271 -5.92575 -27.60779 1.000 28.74798 213 ALA D CA 1
ATOM 13896 C C . ALA D 1 213 ? 21.49882 -5.04985 -28.75593 1.000 31.19001 213 ALA D C 1
ATOM 13897 O O . ALA D 1 213 ? 20.73976 -4.71515 -29.66197 1.000 32.57960 213 ALA D O 1
ATOM 13904 N N . PHE D 1 214 ? 22.76487 -4.65093 -28.67893 1.000 27.38444 214 PHE D N 1
ATOM 13905 C CA . PHE D 1 214 ? 23.44243 -3.91356 -29.73618 1.000 28.01473 214 PHE D CA 1
ATOM 13906 C C . PHE D 1 214 ? 23.11117 -4.48174 -31.10813 1.000 30.71911 214 PHE D C 1
ATOM 13907 O O . PHE D 1 214 ? 23.29824 -5.66821 -31.36142 1.000 28.23527 214 PHE D O 1
ATOM 13924 N N . ALA D 1 215 ? 22.64413 -3.61058 -31.99790 1.000 28.61725 215 ALA D N 1
ATOM 13925 C CA . ALA D 1 215 ? 22.25900 -4.03708 -33.34189 1.000 26.00292 215 ALA D CA 1
ATOM 13926 C C . ALA D 1 215 ? 22.45924 -2.84480 -34.27572 1.000 31.13507 215 ALA D C 1
ATOM 13927 O O . ALA D 1 215 ? 21.54385 -2.04278 -34.46631 1.000 32.48001 215 ALA D O 1
ATOM 13934 N N . LEU D 1 216 ? 23.65048 -2.75910 -34.86910 1.000 25.79191 216 LEU D N 1
ATOM 13935 C CA . LEU D 1 216 ? 24.07174 -1.59824 -35.64185 1.000 25.01188 216 LEU D CA 1
ATOM 13936 C C . LEU D 1 216 ? 24.64667 -2.03389 -36.98068 1.000 26.78864 216 LEU D C 1
ATOM 13937 O O . LEU D 1 216 ? 25.41716 -2.98867 -37.04682 1.000 26.87445 216 LEU D O 1
ATOM 13953 N N . GLY D 1 217 ? 24.30308 -1.31765 -38.03861 1.000 26.19967 217 GLY D N 1
ATOM 13954 C CA . GLY D 1 217 ? 24.91371 -1.54049 -39.34325 1.000 25.35737 217 GLY D CA 1
ATOM 13955 C C . GLY D 1 217 ? 25.42972 -0.23650 -39.91729 1.000 27.48891 217 GLY D C 1
ATOM 13956 O O . GLY D 1 217 ? 24.80592 0.81670 -39.75368 1.000 26.28892 217 GLY D O 1
ATOM 13960 N N . VAL D 1 218 ? 26.57942 -0.30858 -40.59697 1.000 23.63261 218 VAL D N 1
ATOM 13961 C CA . VAL D 1 218 ? 27.16394 0.84588 -41.26263 1.000 21.49546 218 VAL D CA 1
ATOM 13962 C C . VAL D 1 218 ? 27.55725 0.45340 -42.68867 1.000 23.47602 218 VAL D C 1
ATOM 13963 O O . VAL D 1 218 ? 27.98810 -0.67955 -42.95225 1.000 22.89802 218 VAL D O 1
ATOM 13976 N N . GLN D 1 219 ? 27.38333 1.40422 -43.60792 1.000 24.80990 219 GLN D N 1
ATOM 13977 C CA . GLN D 1 219 ? 27.62388 1.18795 -45.02834 1.000 22.85570 219 GLN D CA 1
ATOM 13978 C C . GLN D 1 219 ? 29.08453 1.33302 -45.40325 1.000 21.85712 219 GLN D C 1
ATOM 13979 O O . GLN D 1 219 ? 29.50300 0.77334 -46.42667 1.000 24.93384 219 GLN D O 1
ATOM 13993 N N . TRP D 1 220 ? 29.88191 2.01390 -44.58598 1.000 21.55105 220 TRP D N 1
ATOM 13994 C CA . TRP D 1 220 ? 31.30617 2.13655 -44.83670 1.000 22.30877 220 TRP D CA 1
ATOM 13995 C C . TRP D 1 220 ? 32.01966 0.92678 -44.23165 1.000 19.62979 220 TRP D C 1
ATOM 13996 O O . TRP D 1 220 ? 31.38432 -0.03720 -43.77502 1.000 22.34095 220 TRP D O 1
ATOM 14017 N N . ASN D 1 221 ? 33.35714 0.95091 -44.26683 1.000 21.60434 221 ASN D N 1
ATOM 14018 C CA . ASN D 1 221 ? 34.18254 -0.20621 -43.94081 1.000 21.16207 221 ASN D CA 1
ATOM 14019 C C . ASN D 1 221 ? 35.11897 0.17954 -42.80995 1.000 23.27871 221 ASN D C 1
ATOM 14020 O O . ASN D 1 221 ? 36.32453 0.39091 -43.02572 1.000 23.69537 221 ASN D O 1
ATOM 14031 N N . PRO D 1 222 ? 34.60257 0.24099 -41.57891 1.000 23.60186 222 PRO D N 1
ATOM 14032 C CA . PRO D 1 222 ? 35.44864 0.65000 -40.44337 1.000 26.51929 222 PRO D CA 1
ATOM 14033 C C . PRO D 1 222 ? 36.49597 -0.37028 -40.04686 1.000 30.11346 222 PRO D C 1
ATOM 14034 O O . PRO D 1 222 ? 37.33279 -0.07740 -39.19845 1.000 24.64606 222 PRO D O 1
ATOM 14045 N N . GLU D 1 223 ? 36.47357 -1.58164 -40.59500 1.000 26.55446 223 GLU D N 1
ATOM 14046 C CA . GLU D 1 223 ? 37.56668 -2.48701 -40.28738 1.000 22.44579 223 GLU D CA 1
ATOM 14047 C C . GLU D 1 223 ? 38.88303 -2.04229 -40.91030 1.000 24.40922 223 GLU D C 1
ATOM 14048 O O . GLU D 1 223 ? 39.94511 -2.50776 -40.48821 1.000 25.67517 223 GLU D O 1
ATOM 14060 N N . TRP D 1 224 ? 38.84454 -1.17062 -41.91550 1.000 23.47516 224 TRP D N 1
ATOM 14061 C CA . TRP D 1 224 ? 40.06573 -0.80413 -42.62293 1.000 23.06311 224 TRP D CA 1
ATOM 14062 C C . TRP D 1 224 ? 40.98667 0.04061 -41.74295 1.000 26.87410 224 TRP D C 1
ATOM 14063 O O . TRP D 1 224 ? 40.63514 1.17296 -41.36774 1.000 27.35750 224 TRP D O 1
ATOM 14084 N N . GLN D 1 225 ? 42.17434 -0.49051 -41.45523 1.000 29.76246 225 GLN D N 1
ATOM 14085 C CA . GLN D 1 225 ? 43.15972 0.18774 -40.60208 1.000 31.53917 225 GLN D CA 1
ATOM 14086 C C . GLN D 1 225 ? 42.47717 0.75263 -39.35608 1.000 33.49422 225 GLN D C 1
ATOM 14087 O O . GLN D 1 225 ? 42.72574 1.88317 -38.92080 1.000 30.06582 225 GLN D O 1
ATOM 14101 N N . VAL D 1 226 ? 41.64165 -0.09441 -38.73941 1.000 29.22896 226 VAL D N 1
ATOM 14102 C CA . VAL D 1 226 ? 40.76444 0.33966 -37.65636 1.000 26.03286 226 VAL D CA 1
ATOM 14103 C C . VAL D 1 226 ? 41.54374 0.99296 -36.52177 1.000 29.06332 226 VAL D C 1
ATOM 14104 O O . VAL D 1 226 ? 41.05158 1.93642 -35.88125 1.000 29.14852 226 VAL D O 1
ATOM 14117 N N . LEU D 1 227 ? 42.75054 0.50208 -36.23916 1.000 29.78653 227 LEU D N 1
ATOM 14118 C CA . LEU D 1 227 ? 43.48097 1.04865 -35.10055 1.000 31.52569 227 LEU D CA 1
ATOM 14119 C C . LEU D 1 227 ? 43.97896 2.46212 -35.36523 1.000 32.61162 227 LEU D C 1
ATOM 14120 O O . LEU D 1 227 ? 44.22083 3.20410 -34.40228 1.000 35.19488 227 LEU D O 1
ATOM 14136 N N . THR D 1 228 ? 44.12134 2.85237 -36.63851 1.000 30.10451 228 THR D N 1
ATOM 14137 C CA . THR D 1 228 ? 44.57147 4.19665 -36.99869 1.000 26.26290 228 THR D CA 1
ATOM 14138 C C . THR D 1 228 ? 43.43911 5.21261 -37.03104 1.000 31.34157 228 THR D C 1
ATOM 14139 O O . THR D 1 228 ? 43.71860 6.41640 -37.10862 1.000 32.24801 228 THR D O 1
ATOM 14150 N N . ASN D 1 229 ? 42.18711 4.77755 -36.93460 1.000 28.01630 229 ASN D N 1
ATOM 14151 C CA . ASN D 1 229 ? 41.03474 5.66966 -37.03762 1.000 26.49843 229 ASN D CA 1
ATOM 14152 C C . ASN D 1 229 ? 40.13316 5.56815 -35.82673 1.000 33.00029 229 ASN D C 1
ATOM 14153 O O . ASN D 1 229 ? 39.32269 4.63166 -35.71226 1.000 27.06890 229 ASN D O 1
ATOM 14164 N N . PRO D 1 230 ? 40.22085 6.51588 -34.90119 1.000 29.05307 230 PRO D N 1
ATOM 14165 C CA . PRO D 1 230 ? 39.37885 6.42614 -33.70711 1.000 26.41982 230 PRO D CA 1
ATOM 14166 C C . PRO D 1 230 ? 37.89834 6.38816 -33.97199 1.000 28.65093 230 PRO D C 1
ATOM 14167 O O . PRO D 1 230 ? 37.15798 5.85304 -33.14007 1.000 29.46031 230 PRO D O 1
ATOM 14178 N N . ASN D 1 231 ? 37.42462 6.92203 -35.09555 1.000 25.10769 231 ASN D N 1
ATOM 14179 C CA . ASN D 1 231 ? 35.99654 6.85014 -35.37256 1.000 29.02743 231 ASN D CA 1
ATOM 14180 C C . ASN D 1 231 ? 35.59236 5.42831 -35.74837 1.000 26.67675 231 ASN D C 1
ATOM 14181 O O . ASN D 1 231 ? 34.49726 4.97454 -35.38997 1.000 28.15585 231 ASN D O 1
ATOM 14192 N N . TYR D 1 232 ? 36.44283 4.74349 -36.51213 1.000 26.83437 232 TYR D N 1
ATOM 14193 C CA . TYR D 1 232 ? 36.19363 3.35033 -36.85648 1.000 27.81335 232 TYR D CA 1
ATOM 14194 C C . TYR D 1 232 ? 36.30943 2.47609 -35.61868 1.000 29.96922 232 TYR D C 1
ATOM 14195 O O . TYR D 1 232 ? 35.44024 1.64597 -35.33756 1.000 27.90484 232 TYR D O 1
ATOM 14213 N N . LEU D 1 233 ? 37.36083 2.69666 -34.83623 1.000 26.04149 233 LEU D N 1
ATOM 14214 C CA . LEU D 1 233 ? 37.60136 1.87410 -33.65571 1.000 29.49026 233 LEU D CA 1
ATOM 14215 C C . LEU D 1 233 ? 36.46450 1.97804 -32.65081 1.000 32.74333 233 LEU D C 1
ATOM 14216 O O . LEU D 1 233 ? 36.09817 0.98329 -32.01351 1.000 28.73074 233 LEU D O 1
ATOM 14232 N N . ALA D 1 234 ? 35.89858 3.17266 -32.48372 1.000 32.42461 234 ALA D N 1
ATOM 14233 C CA . ALA D 1 234 ? 34.81018 3.33413 -31.53380 1.000 33.07728 234 ALA D CA 1
ATOM 14234 C C . ALA D 1 234 ? 33.64131 2.41320 -31.84795 1.000 30.51510 234 ALA D C 1
ATOM 14235 O O . ALA D 1 234 ? 32.93672 1.97296 -30.93651 1.000 27.41123 234 ALA D O 1
ATOM 14242 N N . ILE D 1 235 ? 33.39361 2.11762 -33.12455 1.000 25.87473 235 ILE D N 1
ATOM 14243 C CA . ILE D 1 235 ? 32.29240 1.21611 -33.42769 1.000 28.40580 235 ILE D CA 1
ATOM 14244 C C . ILE D 1 235 ? 32.62900 -0.18664 -32.95463 1.000 26.65187 235 ILE D C 1
ATOM 14245 O O . ILE D 1 235 ? 31.79623 -0.87443 -32.35981 1.000 26.15706 235 ILE D O 1
ATOM 14261 N N . PHE D 1 236 ? 33.86790 -0.61408 -33.18748 1.000 25.32703 236 PHE D N 1
ATOM 14262 C CA . PHE D 1 236 ? 34.29517 -1.93694 -32.77012 1.000 30.52336 236 PHE D CA 1
ATOM 14263 C C . PHE D 1 236 ? 34.38218 -2.04365 -31.26286 1.000 29.22974 236 PHE D C 1
ATOM 14264 O O . PHE D 1 236 ? 34.07355 -3.10576 -30.71468 1.000 27.30928 236 PHE D O 1
ATOM 14281 N N . GLN D 1 237 ? 34.75208 -0.95460 -30.57730 1.000 27.37045 237 GLN D N 1
ATOM 14282 C CA . GLN D 1 237 ? 34.78643 -0.99170 -29.11931 1.000 26.93296 237 GLN D CA 1
ATOM 14283 C C . GLN D 1 237 ? 33.38478 -1.10580 -28.52748 1.000 26.66042 237 GLN D C 1
ATOM 14284 O O . GLN D 1 237 ? 33.17111 -1.89901 -27.60925 1.000 26.64212 237 GLN D O 1
ATOM 14298 N N . ALA D 1 238 ? 32.41413 -0.34862 -29.04911 1.000 28.59487 238 ALA D N 1
ATOM 14299 C CA . ALA D 1 238 ? 31.03700 -0.50143 -28.57705 1.000 27.40062 238 ALA D CA 1
ATOM 14300 C C . ALA D 1 238 ? 30.49030 -1.90171 -28.85614 1.000 31.51177 238 ALA D C 1
ATOM 14301 O O . ALA D 1 238 ? 29.81134 -2.50467 -28.01300 1.000 26.85076 238 ALA D O 1
ATOM 14308 N N . PHE D 1 239 ? 30.74579 -2.42767 -30.05106 1.000 28.60402 239 PHE D N 1
ATOM 14309 C CA . PHE D 1 239 ? 30.37151 -3.80185 -30.36434 1.000 26.83238 239 PHE D CA 1
ATOM 14310 C C . PHE D 1 239 ? 30.99287 -4.77924 -29.37244 1.000 24.96968 239 PHE D C 1
ATOM 14311 O O . PHE D 1 239 ? 30.29904 -5.62966 -28.80142 1.000 27.05714 239 PHE D O 1
ATOM 14328 N N . GLY D 1 240 ? 32.30108 -4.65659 -29.13784 1.000 23.94791 240 GLY D N 1
ATOM 14329 C CA . GLY D 1 240 ? 32.97242 -5.60174 -28.27114 1.000 29.28465 240 GLY D CA 1
ATOM 14330 C C . GLY D 1 240 ? 32.46354 -5.54065 -26.84462 1.000 31.34179 240 GLY D C 1
ATOM 14331 O O . GLY D 1 240 ? 32.37152 -6.56697 -26.16992 1.000 27.36238 240 GLY D O 1
ATOM 14335 N N . LYS D 1 241 ? 32.11990 -4.33905 -26.37204 1.000 30.36087 241 LYS D N 1
ATOM 14336 C CA . LYS D 1 241 ? 31.58129 -4.21436 -25.02526 1.000 29.76627 241 LYS D CA 1
ATOM 14337 C C . LYS D 1 241 ? 30.25968 -4.96181 -24.90363 1.000 28.78685 241 LYS D C 1
ATOM 14338 O O . LYS D 1 241 ? 30.01161 -5.63958 -23.89876 1.000 29.37318 241 LYS D O 1
ATOM 14357 N N . ALA D 1 242 ? 29.40159 -4.85590 -25.91851 1.000 27.21005 242 ALA D N 1
ATOM 14358 C CA . ALA D 1 242 ? 28.15221 -5.60521 -25.91886 1.000 26.61417 242 ALA D CA 1
ATOM 14359 C C . ALA D 1 242 ? 28.39519 -7.11418 -25.90923 1.000 29.13135 242 ALA D C 1
ATOM 14360 O O . ALA D 1 242 ? 27.70511 -7.86891 -25.20628 1.000 28.83317 242 ALA D O 1
ATOM 14367 N N . CYS D 1 243 ? 29.34784 -7.57520 -26.72709 1.000 25.87209 243 CYS D N 1
ATOM 14368 C CA . CYS D 1 243 ? 29.70428 -8.98692 -26.77181 1.000 30.55253 243 CYS D CA 1
ATOM 14369 C C . CYS D 1 243 ? 30.30299 -9.44801 -25.45263 1.000 29.74402 243 CYS D C 1
ATOM 14370 O O . CYS D 1 243 ? 30.00993 -10.55449 -24.98466 1.000 27.34344 243 CYS D O 1
ATOM 14378 N N . SER D 1 244 ? 31.14733 -8.61962 -24.83980 1.000 30.30284 244 SER D N 1
ATOM 14379 C CA . SER D 1 244 ? 31.74652 -9.00511 -23.56924 1.000 30.52842 244 SER D CA 1
ATOM 14380 C C . SER D 1 244 ? 30.69216 -9.13883 -22.47759 1.000 35.56040 244 SER D C 1
ATOM 14381 O O . SER D 1 244 ? 30.82972 -9.97502 -21.58884 1.000 30.90162 244 SER D O 1
ATOM 14389 N N . LYS D 1 245 ? 29.63208 -8.33641 -22.51963 1.000 34.63922 245 LYS D N 1
ATOM 14390 C CA . LYS D 1 245 ? 28.58143 -8.48679 -21.52011 1.000 36.61727 245 LYS D CA 1
ATOM 14391 C C . LYS D 1 245 ? 27.88966 -9.82750 -21.67038 1.000 39.84867 245 LYS D C 1
ATOM 14392 O O . LYS D 1 245 ? 27.65010 -10.51521 -20.66812 1.000 36.16674 245 LYS D O 1
ATOM 14411 N N . ARG D 1 246 ? 27.60583 -10.24471 -22.91342 1.000 34.12607 246 ARG D N 1
ATOM 14412 C CA . ARG D 1 246 ? 27.02423 -11.56740 -23.11545 1.000 38.25866 246 ARG D CA 1
ATOM 14413 C C . ARG D 1 246 ? 27.98075 -12.66082 -22.65337 1.000 38.90359 246 ARG D C 1
ATOM 14414 O O . ARG D 1 246 ? 27.57083 -13.62804 -22.00534 1.000 36.69551 246 ARG D O 1
ATOM 14435 N N . ALA D 1 247 ? 29.26476 -12.52680 -22.98073 1.000 32.83747 247 ALA D N 1
ATOM 14436 C CA . ALA D 1 247 ? 30.24062 -13.50912 -22.53909 1.000 41.13237 247 ALA D CA 1
ATOM 14437 C C . ALA D 1 247 ? 30.24828 -13.63518 -21.02635 1.000 45.49028 247 ALA D C 1
ATOM 14438 O O . ALA D 1 247 ? 30.48842 -14.72340 -20.49362 1.000 48.01007 247 ALA D O 1
ATOM 14445 N N . GLY D 1 248 ? 30.00997 -12.53339 -20.32110 1.000 39.65713 248 GLY D N 1
ATOM 14446 C CA . GLY D 1 248 ? 30.02689 -12.56870 -18.87159 1.000 47.22151 248 GLY D CA 1
ATOM 14447 C C . GLY D 1 248 ? 28.88532 -13.34066 -18.25567 1.000 53.09764 248 GLY D C 1
ATOM 14448 O O . GLY D 1 248 ? 28.89723 -13.56587 -17.04069 1.000 55.94351 248 GLY D O 1
ATOM 14452 N N . GLN D 1 249 ? 27.91316 -13.76010 -19.06077 1.000 48.52854 249 GLN D N 1
ATOM 14453 C CA . GLN D 1 249 ? 26.77289 -14.51641 -18.56658 1.000 54.81632 249 GLN D CA 1
ATOM 14454 C C . GLN D 1 249 ? 26.99708 -16.02430 -18.57157 1.000 53.77688 249 GLN D C 1
ATOM 14455 O O . GLN D 1 249 ? 26.16220 -16.75960 -18.03182 1.000 46.75610 249 GLN D O 1
ATOM 14461 N N . ARG D 1 250 ? 28.10024 -16.50139 -19.14040 1.000 57.01730 250 ARG D N 1
ATOM 14462 C CA . ARG D 1 250 ? 28.32173 -17.93856 -19.30746 1.000 79.00167 250 ARG D CA 1
ATOM 14463 C C . ARG D 1 250 ? 28.87795 -18.61795 -18.05362 1.000 82.33525 250 ARG D C 1
ATOM 14464 O O . ARG D 1 250 ? 29.54640 -17.98739 -17.23685 1.000 61.99934 250 ARG D O 1
#